Protein AF-0000000082329584 (afdb_homodimer)

Structure (mmCIF, N/CA/C/O backbone):
data_AF-0000000082329584-model_v1
#
loop_
_entity.id
_entity.type
_entity.pdbx_description
1 polymer 'Coenzyme A biosynthesis bifunctional protein CoaBC'
#
loop_
_atom_site.group_PDB
_atom_site.id
_atom_site.type_symbol
_atom_site.label_atom_id
_atom_site.label_alt_id
_atom_site.label_comp_id
_atom_site.label_asym_id
_atom_site.label_entity_id
_atom_site.label_seq_id
_atom_site.pdbx_PDB_ins_code
_atom_site.Cartn_x
_atom_site.Cartn_y
_atom_site.Cartn_z
_atom_site.occupancy
_atom_site.B_iso_or_equiv
_atom_site.auth_seq_id
_atom_site.auth_comp_id
_atom_site.auth_asym_id
_atom_site.auth_atom_id
_atom_site.pdbx_PDB_model_num
ATOM 1 N N . MET A 1 1 ? 5.73 -19.125 0.135 1 86.81 1 MET A N 1
ATOM 2 C CA . MET A 1 1 ? 5.855 -19.391 -1.295 1 86.81 1 MET A CA 1
ATOM 3 C C . MET A 1 1 ? 7.27 -19.844 -1.64 1 86.81 1 MET A C 1
ATOM 5 O O . MET A 1 1 ? 7.473 -20.531 -2.643 1 86.81 1 MET A O 1
ATOM 9 N N . LEU A 1 2 ? 8.305 -19.484 -0.837 1 94.44 2 LEU A N 1
ATOM 10 C CA . LEU A 1 2 ? 9.703 -19.75 -1.174 1 94.44 2 LEU A CA 1
ATOM 11 C C . LEU A 1 2 ? 10.383 -20.562 -0.077 1 94.44 2 LEU A C 1
ATOM 13 O O . LEU A 1 2 ? 11.602 -20.469 0.1 1 94.44 2 LEU A O 1
ATOM 17 N N . GLU A 1 3 ? 9.594 -21.266 0.694 1 91.38 3 GLU A N 1
ATOM 18 C CA . GLU A 1 3 ? 10.164 -22.078 1.765 1 91.38 3 GLU A CA 1
ATOM 19 C C . GLU A 1 3 ? 11.172 -23.078 1.217 1 91.38 3 GLU A C 1
ATOM 21 O O . GLU A 1 3 ? 10.859 -23.859 0.309 1 91.38 3 GLU A O 1
ATOM 26 N N . GLY A 1 4 ? 12.367 -22.984 1.742 1 93.94 4 GLY A N 1
ATOM 27 C CA . GLY A 1 4 ? 13.422 -23.938 1.381 1 93.94 4 GLY A CA 1
ATOM 28 C C . GLY A 1 4 ? 14.125 -23.562 0.09 1 93.94 4 GLY A C 1
ATOM 29 O O . GLY A 1 4 ? 15 -24.312 -0.374 1 93.94 4 GLY A O 1
ATOM 30 N N . VAL A 1 5 ? 13.805 -22.469 -0.531 1 96.75 5 VAL A N 1
ATOM 31 C CA . VAL A 1 5 ? 14.398 -22.062 -1.799 1 96.75 5 VAL A CA 1
ATOM 32 C C . VAL A 1 5 ? 15.633 -21.203 -1.535 1 96.75 5 VAL A C 1
ATOM 34 O O . VAL A 1 5 ? 15.594 -20.281 -0.716 1 96.75 5 VAL A O 1
ATOM 37 N N . ASN A 1 6 ? 16.75 -21.5 -2.18 1 98.25 6 ASN A N 1
ATOM 38 C CA . ASN A 1 6 ? 17.969 -20.703 -2.146 1 98.25 6 ASN A CA 1
ATOM 39 C C . ASN A 1 6 ? 18.047 -19.766 -3.342 1 98.25 6 ASN A C 1
ATOM 41 O O . ASN A 1 6 ? 18.109 -20.203 -4.488 1 98.25 6 ASN A O 1
ATOM 45 N N . VAL A 1 7 ? 18.094 -18.422 -3.053 1 98.5 7 VAL A N 1
ATOM 46 C CA . VAL A 1 7 ? 18.109 -17.422 -4.117 1 98.5 7 VAL A CA 1
ATOM 47 C C . VAL A 1 7 ? 19.453 -16.688 -4.129 1 98.5 7 VAL A C 1
ATOM 49 O O . VAL A 1 7 ? 19.812 -16.031 -3.152 1 98.5 7 VAL A O 1
ATOM 52 N N . ALA A 1 8 ? 20.234 -16.875 -5.176 1 98.62 8 ALA A N 1
ATOM 53 C CA . ALA A 1 8 ? 21.344 -15.953 -5.426 1 98.62 8 ALA A CA 1
ATOM 54 C C . ALA A 1 8 ? 20.859 -14.656 -6.059 1 98.62 8 ALA A C 1
ATOM 56 O O . ALA A 1 8 ? 20.219 -14.672 -7.109 1 98.62 8 ALA A O 1
ATOM 57 N N . LEU A 1 9 ? 21.078 -13.531 -5.438 1 98.69 9 LEU A N 1
ATOM 58 C CA . LEU A 1 9 ? 20.578 -12.234 -5.867 1 98.69 9 LEU A CA 1
ATOM 59 C C . LEU A 1 9 ? 21.672 -11.391 -6.496 1 98.69 9 LEU A C 1
ATOM 61 O O . LEU A 1 9 ? 22.578 -10.914 -5.797 1 98.69 9 LEU A O 1
ATOM 65 N N . GLY A 1 10 ? 21.625 -11.289 -7.812 1 98.62 10 GLY A N 1
ATOM 66 C CA . GLY A 1 10 ? 22.547 -10.438 -8.531 1 98.62 10 GLY A CA 1
ATOM 67 C C . GLY A 1 10 ? 22.078 -9 -8.633 1 98.62 10 GLY A C 1
ATOM 68 O O . GLY A 1 10 ? 21 -8.734 -9.148 1 98.62 10 GLY A O 1
ATOM 69 N N . VAL A 1 11 ? 22.906 -8.094 -8.172 1 98.31 11 VAL A N 1
ATOM 70 C CA . VAL A 1 11 ? 22.562 -6.672 -8.148 1 98.31 11 VAL A CA 1
ATOM 71 C C . VAL A 1 11 ? 23.453 -5.914 -9.125 1 98.31 11 VAL A C 1
ATOM 73 O O . VAL A 1 11 ? 24.688 -6.062 -9.094 1 98.31 11 VAL A O 1
ATOM 76 N N . THR A 1 12 ? 22.859 -5.152 -10.008 1 97.06 12 THR A N 1
ATOM 77 C CA . THR A 1 12 ? 23.641 -4.402 -11 1 97.06 12 THR A CA 1
ATOM 78 C C . THR A 1 12 ? 23.438 -2.9 -10.805 1 97.06 12 THR A C 1
ATOM 80 O O . THR A 1 12 ? 22.75 -2.471 -9.883 1 97.06 12 THR A O 1
ATOM 83 N N . GLY A 1 13 ? 24.109 -2.127 -11.648 1 93.38 13 GLY A N 1
ATOM 84 C CA . GLY A 1 13 ? 24.297 -0.707 -11.391 1 93.38 13 GLY A CA 1
ATOM 85 C C . GLY A 1 13 ? 23.125 0.139 -11.883 1 93.38 13 GLY A C 1
ATOM 86 O O . GLY A 1 13 ? 23.328 1.086 -12.648 1 93.38 13 GLY A O 1
ATOM 87 N N . SER A 1 14 ? 21.953 -0.102 -11.508 1 91.81 14 SER A N 1
ATOM 88 C CA . SER A 1 14 ? 20.766 0.729 -11.68 1 91.81 14 SER A CA 1
ATOM 89 C C . SER A 1 14 ? 20.406 1.456 -10.391 1 91.81 14 SER A C 1
ATOM 91 O O . SER A 1 14 ? 20.656 0.95 -9.297 1 91.81 14 SER A O 1
ATOM 93 N N . ILE A 1 15 ? 19.828 2.637 -10.469 1 90.5 15 ILE A N 1
ATOM 94 C CA . ILE A 1 15 ? 19.406 3.365 -9.281 1 90.5 15 ILE A CA 1
ATOM 95 C C . ILE A 1 15 ? 18.422 2.516 -8.477 1 90.5 15 ILE A C 1
ATOM 97 O O . ILE A 1 15 ? 18.297 2.672 -7.262 1 90.5 15 ILE A O 1
ATOM 101 N N . ALA A 1 16 ? 17.766 1.592 -9.141 1 92.94 16 ALA A N 1
ATOM 102 C CA . ALA A 1 16 ? 16.828 0.688 -8.492 1 92.94 16 ALA A CA 1
ATOM 103 C C . ALA A 1 16 ? 17.547 -0.245 -7.52 1 92.94 16 ALA A C 1
ATOM 105 O O . ALA A 1 16 ? 16.906 -0.926 -6.715 1 92.94 16 ALA A O 1
ATOM 106 N N . ALA A 1 17 ? 18.875 -0.269 -7.543 1 95.38 17 ALA A N 1
ATOM 107 C CA . ALA A 1 17 ? 19.641 -1.095 -6.617 1 95.38 17 ALA A CA 1
ATOM 108 C C . ALA A 1 17 ? 19.328 -0.725 -5.168 1 95.38 17 ALA A C 1
ATOM 110 O O . ALA A 1 17 ? 19.5 -1.542 -4.262 1 95.38 17 ALA A O 1
ATOM 111 N N . VAL A 1 18 ? 18.859 0.45 -4.957 1 92.12 18 VAL A N 1
ATOM 112 C CA . VAL A 1 18 ? 18.516 0.902 -3.611 1 92.12 18 VAL A CA 1
ATOM 113 C C . VAL A 1 18 ? 17.344 0.074 -3.072 1 92.12 18 VAL A C 1
ATOM 115 O O . VAL A 1 18 ? 17.125 0.028 -1.86 1 92.12 18 VAL A O 1
ATOM 118 N N . LYS A 1 19 ? 16.594 -0.593 -3.881 1 94.06 19 LYS A N 1
ATOM 119 C CA . LYS A 1 19 ? 15.438 -1.399 -3.492 1 94.06 19 LYS A CA 1
ATOM 120 C C . LYS A 1 19 ? 15.859 -2.824 -3.143 1 94.06 19 LYS A C 1
ATOM 122 O O . LYS A 1 19 ? 15.039 -3.623 -2.688 1 94.06 19 LYS A O 1
ATOM 127 N N . THR A 1 20 ? 17.078 -3.105 -3.334 1 95 20 THR A N 1
ATOM 128 C CA . THR A 1 20 ? 17.578 -4.469 -3.184 1 95 20 THR A CA 1
ATOM 129 C C . THR A 1 20 ? 17.391 -4.953 -1.749 1 95 20 THR A C 1
ATOM 131 O O . THR A 1 20 ? 17.078 -6.125 -1.521 1 95 20 THR A O 1
ATOM 134 N N . VAL A 1 21 ? 17.578 -4.027 -0.811 1 95 21 VAL A N 1
ATOM 135 C CA . VAL A 1 21 ? 17.469 -4.406 0.594 1 95 21 VAL A CA 1
ATOM 136 C C . VAL A 1 21 ? 16.047 -4.859 0.888 1 95 21 VAL A C 1
ATOM 138 O O . VAL A 1 21 ? 15.828 -5.934 1.459 1 95 21 VAL A O 1
ATOM 141 N N . GLU A 1 22 ? 15.102 -4.117 0.487 1 94.56 22 GLU A N 1
ATOM 142 C CA . GLU A 1 22 ? 13.703 -4.48 0.689 1 94.56 22 GLU A CA 1
ATOM 143 C C . GLU A 1 22 ? 13.352 -5.762 -0.061 1 94.56 22 GLU A C 1
ATOM 145 O O . GLU A 1 22 ? 12.594 -6.594 0.443 1 94.56 22 GLU A O 1
ATOM 150 N N . LEU A 1 23 ? 13.852 -5.879 -1.237 1 97.19 23 LEU A N 1
ATOM 151 C CA . LEU A 1 23 ? 13.609 -7.086 -2.021 1 97.19 23 LEU A CA 1
ATOM 152 C C . LEU A 1 23 ? 14.148 -8.32 -1.302 1 97.19 23 LEU A C 1
ATOM 154 O O . LEU A 1 23 ? 13.461 -9.336 -1.208 1 97.19 23 LEU A O 1
ATOM 158 N N . ALA A 1 24 ? 15.383 -8.203 -0.823 1 97.81 24 ALA A N 1
ATOM 159 C CA . ALA A 1 24 ? 15.984 -9.312 -0.083 1 97.81 24 ALA A CA 1
ATOM 160 C C . ALA A 1 24 ? 15.141 -9.672 1.137 1 97.81 24 ALA A C 1
ATOM 162 O O . ALA A 1 24 ? 14.898 -10.852 1.401 1 97.81 24 ALA A O 1
ATOM 163 N N . HIS A 1 25 ? 14.688 -8.672 1.852 1 95.69 25 HIS A N 1
ATOM 164 C CA . HIS A 1 25 ? 13.836 -8.898 3.012 1 95.69 25 HIS A CA 1
ATOM 165 C C . HIS A 1 25 ? 12.547 -9.609 2.617 1 95.69 25 HIS A C 1
ATOM 167 O O . HIS A 1 25 ? 12.102 -10.523 3.32 1 95.69 25 HIS A O 1
ATOM 173 N N . GLU A 1 26 ? 11.961 -9.18 1.553 1 95.88 26 GLU A N 1
ATOM 174 C CA . GLU A 1 26 ? 10.711 -9.781 1.104 1 95.88 26 GLU A CA 1
ATOM 175 C C . GLU A 1 26 ? 10.914 -11.242 0.709 1 95.88 26 GLU A C 1
ATOM 177 O O . GLU A 1 26 ? 10.094 -12.102 1.051 1 95.88 26 GLU A O 1
ATOM 182 N N . LEU A 1 27 ? 11.992 -11.531 -0.023 1 97.88 27 LEU A N 1
ATOM 183 C CA . LEU A 1 27 ? 12.312 -12.906 -0.39 1 97.88 27 LEU A CA 1
ATOM 184 C C . LEU A 1 27 ? 12.453 -13.781 0.851 1 97.88 27 LEU A C 1
ATOM 186 O O . LEU A 1 27 ? 11.898 -14.883 0.905 1 97.88 27 LEU A O 1
ATOM 190 N N . ARG A 1 28 ? 13.102 -13.258 1.828 1 96.88 28 ARG A N 1
ATOM 191 C CA . ARG A 1 28 ? 13.305 -14.008 3.066 1 96.88 28 ARG A CA 1
ATOM 192 C C . ARG A 1 28 ? 12 -14.156 3.838 1 96.88 28 ARG A C 1
ATOM 194 O O . ARG A 1 28 ? 11.742 -15.211 4.43 1 96.88 28 ARG A O 1
ATOM 201 N N . ARG A 1 29 ? 11.234 -13.125 3.865 1 93.69 29 ARG A N 1
ATOM 202 C CA . ARG A 1 29 ? 9.93 -13.188 4.512 1 93.69 29 ARG A CA 1
ATOM 203 C C . ARG A 1 29 ? 9.062 -14.281 3.9 1 93.69 29 ARG A C 1
ATOM 205 O O . ARG A 1 29 ? 8.258 -14.906 4.598 1 93.69 29 ARG A O 1
ATOM 212 N N . GLN A 1 30 ? 9.289 -14.5 2.625 1 94.31 30 GLN A N 1
ATOM 213 C CA . GLN A 1 30 ? 8.531 -15.523 1.919 1 94.31 30 GLN A CA 1
ATOM 214 C C . GLN A 1 30 ? 9.164 -16.906 2.111 1 94.31 30 GLN A C 1
ATOM 216 O O . GLN A 1 30 ? 8.711 -17.891 1.527 1 94.31 30 GLN A O 1
ATOM 221 N N . GLY A 1 31 ? 10.289 -16.969 2.852 1 95 31 GLY A N 1
ATOM 222 C CA . GLY A 1 31 ? 10.836 -18.25 3.273 1 95 31 GLY A CA 1
ATOM 223 C C . GLY A 1 31 ? 12.172 -18.562 2.639 1 95 31 GLY A C 1
ATOM 224 O O . GLY A 1 31 ? 12.812 -19.562 2.982 1 95 31 GLY A O 1
ATOM 225 N N . ALA A 1 32 ? 12.695 -17.734 1.743 1 97.75 32 ALA A N 1
ATOM 226 C CA . ALA A 1 32 ? 13.914 -18.031 0.999 1 97.75 32 ALA A CA 1
ATOM 227 C C . ALA A 1 32 ? 15.156 -17.688 1.815 1 97.75 32 ALA A C 1
ATOM 229 O O . ALA A 1 32 ? 15.109 -16.844 2.701 1 97.75 32 ALA A O 1
ATOM 230 N N . ASP A 1 33 ? 16.203 -18.391 1.534 1 98.12 33 ASP A N 1
ATOM 231 C CA . ASP A 1 33 ? 17.547 -17.906 1.858 1 98.12 33 ASP A CA 1
ATOM 232 C C . ASP A 1 33 ? 18.141 -17.125 0.695 1 98.12 33 ASP A C 1
ATOM 234 O O . ASP A 1 33 ? 17.953 -17.5 -0.468 1 98.12 33 ASP A O 1
ATOM 238 N N . VAL A 1 34 ? 18.812 -16.047 1.03 1 98.44 34 VAL A N 1
ATOM 239 C CA . VAL A 1 34 ? 19.281 -15.164 -0.033 1 98.44 34 VAL A CA 1
ATOM 240 C C . VAL A 1 34 ? 20.781 -14.891 0.146 1 98.44 34 VAL A C 1
ATOM 242 O O . VAL A 1 34 ? 21.234 -14.609 1.258 1 98.44 34 VAL A O 1
ATOM 245 N N . ARG A 1 35 ? 21.578 -15.016 -0.902 1 98.06 35 ARG A N 1
ATOM 246 C CA . ARG A 1 35 ? 22.969 -14.586 -0.968 1 98.06 35 ARG A CA 1
ATOM 247 C C . ARG A 1 35 ? 23.188 -13.594 -2.105 1 98.06 35 ARG A C 1
ATOM 249 O O . ARG A 1 35 ? 22.703 -13.805 -3.219 1 98.06 35 ARG A O 1
ATOM 256 N N . GLY A 1 36 ? 23.906 -12.547 -1.845 1 97.88 36 GLY A N 1
ATOM 257 C CA . GLY A 1 36 ? 24.031 -11.453 -2.797 1 97.88 36 GLY A CA 1
ATOM 258 C C . GLY A 1 36 ? 25.297 -11.531 -3.635 1 97.88 36 GLY A C 1
ATOM 259 O O . GLY A 1 36 ? 26.344 -11.984 -3.154 1 97.88 36 GLY A O 1
ATOM 260 N N . VAL A 1 37 ? 25.234 -11.125 -4.887 1 97.81 37 VAL A N 1
ATOM 261 C CA . VAL A 1 37 ? 26.328 -10.891 -5.828 1 97.81 37 VAL A CA 1
ATOM 262 C C . VAL A 1 37 ? 26.188 -9.5 -6.445 1 97.81 37 VAL A C 1
ATOM 264 O O . VAL A 1 37 ? 25.125 -9.133 -6.926 1 97.81 37 VAL A O 1
ATOM 267 N N . MET A 1 38 ? 27.25 -8.711 -6.422 1 97.88 38 MET A N 1
ATOM 268 C CA . MET A 1 38 ? 27.125 -7.332 -6.883 1 97.88 38 MET A CA 1
ATOM 269 C C . MET A 1 38 ? 28.156 -7.016 -7.953 1 97.88 38 MET A C 1
ATOM 271 O O . MET A 1 38 ? 29.312 -7.461 -7.855 1 97.88 38 MET A O 1
ATOM 275 N N . THR A 1 39 ? 27.766 -6.25 -8.953 1 95.69 39 THR A N 1
ATOM 276 C CA . THR A 1 39 ? 28.734 -5.648 -9.867 1 95.69 39 THR A CA 1
ATOM 277 C C . THR A 1 39 ? 29.422 -4.445 -9.219 1 95.69 39 THR A C 1
ATOM 279 O O . THR A 1 39 ? 28.922 -3.914 -8.219 1 95.69 39 THR A O 1
ATOM 282 N N . ASP A 1 40 ? 30.5 -4.059 -9.844 1 94.31 40 ASP A N 1
ATOM 283 C CA . ASP A 1 40 ? 31.172 -2.848 -9.383 1 94.31 40 ASP A CA 1
ATOM 284 C C . ASP A 1 40 ? 30.25 -1.636 -9.484 1 94.31 40 ASP A C 1
ATOM 286 O O . ASP A 1 40 ? 30.219 -0.795 -8.586 1 94.31 40 ASP A O 1
ATOM 290 N N . SER A 1 41 ? 29.531 -1.549 -10.516 1 93.81 41 SER A N 1
ATOM 291 C CA . SER A 1 41 ? 28.641 -0.42 -10.75 1 93.81 41 SER A CA 1
ATOM 292 C C . SER A 1 41 ? 27.547 -0.354 -9.695 1 93.81 41 SER A C 1
ATOM 294 O O . SER A 1 41 ? 27.141 0.734 -9.273 1 93.81 41 SER A O 1
ATOM 296 N N . ALA A 1 42 ? 27.016 -1.504 -9.281 1 95.25 42 ALA A N 1
ATOM 297 C CA . ALA A 1 42 ? 25.984 -1.547 -8.25 1 95.25 42 ALA A CA 1
ATOM 298 C C . ALA A 1 42 ? 26.484 -0.954 -6.941 1 95.25 42 ALA A C 1
ATOM 300 O O . ALA A 1 42 ? 25.734 -0.312 -6.207 1 95.25 42 ALA A O 1
ATOM 301 N N . GLN A 1 43 ? 27.75 -1.122 -6.633 1 94.94 43 GLN A N 1
ATOM 302 C CA . GLN A 1 43 ? 28.359 -0.644 -5.398 1 94.94 43 GLN A CA 1
ATOM 303 C C . GLN A 1 43 ? 28.438 0.881 -5.371 1 94.94 43 GLN A C 1
ATOM 305 O O . GLN A 1 43 ? 28.625 1.48 -4.312 1 94.94 43 GLN A O 1
ATOM 310 N N . GLY A 1 44 ? 28.328 1.491 -6.566 1 93.25 44 GLY A N 1
ATOM 311 C CA . GLY A 1 44 ? 28.234 2.941 -6.652 1 93.25 44 GLY A CA 1
ATOM 312 C C . GLY A 1 44 ? 26.859 3.475 -6.332 1 93.25 44 GLY A C 1
ATOM 313 O O . GLY A 1 44 ? 26.641 4.688 -6.312 1 93.25 44 GLY A O 1
ATOM 314 N N . ILE A 1 45 ? 25.906 2.629 -6.07 1 93.31 45 ILE A N 1
ATOM 315 C CA . ILE A 1 45 ? 24.547 3.01 -5.738 1 93.31 45 ILE A CA 1
ATOM 316 C C . ILE A 1 45 ? 24.219 2.59 -4.305 1 93.31 45 ILE A C 1
ATOM 318 O O . ILE A 1 45 ? 23.688 3.383 -3.521 1 93.31 45 ILE A O 1
ATOM 322 N N . ILE A 1 46 ? 24.547 1.36 -3.928 1 94 46 ILE A N 1
ATOM 323 C CA . ILE A 1 46 ? 24.312 0.811 -2.596 1 94 46 ILE A CA 1
ATOM 324 C C . ILE A 1 46 ? 25.547 0.061 -2.125 1 94 46 ILE A C 1
ATOM 326 O O . ILE A 1 46 ? 26.219 -0.62 -2.914 1 94 46 ILE A O 1
ATOM 330 N N . HIS A 1 47 ? 25.891 0.267 -0.901 1 93.69 47 HIS A N 1
ATOM 331 C CA . HIS A 1 47 ? 27.078 -0.366 -0.362 1 93.69 47 HIS A CA 1
ATOM 332 C C . HIS A 1 47 ? 26.859 -1.855 -0.123 1 93.69 47 HIS A C 1
ATOM 334 O O . HIS A 1 47 ? 25.781 -2.264 0.318 1 93.69 47 HIS A O 1
ATOM 340 N N . PRO A 1 48 ? 27.891 -2.758 -0.333 1 95 48 PRO A N 1
ATOM 341 C CA . PRO A 1 48 ? 27.766 -4.195 -0.086 1 95 48 PRO A CA 1
ATOM 342 C C . PRO A 1 48 ? 27.344 -4.512 1.35 1 95 48 PRO A C 1
ATOM 344 O O . PRO A 1 48 ? 26.656 -5.504 1.593 1 95 48 PRO A O 1
ATOM 347 N N . TRP A 1 49 ? 27.672 -3.67 2.305 1 93.75 49 TRP A N 1
ATOM 348 C CA . TRP A 1 49 ? 27.328 -3.898 3.701 1 93.75 49 TRP A CA 1
ATOM 349 C C . TRP A 1 49 ? 25.812 -3.9 3.883 1 93.75 49 TRP A C 1
ATOM 351 O O . TRP A 1 49 ? 25.281 -4.648 4.707 1 93.75 49 TRP A O 1
ATOM 361 N N . ALA A 1 50 ? 25.156 -3 3.16 1 94.06 50 ALA A N 1
ATOM 362 C CA . ALA A 1 50 ? 23.688 -2.951 3.232 1 94.06 50 ALA A CA 1
ATOM 363 C C . ALA A 1 50 ? 23.078 -4.254 2.732 1 94.06 50 ALA A C 1
ATOM 365 O O . ALA A 1 50 ? 22.125 -4.766 3.328 1 94.06 50 ALA A O 1
ATOM 366 N N . VAL A 1 51 ? 23.609 -4.793 1.67 1 95.69 51 VAL A N 1
ATOM 367 C CA . VAL A 1 51 ? 23.109 -6.039 1.099 1 95.69 51 VAL A CA 1
ATOM 368 C C . VAL A 1 51 ? 23.438 -7.203 2.033 1 95.69 51 VAL A C 1
ATOM 370 O O . VAL A 1 51 ? 22.609 -8.102 2.223 1 95.69 51 VAL A O 1
ATOM 373 N N . GLU A 1 52 ? 24.641 -7.207 2.582 1 95.69 52 GLU A N 1
ATOM 374 C CA . GLU A 1 52 ? 25.031 -8.211 3.568 1 95.69 52 GLU A CA 1
ATOM 375 C C . GLU A 1 52 ? 24.062 -8.234 4.75 1 95.69 52 GLU A C 1
ATOM 377 O O . GLU A 1 52 ? 23.641 -9.305 5.191 1 95.69 52 GLU A O 1
ATOM 382 N N . PHE A 1 53 ? 23.812 -7.07 5.184 1 91.94 53 PHE A N 1
ATOM 383 C CA . PHE A 1 53 ? 22.859 -6.938 6.281 1 91.94 53 PHE A CA 1
ATOM 384 C C . PHE A 1 53 ? 21.516 -7.52 5.902 1 91.94 53 PHE A C 1
ATOM 386 O O . PHE A 1 53 ? 20.891 -8.242 6.688 1 91.94 53 PHE A O 1
ATOM 393 N N . ALA A 1 54 ? 21.031 -7.219 4.742 1 94.5 54 ALA A N 1
ATOM 394 C CA . ALA A 1 54 ? 19.703 -7.621 4.281 1 94.5 54 ALA A CA 1
ATOM 395 C C . ALA A 1 54 ? 19.625 -9.133 4.074 1 94.5 54 ALA A C 1
ATOM 397 O O . ALA A 1 54 ? 18.578 -9.742 4.27 1 94.5 54 ALA A O 1
ATOM 398 N N . THR A 1 55 ? 20.688 -9.75 3.676 1 95.81 55 THR A N 1
ATOM 399 C CA . THR A 1 55 ? 20.688 -11.164 3.326 1 95.81 55 THR A CA 1
ATOM 400 C C . THR A 1 55 ? 21.219 -12.008 4.48 1 95.81 55 THR A C 1
ATOM 402 O O . THR A 1 55 ? 21.047 -13.234 4.488 1 95.81 55 THR A O 1
ATOM 405 N N . ASP A 1 56 ? 21.906 -11.367 5.449 1 94 56 ASP A N 1
ATOM 406 C CA . ASP A 1 56 ? 22.562 -12.039 6.57 1 94 56 ASP A CA 1
ATOM 407 C C . ASP A 1 56 ? 23.609 -13.039 6.078 1 94 56 ASP A C 1
ATOM 409 O O . ASP A 1 56 ? 23.703 -14.148 6.605 1 94 56 ASP A O 1
ATOM 413 N N . ASP A 1 57 ? 24.281 -12.695 4.965 1 93.31 57 ASP A N 1
ATOM 414 C CA . ASP A 1 57 ? 25.312 -13.5 4.332 1 93.31 57 ASP A CA 1
ATOM 415 C C . ASP A 1 57 ? 26.359 -12.625 3.646 1 93.31 57 ASP A C 1
ATOM 417 O O . ASP A 1 57 ? 26.094 -11.461 3.34 1 93.31 57 ASP A O 1
ATOM 421 N N . ASP A 1 58 ? 27.531 -13.203 3.432 1 92.94 58 ASP A N 1
ATOM 422 C CA . ASP A 1 58 ? 28.562 -12.477 2.699 1 92.94 58 ASP A CA 1
ATOM 423 C C . ASP A 1 58 ? 28.125 -12.188 1.265 1 92.94 58 ASP A C 1
ATOM 425 O O . ASP A 1 58 ? 27.469 -13.023 0.638 1 92.94 58 ASP A O 1
ATOM 429 N N . VAL A 1 59 ? 28.562 -11.031 0.817 1 95.88 59 VAL A N 1
ATOM 430 C CA . VAL A 1 59 ? 28.203 -10.625 -0.541 1 95.88 59 VAL A CA 1
ATOM 431 C C . VAL A 1 59 ? 29.406 -10.82 -1.465 1 95.88 59 VAL A C 1
ATOM 433 O O . VAL A 1 59 ? 30.516 -10.422 -1.132 1 95.88 59 VAL A O 1
ATOM 436 N N . VAL A 1 60 ? 29.219 -11.438 -2.549 1 94.94 60 VAL A N 1
ATOM 437 C CA . VAL A 1 60 ? 30.266 -11.625 -3.539 1 94.94 60 VAL A CA 1
ATOM 438 C C . VAL A 1 60 ? 30.438 -10.352 -4.359 1 94.94 60 VAL A C 1
ATOM 440 O O . VAL A 1 60 ? 29.516 -9.93 -5.062 1 94.94 60 VAL A O 1
ATOM 443 N N . THR A 1 61 ? 31.531 -9.719 -4.297 1 95.44 61 THR A N 1
ATOM 444 C CA . THR A 1 61 ? 31.797 -8.5 -5.055 1 95.44 61 THR A CA 1
ATOM 445 C C . THR A 1 61 ? 32.969 -8.711 -6.027 1 95.44 61 THR A C 1
ATOM 447 O O . THR A 1 61 ? 33.25 -7.844 -6.852 1 95.44 61 THR A O 1
ATOM 450 N N . GLU A 1 62 ? 33.594 -9.82 -5.891 1 91.81 62 GLU A N 1
ATOM 451 C CA . GLU A 1 62 ? 34.688 -10.242 -6.738 1 91.81 62 GLU A CA 1
ATOM 452 C C . GLU A 1 62 ? 34.781 -11.758 -6.836 1 91.81 62 GLU A C 1
ATOM 454 O O . GLU A 1 62 ? 34.469 -12.469 -5.879 1 91.81 62 GLU A O 1
ATOM 459 N N . ILE A 1 63 ? 35.125 -12.156 -8.008 1 86.94 63 ILE A N 1
ATOM 460 C CA . ILE A 1 63 ? 35.406 -13.586 -8.156 1 86.94 63 ILE A CA 1
ATOM 461 C C . ILE A 1 63 ? 36.844 -13.875 -7.82 1 86.94 63 ILE A C 1
ATOM 463 O O . ILE A 1 63 ? 37.75 -13.297 -8.414 1 86.94 63 ILE A O 1
ATOM 467 N N . THR A 1 64 ? 37 -14.781 -6.961 1 85.88 64 THR A N 1
ATOM 468 C CA . THR A 1 64 ? 38.344 -15.109 -6.504 1 85.88 64 THR A CA 1
ATOM 469 C C . THR A 1 64 ? 38.656 -16.578 -6.773 1 85.88 64 THR A C 1
ATOM 471 O O . THR A 1 64 ? 38 -17.219 -7.586 1 85.88 64 THR A O 1
ATOM 474 N N . GLY A 1 65 ? 39.688 -17.047 -6.191 1 76.88 65 GLY A N 1
ATOM 475 C CA . GLY A 1 65 ? 40.062 -18.453 -6.293 1 76.88 65 GLY A CA 1
ATOM 476 C C . GLY A 1 65 ? 39.031 -19.375 -5.645 1 76.88 65 GLY A C 1
ATOM 477 O O . GLY A 1 65 ? 39.062 -20.594 -5.879 1 76.88 65 GLY A O 1
ATOM 478 N N . SER A 1 66 ? 38.156 -18.797 -4.988 1 76.94 66 SER A N 1
ATOM 479 C CA . SER A 1 66 ? 37.125 -19.594 -4.324 1 76.94 66 SER A CA 1
ATOM 480 C C . SER A 1 66 ? 36 -19.938 -5.281 1 76.94 66 SER A C 1
ATOM 482 O O . SER A 1 66 ? 35.062 -20.656 -4.914 1 76.94 66 SER A O 1
ATOM 484 N N . VAL A 1 67 ? 36.031 -19.531 -6.508 1 83.31 67 VAL A N 1
ATOM 485 C CA . VAL A 1 67 ? 35.125 -19.828 -7.598 1 83.31 67 VAL A CA 1
ATOM 486 C C . VAL A 1 67 ? 33.656 -19.625 -7.133 1 83.31 67 VAL A C 1
ATOM 488 O O . VAL A 1 67 ? 32.844 -20.531 -7.254 1 83.31 67 VAL A O 1
ATOM 491 N N . GLU A 1 68 ? 33.375 -18.5 -6.598 1 88.56 68 GLU A N 1
ATOM 492 C CA . GLU A 1 68 ? 32.062 -18.172 -6.008 1 88.56 68 GLU A CA 1
ATOM 493 C C . GLU A 1 68 ? 30.938 -18.406 -6.996 1 88.56 68 GLU A C 1
ATOM 495 O O . GLU A 1 68 ? 29.844 -18.844 -6.605 1 88.56 68 GLU A O 1
ATOM 500 N N . HIS A 1 69 ? 31.203 -18.141 -8.258 1 90 69 HIS A N 1
ATOM 501 C CA . HIS A 1 69 ? 30.188 -18.312 -9.289 1 90 69 HIS A CA 1
ATOM 502 C C . HIS A 1 69 ? 29.781 -19.766 -9.43 1 90 69 HIS A C 1
ATOM 504 O O . HIS A 1 69 ? 28.609 -20.078 -9.719 1 90 69 HIS A O 1
ATOM 510 N N . VAL A 1 70 ? 30.672 -20.719 -9.258 1 86.31 70 VAL A N 1
ATOM 511 C CA . VAL A 1 70 ? 30.375 -22.141 -9.328 1 86.31 70 VAL A CA 1
ATOM 512 C C . VAL A 1 70 ? 29.688 -22.594 -8.047 1 86.31 70 VAL A C 1
ATOM 514 O O . VAL A 1 70 ? 28.719 -23.359 -8.086 1 86.31 70 VAL A O 1
ATOM 517 N N . ASP A 1 71 ? 30.188 -22.125 -6.957 1 92.31 71 ASP A N 1
ATOM 518 C CA . ASP A 1 71 ? 29.594 -22.469 -5.664 1 92.31 71 ASP A CA 1
ATOM 519 C C . ASP A 1 71 ? 28.125 -22.047 -5.598 1 92.31 71 ASP A C 1
ATOM 521 O O . ASP A 1 71 ? 27.297 -22.766 -5.055 1 92.31 71 ASP A O 1
ATOM 525 N N . LEU A 1 72 ? 27.812 -20.906 -6.16 1 94.62 72 LEU A N 1
ATOM 526 C CA . LEU A 1 72 ? 26.469 -20.359 -6.086 1 94.62 72 LEU A CA 1
ATOM 527 C C . LEU A 1 72 ? 25.578 -20.938 -7.18 1 94.62 72 LEU A C 1
ATOM 529 O O . LEU A 1 72 ? 24.484 -21.422 -6.898 1 94.62 72 LEU A O 1
ATOM 533 N N . CYS A 1 73 ? 26.062 -20.922 -8.406 1 94.19 73 CYS A N 1
ATOM 534 C CA . CYS A 1 73 ? 25.156 -21.125 -9.531 1 94.19 73 CYS A CA 1
ATOM 535 C C . CYS A 1 73 ? 25.609 -22.312 -10.391 1 94.19 73 CYS A C 1
ATOM 537 O O . CYS A 1 73 ? 25.031 -22.562 -11.453 1 94.19 73 CYS A O 1
ATOM 539 N N . GLY A 1 74 ? 26.641 -23.031 -10.016 1 91.81 74 GLY A N 1
ATOM 540 C CA . GLY A 1 74 ? 27.156 -24.141 -10.797 1 91.81 74 GLY A CA 1
ATOM 541 C C . GLY A 1 74 ? 26.328 -25.406 -10.648 1 91.81 74 GLY A C 1
ATOM 542 O O . GLY A 1 74 ? 25.219 -25.359 -10.117 1 91.81 74 GLY A O 1
ATOM 543 N N . TYR A 1 75 ? 26.922 -26.453 -11.297 1 90.06 75 TYR A N 1
ATOM 544 C CA . TYR A 1 75 ? 26.312 -27.75 -11.086 1 90.06 75 TYR A CA 1
ATOM 545 C C . TYR A 1 75 ? 26.234 -28.094 -9.609 1 90.06 75 TYR A C 1
ATOM 547 O O . TYR A 1 75 ? 27.234 -28.031 -8.891 1 90.06 75 TYR A O 1
ATOM 555 N N . ASP A 1 76 ? 25.094 -28.359 -9.133 1 89.06 76 ASP A N 1
ATOM 556 C CA . ASP A 1 76 ? 24.859 -28.672 -7.723 1 89.06 76 ASP A CA 1
ATOM 557 C C . ASP A 1 76 ? 25.172 -27.469 -6.84 1 89.06 76 ASP A C 1
ATOM 559 O O . ASP A 1 76 ? 25.609 -27.625 -5.695 1 89.06 76 ASP A O 1
ATOM 563 N N . GLY A 1 77 ? 25.141 -26.375 -7.387 1 92.94 77 GLY A N 1
ATOM 564 C CA . GLY A 1 77 ? 25.406 -25.156 -6.633 1 92.94 77 GLY A CA 1
ATOM 565 C C . GLY A 1 77 ? 24.375 -24.906 -5.551 1 92.94 77 GLY A C 1
ATOM 566 O O . GLY A 1 77 ? 23.375 -25.625 -5.441 1 92.94 77 GLY A O 1
ATOM 567 N N . TRP A 1 78 ? 24.641 -23.891 -4.801 1 96.81 78 TRP A N 1
ATOM 568 C CA . TRP A 1 78 ? 23.812 -23.516 -3.654 1 96.81 78 TRP A CA 1
ATOM 569 C C . TRP A 1 78 ? 22.453 -23 -4.105 1 96.81 78 TRP A C 1
ATOM 571 O O . TRP A 1 78 ? 21.422 -23.344 -3.521 1 96.81 78 TRP A O 1
ATOM 581 N N . ALA A 1 79 ? 22.453 -22.25 -5.215 1 97.88 79 ALA A N 1
ATOM 582 C CA . ALA A 1 79 ? 21.25 -21.516 -5.621 1 97.88 79 ALA A CA 1
ATOM 583 C C . ALA A 1 79 ? 20.297 -22.422 -6.379 1 97.88 79 ALA A C 1
ATOM 585 O O . ALA A 1 79 ? 20.703 -23.156 -7.277 1 97.88 79 ALA A O 1
ATOM 586 N N . ASP A 1 80 ? 19.047 -22.375 -5.961 1 97.56 80 ASP A N 1
ATOM 587 C CA . ASP A 1 80 ? 17.984 -23.016 -6.734 1 97.56 80 ASP A CA 1
ATOM 588 C C . ASP A 1 80 ? 17.547 -22.125 -7.898 1 97.56 80 ASP A C 1
ATOM 590 O O . ASP A 1 80 ? 16.984 -22.609 -8.883 1 97.56 80 ASP A O 1
ATOM 594 N N . VAL A 1 81 ? 17.766 -20.859 -7.738 1 98.12 81 VAL A N 1
ATOM 595 C CA . VAL A 1 81 ? 17.438 -19.875 -8.75 1 98.12 81 VAL A CA 1
ATOM 596 C C . VAL A 1 81 ? 18.391 -18.688 -8.648 1 98.12 81 VAL A C 1
ATOM 598 O O . VAL A 1 81 ? 18.781 -18.297 -7.551 1 98.12 81 VAL A O 1
ATOM 601 N N . PHE A 1 82 ? 18.875 -18.188 -9.805 1 98.56 82 PHE A N 1
ATOM 602 C CA . PHE A 1 82 ? 19.672 -16.969 -9.867 1 98.56 82 PHE A CA 1
ATOM 603 C C . PHE A 1 82 ? 18.828 -15.789 -10.32 1 98.56 82 PHE A C 1
ATOM 605 O O . PHE A 1 82 ? 18.406 -15.727 -11.477 1 98.56 82 PHE A O 1
ATOM 612 N N . LEU A 1 83 ? 18.469 -14.836 -9.398 1 98.81 83 LEU A N 1
ATOM 613 C CA . LEU A 1 83 ? 17.688 -13.633 -9.648 1 98.81 83 LEU A CA 1
ATOM 614 C C . LEU A 1 83 ? 18.609 -12.43 -9.867 1 98.81 83 LEU A C 1
ATOM 616 O O . LEU A 1 83 ? 19.453 -12.117 -9.023 1 98.81 83 LEU A O 1
ATOM 620 N N . ILE A 1 84 ? 18.5 -11.797 -11.008 1 98.69 84 ILE A N 1
ATOM 621 C CA . ILE A 1 84 ? 19.203 -10.547 -11.266 1 98.69 84 ILE A CA 1
ATOM 622 C C . ILE A 1 84 ? 18.234 -9.383 -11.203 1 98.69 84 ILE A C 1
ATOM 624 O O . ILE A 1 84 ? 17.438 -9.172 -12.133 1 98.69 84 ILE A O 1
ATOM 628 N N . ALA A 1 85 ? 18.25 -8.648 -10.156 1 98.5 85 ALA A N 1
ATOM 629 C CA . ALA A 1 85 ? 17.297 -7.582 -9.867 1 98.5 85 ALA A CA 1
ATOM 630 C C . ALA A 1 85 ? 17.922 -6.512 -8.977 1 98.5 85 ALA A C 1
ATOM 632 O O . ALA A 1 85 ? 18.219 -6.766 -7.812 1 98.5 85 ALA A O 1
ATOM 633 N N . PRO A 1 86 ? 18.125 -5.336 -9.438 1 97.38 86 PRO A N 1
ATOM 634 C CA . PRO A 1 86 ? 17.766 -4.902 -10.797 1 97.38 86 PRO A CA 1
ATOM 635 C C . PRO A 1 86 ? 18.797 -5.348 -11.836 1 97.38 86 PRO A C 1
ATOM 637 O O . PRO A 1 86 ? 19.953 -5.609 -11.492 1 97.38 86 PRO A O 1
ATOM 640 N N . ALA A 1 87 ? 18.312 -5.414 -13.031 1 97.12 87 ALA A N 1
ATOM 641 C CA . ALA A 1 87 ? 19.219 -5.707 -14.148 1 97.12 87 ALA A CA 1
ATOM 642 C C . ALA A 1 87 ? 19.281 -4.535 -15.117 1 97.12 87 ALA A C 1
ATOM 644 O O . ALA A 1 87 ? 18.25 -4.098 -15.648 1 97.12 87 ALA A O 1
ATOM 645 N N . THR A 1 88 ? 20.469 -4.039 -15.383 1 94.62 88 THR A N 1
ATOM 646 C CA . THR A 1 88 ? 20.656 -2.949 -16.328 1 94.62 88 THR A CA 1
ATOM 647 C C . THR A 1 88 ? 20.672 -3.479 -17.766 1 94.62 88 THR A C 1
ATOM 649 O O . THR A 1 88 ? 20.875 -4.672 -18 1 94.62 88 THR A O 1
ATOM 652 N N . ALA A 1 89 ? 20.422 -2.516 -18.734 1 92.25 89 ALA A N 1
ATOM 653 C CA . ALA A 1 89 ? 20.578 -2.859 -20.156 1 92.25 89 ALA A CA 1
ATOM 654 C C . ALA A 1 89 ? 21.953 -3.447 -20.422 1 92.25 89 ALA A C 1
ATOM 656 O O . ALA A 1 89 ? 22.094 -4.418 -21.172 1 92.25 89 ALA A O 1
ATOM 657 N N . ASN A 1 90 ? 22.969 -2.916 -19.797 1 93.31 90 ASN A N 1
ATOM 658 C CA . ASN A 1 90 ? 24.344 -3.371 -19.938 1 93.31 90 ASN A CA 1
ATOM 659 C C . ASN A 1 90 ? 24.484 -4.844 -19.547 1 93.31 90 ASN A C 1
ATOM 661 O O . ASN A 1 90 ? 25.094 -5.625 -20.297 1 93.31 90 ASN A O 1
ATOM 665 N N . THR A 1 91 ? 23.938 -5.168 -18.469 1 95.81 91 THR A N 1
ATOM 666 C CA . THR A 1 91 ? 24.062 -6.523 -17.953 1 95.81 91 THR A CA 1
ATOM 667 C C . THR A 1 91 ? 23.312 -7.516 -18.844 1 95.81 91 THR A C 1
ATOM 669 O O . THR A 1 91 ? 23.859 -8.57 -19.188 1 95.81 91 THR A O 1
ATOM 672 N N . VAL A 1 92 ? 22.109 -7.164 -19.219 1 95.88 92 VAL A N 1
ATOM 673 C CA . VAL A 1 92 ? 21.344 -8.031 -20.109 1 95.88 92 VAL A CA 1
ATOM 674 C C . VAL A 1 92 ? 22.094 -8.227 -21.422 1 95.88 92 VAL A C 1
ATOM 676 O O . VAL A 1 92 ? 22.188 -9.352 -21.922 1 95.88 92 VAL A O 1
ATOM 679 N N . GLY A 1 93 ? 22.578 -7.117 -22 1 94.94 93 GLY A N 1
ATOM 680 C CA . GLY A 1 93 ? 23.359 -7.203 -23.219 1 94.94 93 GLY A CA 1
ATOM 681 C C . GLY A 1 93 ? 24.578 -8.094 -23.078 1 94.94 93 GLY A C 1
ATOM 682 O O . GLY A 1 93 ? 24.875 -8.891 -23.984 1 94.94 93 GLY A O 1
ATOM 683 N N . LYS A 1 94 ? 25.297 -7.957 -21.984 1 95.69 94 LYS A N 1
ATOM 684 C CA . LYS A 1 94 ? 26.484 -8.773 -21.75 1 95.69 94 LYS A CA 1
ATOM 685 C C . LYS A 1 94 ? 26.125 -10.25 -21.641 1 95.69 94 LYS A C 1
ATOM 687 O O . LYS A 1 94 ? 26.812 -11.102 -22.188 1 95.69 94 LYS A O 1
ATOM 692 N N . ILE A 1 95 ? 25.078 -10.539 -20.922 1 95.94 95 ILE A N 1
ATOM 693 C CA . ILE A 1 95 ? 24.641 -11.93 -20.797 1 95.94 95 ILE A CA 1
ATOM 694 C C . ILE A 1 95 ? 24.328 -12.492 -22.188 1 95.94 95 ILE A C 1
ATOM 696 O O . ILE A 1 95 ? 24.781 -13.586 -22.531 1 95.94 95 ILE A O 1
ATOM 700 N N . ALA A 1 96 ? 23.562 -11.734 -22.969 1 95.62 96 ALA A N 1
ATOM 701 C CA . ALA A 1 96 ? 23.188 -12.156 -24.312 1 95.62 96 ALA A CA 1
ATOM 702 C C . ALA A 1 96 ? 24.438 -12.414 -25.172 1 95.62 96 ALA A C 1
ATOM 704 O O . ALA A 1 96 ? 24.422 -13.273 -26.047 1 95.62 96 ALA A O 1
ATOM 705 N N . GLY A 1 97 ? 25.469 -11.656 -24.922 1 94.56 97 GLY A N 1
ATOM 706 C CA . GLY A 1 97 ? 26.703 -11.773 -25.688 1 94.56 97 GLY A CA 1
ATOM 707 C C . GLY A 1 97 ? 27.703 -12.719 -25.047 1 94.56 97 GLY A C 1
ATOM 708 O O . GLY A 1 97 ? 28.859 -12.797 -25.469 1 94.56 97 GLY A O 1
ATOM 709 N N . ALA A 1 98 ? 27.375 -13.359 -23.938 1 91.69 98 ALA A N 1
ATOM 710 C CA . ALA A 1 98 ? 28.234 -14.266 -23.188 1 91.69 98 ALA A CA 1
ATOM 711 C C . ALA A 1 98 ? 29.484 -13.539 -22.672 1 91.69 98 ALA A C 1
ATOM 713 O O . ALA A 1 98 ? 30.578 -14.102 -22.703 1 91.69 98 ALA A O 1
ATOM 714 N N . VAL A 1 99 ? 29.312 -12.344 -22.422 1 89.25 99 VAL A N 1
ATOM 715 C CA . VAL A 1 99 ? 30.359 -11.555 -21.781 1 89.25 99 VAL A CA 1
ATOM 716 C C . VAL A 1 99 ? 30.219 -11.641 -20.266 1 89.25 99 VAL A C 1
ATOM 718 O O . VAL A 1 99 ? 29.188 -11.242 -19.703 1 89.25 99 VAL A O 1
ATOM 721 N N . ASP A 1 100 ? 31.172 -12.164 -19.594 1 89.12 100 ASP A N 1
ATOM 722 C CA . ASP A 1 100 ? 31.078 -12.406 -18.156 1 89.12 100 ASP A CA 1
ATOM 723 C C . ASP A 1 100 ? 32.188 -11.695 -17.406 1 89.12 100 ASP A C 1
ATOM 725 O O . ASP A 1 100 ? 32.906 -12.312 -16.625 1 89.12 100 ASP A O 1
ATOM 729 N N . ASP A 1 101 ? 32.219 -10.391 -17.484 1 90.06 101 ASP A N 1
ATOM 730 C CA . ASP A 1 101 ? 33.312 -9.602 -16.953 1 90.06 101 ASP A CA 1
ATOM 731 C C . ASP A 1 101 ? 32.938 -9.008 -15.594 1 90.06 101 ASP A C 1
ATOM 733 O O . ASP A 1 101 ? 33.688 -8.164 -15.055 1 90.06 101 ASP A O 1
ATOM 737 N N . THR A 1 102 ? 31.844 -9.289 -15.039 1 94.56 102 THR A N 1
ATOM 738 C CA . THR A 1 102 ? 31.453 -8.945 -13.68 1 94.56 102 THR A CA 1
ATOM 739 C C . THR A 1 102 ? 31.047 -10.195 -12.898 1 94.56 102 THR A C 1
ATOM 741 O O . THR A 1 102 ? 30.719 -11.227 -13.5 1 94.56 102 THR A O 1
ATOM 744 N N . PRO A 1 103 ? 31.062 -10.125 -11.578 1 95.94 103 PRO A N 1
ATOM 745 C CA . PRO A 1 103 ? 30.609 -11.289 -10.805 1 95.94 103 PRO A CA 1
ATOM 746 C C . PRO A 1 103 ? 29.203 -11.734 -11.18 1 95.94 103 PRO A C 1
ATOM 748 O O . PRO A 1 103 ? 28.922 -12.938 -11.234 1 95.94 103 PRO A O 1
ATOM 751 N N . VAL A 1 104 ? 28.312 -10.781 -11.492 1 97.62 104 VAL A N 1
ATOM 752 C CA . VAL A 1 104 ? 26.922 -11.094 -11.812 1 97.62 104 VAL A CA 1
ATOM 753 C C . VAL A 1 104 ? 26.844 -11.812 -13.164 1 97.62 104 VAL A C 1
ATOM 755 O O . VAL A 1 104 ? 26.188 -12.852 -13.289 1 97.62 104 VAL A O 1
ATOM 758 N N . THR A 1 105 ? 27.516 -11.25 -14.18 1 96.38 105 THR A N 1
ATOM 759 C CA . THR A 1 105 ? 27.469 -11.883 -15.492 1 96.38 105 THR A CA 1
ATOM 760 C C . THR A 1 105 ? 28.188 -13.234 -15.469 1 96.38 105 THR A C 1
ATOM 762 O O . THR A 1 105 ? 27.781 -14.164 -16.188 1 96.38 105 THR A O 1
ATOM 765 N N . THR A 1 106 ? 29.25 -13.406 -14.672 1 94.56 106 THR A N 1
ATOM 766 C CA . THR A 1 106 ? 29.922 -14.695 -14.523 1 94.56 106 THR A CA 1
ATOM 767 C C . THR A 1 106 ? 28.984 -15.719 -13.898 1 94.56 106 THR A C 1
ATOM 769 O O . THR A 1 106 ? 28.922 -16.859 -14.352 1 94.56 106 THR A O 1
ATOM 772 N N . CYS A 1 107 ? 28.25 -15.32 -12.906 1 96.06 107 CYS A N 1
ATOM 773 C CA . CYS A 1 107 ? 27.25 -16.203 -12.305 1 96.06 107 CYS A CA 1
ATOM 774 C C . CYS A 1 107 ? 26.172 -16.562 -13.312 1 96.06 107 CYS A C 1
ATOM 776 O O . CYS A 1 107 ? 25.703 -17.703 -13.352 1 96.06 107 CYS A O 1
ATOM 778 N N . ALA A 1 108 ? 25.781 -15.562 -14.109 1 96.69 108 ALA A N 1
ATOM 779 C CA . ALA A 1 108 ? 24.766 -15.82 -15.125 1 96.69 108 ALA A CA 1
ATOM 780 C C . ALA A 1 108 ? 25.234 -16.859 -16.141 1 96.69 108 ALA A C 1
ATOM 782 O O . ALA A 1 108 ? 24.5 -17.797 -16.469 1 96.69 108 ALA A O 1
ATOM 783 N N . THR A 1 109 ? 26.422 -16.703 -16.625 1 94.19 109 THR A N 1
ATOM 784 C CA . THR A 1 109 ? 27 -17.656 -17.547 1 94.19 109 THR A CA 1
ATOM 785 C C . THR A 1 109 ? 27.031 -19.047 -16.938 1 94.19 109 THR A C 1
ATOM 787 O O . THR A 1 109 ? 26.656 -20.031 -17.594 1 94.19 109 THR A O 1
ATOM 790 N N . THR A 1 110 ? 27.438 -19.109 -15.703 1 94.5 110 THR A N 1
ATOM 791 C CA . THR A 1 110 ? 27.516 -20.391 -14.992 1 94.5 110 THR A CA 1
ATOM 792 C C . THR A 1 110 ? 26.141 -21 -14.805 1 94.5 110 THR A C 1
ATOM 794 O O . THR A 1 110 ? 25.938 -22.188 -15.07 1 94.5 110 THR A O 1
ATOM 797 N N . ALA A 1 111 ? 25.203 -20.219 -14.391 1 96.06 111 ALA A N 1
ATOM 798 C CA . ALA A 1 111 ? 23.844 -20.688 -14.141 1 96.06 111 ALA A CA 1
ATOM 799 C C . ALA A 1 111 ? 23.203 -21.25 -15.414 1 96.06 111 ALA A C 1
ATOM 801 O O . ALA A 1 111 ? 22.609 -22.328 -15.391 1 96.06 111 ALA A O 1
ATOM 802 N N . LEU A 1 112 ? 23.312 -20.484 -16.484 1 94.75 112 LEU A N 1
ATOM 803 C CA . LEU A 1 112 ? 22.75 -20.906 -17.766 1 94.75 112 LEU A CA 1
ATOM 804 C C . LEU A 1 112 ? 23.359 -22.219 -18.219 1 94.75 112 LEU A C 1
ATOM 806 O O . LEU A 1 112 ? 22.672 -23.094 -18.75 1 94.75 112 LEU A O 1
ATOM 810 N N . GLY A 1 113 ? 24.625 -22.391 -18.016 1 92.69 113 GLY A N 1
ATOM 811 C CA . GLY A 1 113 ? 25.297 -23.625 -18.359 1 92.69 113 GLY A CA 1
ATOM 812 C C . GLY A 1 113 ? 24.891 -24.797 -17.484 1 92.69 113 GLY A C 1
ATOM 813 O O . GLY A 1 113 ? 24.875 -25.953 -17.938 1 92.69 113 GLY A O 1
ATOM 814 N N . ALA A 1 114 ? 24.594 -24.578 -16.266 1 94.75 114 ALA A N 1
ATOM 815 C CA . ALA A 1 114 ? 24.25 -25.609 -15.297 1 94.75 114 ALA A CA 1
ATOM 816 C C . ALA A 1 114 ? 22.75 -25.859 -15.258 1 94.75 114 ALA A C 1
ATOM 818 O O . ALA A 1 114 ? 22.266 -26.641 -14.438 1 94.75 114 ALA A O 1
ATOM 819 N N . ASP A 1 115 ? 22 -25.141 -16.078 1 93.25 115 ASP A N 1
ATOM 820 C CA . ASP A 1 115 ? 20.547 -25.25 -16.172 1 93.25 115 ASP A CA 1
ATOM 821 C C . ASP A 1 115 ? 19.891 -24.797 -14.875 1 93.25 115 ASP A C 1
ATOM 823 O O . ASP A 1 115 ? 18.844 -25.328 -14.484 1 93.25 115 ASP A O 1
ATOM 827 N N . THR A 1 116 ? 20.594 -23.984 -14.125 1 95.06 116 THR A N 1
ATOM 828 C CA . THR A 1 116 ? 19.969 -23.297 -12.992 1 95.06 116 THR A CA 1
ATOM 829 C C . THR A 1 116 ? 19.016 -22.219 -13.477 1 95.06 116 THR A C 1
ATOM 831 O O . THR A 1 116 ? 19.391 -21.359 -14.289 1 95.06 116 THR A O 1
ATOM 834 N N . PRO A 1 117 ? 17.75 -22.25 -13.031 1 97 117 PRO A N 1
ATOM 835 C CA . PRO A 1 117 ? 16.781 -21.234 -13.469 1 97 117 PRO A CA 1
ATOM 836 C C . PRO A 1 117 ? 17.281 -19.812 -13.219 1 97 117 PRO A C 1
ATOM 838 O O . PRO A 1 117 ? 17.891 -19.531 -12.18 1 97 117 PRO A O 1
ATOM 841 N N . VAL A 1 118 ? 17.109 -18.938 -14.18 1 97.94 118 VAL A N 1
ATOM 842 C CA . VAL A 1 118 ? 17.5 -17.531 -14.086 1 97.94 118 VAL A CA 1
ATOM 843 C C . VAL A 1 118 ? 16.297 -16.641 -14.281 1 97.94 118 VAL A C 1
ATOM 845 O O . VAL A 1 118 ? 15.492 -16.859 -15.203 1 97.94 118 VAL A O 1
ATOM 848 N N . VAL A 1 119 ? 16.062 -15.664 -13.406 1 98.5 119 VAL A N 1
ATOM 849 C CA . VAL A 1 119 ? 15.023 -14.648 -13.492 1 98.5 119 VAL A CA 1
ATOM 850 C C . VAL A 1 119 ? 15.656 -13.258 -13.531 1 98.5 119 VAL A C 1
ATOM 852 O O . VAL A 1 119 ? 16.547 -12.961 -12.734 1 98.5 119 VAL A O 1
ATOM 855 N N . ILE A 1 120 ? 15.258 -12.43 -14.469 1 98.38 120 ILE A N 1
ATOM 856 C CA . ILE A 1 120 ? 15.828 -11.094 -14.617 1 98.38 120 ILE A CA 1
ATOM 857 C C . ILE A 1 120 ? 14.734 -10.039 -14.461 1 98.38 120 ILE A C 1
ATOM 859 O O . ILE A 1 120 ? 13.672 -10.141 -15.07 1 98.38 120 ILE A O 1
ATOM 863 N N . ALA A 1 121 ? 14.938 -9.078 -13.602 1 98.06 121 ALA A N 1
ATOM 864 C CA . ALA A 1 121 ? 14.078 -7.906 -13.453 1 98.06 121 ALA A CA 1
ATOM 865 C C . ALA A 1 121 ? 14.773 -6.645 -13.953 1 98.06 121 ALA A C 1
ATOM 867 O O . ALA A 1 121 ? 15.5 -5.988 -13.203 1 98.06 121 ALA A O 1
ATOM 868 N N . PRO A 1 122 ? 14.461 -6.246 -15.195 1 95.81 122 PRO A N 1
ATOM 869 C CA . PRO A 1 122 ? 15.141 -5.086 -15.766 1 95.81 122 PRO A CA 1
ATOM 870 C C . PRO A 1 122 ? 14.727 -3.773 -15.109 1 95.81 122 PRO A C 1
ATOM 872 O O . PRO A 1 122 ? 13.578 -3.627 -14.68 1 95.81 122 PRO A O 1
ATOM 875 N N . ALA A 1 123 ? 15.578 -2.92 -14.961 1 93.38 123 ALA A N 1
ATOM 876 C CA . ALA A 1 123 ? 15.344 -1.548 -14.523 1 93.38 123 ALA A CA 1
ATOM 877 C C . ALA A 1 123 ? 16.281 -0.573 -15.242 1 93.38 123 ALA A C 1
ATOM 879 O O . ALA A 1 123 ? 17.484 -0.6 -15.031 1 93.38 123 ALA A O 1
ATOM 880 N N . MET A 1 124 ? 15.758 0.271 -16.031 1 87.44 124 MET A N 1
ATOM 881 C CA . MET A 1 124 ? 16.516 1.213 -16.844 1 87.44 124 MET A CA 1
ATOM 882 C C . MET A 1 124 ? 15.625 2.326 -17.375 1 87.44 124 MET A C 1
ATOM 884 O O . MET A 1 124 ? 14.414 2.305 -17.172 1 87.44 124 MET A O 1
ATOM 888 N N . HIS A 1 125 ? 16.234 3.338 -17.891 1 84.44 125 HIS A N 1
ATOM 889 C CA . HIS A 1 125 ? 15.453 4.398 -18.531 1 84.44 125 HIS A CA 1
ATOM 890 C C . HIS A 1 125 ? 14.758 3.893 -19.781 1 84.44 125 HIS A C 1
ATOM 892 O O . HIS A 1 125 ? 15.289 3.027 -20.484 1 84.44 125 HIS A O 1
ATOM 898 N N . GLU A 1 126 ? 13.656 4.492 -20.062 1 83.19 126 GLU A N 1
ATOM 899 C CA . GLU A 1 126 ? 12.797 4.004 -21.125 1 83.19 126 GLU A CA 1
ATOM 900 C C . GLU A 1 126 ? 13.531 3.994 -22.469 1 83.19 126 GLU A C 1
ATOM 902 O O . GLU A 1 126 ? 13.477 3.008 -23.203 1 83.19 126 GLU A O 1
ATOM 907 N N . PRO A 1 127 ? 14.289 5.023 -22.812 1 81.69 127 PRO A N 1
ATOM 908 C CA . PRO A 1 127 ? 15 4.973 -24.094 1 81.69 127 PRO A CA 1
ATOM 909 C C . PRO A 1 127 ? 16.016 3.836 -24.156 1 81.69 127 PRO A C 1
ATOM 911 O O . PRO A 1 127 ? 16.297 3.312 -25.234 1 81.69 127 PRO A O 1
ATOM 914 N N . MET A 1 128 ? 16.547 3.51 -22.984 1 84.25 128 MET A N 1
ATOM 915 C CA . MET A 1 128 ? 17.469 2.379 -22.953 1 84.25 128 MET A CA 1
ATOM 916 C C . MET A 1 128 ? 16.734 1.063 -23.156 1 84.25 128 MET A C 1
ATOM 918 O O . MET A 1 128 ? 17.203 0.184 -23.875 1 84.25 128 MET A O 1
ATOM 922 N N . TYR A 1 129 ? 15.586 1.023 -22.578 1 84.06 129 TYR A N 1
ATOM 923 C CA . TYR A 1 129 ? 14.781 -0.186 -22.703 1 84.06 129 TYR A CA 1
ATOM 924 C C . TYR A 1 129 ? 14.297 -0.389 -24.125 1 84.06 129 TYR A C 1
ATOM 926 O O . TYR A 1 129 ? 14.234 -1.521 -24.609 1 84.06 129 TYR A O 1
ATOM 934 N N . ASP A 1 130 ? 14.078 0.671 -24.859 1 86.5 130 ASP A N 1
ATOM 935 C CA . ASP A 1 130 ? 13.531 0.632 -26.203 1 86.5 130 ASP A CA 1
ATOM 936 C C . ASP A 1 130 ? 14.648 0.467 -27.25 1 86.5 130 ASP A C 1
ATOM 938 O O . ASP A 1 130 ? 14.375 0.3 -28.438 1 86.5 130 ASP A O 1
ATOM 942 N N . HIS A 1 131 ? 15.836 0.51 -26.812 1 88.5 131 HIS A N 1
ATOM 943 C CA . HIS A 1 131 ? 16.953 0.316 -27.734 1 88.5 131 HIS A CA 1
ATOM 944 C C . HIS A 1 131 ? 16.859 -1.028 -28.438 1 88.5 131 HIS A C 1
ATOM 946 O O . HIS A 1 131 ? 16.703 -2.066 -27.797 1 88.5 131 HIS A O 1
ATOM 952 N N . PRO A 1 132 ? 16.938 -1.046 -29.734 1 91.94 132 PRO A N 1
ATOM 953 C CA . PRO A 1 132 ? 16.75 -2.293 -30.484 1 91.94 132 PRO A CA 1
ATOM 954 C C . PRO A 1 132 ? 17.703 -3.396 -30.031 1 91.94 132 PRO A C 1
ATOM 956 O O . PRO A 1 132 ? 17.312 -4.566 -29.969 1 91.94 132 PRO A O 1
ATOM 959 N N . GLY A 1 133 ? 18.906 -3.031 -29.734 1 91.75 133 GLY A N 1
ATOM 960 C CA . GLY A 1 133 ? 19.859 -4.016 -29.25 1 91.75 133 GLY A CA 1
ATOM 961 C C . GLY A 1 133 ? 19.469 -4.629 -27.922 1 91.75 133 GLY A C 1
ATOM 962 O O . GLY A 1 133 ? 19.703 -5.812 -27.688 1 91.75 133 GLY A O 1
ATOM 963 N N . VAL A 1 134 ? 18.938 -3.811 -27.062 1 92 134 VAL A N 1
ATOM 964 C CA . VAL A 1 134 ? 18.484 -4.297 -25.75 1 92 134 VAL A CA 1
ATOM 965 C C . VAL A 1 134 ? 17.312 -5.25 -25.938 1 92 134 VAL A C 1
ATOM 967 O O . VAL A 1 134 ? 17.266 -6.324 -25.328 1 92 134 VAL A O 1
ATOM 970 N N . LEU A 1 135 ? 16.406 -4.879 -26.734 1 93.5 135 LEU A N 1
ATOM 971 C CA . LEU A 1 135 ? 15.258 -5.727 -27.016 1 93.5 135 LEU A CA 1
ATOM 972 C C . LEU A 1 135 ? 15.703 -7.059 -27.625 1 93.5 135 LEU A C 1
ATOM 974 O O . LEU A 1 135 ? 15.18 -8.109 -27.25 1 93.5 135 LEU A O 1
ATOM 978 N N . GLU A 1 136 ? 16.625 -7.004 -28.531 1 94.94 136 GLU A N 1
ATOM 979 C CA . GLU A 1 136 ? 17.172 -8.227 -29.125 1 94.94 136 GLU A CA 1
ATOM 980 C C . GLU A 1 136 ? 17.828 -9.102 -28.062 1 94.94 136 GLU A C 1
ATOM 982 O O . GLU A 1 136 ? 17.703 -10.32 -28.094 1 94.94 136 GLU A O 1
ATOM 987 N N . ALA A 1 137 ? 18.562 -8.438 -27.188 1 94.69 137 ALA A N 1
ATOM 988 C CA . ALA A 1 137 ? 19.219 -9.164 -26.094 1 94.69 137 ALA A CA 1
ATOM 989 C C . ALA A 1 137 ? 18.188 -9.867 -25.219 1 94.69 137 ALA A C 1
ATOM 991 O O . ALA A 1 137 ? 18.375 -11.031 -24.844 1 94.69 137 ALA A O 1
ATOM 992 N N . ILE A 1 138 ? 17.172 -9.164 -24.859 1 95.44 138 ILE A N 1
ATOM 993 C CA . ILE A 1 138 ? 16.109 -9.719 -24.031 1 95.44 138 ILE A CA 1
ATOM 994 C C . ILE A 1 138 ? 15.492 -10.938 -24.719 1 95.44 138 ILE A C 1
ATOM 996 O O . ILE A 1 138 ? 15.305 -11.984 -24.094 1 95.44 138 ILE A O 1
ATOM 1000 N N . ASP A 1 139 ? 15.203 -10.836 -26 1 95.88 139 ASP A N 1
ATOM 1001 C CA . ASP A 1 139 ? 14.633 -11.945 -26.766 1 95.88 139 ASP A CA 1
ATOM 1002 C C . ASP A 1 139 ? 15.57 -13.148 -26.766 1 95.88 139 ASP A C 1
ATOM 1004 O O . ASP A 1 139 ? 15.125 -14.281 -26.547 1 95.88 139 ASP A O 1
ATOM 1008 N N . THR A 1 140 ? 16.797 -12.867 -27.016 1 96 140 THR A N 1
ATOM 1009 C CA . THR A 1 140 ? 17.812 -13.922 -27.062 1 96 140 THR A CA 1
ATOM 1010 C C . THR A 1 140 ? 17.875 -14.68 -25.734 1 96 140 THR A C 1
ATOM 1012 O O . THR A 1 140 ? 17.781 -15.906 -25.719 1 96 140 THR A O 1
ATOM 1015 N N . VAL A 1 141 ? 17.969 -13.953 -24.672 1 96.38 141 VAL A N 1
ATOM 1016 C CA . VAL A 1 141 ? 18.109 -14.539 -23.344 1 96.38 141 VAL A CA 1
ATOM 1017 C C . VAL A 1 141 ? 16.828 -15.266 -22.969 1 96.38 141 VAL A C 1
ATOM 1019 O O . VAL A 1 141 ? 16.859 -16.328 -22.344 1 96.38 141 VAL A O 1
ATOM 1022 N N . SER A 1 142 ? 15.727 -14.719 -23.375 1 96 142 SER A N 1
ATOM 1023 C CA . SER A 1 142 ? 14.438 -15.359 -23.141 1 96 142 SER A CA 1
ATOM 1024 C C . SER A 1 142 ? 14.352 -16.703 -23.844 1 96 142 SER A C 1
ATOM 1026 O O . SER A 1 142 ? 13.812 -17.672 -23.312 1 96 142 SER A O 1
ATOM 1028 N N . GLU A 1 143 ? 14.82 -16.781 -25.031 1 95.44 143 GLU A N 1
ATOM 1029 C CA . GLU A 1 143 ? 14.805 -18.016 -25.828 1 95.44 143 GLU A CA 1
ATOM 1030 C C . GLU A 1 143 ? 15.625 -19.109 -25.156 1 95.44 143 GLU A C 1
ATOM 1032 O O . GLU A 1 143 ? 15.391 -20.297 -25.391 1 95.44 143 GLU A O 1
ATOM 1037 N N . TRP A 1 144 ? 16.625 -18.672 -24.359 1 95.44 144 TRP A N 1
ATOM 1038 C CA . TRP A 1 144 ? 17.453 -19.641 -23.641 1 95.44 144 TRP A CA 1
ATOM 1039 C C . TRP A 1 144 ? 16.734 -20.156 -22.406 1 95.44 144 TRP A C 1
ATOM 1041 O O . TRP A 1 144 ? 17.297 -20.953 -21.641 1 95.44 144 TRP A O 1
ATOM 1051 N N . GLY A 1 145 ? 15.492 -19.641 -22.125 1 94 145 GLY A N 1
ATOM 1052 C CA . GLY A 1 145 ? 14.711 -20.141 -21.016 1 94 145 GLY A CA 1
ATOM 1053 C C . GLY A 1 145 ? 14.75 -19.234 -19.797 1 94 145 GLY A C 1
ATOM 1054 O O . GLY A 1 145 ? 14.273 -19.594 -18.719 1 94 145 GLY A O 1
ATOM 1055 N N . VAL A 1 146 ? 15.344 -18.047 -19.922 1 96.31 146 VAL A N 1
ATOM 1056 C CA . VAL A 1 146 ? 15.406 -17.094 -18.828 1 96.31 146 VAL A CA 1
ATOM 1057 C C . VAL A 1 146 ? 14.07 -16.359 -18.719 1 96.31 146 VAL A C 1
ATOM 1059 O O . VAL A 1 146 ? 13.5 -15.922 -19.719 1 96.31 146 VAL A O 1
ATOM 1062 N N . ASP A 1 147 ? 13.555 -16.266 -17.531 1 96.06 147 ASP A N 1
ATOM 1063 C CA . ASP A 1 147 ? 12.312 -15.547 -17.281 1 96.06 147 ASP A CA 1
ATOM 1064 C C . ASP A 1 147 ? 12.57 -14.07 -17 1 96.06 147 ASP A C 1
ATOM 1066 O O . ASP A 1 147 ? 13.508 -13.727 -16.281 1 96.06 147 ASP A O 1
ATOM 1070 N N . PHE A 1 148 ? 11.742 -13.227 -17.562 1 96.62 148 PHE A N 1
ATOM 1071 C CA . PHE A 1 148 ? 11.836 -11.789 -17.328 1 96.62 148 PHE A CA 1
ATOM 1072 C C . PHE A 1 148 ? 10.617 -11.289 -16.562 1 96.62 148 PHE A C 1
ATOM 1074 O O . PHE A 1 148 ? 9.477 -11.641 -16.891 1 96.62 148 PHE A O 1
ATOM 1081 N N . VAL A 1 149 ? 10.82 -10.562 -15.547 1 96.06 149 VAL A N 1
ATOM 1082 C CA . VAL A 1 149 ? 9.773 -9.812 -14.867 1 96.06 149 VAL A CA 1
ATOM 1083 C C . VAL A 1 149 ? 9.703 -8.398 -15.438 1 96.06 149 VAL A C 1
ATOM 1085 O O . VAL A 1 149 ? 10.609 -7.586 -15.219 1 96.06 149 VAL A O 1
ATOM 1088 N N . ASP A 1 150 ? 8.688 -8.078 -16.062 1 90.44 150 ASP A N 1
ATOM 1089 C CA . ASP A 1 150 ? 8.578 -6.82 -16.797 1 90.44 150 ASP A CA 1
ATOM 1090 C C . ASP A 1 150 ? 8.602 -5.625 -15.852 1 90.44 150 ASP A C 1
ATOM 1092 O O . ASP A 1 150 ? 8 -5.668 -14.773 1 90.44 150 ASP A O 1
ATOM 1096 N N . PRO A 1 151 ? 9.328 -4.637 -16.266 1 90.31 151 PRO A N 1
ATOM 1097 C CA . PRO A 1 151 ? 9.336 -3.414 -15.461 1 90.31 151 PRO A CA 1
ATOM 1098 C C . PRO A 1 151 ? 7.992 -2.684 -15.484 1 90.31 151 PRO A C 1
ATOM 1100 O O . PRO A 1 151 ? 7.121 -3.012 -16.297 1 90.31 151 PRO A O 1
ATOM 1103 N N . ARG A 1 152 ? 7.816 -1.832 -14.562 1 86.06 152 ARG A N 1
ATOM 1104 C CA . ARG A 1 152 ? 6.664 -0.937 -14.547 1 86.06 152 ARG A CA 1
ATOM 1105 C C . ARG A 1 152 ? 6.953 0.342 -15.328 1 86.06 152 ARG A C 1
ATOM 1107 O O . ARG A 1 152 ? 7.914 1.052 -15.031 1 86.06 152 ARG A O 1
ATOM 1114 N N . LEU A 1 153 ? 6.156 0.522 -16.328 1 80 153 LEU A N 1
ATOM 1115 C CA . LEU A 1 153 ? 6.371 1.72 -17.141 1 80 153 LEU A CA 1
ATOM 1116 C C . LEU A 1 153 ? 5.66 2.922 -16.516 1 80 153 LEU A C 1
ATOM 1118 O O . LEU A 1 153 ? 4.434 3.031 -16.609 1 80 153 LEU A O 1
ATOM 1122 N N . GLU A 1 154 ? 6.348 3.668 -15.758 1 75.19 154 GLU A N 1
ATOM 1123 C CA . GLU A 1 154 ? 5.809 4.848 -15.086 1 75.19 154 GLU A CA 1
ATOM 1124 C C . GLU A 1 154 ? 6.656 6.082 -15.375 1 75.19 154 GLU A C 1
ATOM 1126 O O . GLU A 1 154 ? 7.879 6.051 -15.242 1 75.19 154 GLU A O 1
ATOM 1131 N N . GLU A 1 155 ? 6.008 7.172 -15.75 1 70.25 155 GLU A N 1
ATOM 1132 C CA . GLU A 1 155 ? 6.633 8.477 -15.945 1 70.25 155 GLU A CA 1
ATOM 1133 C C . GLU A 1 155 ? 7.809 8.391 -16.906 1 70.25 155 GLU A C 1
ATOM 1135 O O . GLU A 1 155 ? 8.875 8.938 -16.656 1 70.25 155 GLU A O 1
ATOM 1140 N N . GLY A 1 156 ? 7.723 7.605 -17.969 1 69.62 156 GLY A N 1
ATOM 1141 C CA . GLY A 1 156 ? 8.758 7.531 -18.984 1 69.62 156 GLY A CA 1
ATOM 1142 C C . GLY A 1 156 ? 9.938 6.68 -18.578 1 69.62 156 GLY A C 1
ATOM 1143 O O . GLY A 1 156 ? 10.969 6.676 -19.25 1 69.62 156 GLY A O 1
ATOM 1144 N N . LYS A 1 157 ? 9.805 6.094 -17.422 1 77.06 157 LYS A N 1
ATOM 1145 C CA . LYS A 1 157 ? 10.867 5.219 -16.938 1 77.06 157 LYS A CA 1
ATOM 1146 C C . LYS A 1 157 ? 10.367 3.785 -16.781 1 77.06 157 LYS A C 1
ATOM 1148 O O . LYS A 1 157 ? 9.195 3.561 -16.469 1 77.06 157 LYS A O 1
ATOM 1153 N N . ALA A 1 158 ? 11.242 2.918 -17.078 1 80.06 158 ALA A N 1
ATOM 1154 C CA . ALA A 1 158 ? 11.008 1.515 -16.75 1 80.06 158 ALA A CA 1
ATOM 1155 C C . ALA A 1 158 ? 11.492 1.189 -15.336 1 80.06 158 ALA A C 1
ATOM 1157 O O . ALA A 1 158 ? 12.633 0.76 -15.148 1 80.06 158 ALA A O 1
ATOM 1158 N N . LYS A 1 159 ? 10.594 1.41 -14.445 1 87.81 159 LYS A N 1
ATOM 1159 C CA . LYS A 1 159 ? 10.914 1.126 -13.047 1 87.81 159 LYS A CA 1
ATOM 1160 C C . LYS A 1 159 ? 10.922 -0.377 -12.781 1 87.81 159 LYS A C 1
ATOM 1162 O O . LYS A 1 159 ? 10.242 -1.14 -13.469 1 87.81 159 LYS A O 1
ATOM 1167 N N . ILE A 1 160 ? 11.688 -0.775 -11.898 1 92.56 160 ILE A N 1
ATOM 1168 C CA . ILE A 1 160 ? 11.797 -2.193 -11.57 1 92.56 160 ILE A CA 1
ATOM 1169 C C . ILE A 1 160 ? 10.43 -2.732 -11.164 1 92.56 160 ILE A C 1
ATOM 1171 O O . ILE A 1 160 ? 9.609 -2.006 -10.594 1 92.56 160 ILE A O 1
ATOM 1175 N N . ALA A 1 161 ? 10.219 -3.934 -11.5 1 93.62 161 ALA A N 1
ATOM 1176 C CA . ALA A 1 161 ? 8.984 -4.629 -11.141 1 93.62 161 ALA A CA 1
ATOM 1177 C C . ALA A 1 161 ? 8.766 -4.605 -9.633 1 93.62 161 ALA A C 1
ATOM 1179 O O . ALA A 1 161 ? 9.711 -4.426 -8.859 1 93.62 161 ALA A O 1
ATOM 1180 N N . SER A 1 162 ? 7.535 -4.734 -9.219 1 92.81 162 SER A N 1
ATOM 1181 C CA . SER A 1 162 ? 7.207 -4.793 -7.801 1 92.81 162 SER A CA 1
ATOM 1182 C C . SER A 1 162 ? 7.824 -6.02 -7.141 1 92.81 162 SER A C 1
ATOM 1184 O O . SER A 1 162 ? 8.117 -7.012 -7.809 1 92.81 162 SER A O 1
ATOM 1186 N N . GLU A 1 163 ? 8.031 -5.953 -5.875 1 94.62 163 GLU A N 1
ATOM 1187 C CA . GLU A 1 163 ? 8.555 -7.086 -5.121 1 94.62 163 GLU A CA 1
ATOM 1188 C C . GLU A 1 163 ? 7.672 -8.32 -5.273 1 94.62 163 GLU A C 1
ATOM 1190 O O . GLU A 1 163 ? 8.172 -9.438 -5.43 1 94.62 163 GLU A O 1
ATOM 1195 N N . GLU A 1 164 ? 6.379 -8.07 -5.25 1 93.62 164 GLU A N 1
ATOM 1196 C CA . GLU A 1 164 ? 5.453 -9.188 -5.371 1 93.62 164 GLU A CA 1
ATOM 1197 C C . GLU A 1 164 ? 5.621 -9.906 -6.707 1 93.62 164 GLU A C 1
ATOM 1199 O O . GLU A 1 164 ? 5.637 -11.133 -6.762 1 93.62 164 GLU A O 1
ATOM 1204 N N . ALA A 1 165 ? 5.719 -9.094 -7.77 1 95.56 165 ALA A N 1
ATOM 1205 C CA . ALA A 1 165 ? 5.91 -9.672 -9.094 1 95.56 165 ALA A CA 1
ATOM 1206 C C . ALA A 1 165 ? 7.188 -10.5 -9.156 1 95.56 165 ALA A C 1
ATOM 1208 O O . ALA A 1 165 ? 7.188 -11.625 -9.664 1 95.56 165 ALA A O 1
ATOM 1209 N N . ILE A 1 166 ? 8.266 -9.938 -8.609 1 97.56 166 ILE A N 1
ATOM 1210 C CA . ILE A 1 166 ? 9.555 -10.609 -8.633 1 97.56 166 ILE A CA 1
ATOM 1211 C C . ILE A 1 166 ? 9.477 -11.898 -7.812 1 97.56 166 ILE A C 1
ATOM 1213 O O . ILE A 1 166 ? 9.914 -12.961 -8.273 1 97.56 166 ILE A O 1
ATOM 1217 N N . VAL A 1 167 ? 8.867 -11.812 -6.656 1 97.12 167 VAL A N 1
ATOM 1218 C CA . VAL A 1 167 ? 8.75 -12.969 -5.773 1 97.12 167 VAL A CA 1
ATOM 1219 C C . VAL A 1 167 ? 7.938 -14.062 -6.457 1 97.12 167 VAL A C 1
ATOM 1221 O O . VAL A 1 167 ? 8.305 -15.242 -6.406 1 97.12 167 VAL A O 1
ATOM 1224 N N . CYS A 1 168 ? 6.848 -13.703 -7.07 1 96.44 168 CYS A N 1
ATOM 1225 C CA . CYS A 1 168 ? 6.004 -14.68 -7.754 1 96.44 168 CYS A CA 1
ATOM 1226 C C . CYS A 1 168 ? 6.777 -15.391 -8.859 1 96.44 168 CYS A C 1
ATOM 1228 O O . CYS A 1 168 ? 6.73 -16.609 -8.961 1 96.44 168 CYS A O 1
ATOM 1230 N N . ASP A 1 169 ? 7.523 -14.641 -9.648 1 97.12 169 ASP A N 1
ATOM 1231 C CA . ASP A 1 169 ? 8.242 -15.234 -10.773 1 97.12 169 ASP A CA 1
ATOM 1232 C C . ASP A 1 169 ? 9.422 -16.078 -10.289 1 97.12 169 ASP A C 1
ATOM 1234 O O . ASP A 1 169 ? 9.758 -17.094 -10.906 1 97.12 169 ASP A O 1
ATOM 1238 N N . VAL A 1 170 ? 10.055 -15.633 -9.211 1 98.12 170 VAL A N 1
ATOM 1239 C CA . VAL A 1 170 ? 11.125 -16.422 -8.609 1 98.12 170 VAL A CA 1
ATOM 1240 C C . VAL A 1 170 ? 10.555 -17.75 -8.117 1 98.12 170 VAL A C 1
ATOM 1242 O O . VAL A 1 170 ? 11.141 -18.812 -8.359 1 98.12 170 VAL A O 1
ATOM 1245 N N . ALA A 1 171 ? 9.414 -17.672 -7.422 1 97.5 171 ALA A N 1
ATOM 1246 C CA . ALA A 1 171 ? 8.766 -18.891 -6.922 1 97.5 171 ALA A CA 1
ATOM 1247 C C . ALA A 1 171 ? 8.375 -19.812 -8.062 1 97.5 171 ALA A C 1
ATOM 1249 O O . ALA A 1 171 ? 8.539 -21.031 -7.973 1 97.5 171 ALA A O 1
ATOM 1250 N N . ARG A 1 172 ? 7.859 -19.266 -9.117 1 96.88 172 ARG A N 1
ATOM 1251 C CA . ARG A 1 172 ? 7.465 -20.031 -10.297 1 96.88 172 ARG A CA 1
ATOM 1252 C C . ARG A 1 172 ? 8.672 -20.703 -10.93 1 96.88 172 ARG A C 1
ATOM 1254 O O . ARG A 1 172 ? 8.609 -21.891 -11.281 1 96.88 172 ARG A O 1
ATOM 1261 N N . ALA A 1 173 ? 9.789 -19.969 -11.031 1 96.5 173 ALA A N 1
ATOM 1262 C CA . ALA A 1 173 ? 11 -20.469 -11.672 1 96.5 173 ALA A CA 1
ATOM 1263 C C . ALA A 1 173 ? 11.648 -21.562 -10.828 1 96.5 173 ALA A C 1
ATOM 1265 O O . ALA A 1 173 ? 12.172 -22.547 -11.367 1 96.5 173 ALA A O 1
ATOM 1266 N N . ALA A 1 174 ? 11.594 -21.438 -9.516 1 95.31 174 ALA A N 1
ATOM 1267 C CA . ALA A 1 174 ? 12.297 -22.328 -8.609 1 95.31 174 ALA A CA 1
ATOM 1268 C C . ALA A 1 174 ? 11.438 -23.547 -8.273 1 95.31 174 ALA A C 1
ATOM 1270 O O . ALA A 1 174 ? 11.945 -24.562 -7.781 1 95.31 174 ALA A O 1
ATOM 1271 N N . GLY A 1 175 ? 10.141 -23.391 -8.438 1 91.31 175 GLY A N 1
ATOM 1272 C CA . GLY A 1 175 ? 9.234 -24.422 -7.953 1 91.31 175 GLY A CA 1
ATOM 1273 C C . GLY A 1 175 ? 8.898 -25.453 -9.008 1 91.31 175 GLY A C 1
ATOM 1274 O O . GLY A 1 175 ? 9.414 -25.406 -10.125 1 91.31 175 GLY A O 1
ATOM 1275 N N . ASP A 1 176 ? 7.973 -26.406 -8.469 1 89.81 176 ASP A N 1
ATOM 1276 C CA . ASP A 1 176 ? 7.434 -27.391 -9.391 1 89.81 176 ASP A CA 1
ATOM 1277 C C . ASP A 1 176 ? 6.309 -26.797 -10.234 1 89.81 176 ASP A C 1
ATOM 1279 O O . ASP A 1 176 ? 5.465 -26.062 -9.727 1 89.81 176 ASP A O 1
ATOM 1283 N N . ARG A 1 177 ? 6.367 -26.906 -11.469 1 92.94 177 ARG A N 1
ATOM 1284 C CA . ARG A 1 177 ? 5.359 -26.391 -12.391 1 92.94 177 ARG A CA 1
ATOM 1285 C C . ARG A 1 177 ? 4.324 -27.453 -12.719 1 92.94 177 ARG A C 1
ATOM 1287 O O . ARG A 1 177 ? 4.098 -27.766 -13.891 1 92.94 177 ARG A O 1
ATOM 1294 N N . SER A 1 178 ? 3.607 -27.859 -11.625 1 96.12 178 SER A N 1
ATOM 1295 C CA . SER A 1 178 ? 2.645 -28.953 -11.727 1 96.12 178 SER A CA 1
ATOM 1296 C C . SER A 1 178 ? 1.414 -28.531 -12.523 1 96.12 178 SER A C 1
ATOM 1298 O O . SER A 1 178 ? 0.62 -29.375 -12.945 1 96.12 178 SER A O 1
ATOM 1300 N N . LEU A 1 179 ? 1.257 -27.219 -12.805 1 97.56 179 LEU A N 1
ATOM 1301 C CA . LEU A 1 179 ? 0.098 -26.734 -13.539 1 97.56 179 LEU A CA 1
ATOM 1302 C C . LEU A 1 179 ? 0.527 -26.062 -14.844 1 97.56 179 LEU A C 1
ATOM 1304 O O . LEU A 1 179 ? -0.224 -25.266 -15.414 1 97.56 179 LEU A O 1
ATOM 1308 N N . GLU A 1 180 ? 1.75 -26.359 -15.227 1 95.69 180 GLU A N 1
ATOM 1309 C CA . GLU A 1 180 ? 2.26 -25.766 -16.469 1 95.69 180 GLU A CA 1
ATOM 1310 C C . GLU A 1 180 ? 1.337 -26.078 -17.641 1 95.69 180 GLU A C 1
ATOM 1312 O O . GLU A 1 180 ? 0.938 -27.219 -17.844 1 95.69 180 GLU A O 1
ATOM 1317 N N . GLY A 1 181 ? 0.96 -25.016 -18.344 1 94.62 181 GLY A N 1
ATOM 1318 C CA . GLY A 1 181 ? 0.129 -25.172 -19.531 1 94.62 181 GLY A CA 1
ATOM 1319 C C . GLY A 1 181 ? -1.356 -25.141 -19.219 1 94.62 181 GLY A C 1
ATOM 1320 O O . GLY A 1 181 ? -2.184 -25.094 -20.125 1 94.62 181 GLY A O 1
ATOM 1321 N N . GLU A 1 182 ? -1.765 -25.234 -17.969 1 97.38 182 GLU A N 1
ATOM 1322 C CA . GLU A 1 182 ? -3.17 -25.219 -17.578 1 97.38 182 GLU A CA 1
ATOM 1323 C C . GLU A 1 182 ? -3.688 -23.781 -17.484 1 97.38 182 GLU A C 1
ATOM 1325 O O . GLU A 1 182 ? -2.967 -22.875 -17.047 1 97.38 182 GLU A O 1
ATOM 1330 N N . ARG A 1 183 ? -4.852 -23.656 -17.969 1 98.38 183 ARG A N 1
ATOM 1331 C CA . ARG A 1 183 ? -5.578 -22.406 -17.797 1 98.38 183 ARG A CA 1
ATOM 1332 C C . ARG A 1 183 ? -6.57 -22.5 -16.641 1 98.38 183 ARG A C 1
ATOM 1334 O O . ARG A 1 183 ? -7.551 -23.234 -16.719 1 98.38 183 ARG A O 1
ATOM 1341 N N . VAL A 1 184 ? -6.336 -21.688 -15.586 1 98.75 184 VAL A N 1
ATOM 1342 C CA . VAL A 1 184 ? -7.164 -21.75 -14.391 1 98.75 184 VAL A CA 1
ATOM 1343 C C . VAL A 1 184 ? -7.922 -20.438 -14.211 1 98.75 184 VAL A C 1
ATOM 1345 O O . VAL A 1 184 ? -7.332 -19.359 -14.297 1 98.75 184 VAL A O 1
ATOM 1348 N N . VAL A 1 185 ? -9.211 -20.516 -14.023 1 98.88 185 VAL A N 1
ATOM 1349 C CA . VAL A 1 185 ? -10.039 -19.344 -13.719 1 98.88 185 VAL A CA 1
ATOM 1350 C C . VAL A 1 185 ? -10.383 -19.344 -12.227 1 98.88 185 VAL A C 1
ATOM 1352 O O . VAL A 1 185 ? -10.758 -20.359 -11.664 1 98.88 185 VAL A O 1
ATOM 1355 N N . VAL A 1 186 ? -10.164 -18.234 -11.57 1 98.88 186 VAL A N 1
ATOM 1356 C CA . VAL A 1 186 ? -10.5 -18.062 -10.164 1 98.88 186 VAL A CA 1
ATOM 1357 C C . VAL A 1 186 ? -11.453 -16.891 -10 1 98.88 186 VAL A C 1
ATOM 1359 O O . VAL A 1 186 ? -11.211 -15.805 -10.547 1 98.88 186 VAL A O 1
ATOM 1362 N N . THR A 1 187 ? -12.594 -17.094 -9.375 1 98.56 187 THR A N 1
ATOM 1363 C CA . THR A 1 187 ? -13.43 -15.969 -8.977 1 98.56 187 THR A CA 1
ATOM 1364 C C . THR A 1 187 ? -13.109 -15.547 -7.543 1 98.56 187 THR A C 1
ATOM 1366 O O . THR A 1 187 ? -12.773 -16.375 -6.703 1 98.56 187 THR A O 1
ATOM 1369 N N . SER A 1 188 ? -13.18 -14.266 -7.285 1 97 188 SER A N 1
ATOM 1370 C CA . SER A 1 188 ? -12.812 -13.742 -5.973 1 97 188 SER A CA 1
ATOM 1371 C C . SER A 1 188 ? -13.539 -12.438 -5.672 1 97 188 SER A C 1
ATOM 1373 O O . SER A 1 188 ? -14.188 -11.859 -6.555 1 97 188 SER A O 1
ATOM 1375 N N . GLY A 1 189 ? -13.445 -12.039 -4.379 1 95 189 GLY A N 1
ATOM 1376 C CA . GLY A 1 189 ? -14.07 -10.797 -3.963 1 95 189 GLY A CA 1
ATOM 1377 C C . GLY A 1 189 ? -15.562 -10.938 -3.705 1 95 189 GLY A C 1
ATOM 1378 O O . GLY A 1 189 ? -16.078 -12.047 -3.598 1 95 189 GLY A O 1
ATOM 1379 N N . ALA A 1 190 ? -16.203 -9.734 -3.578 1 95.31 190 ALA A N 1
ATOM 1380 C CA . ALA A 1 190 ? -17.641 -9.641 -3.355 1 95.31 190 ALA A CA 1
ATOM 1381 C C . ALA A 1 190 ? -18.344 -9.062 -4.578 1 95.31 190 ALA A C 1
ATOM 1383 O O . ALA A 1 190 ? -17.719 -8.414 -5.418 1 95.31 190 ALA A O 1
ATOM 1384 N N . THR A 1 191 ? -19.562 -9.375 -4.75 1 95.62 191 THR A N 1
ATOM 1385 C CA . THR A 1 191 ? -20.375 -8.625 -5.703 1 95.62 191 THR A CA 1
ATOM 1386 C C . THR A 1 191 ? -21.156 -7.523 -4.996 1 95.62 191 THR A C 1
ATOM 1388 O O . THR A 1 191 ? -21.359 -7.582 -3.781 1 95.62 191 THR A O 1
ATOM 1391 N N . ALA A 1 192 ? -21.469 -6.543 -5.684 1 94.69 192 ALA A N 1
ATOM 1392 C CA . ALA A 1 192 ? -22.25 -5.414 -5.172 1 94.69 192 ALA A CA 1
ATOM 1393 C C . ALA A 1 192 ? -23.406 -5.07 -6.117 1 94.69 192 ALA A C 1
ATOM 1395 O O . ALA A 1 192 ? -23.203 -4.949 -7.328 1 94.69 192 ALA A O 1
ATOM 1396 N N . GLU A 1 193 ? -24.547 -4.977 -5.543 1 92.5 193 GLU A N 1
ATOM 1397 C CA . GLU A 1 193 ? -25.734 -4.57 -6.289 1 92.5 193 GLU A CA 1
ATOM 1398 C C . GLU A 1 193 ? -26.125 -3.135 -5.953 1 92.5 193 GLU A C 1
ATOM 1400 O O . GLU A 1 193 ? -26.344 -2.801 -4.789 1 92.5 193 GLU A O 1
ATOM 1405 N N . ALA A 1 194 ? -26.25 -2.348 -6.953 1 87.75 194 ALA A N 1
ATOM 1406 C CA . ALA A 1 194 ? -26.547 -0.931 -6.758 1 87.75 194 ALA A CA 1
ATOM 1407 C C . ALA A 1 194 ? -28.031 -0.724 -6.438 1 87.75 194 ALA A C 1
ATOM 1409 O O . ALA A 1 194 ? -28.906 -1.183 -7.18 1 87.75 194 ALA A O 1
ATOM 1410 N N . ILE A 1 195 ? -28.266 -0.12 -5.293 1 84.25 195 ILE A N 1
ATOM 1411 C CA . ILE A 1 195 ? -29.609 0.331 -4.965 1 84.25 195 ILE A CA 1
ATOM 1412 C C . ILE A 1 195 ? -29.906 1.653 -5.676 1 84.25 195 ILE A C 1
ATOM 1414 O O . ILE A 1 195 ? -30.969 1.832 -6.258 1 84.25 195 ILE A O 1
ATOM 1418 N N . ASP A 1 196 ? -28.984 2.486 -5.656 1 80.25 196 ASP A N 1
ATOM 1419 C CA . ASP A 1 196 ? -28.891 3.758 -6.367 1 80.25 196 ASP A CA 1
ATOM 1420 C C . ASP A 1 196 ? -27.438 4.121 -6.664 1 80.25 196 ASP A C 1
ATOM 1422 O O . ASP A 1 196 ? -26.547 3.307 -6.461 1 80.25 196 ASP A O 1
ATOM 1426 N N . PRO A 1 197 ? -27.188 5.258 -7.141 1 76.88 197 PRO A N 1
ATOM 1427 C CA . PRO A 1 197 ? -25.812 5.543 -7.547 1 76.88 197 PRO A CA 1
ATOM 1428 C C . PRO A 1 197 ? -24.844 5.586 -6.367 1 76.88 197 PRO A C 1
ATOM 1430 O O . PRO A 1 197 ? -23.625 5.5 -6.559 1 76.88 197 PRO A O 1
ATOM 1433 N N . VAL A 1 198 ? -25.328 5.715 -5.238 1 77.62 198 VAL A N 1
ATOM 1434 C CA . VAL A 1 198 ? -24.469 5.902 -4.074 1 77.62 198 VAL A CA 1
ATOM 1435 C C . VAL A 1 198 ? -24.547 4.668 -3.174 1 77.62 198 VAL A C 1
ATOM 1437 O O . VAL A 1 198 ? -23.516 4.188 -2.682 1 77.62 198 VAL A O 1
ATOM 1440 N N . ARG A 1 199 ? -25.75 4.023 -3.066 1 85.81 199 ARG A N 1
ATOM 1441 C CA . ARG A 1 199 ? -25.984 2.926 -2.133 1 85.81 199 ARG A CA 1
ATOM 1442 C C . ARG A 1 199 ? -25.859 1.577 -2.834 1 85.81 199 ARG A C 1
ATOM 1444 O O . ARG A 1 199 ? -26.312 1.416 -3.967 1 85.81 199 ARG A O 1
ATOM 1451 N N . VAL A 1 200 ? -25.281 0.709 -2.072 1 91.19 200 VAL A N 1
ATOM 1452 C CA . VAL A 1 200 ? -25.109 -0.636 -2.611 1 91.19 200 VAL A CA 1
ATOM 1453 C C . VAL A 1 200 ? -25.406 -1.669 -1.524 1 91.19 200 VAL A C 1
ATOM 1455 O O . VAL A 1 200 ? -25.266 -1.38 -0.333 1 91.19 200 VAL A O 1
ATOM 1458 N N . ILE A 1 201 ? -25.844 -2.812 -1.925 1 91.06 201 ILE A N 1
ATOM 1459 C CA . ILE A 1 201 ? -25.859 -4.012 -1.095 1 91.06 201 ILE A CA 1
ATOM 1460 C C . ILE A 1 201 ? -24.688 -4.918 -1.486 1 91.06 201 ILE A C 1
ATOM 1462 O O . ILE A 1 201 ? -24.484 -5.195 -2.67 1 91.06 201 ILE A O 1
ATOM 1466 N N . THR A 1 202 ? -23.922 -5.277 -0.558 1 93.94 202 THR A N 1
ATOM 1467 C CA . THR A 1 202 ? -22.734 -6.086 -0.807 1 93.94 202 THR A CA 1
ATOM 1468 C C . THR A 1 202 ? -22.438 -6.984 0.389 1 93.94 202 THR A C 1
ATOM 1470 O O . THR A 1 202 ? -23.297 -7.203 1.242 1 93.94 202 THR A O 1
ATOM 1473 N N . ASN A 1 203 ? -21.312 -7.625 0.392 1 90.06 203 ASN A N 1
ATOM 1474 C CA . ASN A 1 203 ? -20.875 -8.43 1.526 1 90.06 203 ASN A CA 1
ATOM 1475 C C . ASN A 1 203 ? -19.453 -8.086 1.95 1 90.06 203 ASN A C 1
ATOM 1477 O O . ASN A 1 203 ? -18.781 -7.266 1.312 1 90.06 203 ASN A O 1
ATOM 1481 N N . ARG A 1 204 ? -18.984 -8.727 2.938 1 88.81 204 ARG A N 1
ATOM 1482 C CA . ARG A 1 204 ? -17.766 -8.289 3.619 1 88.81 204 ARG A CA 1
ATOM 1483 C C . ARG A 1 204 ? -16.547 -9 3.053 1 88.81 204 ARG A C 1
ATOM 1485 O O . ARG A 1 204 ? -15.43 -8.82 3.555 1 88.81 204 ARG A O 1
ATOM 1492 N N . SER A 1 205 ? -16.672 -9.648 2.002 1 90.25 205 SER A N 1
ATOM 1493 C CA . SER A 1 205 ? -15.547 -10.406 1.478 1 90.25 205 SER A CA 1
ATOM 1494 C C . SER A 1 205 ? -14.438 -9.484 0.976 1 90.25 205 SER A C 1
ATOM 1496 O O . SER A 1 205 ? -14.711 -8.5 0.285 1 90.25 205 SER A O 1
ATOM 1498 N N . SER A 1 206 ? -13.188 -9.828 1.335 1 88.69 206 SER A N 1
ATOM 1499 C CA . SER A 1 206 ? -12.031 -9.055 0.898 1 88.69 206 SER A CA 1
ATOM 1500 C C . SER A 1 206 ? -11.453 -9.609 -0.396 1 88.69 206 SER A C 1
ATOM 1502 O O . SER A 1 206 ? -10.68 -8.93 -1.078 1 88.69 206 SER A O 1
ATOM 1504 N N . GLY A 1 207 ? -11.758 -10.836 -0.678 1 91.75 207 GLY A N 1
ATOM 1505 C CA . GLY A 1 207 ? -11.195 -11.492 -1.848 1 91.75 207 GLY A CA 1
ATOM 1506 C C . GLY A 1 207 ? -9.805 -12.055 -1.61 1 91.75 207 GLY A C 1
ATOM 1507 O O . GLY A 1 207 ? -9.188 -12.602 -2.525 1 91.75 207 GLY A O 1
ATOM 1508 N N . LYS A 1 208 ? -9.258 -12.008 -0.394 1 91.62 208 LYS A N 1
ATOM 1509 C CA . LYS A 1 208 ? -7.902 -12.445 -0.069 1 91.62 208 LYS A CA 1
ATOM 1510 C C . LYS A 1 208 ? -7.703 -13.922 -0.387 1 91.62 208 LYS A C 1
ATOM 1512 O O . LYS A 1 208 ? -6.68 -14.312 -0.952 1 91.62 208 LYS A O 1
ATOM 1517 N N . MET A 1 209 ? -8.672 -14.703 -0.042 1 92.62 209 MET A N 1
ATOM 1518 C CA . MET A 1 209 ? -8.555 -16.141 -0.279 1 92.62 209 MET A CA 1
ATOM 1519 C C . MET A 1 209 ? -8.477 -16.438 -1.771 1 92.62 209 MET A C 1
ATOM 1521 O O . MET A 1 209 ? -7.609 -17.203 -2.209 1 92.62 209 MET A O 1
ATOM 1525 N N . GLY A 1 210 ? -9.398 -15.875 -2.561 1 95.94 210 GLY A N 1
ATOM 1526 C CA . GLY A 1 210 ? -9.352 -16.078 -4 1 95.94 210 GLY A CA 1
ATOM 1527 C C . GLY A 1 210 ? -8.047 -15.625 -4.625 1 95.94 210 GLY A C 1
ATOM 1528 O O . GLY A 1 210 ? -7.5 -16.312 -5.496 1 95.94 210 GLY A O 1
ATOM 1529 N N . ARG A 1 211 ? -7.523 -14.547 -4.203 1 95.81 211 ARG A N 1
ATOM 1530 C CA . ARG A 1 211 ? -6.254 -14.039 -4.711 1 95.81 211 ARG A CA 1
ATOM 1531 C C . ARG A 1 211 ? -5.102 -14.961 -4.32 1 95.81 211 ARG A C 1
ATOM 1533 O O . ARG A 1 211 ? -4.184 -15.18 -5.113 1 95.81 211 ARG A O 1
ATOM 1540 N N . ALA A 1 212 ? -5.152 -15.43 -3.096 1 95.5 212 ALA A N 1
ATOM 1541 C CA . ALA A 1 212 ? -4.133 -16.375 -2.654 1 95.5 212 ALA A CA 1
ATOM 1542 C C . ALA A 1 212 ? -4.129 -17.625 -3.531 1 95.5 212 ALA A C 1
ATOM 1544 O O . ALA A 1 212 ? -3.066 -18.141 -3.896 1 95.5 212 ALA A O 1
ATOM 1545 N N . VAL A 1 213 ? -5.305 -18.062 -3.914 1 97.88 213 VAL A N 1
ATOM 1546 C CA . VAL A 1 213 ? -5.41 -19.25 -4.754 1 97.88 213 VAL A CA 1
ATOM 1547 C C . VAL A 1 213 ? -4.863 -18.953 -6.148 1 97.88 213 VAL A C 1
ATOM 1549 O O . VAL A 1 213 ? -4.113 -19.75 -6.711 1 97.88 213 VAL A O 1
ATOM 1552 N N . ALA A 1 214 ? -5.25 -17.812 -6.668 1 98.44 214 ALA A N 1
ATOM 1553 C CA . ALA A 1 214 ? -4.738 -17.391 -7.973 1 98.44 214 ALA A CA 1
ATOM 1554 C C . ALA A 1 214 ? -3.213 -17.375 -7.984 1 98.44 214 ALA A C 1
ATOM 1556 O O . ALA A 1 214 ? -2.588 -17.906 -8.906 1 98.44 214 ALA A O 1
ATOM 1557 N N . ARG A 1 215 ? -2.654 -16.812 -6.992 1 97.31 215 ARG A N 1
ATOM 1558 C CA . ARG A 1 215 ? -1.202 -16.719 -6.871 1 97.31 215 ARG A CA 1
ATOM 1559 C C . ARG A 1 215 ? -0.572 -18.109 -6.789 1 97.31 215 ARG A C 1
ATOM 1561 O O . ARG A 1 215 ? 0.438 -18.375 -7.441 1 97.31 215 ARG A O 1
ATOM 1568 N N . ALA A 1 216 ? -1.149 -18.953 -5.996 1 97.62 216 ALA A N 1
ATOM 1569 C CA . ALA A 1 216 ? -0.641 -20.312 -5.824 1 97.62 216 ALA A CA 1
ATOM 1570 C C . ALA A 1 216 ? -0.657 -21.078 -7.145 1 97.62 216 ALA A C 1
ATOM 1572 O O . ALA A 1 216 ? 0.278 -21.812 -7.449 1 97.62 216 ALA A O 1
ATOM 1573 N N . CYS A 1 217 ? -1.741 -20.906 -7.902 1 98.38 217 CYS A N 1
ATOM 1574 C CA . CYS A 1 217 ? -1.823 -21.547 -9.203 1 98.38 217 CYS A CA 1
ATOM 1575 C C . CYS A 1 217 ? -0.766 -21 -10.156 1 98.38 217 CYS A C 1
ATOM 1577 O O . CYS A 1 217 ? -0.116 -21.766 -10.867 1 98.38 217 CYS A O 1
ATOM 1579 N N . TYR A 1 218 ? -0.578 -19.734 -10.141 1 98.19 218 TYR A N 1
ATOM 1580 C CA . TYR A 1 218 ? 0.404 -19.094 -11 1 98.19 218 TYR A CA 1
ATOM 1581 C C . TYR A 1 218 ? 1.805 -19.625 -10.727 1 98.19 218 TYR A C 1
ATOM 1583 O O . TYR A 1 218 ? 2.535 -19.969 -11.656 1 98.19 218 TYR A O 1
ATOM 1591 N N . VAL A 1 219 ? 2.186 -19.688 -9.469 1 97.06 219 VAL A N 1
ATOM 1592 C CA . VAL A 1 219 ? 3.531 -20.094 -9.078 1 97.06 219 VAL A CA 1
ATOM 1593 C C . VAL A 1 219 ? 3.779 -21.547 -9.492 1 97.06 219 VAL A C 1
ATOM 1595 O O . VAL A 1 219 ? 4.926 -21.953 -9.695 1 97.06 219 VAL A O 1
ATOM 1598 N N . ARG A 1 220 ? 2.732 -22.297 -9.711 1 97.19 220 ARG A N 1
ATOM 1599 C CA . ARG A 1 220 ? 2.84 -23.688 -10.133 1 97.19 220 ARG A CA 1
ATOM 1600 C C . ARG A 1 220 ? 2.758 -23.812 -11.648 1 97.19 220 ARG A C 1
ATOM 1602 O O . ARG A 1 220 ? 2.623 -24.922 -12.18 1 97.19 220 ARG A O 1
ATOM 1609 N N . GLY A 1 221 ? 2.779 -22.656 -12.328 1 96.94 221 GLY A N 1
ATOM 1610 C CA . GLY A 1 221 ? 2.971 -22.656 -13.766 1 96.94 221 GLY A CA 1
ATOM 1611 C C . GLY A 1 221 ? 1.704 -22.344 -14.539 1 96.94 221 GLY A C 1
ATOM 1612 O O . GLY A 1 221 ? 1.738 -22.188 -15.766 1 96.94 221 GLY A O 1
ATOM 1613 N N . ALA A 1 222 ? 0.546 -22.156 -13.922 1 98.25 222 ALA A N 1
ATOM 1614 C CA . ALA A 1 222 ? -0.731 -21.953 -14.602 1 98.25 222 ALA A CA 1
ATOM 1615 C C . ALA A 1 222 ? -0.824 -20.547 -15.203 1 98.25 222 ALA A C 1
ATOM 1617 O O . ALA A 1 222 ? -0.157 -19.625 -14.734 1 98.25 222 ALA A O 1
ATOM 1618 N N . ASP A 1 223 ? -1.53 -20.484 -16.297 1 98.19 223 ASP A N 1
ATOM 1619 C CA . ASP A 1 223 ? -2.078 -19.203 -16.719 1 98.19 223 ASP A CA 1
ATOM 1620 C C . ASP A 1 223 ? -3.393 -18.891 -16.016 1 98.19 223 ASP A C 1
ATOM 1622 O O . ASP A 1 223 ? -4.387 -19.594 -16.203 1 98.19 223 ASP A O 1
ATOM 1626 N N . VAL A 1 224 ? -3.418 -17.844 -15.227 1 98.69 224 VAL A N 1
ATOM 1627 C CA . VAL A 1 224 ? -4.543 -17.641 -14.32 1 98.69 224 VAL A CA 1
ATOM 1628 C C . VAL A 1 224 ? -5.352 -16.422 -14.781 1 98.69 224 VAL A C 1
ATOM 1630 O O . VAL A 1 224 ? -4.785 -15.367 -15.07 1 98.69 224 VAL A O 1
ATOM 1633 N N . THR A 1 225 ? -6.598 -16.578 -14.922 1 98.81 225 THR A N 1
ATOM 1634 C CA . THR A 1 225 ? -7.555 -15.484 -15.031 1 98.81 225 THR A CA 1
ATOM 1635 C C . THR A 1 225 ? -8.328 -15.305 -13.727 1 98.81 225 THR A C 1
ATOM 1637 O O . THR A 1 225 ? -8.914 -16.266 -13.211 1 98.81 225 THR A O 1
ATOM 1640 N N . LEU A 1 226 ? -8.242 -14.133 -13.195 1 98.56 226 LEU A N 1
ATOM 1641 C CA . LEU A 1 226 ? -8.93 -13.812 -11.953 1 98.56 226 LEU A CA 1
ATOM 1642 C C . LEU A 1 226 ? -10.117 -12.898 -12.211 1 98.56 226 LEU A C 1
ATOM 1644 O O . LEU A 1 226 ? -9.945 -11.734 -12.578 1 98.56 226 LEU A O 1
ATOM 1648 N N . VAL A 1 227 ? -11.32 -13.461 -12.094 1 98.62 227 VAL A N 1
ATOM 1649 C CA . VAL A 1 227 ? -12.523 -12.641 -12.125 1 98.62 227 VAL A CA 1
ATOM 1650 C C . VAL A 1 227 ? -12.828 -12.117 -10.727 1 98.62 227 VAL A C 1
ATOM 1652 O O . VAL A 1 227 ? -13.273 -12.867 -9.859 1 98.62 227 VAL A O 1
ATOM 1655 N N . HIS A 1 228 ? -12.57 -10.867 -10.586 1 97.5 228 HIS A N 1
ATOM 1656 C CA . HIS A 1 228 ? -12.578 -10.32 -9.234 1 97.5 228 HIS A CA 1
ATOM 1657 C C . HIS A 1 228 ? -13.688 -9.289 -9.062 1 97.5 228 HIS A C 1
ATOM 1659 O O . HIS A 1 228 ? -13.727 -8.289 -9.781 1 97.5 228 HIS A O 1
ATOM 1665 N N . GLY A 1 229 ? -14.609 -9.562 -8.094 1 97.06 229 GLY A N 1
ATOM 1666 C CA . GLY A 1 229 ? -15.594 -8.562 -7.703 1 97.06 229 GLY A CA 1
ATOM 1667 C C . GLY A 1 229 ? -15 -7.434 -6.879 1 97.06 229 GLY A C 1
ATOM 1668 O O . GLY A 1 229 ? -13.789 -7.203 -6.906 1 97.06 229 GLY A O 1
ATOM 1669 N N . VAL A 1 230 ? -15.789 -6.691 -6.234 1 95.12 230 VAL A N 1
ATOM 1670 C CA . VAL A 1 230 ? -15.312 -5.586 -5.406 1 95.12 230 VAL A CA 1
ATOM 1671 C C . VAL A 1 230 ? -14.703 -6.133 -4.117 1 95.12 230 VAL A C 1
ATOM 1673 O O . VAL A 1 230 ? -14.992 -7.266 -3.719 1 95.12 230 VAL A O 1
ATOM 1676 N N . VAL A 1 231 ? -13.82 -5.348 -3.59 1 92.88 231 VAL A N 1
ATOM 1677 C CA . VAL A 1 231 ? -13.43 -5.582 -2.203 1 92.88 231 VAL A CA 1
ATOM 1678 C C . VAL A 1 231 ? -14.492 -5.02 -1.263 1 92.88 231 VAL A C 1
ATOM 1680 O O . VAL A 1 231 ? -14.844 -3.842 -1.346 1 92.88 231 VAL A O 1
ATOM 1683 N N . GLY A 1 232 ? -15.016 -5.848 -0.463 1 92.44 232 GLY A N 1
ATOM 1684 C CA . GLY A 1 232 ? -16.094 -5.43 0.425 1 92.44 232 GLY A CA 1
ATOM 1685 C C . GLY A 1 232 ? -15.68 -4.34 1.396 1 92.44 232 GLY A C 1
ATOM 1686 O O . GLY A 1 232 ? -14.492 -4.043 1.529 1 92.44 232 GLY A O 1
ATOM 1687 N N . PRO A 1 233 ? -16.656 -3.719 2.008 1 93.12 233 PRO A N 1
ATOM 1688 C CA . PRO A 1 233 ? -16.344 -2.645 2.955 1 93.12 233 PRO A CA 1
ATOM 1689 C C . PRO A 1 233 ? -15.484 -3.113 4.125 1 93.12 233 PRO A C 1
ATOM 1691 O O . PRO A 1 233 ? -15.664 -4.23 4.617 1 93.12 233 PRO A O 1
ATOM 1694 N N . ARG A 1 234 ? -14.57 -2.268 4.492 1 90.25 234 ARG A N 1
ATOM 1695 C CA . ARG A 1 234 ? -13.656 -2.615 5.57 1 90.25 234 ARG A CA 1
ATOM 1696 C C . ARG A 1 234 ? -13.164 -1.368 6.297 1 90.25 234 ARG A C 1
ATOM 1698 O O . ARG A 1 234 ? -13.141 -0.277 5.723 1 90.25 234 ARG A O 1
ATOM 1705 N N . PRO A 1 235 ? -12.797 -1.624 7.512 1 90.19 235 PRO A N 1
ATOM 1706 C CA . PRO A 1 235 ? -12.195 -0.489 8.211 1 90.19 235 PRO A CA 1
ATOM 1707 C C . PRO A 1 235 ? -10.891 -0.029 7.574 1 90.19 235 PRO A C 1
ATOM 1709 O O . PRO A 1 235 ? -10.227 -0.806 6.875 1 90.19 235 PRO A O 1
ATOM 1712 N N . ILE A 1 236 ? -10.531 1.161 7.816 1 87.31 236 ILE A N 1
ATOM 1713 C CA . ILE A 1 236 ? -9.328 1.714 7.211 1 87.31 236 ILE A CA 1
ATOM 1714 C C . ILE A 1 236 ? -8.102 0.974 7.734 1 87.31 236 ILE A C 1
ATOM 1716 O O . ILE A 1 236 ? -7.062 0.933 7.074 1 87.31 236 ILE A O 1
ATOM 1720 N N . THR A 1 237 ? -8.156 0.438 8.93 1 79.06 237 THR A N 1
ATOM 1721 C CA . THR A 1 237 ? -7.047 -0.305 9.523 1 79.06 237 THR A CA 1
ATOM 1722 C C . THR A 1 237 ? -6.859 -1.647 8.82 1 79.06 237 THR A C 1
ATOM 1724 O O . THR A 1 237 ? -5.812 -2.285 8.961 1 79.06 237 THR A O 1
ATOM 1727 N N . GLY A 1 238 ? -7.812 -2.115 8.086 1 66.94 238 GLY A N 1
ATOM 1728 C CA . GLY A 1 238 ? -7.738 -3.387 7.387 1 66.94 238 GLY A CA 1
ATOM 1729 C C . GLY A 1 238 ? -7.34 -3.24 5.93 1 66.94 238 GLY A C 1
ATOM 1730 O O . GLY A 1 238 ? -7.348 -4.219 5.18 1 66.94 238 GLY A O 1
ATOM 1731 N N . THR A 1 239 ? -7.156 -2.012 5.441 1 55.34 239 THR A N 1
ATOM 1732 C CA . THR A 1 239 ? -6.883 -1.753 4.031 1 55.34 239 THR A CA 1
ATOM 1733 C C . THR A 1 239 ? -5.406 -1.978 3.721 1 55.34 239 THR A C 1
ATOM 1735 O O . THR A 1 239 ? -4.914 -1.548 2.676 1 55.34 239 THR A O 1
ATOM 1738 N N . GLY A 1 240 ? -4.684 -2.697 4.484 1 58 240 GLY A N 1
ATOM 1739 C CA . GLY A 1 240 ? -3.234 -2.707 4.367 1 58 240 GLY A CA 1
ATOM 1740 C C . GLY A 1 240 ? -2.736 -3.494 3.172 1 58 240 GLY A C 1
ATOM 1741 O O . GLY A 1 240 ? -1.538 -3.504 2.883 1 58 240 GLY A O 1
ATOM 1742 N N . ASP A 1 241 ? -3.666 -4.145 2.367 1 62 241 ASP A N 1
ATOM 1743 C CA . ASP A 1 241 ? -3.078 -4.949 1.301 1 62 241 ASP A CA 1
ATOM 1744 C C . ASP A 1 241 ? -2.908 -4.129 0.024 1 62 241 ASP A C 1
ATOM 1746 O O . ASP A 1 241 ? -3.887 -3.625 -0.532 1 62 241 ASP A O 1
ATOM 1750 N N . SER A 1 242 ? -1.681 -3.605 -0.053 1 67.25 242 SER A N 1
ATOM 1751 C CA . SER A 1 242 ? -1.383 -2.916 -1.305 1 67.25 242 SER A CA 1
ATOM 1752 C C . SER A 1 242 ? -1.197 -3.906 -2.449 1 67.25 242 SER A C 1
ATOM 1754 O O . SER A 1 242 ? -0.321 -4.77 -2.393 1 67.25 242 SER A O 1
ATOM 1756 N N . LEU A 1 243 ? -2.209 -3.904 -3.291 1 80.56 243 LEU A N 1
ATOM 1757 C CA . LEU A 1 243 ? -2.102 -4.75 -4.477 1 80.56 243 LEU A CA 1
ATOM 1758 C C . LEU A 1 243 ? -1.38 -4.02 -5.602 1 80.56 243 LEU A C 1
ATOM 1760 O O . LEU A 1 243 ? -1.612 -2.828 -5.824 1 80.56 243 LEU A O 1
ATOM 1764 N N . GLU A 1 244 ? -0.399 -4.637 -6.117 1 82.31 244 GLU A N 1
ATOM 1765 C CA . GLU A 1 244 ? 0.333 -4.059 -7.242 1 82.31 244 GLU A CA 1
ATOM 1766 C C . GLU A 1 244 ? -0.345 -4.391 -8.57 1 82.31 244 GLU A C 1
ATOM 1768 O O . GLU A 1 244 ? -0.234 -5.512 -9.062 1 82.31 244 GLU A O 1
ATOM 1773 N N . ILE A 1 245 ? -1.017 -3.441 -9.055 1 86 245 ILE A N 1
ATOM 1774 C CA . ILE A 1 245 ? -1.709 -3.58 -10.328 1 86 245 ILE A CA 1
ATOM 1775 C C . ILE A 1 245 ? -0.872 -2.953 -11.445 1 86 245 ILE A C 1
ATOM 1777 O O . ILE A 1 245 ? -0.353 -1.845 -11.289 1 86 245 ILE A O 1
ATOM 1781 N N . ASP A 1 246 ? -0.64 -3.648 -12.484 1 84.31 246 ASP A N 1
ATOM 1782 C CA . ASP A 1 246 ? 0.189 -3.117 -13.562 1 84.31 246 ASP A CA 1
ATOM 1783 C C . ASP A 1 246 ? -0.616 -2.188 -14.469 1 84.31 246 ASP A C 1
ATOM 1785 O O . ASP A 1 246 ? -1.774 -1.881 -14.18 1 84.31 246 ASP A O 1
ATOM 1789 N N . GLY A 1 247 ? 0.019 -1.647 -15.477 1 80.81 247 GLY A N 1
ATOM 1790 C CA . GLY A 1 247 ? -0.593 -0.672 -16.359 1 80.81 247 GLY A CA 1
ATOM 1791 C C . GLY A 1 247 ? -1.814 -1.207 -17.094 1 80.81 247 GLY A C 1
ATOM 1792 O O . GLY A 1 247 ? -2.686 -0.438 -17.5 1 80.81 247 GLY A O 1
ATOM 1793 N N . ASP A 1 248 ? -1.946 -2.5 -17.219 1 86.25 248 ASP A N 1
ATOM 1794 C CA . ASP A 1 248 ? -3.068 -3.115 -17.922 1 86.25 248 ASP A CA 1
ATOM 1795 C C . ASP A 1 248 ? -4.16 -3.543 -16.938 1 86.25 248 ASP A C 1
ATOM 1797 O O . ASP A 1 248 ? -5.156 -4.152 -17.344 1 86.25 248 ASP A O 1
ATOM 1801 N N . GLY A 1 249 ? -3.955 -3.273 -15.711 1 89.31 249 GLY A N 1
ATOM 1802 C CA . GLY A 1 249 ? -4.953 -3.578 -14.703 1 89.31 249 GLY A CA 1
ATOM 1803 C C . GLY A 1 249 ? -4.852 -4.996 -14.172 1 89.31 249 GLY A C 1
ATOM 1804 O O . GLY A 1 249 ? -5.797 -5.508 -13.562 1 89.31 249 GLY A O 1
ATOM 1805 N N . ASN A 1 250 ? -3.715 -5.637 -14.391 1 94.06 250 ASN A N 1
ATOM 1806 C CA . ASN A 1 250 ? -3.555 -7.023 -13.969 1 94.06 250 ASN A CA 1
ATOM 1807 C C . ASN A 1 250 ? -2.678 -7.137 -12.727 1 94.06 250 ASN A C 1
ATOM 1809 O O . ASN A 1 250 ? -1.931 -6.211 -12.406 1 94.06 250 ASN A O 1
ATOM 1813 N N . LEU A 1 251 ? -2.891 -8.203 -12.062 1 94.5 251 LEU A N 1
ATOM 1814 C CA . LEU A 1 251 ? -1.994 -8.562 -10.969 1 94.5 251 LEU A CA 1
ATOM 1815 C C . LEU A 1 251 ? -0.796 -9.352 -11.492 1 94.5 251 LEU A C 1
ATOM 1817 O O . LEU A 1 251 ? -0.864 -9.961 -12.562 1 94.5 251 LEU A O 1
ATOM 1821 N N . PRO A 1 252 ? 0.29 -9.312 -10.75 1 94.19 252 PRO A N 1
ATOM 1822 C CA . PRO A 1 252 ? 1.49 -10 -11.234 1 94.19 252 PRO A CA 1
ATOM 1823 C C . PRO A 1 252 ? 1.244 -11.477 -11.531 1 94.19 252 PRO A C 1
ATOM 1825 O O . PRO A 1 252 ? 1.96 -12.07 -12.344 1 94.19 252 PRO A O 1
ATOM 1828 N N . TYR A 1 253 ? 0.23 -12.031 -10.992 1 96.62 253 TYR A N 1
ATOM 1829 C CA . TYR A 1 253 ? 0.047 -13.477 -11.062 1 96.62 253 TYR A CA 1
ATOM 1830 C C . TYR A 1 253 ? -1.249 -13.828 -11.789 1 96.62 253 TYR A C 1
ATOM 1832 O O . TYR A 1 253 ? -1.642 -14.992 -11.836 1 96.62 253 TYR A O 1
ATOM 1840 N N . ALA A 1 254 ? -1.947 -12.781 -12.359 1 97.62 254 ALA A N 1
ATOM 1841 C CA . ALA A 1 254 ? -3.223 -13.117 -12.992 1 97.62 254 ALA A CA 1
ATOM 1842 C C . ALA A 1 254 ? -3.689 -11.992 -13.914 1 97.62 254 ALA A C 1
ATOM 1844 O O . ALA A 1 254 ? -3.502 -10.812 -13.609 1 97.62 254 ALA A O 1
ATOM 1845 N N . THR A 1 255 ? -4.234 -12.391 -15.023 1 97.44 255 THR A N 1
ATOM 1846 C CA . THR A 1 255 ? -5.066 -11.461 -15.781 1 97.44 255 THR A CA 1
ATOM 1847 C C . THR A 1 255 ? -6.375 -11.188 -15.039 1 97.44 255 THR A C 1
ATOM 1849 O O . THR A 1 255 ? -7.105 -12.117 -14.695 1 97.44 255 THR A O 1
ATOM 1852 N N . VAL A 1 256 ? -6.672 -9.922 -14.859 1 97.44 256 VAL A N 1
ATOM 1853 C CA . VAL A 1 256 ? -7.789 -9.586 -13.984 1 97.44 256 VAL A CA 1
ATOM 1854 C C . VAL A 1 256 ? -8.977 -9.102 -14.82 1 97.44 256 VAL A C 1
ATOM 1856 O O . VAL A 1 256 ? -8.805 -8.32 -15.75 1 97.44 256 VAL A O 1
ATOM 1859 N N . ARG A 1 257 ? -10.125 -9.625 -14.555 1 97.69 257 ARG A N 1
ATOM 1860 C CA . ARG A 1 257 ? -11.406 -9.109 -15.023 1 97.69 257 ARG A CA 1
ATOM 1861 C C . ARG A 1 257 ? -12.227 -8.547 -13.867 1 97.69 257 ARG A C 1
ATOM 1863 O O . ARG A 1 257 ? -12.758 -9.305 -13.055 1 97.69 257 ARG A O 1
ATOM 1870 N N . ASN A 1 258 ? -12.344 -7.273 -13.883 1 96.31 258 ASN A N 1
ATOM 1871 C CA . ASN A 1 258 ? -13.086 -6.621 -12.812 1 96.31 258 ASN A CA 1
ATOM 1872 C C . ASN A 1 258 ? -14.594 -6.672 -13.062 1 96.31 258 ASN A C 1
ATOM 1874 O O . ASN A 1 258 ? -15.047 -6.402 -14.18 1 96.31 258 ASN A O 1
ATOM 1878 N N . VAL A 1 259 ? -15.305 -7.012 -12.055 1 97.38 259 VAL A N 1
ATOM 1879 C CA . VAL A 1 259 ? -16.766 -7.039 -12.125 1 97.38 259 VAL A CA 1
ATOM 1880 C C . VAL A 1 259 ? -17.344 -6.434 -10.844 1 97.38 259 VAL A C 1
ATOM 1882 O O . VAL A 1 259 ? -16.641 -6.285 -9.844 1 97.38 259 VAL A O 1
ATOM 1885 N N . GLU A 1 260 ? -18.578 -6.09 -10.891 1 95.25 260 GLU A N 1
ATOM 1886 C CA . GLU A 1 260 ? -19.203 -5.523 -9.703 1 95.25 260 GLU A CA 1
ATOM 1887 C C . GLU A 1 260 ? -20.438 -6.328 -9.297 1 95.25 260 GLU A C 1
ATOM 1889 O O . GLU A 1 260 ? -20.547 -6.781 -8.156 1 95.25 260 GLU A O 1
ATOM 1894 N N . SER A 1 261 ? -21.328 -6.578 -10.219 1 94.5 261 SER A N 1
ATOM 1895 C CA . SER A 1 261 ? -22.594 -7.246 -9.914 1 94.5 261 SER A CA 1
ATOM 1896 C C . SER A 1 261 ? -22.469 -8.758 -10.07 1 94.5 261 SER A C 1
ATOM 1898 O O . SER A 1 261 ? -21.5 -9.25 -10.672 1 94.5 261 SER A O 1
ATOM 1900 N N . ALA A 1 262 ? -23.469 -9.453 -9.578 1 94.62 262 ALA A N 1
ATOM 1901 C CA . ALA A 1 262 ? -23.531 -10.906 -9.734 1 94.62 262 ALA A CA 1
ATOM 1902 C C . ALA A 1 262 ? -23.672 -11.297 -11.203 1 94.62 262 ALA A C 1
ATOM 1904 O O . ALA A 1 262 ? -23.047 -12.266 -11.656 1 94.62 262 ALA A O 1
ATOM 1905 N N . SER A 1 263 ? -24.469 -10.516 -11.914 1 94.56 263 SER A N 1
ATOM 1906 C CA . SER A 1 263 ? -24.656 -10.781 -13.336 1 94.56 263 SER A CA 1
ATOM 1907 C C . SER A 1 263 ? -23.359 -10.594 -14.109 1 94.56 263 SER A C 1
ATOM 1909 O O . SER A 1 263 ? -23.031 -11.391 -14.984 1 94.56 263 SER A O 1
ATOM 1911 N N . GLU A 1 264 ? -22.625 -9.539 -13.773 1 96.44 264 GLU A N 1
ATOM 1912 C CA . GLU A 1 264 ? -21.344 -9.305 -14.414 1 96.44 264 GLU A CA 1
ATOM 1913 C C . GLU A 1 264 ? -20.344 -10.414 -14.086 1 96.44 264 GLU A C 1
ATOM 1915 O O . GLU A 1 264 ? -19.578 -10.844 -14.945 1 96.44 264 GLU A O 1
ATOM 1920 N N . MET A 1 265 ? -20.344 -10.883 -12.867 1 97.56 265 MET A N 1
ATOM 1921 C CA . MET A 1 265 ? -19.484 -11.977 -12.438 1 97.56 265 MET A CA 1
ATOM 1922 C C . MET A 1 265 ? -19.766 -13.242 -13.234 1 97.56 265 MET A C 1
ATOM 1924 O O . MET A 1 265 ? -18.844 -13.914 -13.695 1 97.56 265 MET A O 1
ATOM 1928 N N . LEU A 1 266 ? -21.031 -13.531 -13.344 1 96.94 266 LEU A N 1
ATOM 1929 C CA . LEU A 1 266 ? -21.438 -14.727 -14.078 1 96.94 266 LEU A CA 1
ATOM 1930 C C . LEU A 1 266 ? -20.984 -14.641 -15.531 1 96.94 266 LEU A C 1
ATOM 1932 O O . LEU A 1 266 ? -20.359 -15.578 -16.047 1 96.94 266 LEU A O 1
ATOM 1936 N N . GLU A 1 267 ? -21.219 -13.539 -16.156 1 97.56 267 GLU A N 1
ATOM 1937 C CA . GLU A 1 267 ? -20.891 -13.383 -17.562 1 97.56 267 GLU A CA 1
ATOM 1938 C C . GLU A 1 267 ? -19.375 -13.43 -17.781 1 97.56 267 GLU A C 1
ATOM 1940 O O . GLU A 1 267 ? -18.906 -14.109 -18.703 1 97.56 267 GLU A O 1
ATOM 1945 N N . ALA A 1 268 ? -18.641 -12.711 -17 1 98.25 268 ALA A N 1
ATOM 1946 C CA . ALA A 1 268 ? -17.188 -12.688 -17.125 1 98.25 268 ALA A CA 1
ATOM 1947 C C . ALA A 1 268 ? -16.594 -14.07 -16.891 1 98.25 268 ALA A C 1
ATOM 1949 O O . ALA A 1 268 ? -15.641 -14.469 -17.562 1 98.25 268 ALA A O 1
ATOM 1950 N N . THR A 1 269 ? -17.109 -14.766 -15.914 1 98.5 269 THR A N 1
ATOM 1951 C CA . THR A 1 269 ? -16.625 -16.109 -15.617 1 98.5 269 THR A CA 1
ATOM 1952 C C . THR A 1 269 ? -16.922 -17.062 -16.766 1 98.5 269 THR A C 1
ATOM 1954 O O . THR A 1 269 ? -16.094 -17.875 -17.141 1 98.5 269 THR A O 1
ATOM 1957 N N . ARG A 1 270 ? -18.141 -16.969 -17.25 1 97.75 270 ARG A N 1
ATOM 1958 C CA . ARG A 1 270 ? -18.531 -17.797 -18.391 1 97.75 270 ARG A CA 1
ATOM 1959 C C . ARG A 1 270 ? -17.562 -17.609 -19.547 1 97.75 270 ARG A C 1
ATOM 1961 O O . ARG A 1 270 ? -17.078 -18.594 -20.109 1 97.75 270 ARG A O 1
ATOM 1968 N N . GLU A 1 271 ? -17.25 -16.406 -19.844 1 98.12 271 GLU A N 1
ATOM 1969 C CA . GLU A 1 271 ? -16.328 -16.109 -20.938 1 98.12 271 GLU A CA 1
ATOM 1970 C C . GLU A 1 271 ? -14.938 -16.656 -20.641 1 98.12 271 GLU A C 1
ATOM 1972 O O . GLU A 1 271 ? -14.297 -17.234 -21.516 1 98.12 271 GLU A O 1
ATOM 1977 N N . ALA A 1 272 ? -14.492 -16.5 -19.438 1 98.31 272 ALA A N 1
ATOM 1978 C CA . ALA A 1 272 ? -13.148 -16.938 -19.062 1 98.31 272 ALA A CA 1
ATOM 1979 C C . ALA A 1 272 ? -13.047 -18.469 -19.062 1 98.31 272 ALA A C 1
ATOM 1981 O O . ALA A 1 272 ? -11.984 -19.016 -19.344 1 98.31 272 ALA A O 1
ATOM 1982 N N . CYS A 1 273 ? -14.117 -19.141 -18.797 1 98.19 273 CYS A N 1
ATOM 1983 C CA . CYS A 1 273 ? -14.109 -20.594 -18.641 1 98.19 273 CYS A CA 1
ATOM 1984 C C . CYS A 1 273 ? -14.242 -21.266 -20 1 98.19 273 CYS A C 1
ATOM 1986 O O . CYS A 1 273 ? -14.133 -22.5 -20.094 1 98.19 273 CYS A O 1
ATOM 1988 N N . ALA A 1 274 ? -14.5 -20.484 -21.031 1 96.88 274 ALA A N 1
ATOM 1989 C CA . ALA A 1 274 ? -14.703 -21.062 -22.344 1 96.88 274 ALA A CA 1
ATOM 1990 C C . ALA A 1 274 ? -13.562 -22.016 -22.719 1 96.88 274 ALA A C 1
ATOM 1992 O O . ALA A 1 274 ? -13.789 -23.078 -23.297 1 96.88 274 ALA A O 1
ATOM 1993 N N . ASP A 1 275 ? -12.305 -21.703 -22.312 1 94.62 275 ASP A N 1
ATOM 1994 C CA . ASP A 1 275 ? -11.156 -22.547 -22.641 1 94.62 275 ASP A CA 1
ATOM 1995 C C . ASP A 1 275 ? -10.359 -22.891 -21.375 1 94.62 275 ASP A C 1
ATOM 1997 O O . ASP A 1 275 ? -9.164 -23.188 -21.453 1 94.62 275 ASP A O 1
ATOM 2001 N N . ALA A 1 276 ? -10.984 -22.828 -20.266 1 97.94 276 ALA A N 1
ATOM 2002 C CA . ALA A 1 276 ? -10.289 -23.078 -19.016 1 97.94 276 ALA A CA 1
ATOM 2003 C C . ALA A 1 276 ? -10.156 -24.578 -18.75 1 97.94 276 ALA A C 1
ATOM 2005 O O . ALA A 1 276 ? -10.922 -25.391 -19.281 1 97.94 276 ALA A O 1
ATOM 2006 N N . ASP A 1 277 ? -9.18 -24.906 -17.953 1 97.88 277 ASP A N 1
ATOM 2007 C CA . ASP A 1 277 ? -8.961 -26.297 -17.547 1 97.88 277 ASP A CA 1
ATOM 2008 C C . ASP A 1 277 ? -9.469 -26.547 -16.141 1 97.88 277 ASP A C 1
ATOM 2010 O O . ASP A 1 277 ? -9.648 -27.703 -15.727 1 97.88 277 ASP A O 1
ATOM 2014 N N . ALA A 1 278 ? -9.734 -25.516 -15.422 1 98.44 278 ALA A N 1
ATOM 2015 C CA . ALA A 1 278 ? -10.289 -25.609 -14.07 1 98.44 278 ALA A CA 1
ATOM 2016 C C . ALA A 1 278 ? -10.891 -24.281 -13.633 1 98.44 278 ALA A C 1
ATOM 2018 O O . ALA A 1 278 ? -10.469 -23.219 -14.094 1 98.44 278 ALA A O 1
ATOM 2019 N N . LEU A 1 279 ? -11.859 -24.359 -12.781 1 98.69 279 LEU A N 1
ATOM 2020 C CA . LEU A 1 279 ? -12.484 -23.203 -12.156 1 98.69 279 LEU A CA 1
ATOM 2021 C C . LEU A 1 279 ? -12.469 -23.312 -10.641 1 98.69 279 LEU A C 1
ATOM 2023 O O . LEU A 1 279 ? -12.852 -24.359 -10.086 1 98.69 279 LEU A O 1
ATOM 2027 N N . VAL A 1 280 ? -11.953 -22.297 -10 1 98.62 280 VAL A N 1
ATOM 2028 C CA . VAL A 1 280 ? -12.078 -22.172 -8.547 1 98.62 280 VAL A CA 1
ATOM 2029 C C . VAL A 1 280 ? -13.07 -21.062 -8.219 1 98.62 280 VAL A C 1
ATOM 2031 O O . VAL A 1 280 ? -12.781 -19.875 -8.445 1 98.62 280 VAL A O 1
ATOM 2034 N N . SER A 1 281 ? -14.195 -21.406 -7.695 1 97.88 281 SER A N 1
ATOM 2035 C CA . SER A 1 281 ? -15.227 -20.438 -7.332 1 97.88 281 SER A CA 1
ATOM 2036 C C . SER A 1 281 ? -15.102 -20.016 -5.871 1 97.88 281 SER A C 1
ATOM 2038 O O . SER A 1 281 ? -15.711 -20.625 -4.988 1 97.88 281 SER A O 1
ATOM 2040 N N . ALA A 1 282 ? -14.398 -18.938 -5.648 1 95.88 282 ALA A N 1
ATOM 2041 C CA . ALA A 1 282 ? -14.117 -18.5 -4.281 1 95.88 282 ALA A CA 1
ATOM 2042 C C . ALA A 1 282 ? -14.781 -17.172 -3.975 1 95.88 282 ALA A C 1
ATOM 2044 O O . ALA A 1 282 ? -14.711 -16.672 -2.848 1 95.88 282 ALA A O 1
ATOM 2045 N N . ALA A 1 283 ? -15.414 -16.547 -4.914 1 96.06 283 ALA A N 1
ATOM 2046 C CA . ALA A 1 283 ? -16.062 -15.25 -4.723 1 96.06 283 ALA A CA 1
ATOM 2047 C C . ALA A 1 283 ? -17.266 -15.367 -3.795 1 96.06 283 ALA A C 1
ATOM 2049 O O . ALA A 1 283 ? -17.953 -16.391 -3.781 1 96.06 283 ALA A O 1
ATOM 2050 N N . ALA A 1 284 ? -17.469 -14.352 -3.039 1 92.44 284 ALA A N 1
ATOM 2051 C CA . ALA A 1 284 ? -18.719 -14.203 -2.307 1 92.44 284 ALA A CA 1
ATOM 2052 C C . ALA A 1 284 ? -19.781 -13.516 -3.166 1 92.44 284 ALA A C 1
ATOM 2054 O O . ALA A 1 284 ? -19.891 -12.289 -3.162 1 92.44 284 ALA A O 1
ATOM 2055 N N . ILE A 1 285 ? -20.547 -14.281 -3.834 1 92.12 285 ILE A N 1
ATOM 2056 C CA . ILE A 1 285 ? -21.516 -13.766 -4.797 1 92.12 285 ILE A CA 1
ATOM 2057 C C . ILE A 1 285 ? -22.859 -13.57 -4.109 1 92.12 285 ILE A C 1
ATOM 2059 O O . ILE A 1 285 ? -23.359 -14.477 -3.432 1 92.12 285 ILE A O 1
ATOM 2063 N N . GLY A 1 286 ? -23.344 -12.383 -4.305 1 87.31 286 GLY A N 1
ATOM 2064 C CA . GLY A 1 286 ? -24.656 -12.094 -3.73 1 87.31 286 GLY A CA 1
ATOM 2065 C C . GLY A 1 286 ? -25.75 -12.992 -4.266 1 87.31 286 GLY A C 1
ATOM 2066 O O . GLY A 1 286 ? -25.844 -13.203 -5.477 1 87.31 286 GLY A O 1
ATOM 2067 N N . ASP A 1 287 ? -26.547 -13.445 -3.391 1 79.75 287 ASP A N 1
ATOM 2068 C CA . ASP A 1 287 ? -27.625 -14.352 -3.754 1 79.75 287 ASP A CA 1
ATOM 2069 C C . ASP A 1 287 ? -28.828 -13.586 -4.289 1 79.75 287 ASP A C 1
ATOM 2071 O O . ASP A 1 287 ? -29.766 -14.18 -4.828 1 79.75 287 ASP A O 1
ATOM 2075 N N . TYR A 1 288 ? -28.781 -12.234 -4.113 1 77.38 288 TYR A N 1
ATOM 2076 C CA . TYR A 1 288 ? -29.938 -11.414 -4.504 1 77.38 288 TYR A CA 1
ATOM 2077 C C . TYR A 1 288 ? -29.484 -10.203 -5.309 1 77.38 288 TYR A C 1
ATOM 2079 O O . TYR A 1 288 ? -28.359 -9.734 -5.164 1 77.38 288 TYR A O 1
ATOM 2087 N N . THR A 1 289 ? -30.344 -9.766 -6.105 1 76.75 289 THR A N 1
ATOM 2088 C CA . THR A 1 289 ? -30.219 -8.477 -6.773 1 76.75 289 THR A CA 1
ATOM 2089 C C . THR A 1 289 ? -31.375 -7.559 -6.395 1 76.75 289 THR A C 1
ATOM 2091 O O . THR A 1 289 ? -32.344 -7.988 -5.746 1 76.75 289 THR A O 1
ATOM 2094 N N . VAL A 1 290 ? -31.172 -6.254 -6.574 1 75.62 290 VAL A N 1
ATOM 2095 C CA . VAL A 1 290 ? -32.188 -5.25 -6.25 1 75.62 290 VAL A CA 1
ATOM 2096 C C . VAL A 1 290 ? -32.531 -4.453 -7.504 1 75.62 290 VAL A C 1
ATOM 2098 O O . VAL A 1 290 ? -31.703 -4.262 -8.383 1 75.62 290 VAL A O 1
ATOM 2101 N N . GLU A 1 291 ? -33.875 -4.215 -7.594 1 70.31 291 GLU A N 1
ATOM 2102 C CA . GLU A 1 291 ? -34.25 -3.258 -8.633 1 70.31 291 GLU A CA 1
ATOM 2103 C C . GLU A 1 291 ? -33.844 -1.842 -8.25 1 70.31 291 GLU A C 1
ATOM 2105 O O . GLU A 1 291 ? -34.469 -1.197 -7.422 1 70.31 291 GLU A O 1
ATOM 2110 N N . GLY A 1 292 ? -32.719 -1.545 -8.742 1 66.06 292 GLY A N 1
ATOM 2111 C CA . GLY A 1 292 ? -32.156 -0.263 -8.383 1 66.06 292 GLY A CA 1
ATOM 2112 C C . GLY A 1 292 ? -32.812 0.913 -9.07 1 66.06 292 GLY A C 1
ATOM 2113 O O . GLY A 1 292 ? -33.688 0.727 -9.914 1 66.06 292 GLY A O 1
ATOM 2114 N N . SER A 1 293 ? -32.688 2.07 -8.328 1 65.19 293 SER A N 1
ATOM 2115 C CA . SER A 1 293 ? -33.125 3.334 -8.914 1 65.19 293 SER A CA 1
ATOM 2116 C C . SER A 1 293 ? -31.938 4.102 -9.492 1 65.19 293 SER A C 1
ATOM 2118 O O . SER A 1 293 ? -30.844 4.102 -8.922 1 65.19 293 SER A O 1
ATOM 2120 N N . ASP A 1 294 ? -32.156 4.695 -10.625 1 62.28 294 ASP A N 1
ATOM 2121 C CA . ASP A 1 294 ? -31.109 5.48 -11.281 1 62.28 294 ASP A CA 1
ATOM 2122 C C . ASP A 1 294 ? -30.875 6.801 -10.547 1 62.28 294 ASP A C 1
ATOM 2124 O O . ASP A 1 294 ? -29.859 7.469 -10.773 1 62.28 294 ASP A O 1
ATOM 2128 N N . GLU A 1 295 ? -31.875 7.109 -9.75 1 59.78 295 GLU A N 1
ATOM 2129 C CA . GLU A 1 295 ? -31.75 8.344 -8.984 1 59.78 295 GLU A CA 1
ATOM 2130 C C . GLU A 1 295 ? -31.562 8.055 -7.496 1 59.78 295 GLU A C 1
ATOM 2132 O O . GLU A 1 295 ? -31.984 7.008 -7.004 1 59.78 295 GLU A O 1
ATOM 2137 N N . LYS A 1 296 ? -30.938 9.016 -6.902 1 59.28 296 LYS A N 1
ATOM 2138 C CA . LYS A 1 296 ? -30.766 8.883 -5.461 1 59.28 296 LYS A CA 1
ATOM 2139 C C . LYS A 1 296 ? -32.125 8.867 -4.75 1 59.28 296 LYS A C 1
ATOM 2141 O O . LYS A 1 296 ? -32.969 9.75 -4.969 1 59.28 296 LYS A O 1
ATOM 2146 N N . ILE A 1 297 ? -32.312 7.902 -3.951 1 61.44 297 ILE A N 1
ATOM 2147 C CA . ILE A 1 297 ? -33.531 7.867 -3.16 1 61.44 297 ILE A CA 1
ATOM 2148 C C . ILE A 1 297 ? -33.406 8.797 -1.958 1 61.44 297 ILE A C 1
ATOM 2150 O O . ILE A 1 297 ? -32.438 8.695 -1.189 1 61.44 297 ILE A O 1
ATOM 2154 N N . ARG A 1 298 ? -34.344 9.695 -1.891 1 53 298 ARG A N 1
ATOM 2155 C CA . ARG A 1 298 ? -34.281 10.742 -0.872 1 53 298 ARG A CA 1
ATOM 2156 C C . ARG A 1 298 ? -34.469 10.156 0.524 1 53 298 ARG A C 1
ATOM 2158 O O . ARG A 1 298 ? -35.219 9.203 0.707 1 53 298 ARG A O 1
ATOM 2165 N N . SER A 1 299 ? -33.688 10.758 1.499 1 60.97 299 SER A N 1
ATOM 2166 C CA . SER A 1 299 ? -33.656 10.312 2.887 1 60.97 299 SER A CA 1
ATOM 2167 C C . SER A 1 299 ? -34.969 10.664 3.613 1 60.97 299 SER A C 1
ATOM 2169 O O . SER A 1 299 ? -35.719 11.531 3.162 1 60.97 299 SER A O 1
ATOM 2171 N N . GLY A 1 300 ? -35.406 9.969 4.559 1 56.34 300 GLY A N 1
ATOM 2172 C CA . GLY A 1 300 ? -36.406 10.375 5.508 1 56.34 300 GLY A CA 1
ATOM 2173 C C . GLY A 1 300 ? -37.656 9.484 5.484 1 56.34 300 GLY A C 1
ATOM 2174 O O . GLY A 1 300 ? -38.438 9.508 6.418 1 56.34 300 GLY A O 1
ATOM 2175 N N . GLN A 1 301 ? -37.875 8.773 4.297 1 60.09 301 GLN A N 1
ATOM 2176 C CA . GLN A 1 301 ? -39.094 7.938 4.277 1 60.09 301 GLN A CA 1
ATOM 2177 C C . GLN A 1 301 ? -38.719 6.461 4.379 1 60.09 301 GLN A C 1
ATOM 2179 O O . GLN A 1 301 ? -37.562 6.078 4.121 1 60.09 301 GLN A O 1
ATOM 2184 N N . GLU A 1 302 ? -39.719 5.703 4.961 1 67.12 302 GLU A N 1
ATOM 2185 C CA . GLU A 1 302 ? -39.531 4.258 4.996 1 67.12 302 GLU A CA 1
ATOM 2186 C C . GLU A 1 302 ? -39.312 3.691 3.592 1 67.12 302 GLU A C 1
ATOM 2188 O O . GLU A 1 302 ? -39.969 4.121 2.643 1 67.12 302 GLU A O 1
ATOM 2193 N N . LEU A 1 303 ? -38.219 2.992 3.418 1 71 303 LEU A N 1
ATOM 2194 C CA . LEU A 1 303 ? -37.906 2.381 2.129 1 71 303 LEU A CA 1
ATOM 2195 C C . LEU A 1 303 ? -37.906 0.86 2.234 1 71 303 LEU A C 1
ATOM 2197 O O . LEU A 1 303 ? -37.406 0.301 3.207 1 71 303 LEU A O 1
ATOM 2201 N N . SER A 1 304 ? -38.75 0.215 1.379 1 75.81 304 SER A N 1
ATOM 2202 C CA . SER A 1 304 ? -38.719 -1.239 1.271 1 75.81 304 SER A CA 1
ATOM 2203 C C . SER A 1 304 ? -38 -1.684 0.006 1 75.81 304 SER A C 1
ATOM 2205 O O . SER A 1 304 ? -38.312 -1.227 -1.093 1 75.81 304 SER A O 1
ATOM 2207 N N . LEU A 1 305 ? -37.031 -2.48 0.219 1 80.19 305 LEU A N 1
ATOM 2208 C CA . LEU A 1 305 ? -36.281 -2.992 -0.924 1 80.19 305 LEU A CA 1
ATOM 2209 C C . LEU A 1 305 ? -36.656 -4.43 -1.235 1 80.19 305 LEU A C 1
ATOM 2211 O O . LEU A 1 305 ? -36.625 -5.293 -0.355 1 80.19 305 LEU A O 1
ATOM 2215 N N . ALA A 1 306 ? -37.094 -4.617 -2.443 1 77.69 306 ALA A N 1
ATOM 2216 C CA . ALA A 1 306 ? -37.375 -5.973 -2.91 1 77.69 306 ALA A CA 1
ATOM 2217 C C . ALA A 1 306 ? -36.125 -6.625 -3.5 1 77.69 306 ALA A C 1
ATOM 2219 O O . ALA A 1 306 ? -35.531 -6.098 -4.438 1 77.69 306 ALA A O 1
ATOM 2220 N N . LEU A 1 307 ? -35.812 -7.793 -2.914 1 81.5 307 LEU A N 1
ATOM 2221 C CA . LEU A 1 307 ? -34.625 -8.523 -3.377 1 81.5 307 LEU A CA 1
ATOM 2222 C C . LEU A 1 307 ? -35.031 -9.727 -4.215 1 81.5 307 LEU A C 1
ATOM 2224 O O . LEU A 1 307 ? -35.938 -10.477 -3.834 1 81.5 307 LEU A O 1
ATOM 2228 N N . GLU A 1 308 ? -34.406 -9.836 -5.422 1 80.44 308 GLU A N 1
ATOM 2229 C CA . GLU A 1 308 ? -34.625 -10.969 -6.309 1 80.44 308 GLU A CA 1
ATOM 2230 C C . GLU A 1 308 ? -33.438 -11.922 -6.316 1 80.44 308 GLU A C 1
ATOM 2232 O O . GLU A 1 308 ? -32.281 -11.47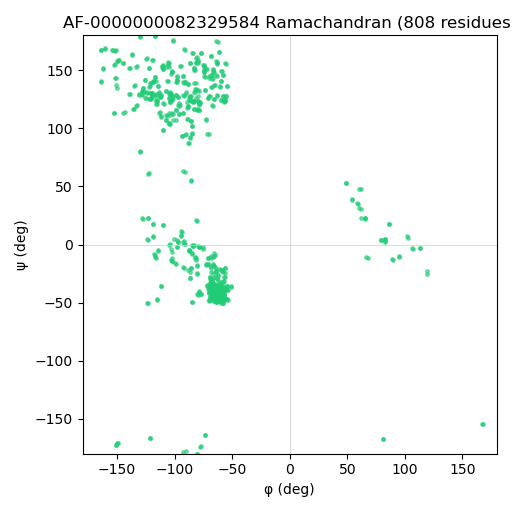7 -6.32 1 80.44 308 GLU A O 1
ATOM 2237 N N . PRO A 1 309 ? -33.75 -13.266 -6.355 1 79.25 309 PRO A N 1
ATOM 2238 C CA . PRO A 1 309 ? -32.625 -14.211 -6.352 1 79.25 309 PRO A CA 1
ATOM 2239 C C . PRO A 1 309 ? -31.781 -14.133 -7.617 1 79.25 309 PRO A C 1
ATOM 2241 O O . PRO A 1 309 ? -32.281 -13.836 -8.695 1 79.25 309 PRO A O 1
ATOM 2244 N N . THR A 1 310 ? -30.484 -14.391 -7.531 1 78.94 310 THR A N 1
ATOM 2245 C CA . THR A 1 310 ? -29.562 -14.422 -8.656 1 78.94 310 THR A CA 1
ATOM 2246 C C . THR A 1 310 ? -29.25 -15.859 -9.062 1 78.94 310 THR A C 1
ATOM 2248 O O . THR A 1 310 ? -29.281 -16.766 -8.227 1 78.94 310 THR A O 1
ATOM 2251 N N . PRO A 1 311 ? -29 -16.016 -10.422 1 76.81 311 PRO A N 1
ATOM 2252 C CA . PRO A 1 311 ? -28.562 -17.359 -10.82 1 76.81 311 PRO A CA 1
ATOM 2253 C C . PRO A 1 311 ? -27.266 -17.781 -10.133 1 76.81 311 PRO A C 1
ATOM 2255 O O . PRO A 1 311 ? -26.391 -16.953 -9.883 1 76.81 311 PRO A O 1
ATOM 2258 N N . LYS A 1 312 ? -27.156 -19.078 -9.922 1 88.06 312 LYS A N 1
ATOM 2259 C CA . LYS A 1 312 ? -25.953 -19.609 -9.281 1 88.06 312 LYS A CA 1
ATOM 2260 C C . LYS A 1 312 ? -24.828 -19.797 -10.297 1 88.06 312 LYS A C 1
ATOM 2262 O O . LYS A 1 312 ? -25.016 -20.484 -11.312 1 88.06 312 LYS A O 1
ATOM 2267 N N . LEU A 1 313 ? -23.781 -19.234 -10.086 1 93.88 313 LEU A N 1
ATOM 2268 C CA . LEU A 1 313 ? -22.641 -19.219 -10.984 1 93.88 313 LEU A CA 1
ATOM 2269 C C . LEU A 1 313 ? -22.188 -20.641 -11.328 1 93.88 313 LEU A C 1
ATOM 2271 O O . LEU A 1 313 ? -22.047 -20.984 -12.5 1 93.88 313 LEU A O 1
ATOM 2275 N N . ILE A 1 314 ? -22.047 -21.484 -10.32 1 94.44 314 ILE A N 1
ATOM 2276 C CA . ILE A 1 314 ? -21.516 -22.844 -10.5 1 94.44 314 ILE A CA 1
ATOM 2277 C C . ILE A 1 314 ? -22.453 -23.656 -11.391 1 94.44 314 ILE A C 1
ATOM 2279 O O . ILE A 1 314 ? -22.016 -24.359 -12.289 1 94.44 314 ILE A O 1
ATOM 2283 N N . ASP A 1 315 ? -23.766 -23.531 -11.156 1 93.62 315 ASP A N 1
ATOM 2284 C CA . ASP A 1 315 ? -24.75 -24.266 -11.938 1 93.62 315 ASP A CA 1
ATOM 2285 C C . ASP A 1 315 ? -24.703 -23.875 -13.406 1 93.62 315 ASP A C 1
ATOM 2287 O O . ASP A 1 315 ? -24.734 -24.734 -14.289 1 93.62 315 ASP A O 1
ATOM 2291 N N . THR A 1 316 ? -24.594 -22.609 -13.602 1 94.62 316 THR A N 1
ATOM 2292 C CA . THR A 1 316 ? -24.562 -22.094 -14.969 1 94.62 316 THR A CA 1
ATOM 2293 C C . THR A 1 316 ? -23.312 -22.578 -15.695 1 94.62 316 THR A C 1
ATOM 2295 O O . THR A 1 316 ? -23.391 -23.047 -16.828 1 94.62 316 THR A O 1
ATOM 2298 N N . ILE A 1 317 ? -22.172 -22.531 -15.086 1 97.12 317 ILE A N 1
ATOM 2299 C CA . ILE A 1 317 ? -20.922 -22.953 -15.719 1 97.12 317 ILE A CA 1
ATOM 2300 C C . ILE A 1 317 ? -20.938 -24.453 -15.953 1 97.12 317 ILE A C 1
ATOM 2302 O O . ILE A 1 317 ? -20.5 -24.938 -17 1 97.12 317 ILE A O 1
ATOM 2306 N N . ARG A 1 318 ? -21.484 -25.188 -14.992 1 96.25 318 ARG A N 1
ATOM 2307 C CA . ARG A 1 318 ? -21.578 -26.641 -15.102 1 96.25 318 ARG A CA 1
ATOM 2308 C C . ARG A 1 318 ? -22.422 -27.047 -16.312 1 96.25 318 ARG A C 1
ATOM 2310 O O . ARG A 1 318 ? -22.062 -27.984 -17.031 1 96.25 318 ARG A O 1
ATOM 2317 N N . GLU A 1 319 ? -23.438 -26.375 -16.5 1 94.94 319 GLU A N 1
ATOM 2318 C CA . GLU A 1 319 ? -24.312 -26.672 -17.641 1 94.94 319 GLU A CA 1
ATOM 2319 C C . GLU A 1 319 ? -23.578 -26.453 -18.953 1 94.94 319 GLU A C 1
ATOM 2321 O O . GLU A 1 319 ? -23.734 -27.234 -19.891 1 94.94 319 GLU A O 1
ATOM 2326 N N . GLU A 1 320 ? -22.766 -25.484 -19.031 1 95.75 320 GLU A N 1
ATOM 2327 C CA . GLU A 1 320 ? -22.078 -25.125 -20.266 1 95.75 320 GLU A CA 1
ATOM 2328 C C . GLU A 1 320 ? -20.781 -25.922 -20.438 1 95.75 320 GLU A C 1
ATOM 2330 O O . GLU A 1 320 ? -20.359 -26.188 -21.562 1 95.75 320 GLU A O 1
ATOM 2335 N N . ARG A 1 321 ? -20.219 -26.281 -19.312 1 96.88 321 ARG A N 1
ATOM 2336 C CA . ARG A 1 321 ? -18.969 -27.031 -19.281 1 96.88 321 ARG A CA 1
ATOM 2337 C C . ARG A 1 321 ? -19.094 -28.25 -18.359 1 96.88 321 ARG A C 1
ATOM 2339 O O . ARG A 1 321 ? -18.516 -28.266 -17.266 1 96.88 321 ARG A O 1
ATOM 2346 N N . PRO A 1 322 ? -19.641 -29.297 -18.766 1 95.25 322 PRO A N 1
ATOM 2347 C CA . PRO A 1 322 ? -19.969 -30.422 -17.891 1 95.25 322 PRO A CA 1
ATOM 2348 C C . PRO A 1 322 ? -18.719 -31.141 -17.375 1 95.25 322 PRO A C 1
ATOM 2350 O O . PRO A 1 322 ? -18.766 -31.734 -16.297 1 95.25 322 PRO A O 1
ATOM 2353 N N . GLU A 1 323 ? -17.594 -31.016 -18.109 1 94.88 323 GLU A N 1
ATOM 2354 C CA . GLU A 1 323 ? -16.422 -31.781 -17.719 1 94.88 323 GLU A CA 1
ATOM 2355 C C . GLU A 1 323 ? -15.406 -30.922 -16.984 1 94.88 323 GLU A C 1
ATOM 2357 O O . GLU A 1 323 ? -14.367 -31.406 -16.531 1 94.88 323 GLU A O 1
ATOM 2362 N N . LEU A 1 324 ? -15.633 -29.625 -16.906 1 97.06 324 LEU A N 1
ATOM 2363 C CA . LEU A 1 324 ? -14.695 -28.719 -16.266 1 97.06 324 LEU A CA 1
ATOM 2364 C C . LEU A 1 324 ? -14.594 -28.984 -14.766 1 97.06 324 LEU A C 1
ATOM 2366 O O . LEU A 1 324 ? -15.609 -28.969 -14.062 1 97.06 324 LEU A O 1
ATOM 2370 N N . PRO A 1 325 ? -13.398 -29.328 -14.289 1 97.56 325 PRO A N 1
ATOM 2371 C CA . PRO A 1 325 ? -13.258 -29.406 -12.828 1 97.56 325 PRO A CA 1
ATOM 2372 C C . PRO A 1 325 ? -13.562 -28.078 -12.141 1 97.56 325 PRO A C 1
ATOM 2374 O O . PRO A 1 325 ? -13 -27.047 -12.516 1 97.56 325 PRO A O 1
ATOM 2377 N N . ILE A 1 326 ? -14.469 -28.109 -11.227 1 97.81 326 ILE A N 1
ATOM 2378 C CA . ILE A 1 326 ? -14.867 -26.922 -10.484 1 97.81 326 ILE A CA 1
ATOM 2379 C C . ILE A 1 326 ? -14.633 -27.141 -8.992 1 97.81 326 ILE A C 1
ATOM 2381 O O . ILE A 1 326 ? -15.062 -28.156 -8.438 1 97.81 326 ILE A O 1
ATOM 2385 N N . VAL A 1 327 ? -13.891 -26.25 -8.422 1 97.62 327 VAL A N 1
ATOM 2386 C CA . VAL A 1 327 ? -13.703 -26.219 -6.977 1 97.62 327 VAL A CA 1
ATOM 2387 C C . VAL A 1 327 ? -14.664 -25.219 -6.344 1 97.62 327 VAL A C 1
ATOM 2389 O O . VAL A 1 327 ? -14.719 -24.062 -6.754 1 97.62 327 VAL A O 1
ATOM 2392 N N . GLY A 1 328 ? -15.406 -25.672 -5.383 1 95.88 328 GLY A N 1
ATOM 2393 C CA . GLY A 1 328 ? -16.359 -24.812 -4.691 1 95.88 328 GLY A CA 1
ATOM 2394 C C . GLY A 1 328 ? -15.898 -24.422 -3.299 1 95.88 328 GLY A C 1
ATOM 2395 O O . GLY A 1 328 ? -15.047 -25.094 -2.709 1 95.88 328 GLY A O 1
ATOM 2396 N N . PHE A 1 329 ? -16.422 -23.312 -2.861 1 93 329 PHE A N 1
ATOM 2397 C CA . PHE A 1 329 ? -16.203 -22.844 -1.495 1 93 329 PHE A CA 1
ATOM 2398 C C . PHE A 1 329 ? -17.531 -22.766 -0.739 1 93 329 PHE A C 1
ATOM 2400 O O . PHE A 1 329 ? -18.562 -22.391 -1.309 1 93 329 PHE A O 1
ATOM 2407 N N . LYS A 1 330 ? -17.516 -23.125 0.465 1 84.5 330 LYS A N 1
ATOM 2408 C CA . LYS A 1 330 ? -18.688 -23.016 1.326 1 84.5 330 LYS A CA 1
ATOM 2409 C C . LYS A 1 330 ? -18.312 -22.469 2.701 1 84.5 330 LYS A C 1
ATOM 2411 O O . LYS A 1 330 ? -17.406 -23 3.359 1 84.5 330 LYS A O 1
ATOM 2416 N N . THR A 1 331 ? -18.844 -21.328 2.992 1 76.75 331 THR A N 1
ATOM 2417 C CA . THR A 1 331 ? -18.641 -20.781 4.328 1 76.75 331 THR A CA 1
ATOM 2418 C C . THR A 1 331 ? -19.656 -21.359 5.312 1 76.75 331 THR A C 1
ATOM 2420 O O . THR A 1 331 ? -20.844 -21.406 5.02 1 76.75 331 THR A O 1
ATOM 2423 N N . GLU A 1 332 ? -19.172 -21.984 6.395 1 69.38 332 GLU A N 1
ATOM 2424 C CA . GLU A 1 332 ? -20.062 -22.578 7.387 1 69.38 332 GLU A CA 1
ATOM 2425 C C . GLU A 1 332 ? -19.875 -21.938 8.758 1 69.38 332 GLU A C 1
ATOM 2427 O O . GLU A 1 332 ? -18.766 -21.547 9.117 1 69.38 332 GLU A O 1
ATOM 2432 N N . THR A 1 333 ? -21.016 -21.75 9.438 1 63.94 333 THR A N 1
ATOM 2433 C CA . THR A 1 333 ? -21 -21.078 10.727 1 63.94 333 THR A CA 1
ATOM 2434 C C . THR A 1 333 ? -21.141 -22.078 11.867 1 63.94 333 THR A C 1
ATOM 2436 O O . THR A 1 333 ? -21.016 -21.719 13.039 1 63.94 333 THR A O 1
ATOM 2439 N N . SER A 1 334 ? -21.469 -23.219 11.727 1 60.69 334 SER A N 1
ATOM 2440 C CA . SER A 1 334 ? -21.922 -24.094 12.805 1 60.69 334 SER A CA 1
ATOM 2441 C C . SER A 1 334 ? -20.75 -24.672 13.578 1 60.69 334 SER A C 1
ATOM 2443 O O . SER A 1 334 ? -20.875 -25.016 14.758 1 60.69 334 SER A O 1
ATOM 2445 N N . GLY A 1 335 ? -19.562 -24.625 13.242 1 65.25 335 GLY A N 1
ATOM 2446 C CA . GLY A 1 335 ? -18.391 -25.156 13.922 1 65.25 335 GLY A CA 1
ATOM 2447 C C . GLY A 1 335 ? -18.375 -26.672 13.977 1 65.25 335 GLY A C 1
ATOM 2448 O O . GLY A 1 335 ? -17.391 -27.266 14.422 1 65.25 335 GLY A O 1
ATOM 2449 N N . ASP A 1 336 ? -19.438 -27.484 13.641 1 78 336 ASP A N 1
ATOM 2450 C CA . ASP A 1 336 ? -19.453 -28.938 13.625 1 78 336 ASP A CA 1
ATOM 2451 C C 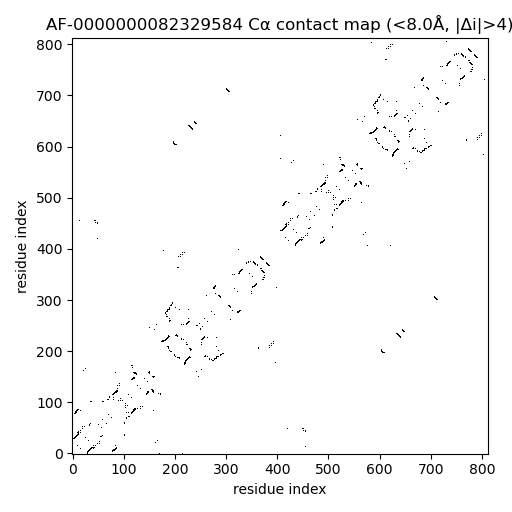. ASP A 1 336 ? -18.828 -29.484 12.352 1 78 336 ASP A C 1
ATOM 2453 O O . ASP A 1 336 ? -19.406 -29.391 11.266 1 78 336 ASP A O 1
ATOM 2457 N N . GLU A 1 337 ? -17.75 -30.188 12.523 1 83.31 337 GLU A N 1
ATOM 2458 C CA . GLU A 1 337 ? -16.969 -30.641 11.383 1 83.31 337 GLU A CA 1
ATOM 2459 C C . GLU A 1 337 ? -17.75 -31.672 10.57 1 83.31 337 GLU A C 1
ATOM 2461 O O . GLU A 1 337 ? -17.734 -31.641 9.336 1 83.31 337 GLU A O 1
ATOM 2466 N N . ARG A 1 338 ? -18.375 -32.656 11.227 1 84.56 338 ARG A N 1
ATOM 2467 C CA . ARG A 1 338 ? -19.109 -33.719 10.523 1 84.56 338 ARG A CA 1
ATOM 2468 C C . ARG A 1 338 ? -20.25 -33.125 9.703 1 84.56 338 ARG A C 1
ATOM 2470 O O . ARG A 1 338 ? -20.453 -33.5 8.547 1 84.56 338 ARG A O 1
ATOM 2477 N N . ALA A 1 339 ? -20.859 -32.188 10.312 1 83.31 339 ALA A N 1
ATOM 2478 C CA . ALA A 1 339 ? -21.953 -31.516 9.617 1 83.31 339 ALA A CA 1
ATOM 2479 C C . ALA A 1 339 ? -21.422 -30.719 8.43 1 83.31 339 ALA A C 1
ATOM 2481 O O . ALA A 1 339 ? -22.062 -30.688 7.367 1 83.31 339 ALA A O 1
ATOM 2482 N N . MET A 1 340 ? -20.359 -30.203 8.641 1 83.88 340 MET A N 1
ATOM 2483 C CA . MET A 1 340 ? -19.75 -29.406 7.578 1 83.88 340 MET A CA 1
ATOM 2484 C C . MET A 1 340 ? -19.359 -30.297 6.398 1 83.88 340 MET A C 1
ATOM 2486 O O . MET A 1 340 ? -19.578 -29.922 5.242 1 83.88 340 MET A O 1
ATOM 2490 N N . ILE A 1 341 ? -18.844 -31.422 6.699 1 88.56 341 ILE A N 1
ATOM 2491 C CA . ILE A 1 341 ? -18.422 -32.344 5.66 1 88.56 341 ILE A CA 1
ATOM 2492 C C . ILE A 1 341 ? -19.625 -32.844 4.887 1 88.56 341 ILE A C 1
ATOM 2494 O O . ILE A 1 341 ? -19.609 -32.906 3.652 1 88.56 341 ILE A O 1
ATOM 2498 N N . GLU A 1 342 ? -20.625 -33.156 5.598 1 87.19 342 GLU A N 1
ATOM 2499 C CA . GLU A 1 342 ? -21.828 -33.656 4.953 1 87.19 342 GLU A CA 1
ATOM 2500 C C . GLU A 1 342 ? -22.453 -32.625 4.027 1 87.19 342 GLU A C 1
ATOM 2502 O O . GLU A 1 342 ? -22.859 -32.938 2.912 1 87.19 342 GLU A O 1
ATOM 2507 N N . GLN A 1 343 ? -22.5 -31.453 4.508 1 85.94 343 GLN A N 1
ATOM 2508 C CA . GLN A 1 343 ? -23.047 -30.375 3.691 1 85.94 343 GLN A CA 1
ATOM 2509 C C . GLN A 1 343 ? -22.172 -30.141 2.459 1 85.94 343 GL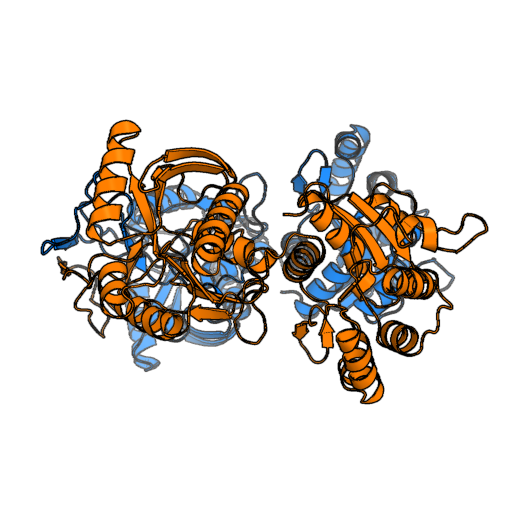N A C 1
ATOM 2511 O O . GLN A 1 343 ? -22.703 -29.922 1.362 1 85.94 343 GLN A O 1
ATOM 2516 N N . ALA A 1 344 ? -20.969 -30.172 2.682 1 88.31 344 ALA A N 1
ATOM 2517 C CA . ALA A 1 344 ? -20.031 -29.984 1.576 1 88.31 344 ALA A CA 1
ATOM 2518 C C . ALA A 1 344 ? -20.172 -31.109 0.541 1 88.31 344 ALA A C 1
ATOM 2520 O O . ALA A 1 344 ? -20.156 -30.844 -0.665 1 88.31 344 ALA A O 1
ATOM 2521 N N . ARG A 1 345 ? -20.328 -32.312 0.972 1 90.62 345 ARG A N 1
ATOM 2522 C CA . ARG A 1 345 ? -20.484 -33.438 0.062 1 90.62 345 ARG A CA 1
ATOM 2523 C C . ARG A 1 345 ? -21.781 -33.344 -0.72 1 90.62 345 ARG A C 1
ATOM 2525 O O . ARG A 1 345 ? -21.828 -33.688 -1.907 1 90.62 345 ARG A O 1
ATOM 25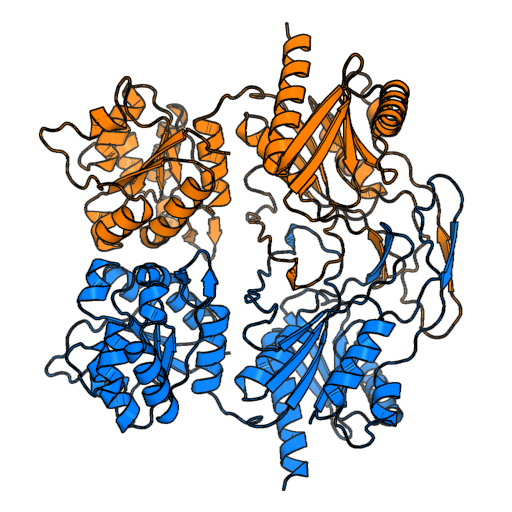32 N N . THR A 1 346 ? -22.734 -32.906 -0.019 1 88.88 346 THR A N 1
ATOM 2533 C CA . THR A 1 346 ? -24.016 -32.719 -0.699 1 88.88 346 THR A CA 1
ATOM 2534 C C . THR A 1 346 ? -23.875 -31.703 -1.829 1 88.88 346 THR A C 1
ATOM 2536 O O . THR A 1 346 ? -24.359 -31.938 -2.939 1 88.88 346 THR A O 1
ATOM 2539 N N . ALA A 1 347 ? -23.25 -30.641 -1.538 1 86.94 347 ALA A N 1
ATOM 2540 C CA . ALA A 1 347 ? -23.031 -29.609 -2.553 1 86.94 347 ALA A CA 1
ATOM 2541 C C . ALA A 1 347 ? -22.172 -30.156 -3.689 1 86.94 347 ALA A C 1
ATOM 2543 O O . ALA A 1 347 ? -22.406 -29.859 -4.859 1 86.94 347 ALA A O 1
ATOM 2544 N N . LEU A 1 348 ? -21.172 -30.922 -3.293 1 92.81 348 LEU A N 1
ATOM 2545 C CA . LEU A 1 348 ? -20.25 -31.531 -4.25 1 92.81 348 LEU A CA 1
ATOM 2546 C C . LEU A 1 348 ? -21 -32.406 -5.23 1 92.81 348 LEU A C 1
ATOM 2548 O O . LEU A 1 348 ? -20.828 -32.312 -6.445 1 92.81 348 LEU A O 1
ATOM 2552 N N . GLU A 1 349 ? -21.812 -33.25 -4.719 1 92.25 349 GLU A N 1
ATOM 2553 C CA . GLU A 1 349 ? -22.562 -34.188 -5.543 1 92.25 349 GLU A CA 1
ATOM 2554 C C . GLU A 1 349 ? -23.594 -33.469 -6.41 1 92.25 349 GLU A C 1
ATOM 2556 O O . GLU A 1 349 ? -23.75 -33.75 -7.594 1 92.25 349 GLU A O 1
ATOM 2561 N N . ARG A 1 350 ? -24.203 -32.531 -5.82 1 90.44 350 ARG A N 1
ATOM 2562 C CA . ARG A 1 350 ? -25.25 -31.812 -6.512 1 90.44 350 ARG A CA 1
ATOM 2563 C C . ARG A 1 350 ? -24.703 -31.062 -7.723 1 90.44 350 ARG A C 1
ATOM 2565 O O . ARG A 1 350 ? -25.297 -31.109 -8.805 1 90.44 350 ARG A O 1
ATOM 2572 N N . ALA A 1 351 ? -23.578 -30.438 -7.574 1 91.81 351 ALA A N 1
ATOM 2573 C CA . ALA A 1 351 ? -23.062 -29.562 -8.617 1 91.81 351 ALA A CA 1
ATOM 2574 C C . ALA A 1 351 ? -21.922 -30.234 -9.383 1 91.81 351 ALA A C 1
ATOM 2576 O O . ALA A 1 351 ? -21.375 -29.641 -10.312 1 91.81 351 ALA A O 1
ATOM 2577 N N . GLY A 1 352 ? -21.594 -31.484 -9.008 1 93.5 352 GLY A N 1
ATOM 2578 C CA . GLY A 1 352 ? -20.5 -32.188 -9.664 1 93.5 352 GLY A CA 1
ATOM 2579 C C . GLY A 1 352 ? -19.156 -31.469 -9.516 1 93.5 352 GLY A C 1
ATOM 2580 O O . GLY A 1 352 ? -18.438 -31.281 -10.5 1 93.5 352 GLY A O 1
ATOM 2581 N N . LEU A 1 353 ? -18.844 -31.078 -8.305 1 96.19 353 LEU A N 1
ATOM 2582 C CA . LEU A 1 353 ? -17.609 -30.344 -8.031 1 96.19 353 LEU A CA 1
ATOM 2583 C C . LEU A 1 353 ? -16.438 -31.297 -7.887 1 96.19 353 LEU A C 1
ATOM 2585 O O . LEU A 1 353 ? -16.609 -32.469 -7.52 1 96.19 353 LEU A O 1
ATOM 2589 N N . ALA A 1 354 ? -15.266 -30.797 -8.25 1 95.94 354 ALA A N 1
ATOM 2590 C CA . ALA A 1 354 ? -14.055 -31.594 -8.031 1 95.94 354 ALA A CA 1
ATOM 2591 C C . ALA A 1 354 ? -13.789 -31.781 -6.543 1 95.94 354 ALA A C 1
ATOM 2593 O O . ALA A 1 354 ? -13.477 -32.906 -6.098 1 95.94 354 ALA A O 1
ATOM 2594 N N . PHE A 1 355 ? -13.836 -30.75 -5.797 1 95.19 355 PHE A N 1
ATOM 2595 C CA . PHE A 1 355 ? -13.852 -30.781 -4.34 1 95.19 355 PHE A CA 1
ATOM 2596 C C . PHE A 1 355 ? -14.375 -29.469 -3.775 1 95.19 355 PHE A C 1
ATOM 2598 O O . PHE A 1 355 ? -14.609 -28.516 -4.523 1 95.19 355 PHE A O 1
ATOM 2605 N N . VAL A 1 356 ? -14.648 -29.484 -2.486 1 95.56 356 VAL A N 1
ATOM 2606 C CA . VAL A 1 356 ? -15.211 -28.312 -1.815 1 95.56 356 VAL A CA 1
ATOM 2607 C C . VAL A 1 356 ? -14.312 -27.906 -0.656 1 95.56 356 VAL A C 1
ATOM 2609 O O . VAL A 1 356 ? -13.82 -28.75 0.094 1 95.56 356 VAL A O 1
ATOM 2612 N N . VAL A 1 357 ? -14.008 -26.609 -0.616 1 95.06 357 VAL A N 1
ATOM 2613 C CA . VAL A 1 357 ? -13.297 -26.047 0.529 1 95.06 357 VAL A CA 1
ATOM 2614 C C . VAL A 1 357 ? -14.305 -25.438 1.507 1 95.06 357 VAL A C 1
ATOM 2616 O O . VAL A 1 357 ? -14.984 -24.469 1.183 1 95.06 357 VAL A O 1
ATOM 2619 N N . ALA A 1 358 ? -14.438 -26.016 2.65 1 89.06 358 ALA A N 1
ATOM 2620 C CA . ALA A 1 358 ? -15.344 -25.516 3.691 1 89.06 358 ALA A CA 1
ATOM 2621 C C . ALA A 1 358 ? -14.57 -24.766 4.777 1 89.06 358 ALA A C 1
ATOM 2623 O O . ALA A 1 358 ? -13.719 -25.344 5.449 1 89.06 358 ALA A O 1
ATOM 2624 N N . ASN A 1 359 ? -14.805 -23.516 4.848 1 82.69 359 ASN A N 1
ATOM 2625 C CA . ASN A 1 359 ? -14.078 -22.734 5.852 1 82.69 359 ASN A CA 1
ATOM 2626 C C . ASN A 1 359 ? -15.031 -22.016 6.801 1 82.69 359 ASN A C 1
ATOM 2628 O O . ASN A 1 359 ? -16.188 -21.781 6.457 1 82.69 359 ASN A O 1
ATOM 2632 N N . ASP A 1 360 ? -14.555 -21.812 7.965 1 71.88 360 ASP A N 1
ATOM 2633 C CA . ASP A 1 360 ? -15.336 -21.141 8.992 1 71.88 360 ASP A CA 1
ATOM 2634 C C . ASP A 1 360 ? -15.445 -19.641 8.703 1 71.88 360 ASP A C 1
ATOM 2636 O O . ASP A 1 360 ? -14.445 -19 8.367 1 71.88 360 ASP A O 1
ATOM 2640 N N . ALA A 1 361 ? -16.672 -19.141 8.812 1 65.38 361 ALA A N 1
ATOM 2641 C CA . ALA A 1 361 ? -16.969 -17.75 8.523 1 65.38 361 ALA A CA 1
ATOM 2642 C C . ALA A 1 361 ? -16.25 -16.828 9.5 1 65.38 361 ALA A C 1
ATOM 2644 O O . ALA A 1 361 ? -15.992 -15.656 9.195 1 65.38 361 ALA A O 1
ATOM 2645 N N . SER A 1 362 ? -15.922 -17.312 10.625 1 62.88 362 SER A N 1
ATOM 2646 C CA . SER A 1 362 ? -15.359 -16.484 11.688 1 62.88 362 SER A CA 1
ATOM 2647 C C . SER A 1 362 ? -13.969 -15.984 11.32 1 62.88 362 SER A C 1
ATOM 2649 O O . SER A 1 362 ? -13.477 -15.016 11.906 1 62.88 362 SER A O 1
ATOM 2651 N N . VAL A 1 363 ? -13.422 -16.5 10.312 1 57.88 363 VAL A N 1
ATOM 2652 C CA . VAL A 1 363 ? -12.039 -16.172 9.992 1 57.88 363 VAL A CA 1
ATOM 2653 C C . VAL A 1 363 ? -11.992 -15.312 8.734 1 57.88 363 VAL A C 1
ATOM 2655 O O . VAL A 1 363 ? -10.93 -15.117 8.148 1 57.88 363 VAL A O 1
ATOM 2658 N N . MET A 1 364 ? -13.164 -14.758 8.406 1 65.5 364 MET A N 1
ATOM 2659 C CA . MET A 1 364 ? -13.18 -13.938 7.199 1 65.5 364 MET A CA 1
ATOM 2660 C C . MET A 1 364 ? -12.312 -12.695 7.375 1 65.5 364 MET A C 1
ATOM 2662 O O . MET A 1 364 ? -12.43 -11.984 8.383 1 65.5 364 MET A O 1
ATOM 2666 N N . GLY A 1 365 ? -11.367 -12.477 6.492 1 65.69 365 GLY A N 1
ATOM 2667 C CA . GLY A 1 365 ? -10.516 -11.297 6.512 1 65.69 365 GLY A CA 1
ATOM 2668 C C . GLY A 1 365 ? -9.203 -11.523 7.23 1 65.69 365 GLY A C 1
ATOM 2669 O O . GLY A 1 365 ? -8.258 -10.742 7.07 1 65.69 365 GLY A O 1
ATOM 2670 N N . ALA A 1 366 ? -9.133 -12.68 7.906 1 71.69 366 ALA A N 1
ATOM 2671 C CA . ALA A 1 366 ? -7.922 -12.969 8.664 1 71.69 366 ALA A CA 1
ATOM 2672 C C . ALA A 1 366 ? -6.852 -13.594 7.773 1 71.69 366 ALA A C 1
ATOM 2674 O O . ALA A 1 366 ? -7.129 -13.984 6.637 1 71.69 366 ALA A O 1
ATOM 2675 N N . ASP A 1 367 ? -5.629 -13.578 8.336 1 77 367 ASP A N 1
ATOM 2676 C CA . ASP A 1 367 ? -4.531 -14.164 7.57 1 77 367 ASP A CA 1
ATOM 2677 C C . ASP A 1 367 ? -4.445 -15.672 7.797 1 77 367 ASP A C 1
ATOM 2679 O O . ASP A 1 367 ? -3.879 -16.406 6.98 1 77 367 ASP A O 1
ATOM 2683 N N . ARG A 1 368 ? -5.039 -16.125 8.898 1 80.81 368 ARG A N 1
ATOM 2684 C CA . ARG A 1 368 ? -5.066 -17.547 9.203 1 80.81 368 ARG A CA 1
ATOM 2685 C C . ARG A 1 368 ? -6.473 -18.109 9.055 1 80.81 368 ARG A C 1
ATOM 2687 O O . ARG A 1 368 ? -7.453 -17.359 9.062 1 80.81 368 ARG A O 1
ATOM 2694 N N . THR A 1 369 ? -6.516 -19.359 8.734 1 84.19 369 THR A N 1
ATOM 2695 C CA . THR A 1 369 ? -7.816 -19.984 8.5 1 84.19 369 THR A CA 1
ATOM 2696 C C . THR A 1 369 ? -7.781 -21.469 8.867 1 84.19 369 THR A C 1
ATOM 2698 O O . THR A 1 369 ? -6.715 -22.016 9.133 1 84.19 369 THR A O 1
ATOM 2701 N N . THR A 1 370 ? -8.922 -22 9.125 1 87.31 370 THR A N 1
ATOM 2702 C CA . THR A 1 370 ? -9.195 -23.422 9.227 1 87.31 370 THR A CA 1
ATOM 2703 C C . THR A 1 370 ? -10.219 -23.859 8.172 1 87.31 370 THR A C 1
ATOM 2705 O O . THR A 1 370 ? -11.211 -23.172 7.953 1 87.31 370 THR A O 1
ATOM 2708 N N . ALA A 1 371 ? -9.836 -24.875 7.48 1 91.81 371 ALA A N 1
ATOM 2709 C CA . ALA A 1 371 ? -10.711 -25.297 6.387 1 91.81 371 ALA A CA 1
ATOM 2710 C C . ALA A 1 371 ? -10.703 -26.812 6.227 1 91.81 371 ALA A C 1
ATOM 2712 O O . ALA A 1 371 ? -9.836 -27.484 6.781 1 91.81 371 ALA A O 1
ATOM 2713 N N . LEU A 1 372 ? -11.711 -27.328 5.672 1 92.12 372 LEU A N 1
ATOM 2714 C CA . LEU A 1 372 ? -11.812 -28.719 5.23 1 92.12 372 LEU A CA 1
ATOM 2715 C C . LEU A 1 372 ? -11.82 -28.812 3.707 1 92.12 372 LEU A C 1
ATOM 2717 O O . LEU A 1 372 ? -12.594 -28.109 3.047 1 92.12 372 LEU A O 1
ATOM 2721 N N . LEU A 1 373 ? -10.875 -29.531 3.178 1 94.94 373 LEU A N 1
ATOM 2722 C CA . LEU A 1 373 ? -10.938 -29.891 1.767 1 94.94 373 LEU A CA 1
ATOM 2723 C C . LEU A 1 373 ? -11.688 -31.203 1.575 1 94.94 373 LEU A C 1
ATOM 2725 O O . LEU A 1 373 ? -11.172 -32.281 1.911 1 94.94 373 LEU A O 1
ATOM 2729 N N . VAL A 1 374 ? -12.867 -31.109 1.044 1 94.12 374 VAL A N 1
ATOM 2730 C CA . VAL A 1 374 ? -13.766 -32.25 0.947 1 94.12 374 VAL A CA 1
ATOM 2731 C C . VAL A 1 374 ? -13.797 -32.781 -0.492 1 94.12 374 VAL A C 1
ATOM 2733 O O . VAL A 1 374 ? -14.25 -32.062 -1.397 1 94.12 374 VAL A O 1
ATOM 2736 N N . HIS A 1 375 ? -13.266 -33.938 -0.669 1 93.75 375 HIS A N 1
ATOM 2737 C CA . HIS A 1 375 ? -13.32 -34.625 -1.94 1 93.75 375 HIS A CA 1
ATOM 2738 C C . HIS A 1 375 ? -14.406 -35.719 -1.925 1 93.75 375 HIS A C 1
ATOM 2740 O O . HIS A 1 375 ? -15.094 -35.875 -0.916 1 93.75 375 HIS A O 1
ATOM 2746 N N . ALA A 1 376 ? -14.617 -36.375 -3.074 1 89.06 376 ALA A N 1
ATOM 2747 C CA . ALA A 1 376 ? -15.672 -37.375 -3.193 1 89.06 376 ALA A CA 1
ATOM 2748 C C . ALA A 1 376 ? -15.477 -38.5 -2.176 1 89.06 376 ALA A C 1
ATOM 2750 O O . ALA A 1 376 ? -16.438 -38.938 -1.546 1 89.06 376 ALA A O 1
ATOM 2751 N N . GLU A 1 377 ? -14.25 -38.844 -1.905 1 88.19 377 GLU A N 1
ATOM 2752 C CA . GLU A 1 377 ? -14.008 -40.031 -1.1 1 88.19 377 GLU A CA 1
ATOM 2753 C C . GLU A 1 377 ? -13.312 -39.688 0.214 1 88.19 377 GLU A C 1
ATOM 2755 O O . GLU A 1 377 ? -13.18 -40.531 1.102 1 88.19 377 GLU A O 1
ATOM 2760 N N . ASP A 1 378 ? -12.859 -38.469 0.295 1 90.44 378 ASP A N 1
ATOM 2761 C CA . ASP A 1 378 ? -12.109 -38.156 1.506 1 90.44 378 ASP A CA 1
ATOM 2762 C C . ASP A 1 378 ? -12.234 -36.656 1.836 1 90.44 378 ASP A C 1
ATOM 2764 O O . ASP A 1 378 ? -12.82 -35.906 1.068 1 90.44 378 ASP A O 1
ATOM 2768 N N . ALA A 1 379 ? -11.812 -36.406 3.086 1 92.94 379 ALA A N 1
ATOM 2769 C CA . ALA A 1 379 ? -11.773 -35.031 3.568 1 92.94 379 ALA A CA 1
ATOM 2770 C C . ALA A 1 379 ? -10.508 -34.75 4.375 1 92.94 379 ALA A C 1
ATOM 2772 O O . ALA A 1 379 ? -10.086 -35.594 5.172 1 92.94 379 ALA A O 1
ATOM 2773 N N . ALA A 1 380 ? -9.812 -33.688 4.039 1 92.5 380 ALA A N 1
ATOM 2774 C CA . ALA A 1 380 ? -8.586 -33.312 4.746 1 92.5 380 ALA A CA 1
ATOM 2775 C C . ALA A 1 380 ? -8.758 -32 5.488 1 92.5 380 ALA A C 1
ATOM 2777 O O . ALA A 1 380 ? -9.344 -31.062 4.953 1 92.5 380 ALA A O 1
ATOM 2778 N N . ARG A 1 381 ? -8.266 -32.031 6.676 1 92.19 381 ARG A N 1
ATOM 2779 C CA . ARG A 1 381 ? -8.328 -30.828 7.48 1 92.19 381 ARG A CA 1
ATOM 2780 C C . ARG A 1 381 ? -7.059 -30 7.305 1 92.19 381 ARG A C 1
ATOM 2782 O O . ARG A 1 381 ? -5.953 -30.547 7.254 1 92.19 381 ARG A O 1
ATOM 2789 N N . TYR A 1 382 ? -7.242 -28.656 7.219 1 93.19 382 TYR A N 1
ATOM 2790 C CA . TYR A 1 382 ? -6.137 -27.719 7.121 1 93.19 382 TYR A CA 1
ATOM 2791 C C . TYR A 1 382 ? -6.25 -26.625 8.188 1 93.19 382 TYR A C 1
ATOM 2793 O O . TYR A 1 382 ? -7.34 -26.109 8.438 1 93.19 382 TYR A O 1
ATOM 2801 N N . GLU A 1 383 ? -5.152 -26.344 8.836 1 91.38 383 GLU A N 1
ATOM 2802 C CA . GLU A 1 383 ? -5.016 -25.203 9.734 1 91.38 383 GLU A CA 1
ATOM 2803 C C . GLU A 1 383 ? -3.717 -24.453 9.469 1 91.38 383 GLU A C 1
ATOM 2805 O O . GLU A 1 383 ? -2.633 -25.031 9.5 1 91.38 383 GLU A O 1
ATOM 2810 N N . GLY A 1 384 ? -3.785 -23.203 9.109 1 91.06 384 GLY A N 1
ATOM 2811 C CA . GLY A 1 384 ? -2.611 -22.406 8.781 1 91.06 384 GLY A CA 1
ATOM 2812 C C . GLY A 1 384 ? -2.951 -21.078 8.109 1 91.06 384 GLY A C 1
ATOM 2813 O O . GLY A 1 384 ? -4.008 -20.5 8.375 1 91.06 384 GLY A O 1
ATOM 2814 N N . THR A 1 385 ? -2.023 -20.578 7.352 1 90.31 385 THR A N 1
ATOM 2815 C CA . THR A 1 385 ? -2.236 -19.312 6.664 1 90.31 385 THR A CA 1
ATOM 2816 C C . THR A 1 385 ? -3.076 -19.516 5.406 1 90.31 385 THR A C 1
ATOM 2818 O O . THR A 1 385 ? -3.145 -20.609 4.867 1 90.31 385 THR A O 1
ATOM 2821 N N . LYS A 1 386 ? -3.697 -18.469 4.938 1 90.38 386 LYS A N 1
ATOM 2822 C CA . LYS A 1 386 ? -4.457 -18.516 3.691 1 90.38 386 LYS A CA 1
ATOM 2823 C C . LYS A 1 386 ? -3.549 -18.859 2.512 1 90.38 386 LYS A C 1
ATOM 2825 O O . LYS A 1 386 ? -3.969 -19.547 1.58 1 90.38 386 LYS A O 1
ATOM 2830 N N . ALA A 1 387 ? -2.336 -18.391 2.561 1 91.69 387 ALA A N 1
ATOM 2831 C CA . ALA A 1 387 ? -1.37 -18.75 1.524 1 91.69 387 ALA A CA 1
ATOM 2832 C C . ALA A 1 387 ? -1.111 -20.25 1.51 1 91.69 387 ALA A C 1
ATOM 2834 O O . ALA A 1 387 ? -1.024 -20.859 0.442 1 91.69 387 ALA A O 1
ATOM 2835 N N . GLY A 1 388 ? -0.967 -20.781 2.717 1 93.19 388 GLY A N 1
ATOM 2836 C CA . GLY A 1 388 ? -0.785 -22.219 2.812 1 93.19 388 GLY A CA 1
ATOM 2837 C C . GLY A 1 388 ? -1.971 -23.016 2.289 1 93.19 388 GLY A C 1
ATOM 2838 O O . GLY A 1 388 ? -1.8 -23.984 1.565 1 93.19 388 GLY A O 1
ATOM 2839 N N . LEU A 1 389 ? -3.156 -22.609 2.682 1 94.19 389 LEU A N 1
ATOM 2840 C CA . LEU A 1 389 ? -4.367 -23.25 2.186 1 94.19 389 LEU A CA 1
ATOM 2841 C C . LEU A 1 389 ? -4.441 -23.172 0.664 1 94.19 389 LEU A C 1
ATOM 2843 O O . LEU A 1 389 ? -4.797 -24.156 0.003 1 94.19 389 LEU A O 1
ATOM 2847 N N . ALA A 1 390 ? -4.109 -22.016 0.121 1 96.69 390 ALA A N 1
ATOM 2848 C CA . ALA A 1 390 ? -4.105 -21.828 -1.326 1 96.69 390 ALA A CA 1
ATOM 2849 C C . ALA A 1 390 ? -3.168 -22.812 -2.012 1 96.69 390 ALA A C 1
ATOM 2851 O O . ALA A 1 390 ? -3.473 -23.312 -3.096 1 96.69 390 ALA A O 1
ATOM 2852 N N . GLY A 1 391 ? -2.033 -23.031 -1.379 1 95.75 391 GLY A N 1
ATOM 2853 C CA . GLY A 1 391 ? -1.112 -24.031 -1.895 1 95.75 391 GLY A CA 1
ATOM 2854 C C . GLY A 1 391 ? -1.721 -25.406 -1.969 1 95.75 391 GLY A C 1
ATOM 2855 O O . GLY A 1 391 ? -1.576 -26.109 -2.977 1 95.75 391 GLY A O 1
ATOM 2856 N N . GLU A 1 392 ? -2.438 -25.812 -0.914 1 95.81 392 GLU A N 1
ATOM 2857 C CA . GLU A 1 392 ? -3.104 -27.109 -0.882 1 95.81 392 GLU A CA 1
ATOM 2858 C C . GLU A 1 392 ? -4.164 -27.219 -1.976 1 95.81 392 GLU A C 1
ATOM 2860 O O . GLU A 1 392 ? -4.312 -28.266 -2.605 1 95.81 392 GLU A O 1
ATOM 2865 N N . ILE A 1 393 ? -4.859 -26.188 -2.146 1 97 393 ILE A N 1
ATOM 2866 C CA . ILE A 1 393 ? -5.902 -26.156 -3.166 1 97 393 ILE A CA 1
ATOM 2867 C C . ILE A 1 393 ? -5.277 -26.312 -4.547 1 97 393 ILE A C 1
ATOM 2869 O O . ILE A 1 393 ? -5.738 -27.141 -5.352 1 97 393 ILE A O 1
ATOM 2873 N N . ALA A 1 394 ? -4.223 -25.578 -4.832 1 97.44 394 ALA A N 1
ATOM 2874 C CA . ALA A 1 394 ? -3.547 -25.656 -6.125 1 97.44 394 ALA A CA 1
ATOM 2875 C C . ALA A 1 394 ? -2.98 -27.047 -6.367 1 97.44 394 ALA A C 1
ATOM 2877 O O . ALA A 1 394 ? -3.064 -27.578 -7.48 1 97.44 394 ALA A O 1
ATOM 2878 N N . ASP A 1 395 ? -2.406 -27.641 -5.32 1 95.94 395 ASP A N 1
ATOM 2879 C CA . ASP A 1 395 ? -1.889 -29 -5.434 1 95.94 395 ASP A CA 1
ATOM 2880 C C . ASP A 1 395 ? -3.006 -29.984 -5.773 1 95.94 395 ASP A C 1
ATOM 2882 O O . ASP A 1 395 ? -2.809 -30.891 -6.574 1 95.94 395 ASP A O 1
ATOM 2886 N N . SER A 1 396 ? -4.105 -29.812 -5.152 1 95.94 396 SER A N 1
ATOM 2887 C CA . SER A 1 396 ? -5.25 -30.672 -5.418 1 95.94 396 SER A CA 1
ATOM 2888 C C . SER A 1 396 ? -5.742 -30.516 -6.852 1 95.94 396 SER A C 1
ATOM 2890 O O . SER A 1 396 ? -6.105 -31.5 -7.496 1 95.94 396 SER A O 1
ATOM 2892 N N . ILE A 1 397 ? -5.762 -29.312 -7.336 1 96.62 397 ILE A N 1
ATOM 2893 C CA . ILE A 1 397 ? -6.164 -29.047 -8.711 1 96.62 397 ILE A CA 1
ATOM 2894 C C . ILE A 1 397 ? -5.203 -29.75 -9.672 1 96.62 397 ILE A C 1
ATOM 2896 O O . ILE A 1 397 ? -5.633 -30.375 -10.648 1 96.62 397 ILE A O 1
ATOM 2900 N N . ALA A 1 398 ? -3.906 -29.656 -9.398 1 96.31 398 ALA A N 1
ATOM 2901 C CA . ALA A 1 398 ? -2.896 -30.297 -10.234 1 96.31 398 ALA A CA 1
ATOM 2902 C C . ALA A 1 398 ? -3.1 -31.812 -10.266 1 96.31 398 ALA A C 1
ATOM 2904 O O . ALA A 1 398 ? -2.938 -32.438 -11.312 1 96.31 398 ALA A O 1
ATOM 2905 N N . ALA A 1 399 ? -3.443 -32.344 -9.117 1 93.06 399 ALA A N 1
ATOM 2906 C CA . ALA A 1 399 ? -3.643 -33.781 -9.008 1 93.06 399 ALA A CA 1
ATOM 2907 C C . ALA A 1 399 ? -4.836 -34.25 -9.836 1 93.06 399 ALA A C 1
ATOM 2909 O O . ALA A 1 399 ? -4.828 -35.344 -10.398 1 93.06 399 ALA A O 1
ATOM 2910 N N . ILE A 1 400 ? -5.836 -33.438 -9.922 1 90.31 400 ILE A N 1
ATOM 2911 C CA . ILE A 1 400 ? -7.035 -33.75 -10.688 1 90.31 400 ILE A CA 1
ATOM 2912 C C . ILE A 1 400 ? -6.719 -33.719 -12.18 1 90.31 400 ILE A C 1
ATOM 2914 O O . ILE A 1 400 ? -7.164 -34.594 -12.93 1 90.31 400 ILE A O 1
ATOM 2918 N N . GLY A 1 401 ? -6.02 -32.656 -12.664 1 80.31 401 GLY A N 1
ATOM 2919 C CA . GLY A 1 401 ? -5.648 -32.531 -14.062 1 80.31 401 GLY A CA 1
ATOM 2920 C C . GLY A 1 401 ? -4.715 -33.656 -14.531 1 80.31 401 GLY A C 1
ATOM 2921 O O . GLY A 1 401 ? -4.773 -34.062 -15.688 1 80.31 401 GLY A O 1
ATOM 2922 N N . GLY A 1 402 ? -3.695 -34 -13.711 1 70.12 402 GLY A N 1
ATOM 2923 C CA . GLY A 1 402 ? -2.785 -35.094 -14.023 1 70.12 402 GLY A CA 1
ATOM 2924 C C . GLY A 1 402 ? -3.49 -36.438 -14.203 1 70.12 402 GLY A C 1
ATOM 2925 O O . GLY A 1 402 ? -3.107 -37.25 -15.062 1 70.12 402 GLY A O 1
ATOM 2926 N N . ASP A 1 403 ? -4.48 -36.656 -13.438 1 56.56 403 ASP A N 1
ATOM 2927 C CA . ASP A 1 403 ? -5.258 -37.875 -13.547 1 56.56 403 ASP A CA 1
ATOM 2928 C C . ASP A 1 403 ? -6.062 -37.906 -14.844 1 56.56 403 ASP A C 1
ATOM 2930 O O . ASP A 1 403 ? -6.242 -38.969 -15.445 1 56.56 403 ASP A O 1
ATOM 2934 N N . ALA A 1 404 ? -6.445 -36.75 -15.398 1 48.84 404 ALA A N 1
ATOM 2935 C CA . ALA A 1 404 ? -7.215 -36.688 -16.641 1 48.84 404 ALA A CA 1
ATOM 2936 C C . ALA A 1 404 ? -6.312 -36.906 -17.844 1 48.84 404 ALA A C 1
ATOM 2938 O O . ALA A 1 404 ? -6.766 -37.406 -18.891 1 48.84 404 ALA A O 1
ATOM 2939 N N . ASN A 1 405 ? -5.109 -36.312 -17.828 1 45.06 405 ASN A N 1
ATOM 2940 C CA . ASN A 1 405 ? -4.195 -36.438 -18.953 1 45.06 405 ASN A CA 1
ATOM 2941 C C . ASN A 1 405 ? -3.441 -37.781 -18.906 1 45.06 405 ASN A C 1
ATOM 2943 O O . ASN A 1 405 ? -2.664 -38.062 -19.812 1 45.06 405 ASN A O 1
ATOM 2947 N N . GLY A 1 406 ? -3.357 -38.5 -17.797 1 40.69 406 GLY A N 1
ATOM 2948 C CA . GLY A 1 406 ? -2.816 -39.875 -17.844 1 40.69 406 GLY A CA 1
ATOM 2949 C C . GLY A 1 406 ? -3.863 -40.906 -18.141 1 40.69 406 GLY A C 1
ATOM 2950 O O . GLY A 1 406 ? -5.062 -40.688 -17.984 1 40.69 406 GLY A O 1
ATOM 2951 N N . MET B 1 1 ? 1.424 19.516 -0.612 1 87 1 MET B N 1
ATOM 2952 C CA . MET B 1 1 ? 1.595 19.828 0.803 1 87 1 MET B CA 1
ATOM 2953 C C . MET B 1 1 ? 2.895 20.594 1.037 1 87 1 MET B C 1
ATOM 2955 O O . MET B 1 1 ? 3.031 21.297 2.031 1 87 1 MET B O 1
ATOM 2959 N N . LEU B 1 2 ? 3.924 20.453 0.137 1 94.5 2 LEU B N 1
ATOM 2960 C CA . LEU B 1 2 ? 5.25 21.016 0.364 1 94.5 2 LEU B CA 1
ATOM 2961 C C . LEU B 1 2 ? 5.648 21.953 -0.777 1 94.5 2 LEU B C 1
ATOM 2963 O O . LEU B 1 2 ? 6.836 22.125 -1.052 1 94.5 2 LEU B O 1
ATOM 2967 N N . GLU B 1 3 ? 4.664 22.453 -1.473 1 91.44 3 GLU B N 1
ATOM 2968 C CA . GLU B 1 3 ? 4.957 23.359 -2.58 1 91.44 3 GLU B CA 1
ATOM 2969 C C . GLU B 1 3 ? 5.766 24.562 -2.107 1 91.44 3 GLU B C 1
ATOM 2971 O O . GLU B 1 3 ? 5.367 25.266 -1.169 1 91.44 3 GLU B O 1
ATOM 2976 N N . GLY B 1 4 ? 6.902 24.734 -2.727 1 93.88 4 GLY B N 1
ATOM 2977 C CA . GLY B 1 4 ? 7.742 25.891 -2.443 1 93.88 4 GLY B CA 1
ATOM 2978 C C . GLY B 1 4 ? 8.617 25.703 -1.218 1 93.88 4 GLY B C 1
ATOM 2979 O O . GLY B 1 4 ? 9.344 26.625 -0.822 1 93.88 4 GLY B O 1
ATOM 2980 N N . VAL B 1 5 ? 8.594 24.578 -0.58 1 96.75 5 VAL B N 1
ATOM 2981 C CA . VAL B 1 5 ? 9.359 24.312 0.632 1 96.75 5 VAL B CA 1
ATOM 2982 C C . VAL B 1 5 ? 10.727 23.734 0.263 1 96.75 5 VAL B C 1
ATOM 2984 O O . VAL B 1 5 ? 10.82 22.828 -0.557 1 96.75 5 VAL B O 1
ATOM 2987 N N . ASN B 1 6 ? 11.805 24.297 0.819 1 98.25 6 ASN B N 1
ATOM 2988 C CA . ASN B 1 6 ? 13.156 23.766 0.682 1 98.25 6 ASN B CA 1
ATOM 2989 C C . ASN B 1 6 ? 13.539 22.875 1.858 1 98.25 6 ASN B C 1
ATOM 2991 O O . ASN B 1 6 ? 13.602 23.344 3 1 98.25 6 ASN B O 1
ATOM 2995 N N . VAL B 1 7 ? 13.852 21.578 1.552 1 98.5 7 VAL B N 1
ATOM 2996 C CA . VAL B 1 7 ? 14.164 20.609 2.604 1 98.5 7 VAL B CA 1
ATOM 2997 C C . VAL B 1 7 ? 15.633 20.203 2.5 1 98.5 7 VAL B C 1
ATOM 2999 O O . VAL B 1 7 ? 16.047 19.625 1.49 1 98.5 7 VAL B O 1
ATOM 3002 N N . ALA B 1 8 ? 16.453 20.547 3.484 1 98.62 8 ALA B N 1
ATOM 3003 C CA . ALA B 1 8 ? 17.75 19.891 3.633 1 98.62 8 ALA B CA 1
ATOM 3004 C C . ALA B 1 8 ? 17.594 18.531 4.297 1 98.62 8 ALA B C 1
ATOM 3006 O O . ALA B 1 8 ? 17.047 18.422 5.395 1 98.62 8 ALA B O 1
ATOM 3007 N N . LEU B 1 9 ? 18.016 17.469 3.645 1 98.69 9 LEU B N 1
ATOM 3008 C CA . LEU B 1 9 ? 17.844 16.094 4.105 1 98.69 9 LEU B CA 1
ATOM 3009 C C . LEU B 1 9 ? 19.156 15.531 4.637 1 98.69 9 LEU B C 1
ATOM 3011 O O . LEU B 1 9 ? 20.078 15.242 3.865 1 98.69 9 LEU B O 1
ATOM 3015 N N . GLY B 1 10 ? 19.234 15.445 5.957 1 98.62 10 GLY B N 1
ATOM 3016 C CA . GLY B 1 10 ? 20.375 14.82 6.594 1 98.62 10 GLY B CA 1
ATOM 3017 C C . GLY B 1 10 ? 20.234 13.312 6.723 1 98.62 10 GLY B C 1
ATOM 3018 O O . GLY B 1 10 ? 19.281 12.82 7.32 1 98.62 10 GLY B O 1
ATOM 3019 N N . VAL B 1 11 ? 21.203 12.602 6.184 1 98.31 11 VAL B N 1
ATOM 3020 C CA . VAL B 1 11 ? 21.188 11.141 6.18 1 98.31 11 VAL B CA 1
ATOM 3021 C C . VAL B 1 11 ? 22.297 10.609 7.07 1 98.31 11 VAL B C 1
ATOM 3023 O O . VAL B 1 11 ? 23.453 11.023 6.949 1 98.31 11 VAL B O 1
ATOM 3026 N N . THR B 1 12 ? 21.953 9.75 7.988 1 97.12 12 THR B N 1
ATOM 3027 C CA . THR B 1 12 ? 22.938 9.195 8.906 1 97.12 12 THR B CA 1
ATOM 3028 C C . THR B 1 12 ? 23.062 7.688 8.719 1 97.12 12 THR B C 1
ATOM 3030 O O . THR B 1 12 ? 22.406 7.105 7.855 1 97.12 12 THR B O 1
ATOM 3033 N N . GLY B 1 13 ? 23.953 7.09 9.508 1 93.38 13 GLY B N 1
ATOM 3034 C CA . GLY B 1 13 ? 24.422 5.742 9.227 1 93.38 13 GLY B CA 1
ATOM 3035 C C . GLY B 1 13 ? 23.516 4.668 9.797 1 93.38 13 GLY B C 1
ATOM 3036 O O . GLY B 1 13 ? 23.984 3.795 10.539 1 93.38 13 GLY B O 1
ATOM 3037 N N . SER B 1 14 ? 22.281 4.637 9.516 1 91.88 14 SER B N 1
ATOM 3038 C CA . SER B 1 14 ? 21.328 3.568 9.773 1 91.88 14 SER B CA 1
ATOM 3039 C C . SER B 1 14 ? 21.031 2.77 8.508 1 91.88 14 SER B C 1
ATOM 3041 O O . SER B 1 14 ? 21.094 3.309 7.402 1 91.88 14 SER B O 1
ATOM 3043 N N . ILE B 1 15 ? 20.75 1.485 8.625 1 90.62 15 ILE B N 1
ATOM 3044 C CA . ILE B 1 15 ? 20.391 0.669 7.473 1 90.62 15 ILE B CA 1
ATOM 3045 C C . ILE B 1 15 ? 19.188 1.277 6.762 1 90.62 15 ILE B C 1
ATOM 3047 O O . ILE B 1 15 ? 19.016 1.089 5.559 1 90.62 15 ILE B O 1
ATOM 3051 N N . ALA B 1 16 ? 18.406 2.037 7.473 1 93 16 ALA B N 1
ATOM 3052 C CA . ALA B 1 16 ? 17.234 2.707 6.906 1 93 16 ALA B CA 1
ATOM 3053 C C . ALA B 1 16 ? 17.656 3.768 5.891 1 93 16 ALA B C 1
ATOM 3055 O O . ALA B 1 16 ? 16.812 4.285 5.148 1 93 16 ALA B O 1
ATOM 3056 N N . ALA B 1 17 ? 18.938 4.082 5.82 1 95.38 17 ALA B N 1
ATOM 3057 C CA . ALA B 1 17 ? 19.422 5.047 4.84 1 95.38 17 ALA B CA 1
ATOM 3058 C C . ALA B 1 17 ? 19.094 4.605 3.418 1 95.38 17 ALA B C 1
ATOM 3060 O O . ALA B 1 17 ? 19.016 5.434 2.506 1 95.38 17 ALA B O 1
ATOM 3061 N N . VAL B 1 18 ? 18.875 3.354 3.229 1 92.19 18 VAL B N 1
ATOM 3062 C CA . VAL B 1 18 ? 18.531 2.824 1.914 1 92.19 18 VAL B CA 1
ATOM 3063 C C . VAL B 1 18 ? 17.172 3.371 1.477 1 92.19 18 VAL B C 1
ATOM 3065 O O . VAL B 1 18 ? 16.844 3.352 0.288 1 92.19 18 VAL B O 1
ATOM 3068 N N . LYS B 1 19 ? 16.359 3.865 2.352 1 94.06 19 LYS B N 1
ATOM 3069 C CA . LYS B 1 19 ? 15.031 4.398 2.064 1 94.06 19 LYS B CA 1
ATOM 3070 C C . LYS B 1 19 ? 15.102 5.875 1.695 1 94.06 19 LYS B C 1
ATOM 3072 O O . LYS B 1 19 ? 14.086 6.473 1.316 1 94.06 19 LYS B O 1
ATOM 3077 N N . THR B 1 20 ? 16.25 6.426 1.79 1 95 20 THR B N 1
ATOM 3078 C CA . THR B 1 20 ? 16.422 7.863 1.615 1 95 20 THR B CA 1
ATOM 3079 C C . THR B 1 20 ? 16.016 8.289 0.204 1 95 20 THR B C 1
ATOM 3081 O O . THR B 1 20 ? 15.438 9.359 0.013 1 95 20 THR B O 1
ATOM 3084 N N . VAL B 1 21 ? 16.328 7.41 -0.753 1 94.94 21 VAL B N 1
ATOM 3085 C CA . VAL B 1 21 ? 16.016 7.738 -2.141 1 94.94 21 VAL B CA 1
ATOM 3086 C C . VAL B 1 21 ? 14.508 7.871 -2.316 1 94.94 21 VAL B C 1
ATOM 3088 O O . VAL B 1 21 ? 14.023 8.867 -2.861 1 94.94 21 VAL B O 1
ATOM 3091 N N . GLU B 1 22 ? 13.789 6.938 -1.852 1 94.5 22 GLU B N 1
ATOM 3092 C CA . GLU B 1 22 ? 12.336 6.984 -1.94 1 94.5 22 GLU B CA 1
ATOM 3093 C C . GLU B 1 22 ? 11.773 8.164 -1.152 1 94.5 22 GLU B C 1
ATOM 3095 O O . GLU B 1 22 ? 10.812 8.805 -1.586 1 94.5 22 GLU B O 1
ATOM 3100 N N . LEU B 1 23 ? 12.336 8.398 -0.017 1 97.12 23 LEU B N 1
ATOM 3101 C CA . LEU B 1 23 ? 11.898 9.531 0.795 1 97.12 23 LEU B CA 1
ATOM 3102 C C . LEU B 1 23 ? 12.094 10.844 0.047 1 97.12 23 LEU B C 1
ATOM 3104 O O . LEU B 1 23 ? 11.195 11.688 0.018 1 97.12 23 LEU B O 1
ATOM 3108 N N . ALA B 1 24 ? 13.273 11 -0.533 1 97.81 24 ALA B N 1
ATOM 3109 C CA . ALA B 1 24 ? 13.555 12.203 -1.31 1 97.81 24 ALA B CA 1
ATOM 3110 C C . ALA B 1 24 ? 12.555 12.359 -2.455 1 97.81 24 ALA B C 1
ATOM 3112 O O . ALA B 1 24 ? 12.039 13.461 -2.688 1 97.81 24 ALA B O 1
ATOM 3113 N N . HIS B 1 25 ? 12.281 11.281 -3.141 1 95.69 25 HIS B N 1
ATOM 3114 C CA . HIS B 1 25 ? 11.305 11.297 -4.227 1 95.69 25 HIS B CA 1
ATOM 3115 C C . HIS B 1 25 ? 9.93 11.719 -3.727 1 95.69 25 HIS B C 1
ATOM 3117 O O . HIS B 1 25 ? 9.234 12.5 -4.383 1 95.69 25 HIS B O 1
ATOM 3123 N N . GLU B 1 26 ? 9.539 11.172 -2.619 1 95.88 26 GLU B N 1
ATOM 3124 C CA . GLU B 1 26 ? 8.227 11.492 -2.066 1 95.88 26 GLU B CA 1
ATOM 3125 C C . GLU B 1 26 ? 8.133 12.961 -1.677 1 95.88 26 GLU B C 1
ATOM 3127 O O . GLU B 1 26 ? 7.125 13.625 -1.943 1 95.88 26 GLU B O 1
ATOM 3132 N N . LEU B 1 27 ? 9.188 13.492 -1.041 1 97.88 27 LEU B N 1
ATOM 3133 C CA . LEU B 1 27 ? 9.227 14.914 -0.69 1 97.88 27 LEU B CA 1
ATOM 3134 C C . LEU B 1 27 ? 9.07 15.781 -1.931 1 97.88 27 LEU B C 1
ATOM 3136 O O . LEU B 1 27 ? 8.281 16.734 -1.932 1 97.88 27 LEU B O 1
ATOM 3140 N N . ARG B 1 28 ? 9.727 15.414 -2.957 1 96.88 28 ARG B N 1
ATOM 3141 C CA . ARG B 1 28 ? 9.664 16.172 -4.203 1 96.88 28 ARG B CA 1
ATOM 3142 C C . ARG B 1 28 ? 8.297 16.031 -4.863 1 96.88 28 ARG B C 1
ATOM 3144 O O . ARG B 1 28 ? 7.77 17 -5.422 1 96.88 28 ARG B O 1
ATOM 3151 N N . ARG B 1 29 ? 7.781 14.852 -4.84 1 93.62 29 ARG B N 1
ATOM 3152 C CA . ARG B 1 29 ? 6.449 14.617 -5.375 1 93.62 29 ARG B CA 1
ATOM 3153 C C . ARG B 1 29 ? 5.414 15.5 -4.691 1 93.62 29 ARG B C 1
ATOM 3155 O O . ARG B 1 29 ? 4.441 15.93 -5.316 1 93.62 29 ARG B O 1
ATOM 3162 N N . GLN B 1 30 ? 5.688 15.781 -3.441 1 94.38 30 GLN B N 1
ATOM 3163 C CA . GLN B 1 30 ? 4.781 16.625 -2.668 1 94.38 30 GLN B CA 1
ATOM 3164 C C . GLN B 1 30 ? 5.082 18.109 -2.9 1 94.38 30 GLN B C 1
ATOM 3166 O O . GLN B 1 30 ? 4.469 18.969 -2.271 1 94.38 30 GLN B O 1
ATOM 3171 N N . GLY B 1 31 ? 6.09 18.406 -3.723 1 95 31 GLY B N 1
ATOM 3172 C CA . GLY B 1 31 ? 6.309 19.766 -4.172 1 95 31 GLY B CA 1
ATOM 3173 C C . GLY B 1 31 ? 7.598 20.375 -3.646 1 95 31 GLY B C 1
ATOM 3174 O O . GLY B 1 31 ? 7.977 21.469 -4.035 1 95 31 GLY B O 1
ATOM 3175 N N . ALA B 1 32 ? 8.367 19.688 -2.805 1 97.75 32 ALA B N 1
ATOM 3176 C CA . ALA B 1 32 ? 9.547 20.25 -2.156 1 97.75 32 ALA B CA 1
ATOM 3177 C C . ALA B 1 32 ? 10.766 20.188 -3.074 1 97.75 32 ALA B C 1
ATOM 3179 O O . ALA B 1 32 ? 10.836 19.328 -3.959 1 97.75 32 ALA B O 1
ATOM 3180 N N . ASP B 1 33 ? 11.648 21.109 -2.869 1 98.19 33 ASP B N 1
ATOM 3181 C CA . ASP B 1 33 ? 13.031 20.922 -3.303 1 98.19 33 ASP B CA 1
ATOM 3182 C C . ASP B 1 33 ? 13.875 20.281 -2.197 1 98.19 33 ASP B C 1
ATOM 3184 O O . ASP B 1 33 ? 13.711 20.625 -1.021 1 98.19 33 ASP B O 1
ATOM 3188 N N . VAL B 1 34 ? 14.742 19.375 -2.598 1 98.44 34 VAL B N 1
ATOM 3189 C CA . VAL B 1 34 ? 15.477 18.625 -1.583 1 98.44 34 VAL B CA 1
ATOM 3190 C C . VAL B 1 34 ? 16.969 18.688 -1.881 1 98.44 34 VAL B C 1
ATOM 3192 O O . VAL B 1 34 ? 17.391 18.5 -3.025 1 98.44 34 VAL B O 1
ATOM 3195 N N . ARG B 1 35 ? 17.812 19.016 -0.895 1 98.06 35 ARG B N 1
ATOM 3196 C CA . ARG B 1 35 ? 19.266 18.891 -0.945 1 98.06 35 ARG B CA 1
ATOM 3197 C C . ARG B 1 35 ? 19.781 17.984 0.162 1 98.06 35 ARG B C 1
ATOM 3199 O O . ARG B 1 35 ? 19.344 18.094 1.312 1 98.06 35 ARG B O 1
ATOM 3206 N N . GLY B 1 36 ? 20.703 17.109 -0.167 1 97.88 36 GLY B N 1
ATOM 3207 C CA . GLY B 1 36 ? 21.141 16.078 0.762 1 97.88 36 GLY B CA 1
ATOM 3208 C C . GLY B 1 36 ? 22.422 16.438 1.495 1 97.88 36 GLY B C 1
ATOM 3209 O O . GLY B 1 36 ? 23.297 17.109 0.938 1 97.88 36 GLY B O 1
ATOM 3210 N N . VAL B 1 37 ? 22.547 16.047 2.75 1 97.88 37 VAL B N 1
ATOM 3211 C CA . VAL B 1 37 ? 23.734 16.062 3.598 1 97.88 37 VAL B CA 1
ATOM 3212 C C . VAL B 1 37 ? 23.953 14.688 4.211 1 97.88 37 VAL B C 1
ATOM 3214 O O . VAL B 1 37 ? 23.031 14.094 4.777 1 97.88 37 VAL B O 1
ATOM 3217 N N . MET B 1 38 ? 25.156 14.133 4.098 1 97.88 38 MET B N 1
ATOM 3218 C CA . MET B 1 38 ? 25.375 12.766 4.559 1 97.88 38 MET B CA 1
ATOM 3219 C C 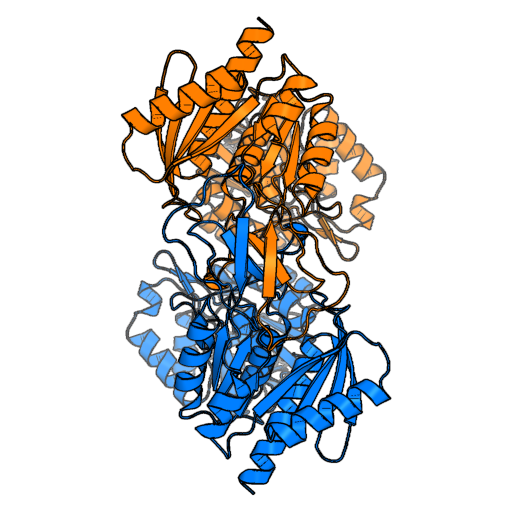. MET B 1 38 ? 26.531 12.695 5.535 1 97.88 38 MET B C 1
ATOM 3221 O O . MET B 1 38 ? 27.547 13.383 5.352 1 97.88 38 MET B O 1
ATOM 3225 N N . THR B 1 39 ? 26.406 11.875 6.547 1 95.69 39 THR B N 1
ATOM 3226 C CA . THR B 1 39 ? 27.547 11.508 7.371 1 95.69 39 THR B CA 1
ATOM 3227 C C . THR B 1 39 ? 28.422 10.469 6.66 1 95.69 39 THR B C 1
ATOM 3229 O O . THR B 1 39 ? 27.969 9.836 5.699 1 95.69 39 THR B O 1
ATOM 3232 N N . ASP B 1 40 ? 29.609 10.336 7.195 1 94.31 40 ASP B N 1
ATOM 3233 C CA . ASP B 1 40 ? 30.484 9.289 6.676 1 94.31 40 ASP B CA 1
ATOM 3234 C C . ASP B 1 40 ? 29.859 7.91 6.84 1 94.31 40 ASP B C 1
ATOM 3236 O O . ASP B 1 40 ? 29.938 7.074 5.938 1 94.31 40 ASP B O 1
ATOM 3240 N N . SER B 1 41 ? 29.266 7.68 7.934 1 93.81 41 SER B N 1
ATOM 3241 C CA . SER B 1 41 ? 28.656 6.387 8.227 1 93.81 41 SER B CA 1
ATOM 3242 C C . SER B 1 41 ? 27.531 6.074 7.262 1 93.81 41 SER B C 1
ATOM 3244 O O . SER B 1 41 ? 27.328 4.922 6.871 1 93.81 41 SER B O 1
ATOM 3246 N N . ALA B 1 42 ? 26.734 7.078 6.895 1 95.25 42 ALA B N 1
ATOM 3247 C CA . ALA B 1 42 ? 25.641 6.887 5.949 1 95.25 42 ALA B CA 1
ATOM 3248 C C . ALA B 1 42 ? 26.156 6.406 4.598 1 95.25 42 ALA B C 1
ATOM 3250 O O . ALA B 1 42 ? 25.5 5.605 3.924 1 95.25 42 ALA B O 1
ATOM 3251 N N . GLN B 1 43 ? 27.328 6.844 4.199 1 94.94 43 GLN B N 1
ATOM 3252 C CA . GLN B 1 43 ? 27.922 6.5 2.916 1 94.94 43 GLN B CA 1
ATOM 3253 C C . GLN B 1 43 ? 28.312 5.023 2.871 1 94.94 43 GLN B C 1
ATOM 3255 O O . GLN B 1 43 ? 28.547 4.469 1.795 1 94.94 43 GLN B O 1
ATOM 3260 N N . GLY B 1 44 ? 28.453 4.422 4.066 1 93.19 44 GLY B N 1
ATOM 3261 C CA . GLY B 1 44 ? 28.688 2.988 4.148 1 93.19 44 GLY B CA 1
ATOM 3262 C C . GLY B 1 44 ? 27.422 2.162 3.936 1 93.19 44 GLY B C 1
ATOM 3263 O O . GLY B 1 44 ? 27.484 0.932 3.914 1 93.19 44 GLY B O 1
ATOM 3264 N N . ILE B 1 45 ? 26.297 2.779 3.758 1 93.38 45 ILE B N 1
ATOM 3265 C CA . ILE B 1 45 ? 25.031 2.107 3.535 1 93.38 45 ILE B CA 1
ATOM 3266 C C . ILE B 1 45 ? 24.516 2.432 2.135 1 93.38 45 ILE B C 1
ATOM 3268 O O . ILE B 1 45 ? 24.109 1.533 1.39 1 93.38 45 ILE B O 1
ATOM 3272 N N . ILE B 1 46 ? 24.516 3.699 1.748 1 94 46 ILE B N 1
ATOM 3273 C CA . ILE B 1 46 ? 24.062 4.172 0.444 1 94 46 ILE B CA 1
ATOM 3274 C C . ILE B 1 46 ? 25.078 5.168 -0.121 1 94 46 ILE B C 1
ATOM 3276 O O . ILE B 1 46 ? 25.625 5.988 0.617 1 94 46 ILE B O 1
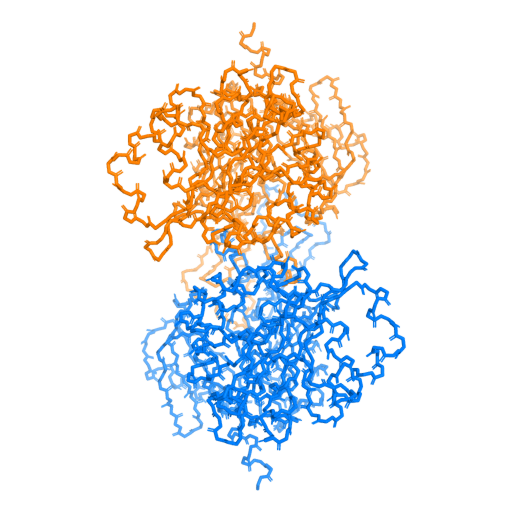ATOM 3280 N N . HIS B 1 47 ? 25.344 5.035 -1.361 1 93.62 47 HIS B N 1
ATOM 3281 C CA . HIS B 1 47 ? 26.328 5.906 -1.988 1 93.62 47 HIS B CA 1
ATOM 3282 C C . HIS B 1 47 ? 25.766 7.309 -2.197 1 93.62 47 HIS B C 1
ATOM 3284 O O . HIS B 1 47 ? 24.594 7.469 -2.547 1 93.62 47 HIS B O 1
ATOM 3290 N N . PRO B 1 48 ? 26.594 8.414 -2.072 1 95 48 PRO B N 1
ATOM 3291 C CA . PRO B 1 48 ? 26.125 9.781 -2.297 1 95 48 PRO B CA 1
ATOM 3292 C C . PRO B 1 48 ? 25.531 9.984 -3.691 1 95 48 PRO B C 1
ATOM 3294 O O . PRO B 1 48 ? 24.625 10.805 -3.869 1 95 48 PRO B O 1
ATOM 3297 N N . TRP B 1 49 ? 25.953 9.234 -4.672 1 93.75 49 TRP B N 1
ATOM 3298 C CA . TRP B 1 49 ? 25.453 9.359 -6.035 1 93.75 49 TRP B CA 1
ATOM 3299 C C . TRP B 1 49 ? 23.969 9.031 -6.09 1 93.75 49 TRP B C 1
ATOM 3301 O O . TRP B 1 49 ? 23.219 9.633 -6.863 1 93.75 49 TRP B O 1
ATOM 3311 N N . ALA B 1 50 ? 23.578 8.016 -5.332 1 94 50 ALA B N 1
ATOM 3312 C CA . ALA B 1 50 ? 22.172 7.645 -5.281 1 94 50 ALA B CA 1
ATOM 3313 C C . ALA B 1 50 ? 21.328 8.789 -4.727 1 94 50 ALA B C 1
ATOM 3315 O O . ALA B 1 50 ? 20.234 9.07 -5.238 1 94 50 ALA B O 1
ATOM 3316 N N . VAL B 1 51 ? 21.797 9.438 -3.707 1 95.69 51 VAL B N 1
ATOM 3317 C CA . VAL B 1 51 ? 21.094 10.555 -3.086 1 95.69 51 VAL B CA 1
ATOM 3318 C C . VAL B 1 51 ? 21.078 11.75 -4.035 1 95.69 51 VAL B C 1
ATOM 3320 O O . VAL B 1 51 ? 20.078 12.453 -4.148 1 95.69 51 VAL B O 1
ATOM 3323 N N . GLU B 1 52 ? 22.219 12.016 -4.68 1 95.69 52 GLU B N 1
ATOM 3324 C CA . GLU B 1 52 ? 22.297 13.07 -5.684 1 95.69 52 GLU B CA 1
ATOM 3325 C C . GLU B 1 52 ? 21.266 12.875 -6.785 1 95.69 52 GLU B C 1
ATOM 3327 O O . GLU B 1 52 ? 20.578 13.82 -7.18 1 95.69 52 GLU B O 1
ATOM 3332 N N . PHE B 1 53 ? 21.234 11.688 -7.211 1 91.75 53 PHE B N 1
ATOM 3333 C CA . PHE B 1 53 ? 20.25 11.344 -8.234 1 91.75 53 PHE B CA 1
ATOM 3334 C C . PHE B 1 53 ? 18.828 11.625 -7.742 1 91.75 53 PHE B C 1
ATOM 3336 O O . PHE B 1 53 ? 18.016 12.195 -8.469 1 91.75 53 PHE B O 1
ATOM 3343 N N . ALA B 1 54 ? 18.516 11.219 -6.547 1 94.44 54 ALA B N 1
ATOM 3344 C CA . ALA B 1 54 ? 17.172 11.328 -5.98 1 94.44 54 ALA B CA 1
ATOM 3345 C C . ALA B 1 54 ? 16.797 12.789 -5.75 1 94.44 54 ALA B C 1
ATOM 3347 O O . ALA B 1 54 ? 15.617 13.148 -5.859 1 94.44 54 ALA B O 1
ATOM 3348 N N . THR B 1 55 ? 17.734 13.625 -5.438 1 95.75 55 THR B N 1
ATOM 3349 C CA . THR B 1 55 ? 17.453 15.008 -5.074 1 95.75 55 THR B CA 1
ATOM 3350 C C . THR B 1 55 ? 17.688 15.938 -6.262 1 95.75 55 THR B C 1
ATOM 3352 O O . THR B 1 55 ? 17.266 17.094 -6.238 1 95.75 55 THR B O 1
ATOM 3355 N N . ASP B 1 56 ? 18.406 15.445 -7.293 1 94 56 ASP B N 1
ATOM 3356 C CA . ASP B 1 56 ? 18.812 16.234 -8.453 1 94 56 ASP B CA 1
ATOM 3357 C C . ASP B 1 56 ? 19.641 17.438 -8.039 1 94 56 ASP B C 1
ATOM 3359 O O . ASP B 1 56 ? 19.453 18.547 -8.555 1 94 56 ASP B O 1
ATOM 3363 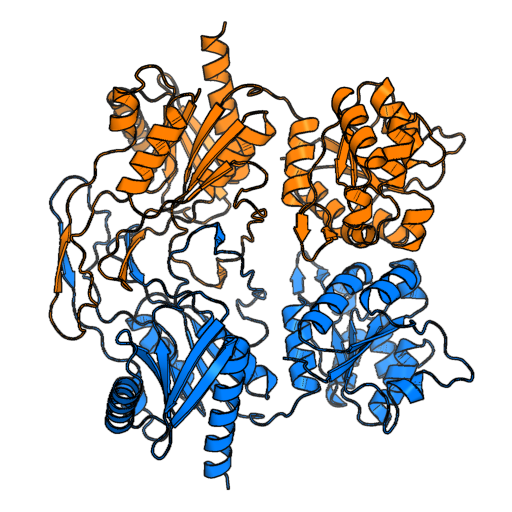N N . ASP B 1 57 ? 20.469 17.25 -6.984 1 93.12 57 ASP B N 1
ATOM 3364 C CA . ASP B 1 57 ? 21.344 18.281 -6.43 1 93.12 57 ASP B CA 1
ATOM 3365 C C . ASP B 1 57 ? 22.609 17.656 -5.836 1 93.12 57 ASP B C 1
ATOM 3367 O O . ASP B 1 57 ? 22.625 16.469 -5.52 1 93.12 57 ASP B O 1
ATOM 3371 N N . ASP B 1 58 ? 23.641 18.484 -5.707 1 92.75 58 ASP B N 1
ATOM 3372 C CA . ASP B 1 58 ? 24.859 18 -5.07 1 92.75 58 ASP B CA 1
ATOM 3373 C C . ASP B 1 58 ? 24.609 17.641 -3.605 1 92.75 58 ASP B C 1
ATOM 3375 O O . ASP B 1 58 ? 23.828 18.312 -2.924 1 92.75 58 ASP B O 1
ATOM 3379 N N . VAL B 1 59 ? 25.328 16.609 -3.203 1 95.81 59 VAL B N 1
ATOM 3380 C CA . VAL B 1 59 ? 25.172 16.156 -1.824 1 95.81 59 VAL B CA 1
ATOM 3381 C C . VAL B 1 59 ? 26.375 16.609 -0.999 1 95.81 59 VAL B C 1
ATOM 3383 O O . VAL B 1 59 ? 27.531 16.469 -1.425 1 95.81 59 VAL B O 1
ATOM 3386 N N . VAL B 1 60 ? 26.156 17.188 0.108 1 94.94 60 VAL B N 1
ATOM 3387 C CA . VAL B 1 60 ? 27.219 17.609 1.011 1 94.94 60 VAL B CA 1
ATOM 3388 C C . VAL B 1 60 ? 27.734 16.422 1.801 1 94.94 60 VAL B C 1
ATOM 3390 O O . VAL B 1 60 ? 26.984 15.805 2.572 1 94.94 60 VAL B O 1
ATOM 3393 N N . THR B 1 61 ? 28.922 16.031 1.653 1 95.5 61 THR B N 1
ATOM 3394 C CA . THR B 1 61 ? 29.516 14.914 2.375 1 95.5 61 THR B CA 1
ATOM 3395 C C . THR B 1 61 ? 30.672 15.383 3.252 1 95.5 61 THR B C 1
ATOM 3397 O O . THR B 1 61 ? 31.219 14.609 4.043 1 95.5 61 THR B O 1
ATOM 3400 N N . GLU B 1 62 ? 31.031 16.609 3.066 1 91.81 62 GLU B N 1
ATOM 3401 C CA . GLU B 1 62 ? 32.094 17.266 3.826 1 91.81 62 GLU B CA 1
ATOM 3402 C C . GLU B 1 62 ? 31.844 18.766 3.934 1 91.81 62 GLU B C 1
ATOM 3404 O O . GLU B 1 62 ? 31.297 19.375 3.012 1 91.81 62 GLU B O 1
ATOM 3409 N N . ILE B 1 63 ? 32.188 19.234 5.059 1 87.12 63 ILE B N 1
ATOM 3410 C CA . ILE B 1 63 ? 32.156 20.688 5.203 1 87.12 63 ILE B CA 1
ATOM 3411 C C . ILE B 1 63 ? 33.469 21.297 4.75 1 87.12 63 ILE B C 1
ATOM 3413 O O . ILE B 1 63 ? 34.531 20.922 5.262 1 87.12 63 ILE B O 1
ATOM 3417 N N . THR B 1 64 ? 33.344 22.188 3.902 1 85.88 64 THR B N 1
ATOM 3418 C CA . THR B 1 64 ? 34.562 22.797 3.342 1 85.88 64 THR B CA 1
ATOM 3419 C C . THR B 1 64 ? 34.562 24.312 3.596 1 85.88 64 THR B C 1
ATOM 3421 O O . THR B 1 64 ? 33.844 24.797 4.465 1 85.88 64 THR B O 1
ATOM 3424 N N . GLY B 1 65 ? 35.406 24.969 2.938 1 76.88 65 GLY B N 1
ATOM 3425 C CA . GLY B 1 65 ? 35.469 26.422 3.025 1 76.88 65 GLY B CA 1
ATOM 3426 C C . GLY B 1 65 ? 34.25 27.109 2.469 1 76.88 65 GLY B C 1
ATOM 3427 O O . GLY B 1 65 ? 34 28.297 2.713 1 76.88 65 GLY B O 1
ATOM 3428 N N . SER B 1 66 ? 33.438 26.344 1.883 1 76.88 66 SER B N 1
ATOM 3429 C CA . SER B 1 66 ? 32.219 26.891 1.315 1 76.88 66 SER B CA 1
ATOM 3430 C C . SER B 1 66 ? 31.125 27 2.369 1 76.88 66 SER B C 1
ATOM 3432 O O . SER B 1 66 ? 30.031 27.5 2.09 1 76.88 66 SER B O 1
ATOM 3434 N N . VAL B 1 67 ? 31.344 26.609 3.576 1 83.75 67 VAL B N 1
ATOM 3435 C CA . VAL B 1 67 ? 30.469 26.703 4.742 1 83.75 67 VAL B CA 1
ATOM 3436 C C . VAL B 1 67 ? 29.078 26.188 4.391 1 83.75 67 VAL B C 1
ATOM 3438 O O . VAL B 1 67 ? 28.078 26.891 4.59 1 83.75 67 VAL B O 1
ATOM 3441 N N . GLU B 1 68 ? 28.984 25.016 3.865 1 88.69 68 GLU B N 1
ATOM 3442 C CA . GLU B 1 68 ? 27.766 24.406 3.373 1 88.69 68 GLU B CA 1
ATOM 3443 C C . GLU B 1 68 ? 26.672 24.391 4.449 1 88.69 68 GLU B C 1
ATOM 3445 O O . GLU B 1 68 ? 25.5 24.578 4.152 1 88.69 68 GLU B O 1
ATOM 3450 N N . HIS B 1 69 ? 27.094 24.203 5.688 1 90.06 69 HIS B N 1
ATOM 3451 C CA . HIS B 1 69 ? 26.141 24.156 6.793 1 90.06 69 HIS B CA 1
ATOM 3452 C C . HIS B 1 69 ? 25.438 25.5 6.984 1 90.06 69 HIS B C 1
ATOM 3454 O O . HIS B 1 69 ? 24.266 25.531 7.367 1 90.06 69 HIS B O 1
ATOM 3460 N N . VAL B 1 70 ? 26.094 26.609 6.75 1 86.12 70 VAL B N 1
ATOM 3461 C CA . VAL B 1 70 ? 25.516 27.938 6.859 1 86.12 70 VAL B CA 1
ATOM 3462 C C . VAL B 1 70 ? 24.641 28.219 5.637 1 86.12 70 VAL B C 1
ATOM 3464 O O . VAL B 1 70 ? 23.531 28.75 5.766 1 86.12 70 VAL B O 1
ATOM 3467 N N . ASP B 1 71 ? 25.125 27.859 4.508 1 92.25 71 ASP B N 1
ATOM 3468 C CA . ASP B 1 71 ? 24.375 28.047 3.268 1 92.25 71 ASP B CA 1
ATOM 3469 C C . ASP B 1 71 ? 23.047 27.312 3.314 1 92.25 71 ASP B C 1
ATOM 3471 O O . ASP B 1 71 ? 22.031 27.828 2.846 1 92.25 71 ASP B O 1
ATOM 3475 N N . LEU B 1 72 ? 23.016 26.141 3.898 1 94.56 72 LEU B N 1
ATOM 3476 C CA . LEU B 1 72 ? 21.828 25.312 3.928 1 94.56 72 LEU B CA 1
ATOM 3477 C C . LEU B 1 72 ? 20.922 25.703 5.094 1 94.56 72 LEU B C 1
ATOM 3479 O O . LEU B 1 72 ? 19.719 25.938 4.906 1 94.56 72 LEU B O 1
ATOM 3483 N N . CYS B 1 73 ? 21.5 25.812 6.277 1 94.25 73 CYS B N 1
ATOM 3484 C CA . CYS B 1 73 ? 20.656 25.828 7.473 1 94.25 73 CYS B CA 1
ATOM 3485 C C . CYS B 1 73 ? 20.922 27.078 8.297 1 94.25 73 CYS B C 1
ATOM 3487 O O . CYS B 1 73 ? 20.391 27.219 9.406 1 94.25 73 CYS B O 1
ATOM 3489 N N . GLY B 1 74 ? 21.734 28 7.852 1 91.81 74 GLY B N 1
ATOM 3490 C CA . GLY B 1 74 ? 22.062 29.219 8.594 1 91.81 74 GLY B CA 1
ATOM 3491 C C . GLY B 1 74 ? 20.953 30.25 8.531 1 91.81 74 GLY B C 1
ATOM 3492 O O . GLY B 1 74 ? 19.844 29.969 8.094 1 91.81 74 GLY B O 1
ATOM 3493 N N . TYR B 1 75 ? 21.375 31.422 9.125 1 90 75 TYR B N 1
ATOM 3494 C CA . TYR B 1 75 ? 20.469 32.562 8.984 1 90 75 TYR B CA 1
ATOM 3495 C C . TYR B 1 75 ? 20.188 32.844 7.516 1 90 75 TYR B C 1
ATOM 3497 O O . TYR B 1 75 ? 21.125 33 6.723 1 90 75 TYR B O 1
ATOM 3505 N N . ASP B 1 76 ? 18.984 32.875 7.129 1 89 76 ASP B N 1
ATOM 3506 C CA . ASP B 1 76 ? 18.562 33.094 5.746 1 89 76 ASP B CA 1
ATOM 3507 C C . ASP B 1 76 ? 19.078 31.984 4.828 1 89 76 ASP B C 1
ATOM 3509 O O . ASP B 1 76 ? 19.359 32.219 3.654 1 89 76 ASP B O 1
ATOM 3513 N N . GLY B 1 77 ? 19.344 30.922 5.371 1 93 77 GLY B N 1
ATOM 3514 C CA . GLY B 1 77 ? 19.781 29.781 4.59 1 93 77 GLY B CA 1
ATOM 3515 C C . GLY B 1 77 ? 18.75 29.297 3.592 1 93 77 GLY B C 1
ATOM 3516 O O . GLY B 1 77 ? 17.625 29.781 3.572 1 93 77 GLY B O 1
ATOM 3517 N N . TRP B 1 78 ? 19.156 28.359 2.818 1 96.75 78 TRP B N 1
ATOM 3518 C CA . TRP B 1 78 ? 18.359 27.797 1.738 1 96.75 78 TRP B CA 1
ATOM 3519 C C . TRP B 1 78 ? 17.188 27 2.295 1 96.75 78 TRP B C 1
ATOM 3521 O O . TRP B 1 78 ? 16.062 27.109 1.797 1 96.75 78 TRP B O 1
ATOM 3531 N N . ALA B 1 79 ? 17.438 26.281 3.391 1 97.88 79 ALA B N 1
ATOM 3532 C CA . ALA B 1 79 ? 16.453 25.312 3.885 1 97.88 79 ALA B CA 1
ATOM 3533 C C . ALA B 1 79 ? 15.383 26 4.727 1 97.88 79 ALA B C 1
ATOM 3535 O O . ALA B 1 79 ? 15.695 26.812 5.594 1 97.88 79 ALA B O 1
ATOM 3536 N N . ASP B 1 80 ? 14.148 25.688 4.422 1 97.5 80 ASP B N 1
ATOM 3537 C CA . ASP B 1 80 ? 13.039 26.078 5.285 1 97.5 80 ASP B CA 1
ATOM 3538 C C . ASP B 1 80 ? 12.906 25.125 6.473 1 97.5 80 ASP B C 1
ATOM 3540 O O . ASP B 1 80 ? 12.328 25.5 7.5 1 97.5 80 ASP B O 1
ATOM 3544 N N . VAL B 1 81 ? 13.375 23.938 6.273 1 98.12 81 VAL B N 1
ATOM 3545 C CA . VAL B 1 81 ? 13.352 22.906 7.301 1 98.12 81 VAL B CA 1
ATOM 3546 C C . VAL B 1 81 ? 14.531 21.953 7.113 1 98.12 81 VAL B C 1
ATOM 3548 O O . VAL B 1 81 ? 14.922 21.656 5.98 1 98.12 81 VAL B O 1
ATOM 3551 N N . PHE B 1 82 ? 15.211 21.625 8.211 1 98.56 82 PHE B N 1
ATOM 3552 C CA . PHE B 1 82 ? 16.266 20.609 8.203 1 98.56 82 PHE B CA 1
ATOM 3553 C C . PHE B 1 82 ? 15.734 19.266 8.711 1 98.56 82 PHE B C 1
ATOM 3555 O O . PHE B 1 82 ? 15.438 19.125 9.898 1 98.56 82 PHE B O 1
ATOM 3562 N N . LEU B 1 83 ? 15.523 18.219 7.809 1 98.81 83 LEU B N 1
ATOM 3563 C CA . LEU B 1 83 ? 15.039 16.875 8.109 1 98.81 83 LEU B CA 1
ATOM 3564 C C . LEU B 1 83 ? 16.203 15.906 8.25 1 98.81 83 LEU B C 1
ATOM 3566 O O . LEU B 1 83 ? 17.031 15.773 7.34 1 98.81 83 LEU B O 1
ATOM 3570 N N . ILE B 1 84 ? 16.344 15.289 9.391 1 98.69 84 ILE B N 1
ATOM 3571 C CA . ILE B 1 84 ? 17.328 14.227 9.578 1 98.69 84 ILE B CA 1
ATOM 3572 C C . ILE B 1 84 ? 16.625 12.867 9.586 1 98.69 84 ILE B C 1
ATOM 3574 O O . ILE B 1 84 ? 15.977 12.5 10.57 1 98.69 84 ILE B O 1
ATOM 3578 N N . ALA B 1 85 ? 16.719 12.148 8.539 1 98.5 85 ALA B N 1
ATOM 3579 C CA . ALA B 1 85 ? 15.992 10.898 8.32 1 98.5 85 ALA B CA 1
ATOM 3580 C C . ALA B 1 85 ? 16.766 9.977 7.375 1 98.5 85 ALA B C 1
ATOM 3582 O O . ALA B 1 85 ? 16.906 10.281 6.188 1 98.5 85 ALA B O 1
ATOM 3583 N N . PRO B 1 86 ? 17.25 8.883 7.809 1 97.44 86 PRO B N 1
ATOM 3584 C CA . PRO B 1 86 ? 17.125 8.398 9.188 1 97.44 86 PRO B CA 1
ATOM 3585 C C . PRO B 1 86 ? 18.109 9.062 10.141 1 97.44 86 PRO B C 1
ATOM 3587 O O . PRO B 1 86 ? 19.156 9.562 9.711 1 97.44 86 PRO B O 1
ATOM 3590 N N . ALA B 1 87 ? 17.719 9.039 11.367 1 97.19 87 ALA B N 1
ATOM 3591 C CA . ALA B 1 87 ? 18.609 9.531 12.414 1 97.19 87 ALA B CA 1
ATOM 3592 C C . ALA B 1 87 ? 19.016 8.406 13.367 1 97.19 87 ALA B C 1
ATOM 3594 O O . ALA B 1 87 ? 18.141 7.766 13.969 1 97.19 87 ALA B O 1
ATOM 3595 N N . THR B 1 88 ? 20.297 8.18 13.531 1 94.69 88 THR B N 1
ATOM 3596 C CA . THR B 1 88 ? 20.797 7.172 14.453 1 94.69 88 THR B CA 1
ATOM 3597 C C . THR B 1 88 ? 20.797 7.699 15.883 1 94.69 88 THR B C 1
ATOM 3599 O O . THR B 1 88 ? 20.75 8.914 16.109 1 94.69 88 THR B O 1
ATOM 3602 N N . ALA B 1 89 ? 20.859 6.715 16.859 1 92.25 89 ALA B N 1
ATOM 3603 C CA . ALA B 1 89 ? 21.047 7.098 18.25 1 92.25 89 ALA B CA 1
ATOM 3604 C C . ALA B 1 89 ? 22.281 7.977 18.422 1 92.25 89 ALA B C 1
ATOM 3606 O O . ALA B 1 89 ? 22.25 8.961 19.156 1 92.25 89 ALA B O 1
ATOM 3607 N N . ASN B 1 90 ? 23.312 7.668 17.719 1 93.25 90 ASN B N 1
ATOM 3608 C CA . ASN B 1 90 ? 24.578 8.414 17.75 1 93.25 90 ASN B CA 1
ATOM 3609 C C . ASN B 1 90 ? 24.359 9.875 17.375 1 93.25 90 ASN B C 1
ATOM 3611 O O . ASN B 1 90 ? 24.828 10.781 18.062 1 93.25 90 ASN B O 1
ATOM 3615 N N . THR B 1 91 ? 23.672 10.062 16.344 1 95.94 91 THR B N 1
ATOM 3616 C CA . THR B 1 91 ? 23.453 11.414 15.828 1 95.94 91 THR B CA 1
ATOM 3617 C C . THR B 1 91 ? 22.594 12.227 16.781 1 95.94 91 THR B C 1
ATOM 3619 O O . THR B 1 91 ? 22.906 13.383 17.094 1 95.94 91 THR B O 1
ATOM 3622 N N . VAL B 1 92 ? 21.516 11.625 17.25 1 95.94 92 VAL B N 1
ATOM 3623 C CA . VAL B 1 92 ? 20.656 12.32 18.203 1 95.94 92 VAL B CA 1
ATOM 3624 C C . VAL B 1 92 ? 21.438 12.688 19.453 1 95.94 92 VAL B C 1
ATOM 3626 O O . VAL B 1 92 ? 21.344 13.805 19.953 1 95.94 92 VAL B O 1
ATOM 3629 N N . GLY B 1 93 ? 22.203 11.719 19.984 1 95.06 93 GLY B N 1
ATOM 3630 C CA . GLY B 1 93 ? 23.047 11.984 21.141 1 95.06 93 GLY B CA 1
ATOM 3631 C C . GLY B 1 93 ? 24.031 13.117 20.906 1 95.06 93 GLY B C 1
ATOM 3632 O O . GLY B 1 93 ? 24.219 13.969 21.781 1 95.06 93 GLY B O 1
ATOM 3633 N N . LYS B 1 94 ? 24.672 13.125 19.75 1 95.69 94 LYS B N 1
ATOM 3634 C CA . LYS B 1 94 ? 25.625 14.18 19.422 1 95.69 94 LYS B CA 1
ATOM 3635 C C . LYS B 1 94 ? 24.938 15.539 19.359 1 95.69 94 LYS B C 1
ATOM 3637 O O . LYS B 1 94 ? 25.484 16.531 19.859 1 95.69 94 LYS B O 1
ATOM 3642 N N . ILE B 1 95 ? 23.797 15.586 18.734 1 95.94 95 ILE B N 1
ATOM 3643 C CA . ILE B 1 95 ? 23.062 16.844 18.656 1 95.94 95 ILE B CA 1
ATOM 3644 C C . ILE B 1 95 ? 22.75 17.344 20.078 1 95.94 95 ILE B C 1
ATOM 3646 O O . ILE B 1 95 ? 22.984 18.516 20.391 1 95.94 95 ILE B O 1
ATOM 3650 N N . ALA B 1 96 ? 22.25 16.438 20.906 1 95.62 96 ALA B N 1
ATOM 3651 C CA . ALA B 1 96 ? 21.906 16.797 22.281 1 95.62 96 ALA B CA 1
ATOM 3652 C C . ALA B 1 96 ? 23.125 17.312 23.031 1 95.62 96 ALA B C 1
ATOM 3654 O O . ALA B 1 96 ? 22.984 18.172 23.922 1 95.62 96 ALA B O 1
ATOM 3655 N N . GLY B 1 97 ? 24.281 16.797 22.703 1 94.56 97 GLY B N 1
ATOM 3656 C CA . GLY B 1 97 ? 25.516 17.203 23.344 1 94.56 97 GLY B CA 1
ATOM 3657 C C . GLY B 1 97 ? 26.234 18.328 22.641 1 94.56 97 GLY B C 1
ATOM 3658 O O . GLY B 1 97 ? 27.375 18.656 22.969 1 94.56 97 GLY B O 1
ATOM 3659 N N . ALA B 1 98 ? 25.672 18.875 21.578 1 91.75 98 ALA B N 1
ATOM 3660 C CA . ALA B 1 98 ? 26.25 19.938 20.75 1 91.75 98 ALA B CA 1
ATOM 3661 C C . ALA B 1 98 ? 27.578 19.5 20.141 1 91.75 98 ALA B C 1
ATOM 3663 O O . ALA B 1 98 ? 28.531 20.281 20.078 1 91.75 98 ALA B O 1
ATOM 3664 N N . VAL B 1 99 ? 27.656 18.281 19.906 1 89.31 99 VAL B N 1
ATOM 3665 C CA . VAL B 1 99 ? 28.797 17.734 19.172 1 89.31 99 VAL B CA 1
ATOM 3666 C C . VAL B 1 99 ? 28.516 17.766 17.672 1 89.31 99 VAL B C 1
ATOM 3668 O O . VAL B 1 99 ? 27.562 17.156 17.203 1 89.31 99 VAL B O 1
ATOM 3671 N N . ASP B 1 100 ? 29.281 18.469 16.922 1 89.19 100 ASP B N 1
ATOM 3672 C CA . ASP B 1 100 ? 29.016 18.672 15.5 1 89.19 100 ASP B CA 1
ATOM 3673 C C . ASP B 1 100 ? 30.203 18.219 14.656 1 89.19 100 ASP B C 1
ATOM 3675 O O . ASP B 1 100 ? 30.703 18.969 13.82 1 89.19 100 ASP B O 1
ATOM 3679 N N . ASP B 1 101 ? 30.531 16.969 14.742 1 90.12 101 ASP B N 1
ATOM 3680 C CA . ASP B 1 101 ? 31.719 16.422 14.102 1 90.12 101 ASP B CA 1
ATOM 3681 C C . ASP B 1 101 ? 31.375 15.75 12.773 1 90.12 101 ASP B C 1
ATOM 3683 O O . ASP B 1 101 ? 32.219 15.078 12.18 1 90.12 101 ASP B O 1
ATOM 3687 N N . THR B 1 102 ? 30.203 15.781 12.32 1 94.56 102 THR B N 1
ATOM 3688 C CA . THR B 1 102 ? 29.781 15.352 10.984 1 94.56 102 THR B CA 1
ATOM 3689 C C . THR B 1 102 ? 29.062 16.469 10.258 1 94.56 102 THR B C 1
ATOM 3691 O O . THR B 1 102 ? 28.562 17.422 10.891 1 94.56 102 THR B O 1
ATOM 3694 N N . PRO B 1 103 ? 28.969 16.391 8.938 1 95.94 103 PRO B N 1
ATOM 3695 C CA . PRO B 1 103 ? 28.219 17.422 8.211 1 95.94 103 PRO B CA 1
ATOM 3696 C C . PRO B 1 103 ? 26.781 17.562 8.711 1 95.94 103 PRO B C 1
ATOM 3698 O O . PRO B 1 103 ? 26.25 18.672 8.805 1 95.94 103 PRO B O 1
ATOM 3701 N N . VAL B 1 104 ? 26.141 16.422 9.078 1 97.62 104 VAL B N 1
ATOM 3702 C CA . VAL B 1 104 ? 24.75 16.438 9.516 1 97.62 104 VAL B CA 1
ATOM 3703 C C . VAL B 1 104 ? 24.625 17.125 10.875 1 97.62 104 VAL B C 1
ATOM 3705 O O . VAL B 1 104 ? 23.781 18 11.055 1 97.62 104 VAL B O 1
ATOM 3708 N N . THR B 1 105 ? 25.484 16.75 11.836 1 96.38 105 THR B N 1
ATOM 3709 C CA . THR B 1 105 ? 25.406 17.375 13.148 1 96.38 105 THR B CA 1
ATOM 3710 C C . THR B 1 105 ? 25.797 18.844 13.078 1 96.38 105 THR B C 1
ATOM 3712 O O . THR B 1 105 ? 25.281 19.672 13.828 1 96.38 105 THR B O 1
ATOM 3715 N N . THR B 1 106 ? 26.734 19.219 12.188 1 94.62 106 THR B N 1
ATOM 3716 C CA . THR B 1 106 ? 27.094 20.625 12 1 94.62 106 THR B CA 1
ATOM 3717 C C . THR B 1 106 ? 25.906 21.422 11.461 1 94.62 106 THR B C 1
ATOM 3719 O O . THR B 1 106 ? 25.625 22.531 11.93 1 94.62 106 THR B O 1
ATOM 3722 N N . CYS B 1 107 ? 25.203 20.859 10.531 1 96.06 107 CYS B N 1
ATOM 3723 C CA . CYS B 1 107 ? 24 21.5 10.016 1 96.06 107 CYS B CA 1
ATOM 3724 C C . CYS B 1 107 ? 22.953 21.625 11.109 1 96.06 107 CYS B C 1
ATOM 3726 O O . CYS B 1 107 ? 22.25 22.641 11.195 1 96.06 107 CYS B O 1
ATOM 3728 N N . ALA B 1 108 ? 22.859 20.578 11.938 1 96.69 108 ALA B N 1
ATOM 3729 C CA . ALA B 1 108 ? 21.891 20.609 13.031 1 96.69 108 ALA B CA 1
ATOM 3730 C C . ALA B 1 108 ? 22.203 21.734 14.008 1 96.69 108 ALA B C 1
ATOM 3732 O O . ALA B 1 108 ? 21.312 22.484 14.414 1 96.69 108 ALA B O 1
ATOM 3733 N N . THR B 1 109 ? 23.438 21.844 14.398 1 94.19 109 THR B N 1
ATOM 3734 C CA . THR B 1 109 ? 23.875 22.922 15.289 1 94.19 109 THR B CA 1
ATOM 3735 C C . THR B 1 109 ? 23.547 24.281 14.688 1 94.19 109 THR B C 1
ATOM 3737 O O . THR B 1 109 ? 23.016 25.156 15.375 1 94.19 109 THR B O 1
ATOM 3740 N N . THR B 1 110 ? 23.828 24.406 13.422 1 94.5 110 THR B N 1
ATOM 3741 C CA . THR B 1 110 ? 23.562 25.656 12.711 1 94.5 110 THR B CA 1
ATOM 3742 C C . THR B 1 110 ? 22.078 25.953 12.648 1 94.5 110 THR B C 1
ATOM 3744 O O . THR B 1 110 ? 21.641 27.078 12.938 1 94.5 110 THR B O 1
ATOM 3747 N N . ALA B 1 111 ? 21.297 25 12.305 1 96.06 111 ALA B N 1
ATOM 3748 C CA . ALA B 1 111 ? 19.844 25.141 12.172 1 96.06 111 ALA B CA 1
ATOM 3749 C C . ALA B 1 111 ? 19.219 25.562 13.492 1 96.06 111 ALA B C 1
ATOM 3751 O O . ALA B 1 111 ? 18.406 26.484 13.531 1 96.06 111 ALA B O 1
ATOM 3752 N N . LEU B 1 112 ? 19.578 24.859 14.547 1 94.81 112 LEU B N 1
ATOM 3753 C CA . LEU B 1 112 ? 19.031 25.156 15.859 1 94.81 112 LEU B CA 1
ATOM 3754 C C . LEU B 1 112 ? 19.391 26.578 16.281 1 94.81 112 LEU B C 1
ATOM 3756 O O . LEU B 1 112 ? 18.562 27.281 16.875 1 94.81 112 LEU B O 1
ATOM 3760 N N . GLY B 1 113 ? 20.562 27.016 15.977 1 92.75 113 GLY B N 1
ATOM 3761 C CA . GLY B 1 113 ? 20.969 28.375 16.281 1 92.75 113 GLY B CA 1
ATOM 3762 C C . GLY B 1 113 ? 20.25 29.422 15.461 1 92.75 113 GLY B C 1
ATOM 3763 O O . GLY B 1 113 ? 20.031 30.547 15.922 1 92.75 113 GLY B O 1
ATOM 3764 N N . ALA B 1 114 ? 19.906 29.141 14.266 1 94.69 114 ALA B N 1
ATOM 3765 C CA . ALA B 1 114 ? 19.281 30.062 13.328 1 94.69 114 ALA B CA 1
ATOM 3766 C C . ALA B 1 114 ? 17.75 29.969 13.414 1 94.69 114 ALA B C 1
ATOM 3768 O O . ALA B 1 114 ? 17.047 30.625 12.641 1 94.69 114 ALA B O 1
ATOM 3769 N N . ASP B 1 115 ? 17.25 29.109 14.289 1 93.25 115 ASP B N 1
ATOM 3770 C CA . ASP B 1 115 ? 15.828 28.891 14.508 1 93.25 115 ASP B CA 1
ATOM 3771 C C . ASP B 1 115 ? 15.172 28.297 13.266 1 93.25 115 ASP B C 1
ATOM 3773 O O . ASP B 1 115 ? 14.016 28.594 12.961 1 93.25 115 ASP B O 1
ATOM 3777 N N . THR B 1 116 ? 15.984 27.656 12.438 1 95.06 116 THR B N 1
ATOM 3778 C CA . THR B 1 116 ? 15.43 26.844 11.352 1 95.06 116 THR B CA 1
ATOM 3779 C C . THR B 1 116 ? 14.773 25.578 11.906 1 95.06 116 THR B C 1
ATOM 3781 O O . THR B 1 116 ? 15.391 24.844 12.68 1 95.06 116 THR B O 1
ATOM 3784 N N . PRO B 1 117 ? 13.492 25.328 11.555 1 97.06 117 PRO B N 1
ATOM 3785 C CA . PRO B 1 117 ? 12.82 24.141 12.062 1 97.06 117 PRO B CA 1
ATOM 3786 C C . PRO B 1 117 ? 13.594 22.859 11.766 1 97.06 117 PRO B C 1
ATOM 3788 O O . PRO B 1 117 ? 14.156 22.719 10.672 1 97.06 117 PRO B O 1
ATOM 3791 N N . VAL B 1 118 ? 13.695 21.969 12.734 1 97.94 118 VAL B N 1
ATOM 3792 C CA . VAL B 1 118 ? 14.375 20.688 12.586 1 97.94 118 VAL B CA 1
ATOM 3793 C C . VAL B 1 118 ? 13.406 19.547 12.883 1 97.94 118 VAL B C 1
ATOM 3795 O O . VAL B 1 118 ? 12.656 19.594 13.859 1 97.94 118 VAL B O 1
ATOM 3798 N N . VAL B 1 119 ? 13.32 18.547 12.023 1 98.5 119 VAL B N 1
ATOM 3799 C CA . VAL B 1 119 ? 12.531 17.328 12.18 1 98.5 119 VAL B CA 1
ATOM 3800 C C . VAL B 1 119 ? 13.453 16.109 12.148 1 98.5 119 VAL B C 1
ATOM 3802 O O . VAL B 1 119 ? 14.328 16.016 11.281 1 98.5 119 VAL B O 1
ATOM 3805 N N . ILE B 1 120 ? 13.328 15.227 13.102 1 98.44 120 ILE B N 1
ATOM 3806 C CA . ILE B 1 120 ? 14.188 14.055 13.195 1 98.44 120 ILE B CA 1
ATOM 3807 C C . ILE B 1 120 ? 13.336 12.789 13.117 1 98.44 120 ILE B C 1
ATOM 3809 O O . ILE B 1 120 ? 12.328 12.664 13.82 1 98.44 120 ILE B O 1
ATOM 3813 N N . ALA B 1 121 ? 13.672 11.883 12.25 1 98.06 121 ALA B N 1
ATOM 3814 C CA . ALA B 1 121 ? 13.078 10.547 12.164 1 98.06 121 ALA B CA 1
ATOM 3815 C C . ALA B 1 121 ? 14.07 9.469 12.594 1 98.06 121 ALA B C 1
ATOM 3817 O O . ALA B 1 121 ? 14.859 8.984 11.781 1 98.06 121 ALA B O 1
ATOM 3818 N N . PRO B 1 122 ? 13.953 9.031 13.844 1 95.81 122 PRO B N 1
ATOM 3819 C CA . PRO B 1 122 ? 14.914 8.047 14.344 1 95.81 122 PRO B CA 1
ATOM 3820 C C . PRO B 1 122 ? 14.742 6.672 13.703 1 95.81 122 PRO B C 1
ATOM 3822 O O . PRO B 1 122 ? 13.625 6.277 13.367 1 95.81 122 PRO B O 1
ATOM 3825 N N . ALA B 1 123 ? 15.734 6.02 13.5 1 93.56 123 ALA B N 1
ATOM 3826 C CA . ALA B 1 123 ? 15.773 4.625 13.062 1 93.56 123 ALA B CA 1
ATOM 3827 C C . ALA B 1 123 ? 16.938 3.883 13.695 1 93.56 123 ALA B C 1
ATOM 3829 O O . ALA B 1 123 ? 18.109 4.176 13.398 1 93.56 123 ALA B O 1
ATOM 3830 N N . MET B 1 124 ? 16.703 2.957 14.523 1 87.75 124 MET B N 1
ATOM 3831 C CA . MET B 1 124 ? 17.703 2.213 15.258 1 87.75 124 MET B CA 1
ATOM 3832 C C . MET B 1 124 ? 17.125 0.935 15.852 1 87.75 124 MET B C 1
ATOM 3834 O O . MET B 1 124 ? 15.922 0.683 15.734 1 87.75 124 MET B O 1
ATOM 3838 N N . HIS B 1 125 ? 17.969 0.08 16.312 1 84.69 125 HIS B N 1
ATOM 3839 C CA . HIS B 1 125 ? 17.5 -1.117 17 1 84.69 125 HIS B CA 1
ATOM 3840 C C . HIS B 1 125 ? 16.812 -0.763 18.312 1 84.69 125 HIS B C 1
ATOM 3842 O O . HIS B 1 125 ? 17.203 0.206 18.969 1 84.69 125 HIS B O 1
ATOM 3848 N N . GLU B 1 126 ? 15.898 -1.572 18.672 1 83.38 126 GLU B N 1
ATOM 3849 C CA . GLU B 1 126 ? 15.039 -1.273 19.812 1 83.38 126 GLU B CA 1
ATOM 3850 C C . GLU B 1 126 ? 15.859 -1.091 21.078 1 83.38 126 GLU B C 1
ATOM 3852 O O . GLU B 1 126 ? 15.648 -0.132 21.828 1 83.38 126 GLU B O 1
ATOM 3857 N N . PRO B 1 127 ? 16.844 -1.925 21.359 1 81.81 127 PRO B N 1
ATOM 3858 C CA . PRO B 1 127 ? 17.625 -1.704 22.578 1 81.81 127 PRO B CA 1
ATOM 3859 C C . PRO B 1 127 ? 18.375 -0.372 22.562 1 81.81 127 PRO B C 1
ATOM 3861 O O . PRO B 1 127 ? 18.609 0.211 23.625 1 81.81 127 PRO B O 1
ATOM 3864 N N . MET B 1 128 ? 18.734 0.048 21.359 1 84.5 128 MET B N 1
ATOM 3865 C CA . MET B 1 128 ? 19.375 1.353 21.25 1 84.5 128 MET B CA 1
ATOM 3866 C C . MET B 1 128 ? 18.391 2.477 21.531 1 84.5 128 MET B C 1
ATOM 3868 O O . MET B 1 128 ? 18.719 3.447 22.219 1 84.5 128 MET B O 1
ATOM 3872 N N . TYR B 1 129 ? 17.219 2.262 21.047 1 84.25 129 TYR B N 1
ATOM 3873 C CA . TYR B 1 129 ? 16.188 3.268 21.234 1 84.25 129 TYR B CA 1
ATOM 3874 C C . TYR B 1 129 ? 15.781 3.373 22.703 1 84.25 129 TYR B C 1
ATOM 3876 O O . TYR B 1 129 ? 15.516 4.469 23.203 1 84.25 129 TYR B O 1
ATOM 3884 N N . ASP B 1 130 ? 15.844 2.285 23.438 1 86.62 130 ASP B N 1
ATOM 3885 C CA . ASP B 1 130 ? 15.414 2.215 24.828 1 86.62 130 ASP B CA 1
ATOM 3886 C C . ASP B 1 130 ? 16.547 2.627 25.766 1 86.62 130 ASP B C 1
ATOM 3888 O O . ASP B 1 130 ? 16.328 2.744 26.984 1 86.62 130 ASP B O 1
ATOM 3892 N N . HIS B 1 131 ? 17.688 2.848 25.25 1 88.56 131 HIS B N 1
ATOM 3893 C CA . HIS B 1 131 ? 18.812 3.287 26.078 1 88.56 131 HIS B CA 1
ATOM 3894 C C . HIS B 1 131 ? 18.484 4.586 26.812 1 88.56 131 HIS B C 1
ATOM 3896 O O . HIS B 1 131 ? 18.031 5.555 26.188 1 88.56 131 HIS B O 1
ATOM 3902 N N . PRO B 1 132 ? 18.656 4.621 28.094 1 92.12 132 PRO B N 1
ATOM 3903 C CA . PRO B 1 132 ? 18.266 5.809 28.859 1 92.12 132 PRO B CA 1
ATOM 3904 C C . PRO B 1 132 ? 18.922 7.086 28.344 1 92.12 132 PRO B C 1
ATOM 3906 O O . PRO B 1 132 ? 18.281 8.148 28.328 1 92.12 132 PRO B O 1
ATOM 3909 N N . GLY B 1 133 ? 20.141 6.984 27.953 1 91.69 133 GLY B N 1
ATOM 3910 C CA . GLY B 1 133 ? 20.828 8.148 27.406 1 91.69 133 GLY B CA 1
ATOM 3911 C C . GLY B 1 133 ? 20.188 8.648 26.109 1 91.69 133 GLY B C 1
ATOM 3912 O O . GLY B 1 133 ? 20.156 9.852 25.859 1 91.69 133 GLY B O 1
ATOM 3913 N N . VAL B 1 134 ? 19.781 7.734 25.281 1 92 134 VAL B N 1
ATOM 3914 C CA . VAL B 1 134 ? 19.141 8.102 24.016 1 92 134 VAL B CA 1
ATOM 3915 C C . VAL B 1 134 ? 17.812 8.773 24.297 1 92 134 VAL B C 1
ATOM 3917 O O . VAL B 1 134 ? 17.484 9.812 23.719 1 92 134 VAL B O 1
ATOM 3920 N N . LEU B 1 135 ? 17.078 8.227 25.172 1 93.62 135 LEU B N 1
ATOM 3921 C CA . LEU B 1 135 ? 15.789 8.805 25.562 1 93.62 135 LEU B CA 1
ATOM 3922 C C . LEU B 1 135 ? 15.977 10.203 26.141 1 93.62 135 LEU B C 1
ATOM 3924 O O . LEU B 1 135 ? 15.219 11.117 25.812 1 93.62 135 LEU B O 1
ATOM 3928 N N . GLU B 1 136 ? 16.969 10.359 26.969 1 95 136 GLU B N 1
ATOM 3929 C CA . GLU B 1 136 ? 17.281 11.672 27.516 1 95 136 GLU B CA 1
ATOM 3930 C C . GLU B 1 136 ? 17.656 12.664 26.422 1 95 136 GLU B C 1
ATOM 3932 O O . GLU B 1 136 ? 17.266 13.828 26.469 1 95 136 GLU B O 1
ATOM 3937 N N . ALA B 1 137 ? 18.438 12.18 25.484 1 94.69 137 ALA B N 1
ATOM 3938 C CA . ALA B 1 137 ? 18.828 13.023 24.359 1 94.69 137 ALA B CA 1
ATOM 3939 C C . ALA B 1 137 ? 17.609 13.477 23.562 1 94.69 137 ALA B C 1
ATOM 3941 O O . ALA B 1 137 ? 17.5 14.648 23.188 1 94.69 137 ALA B O 1
ATOM 3942 N N . ILE B 1 138 ? 16.734 12.555 23.281 1 95.5 138 ILE B N 1
ATOM 3943 C CA . ILE B 1 138 ? 15.516 12.859 22.547 1 95.5 138 ILE B CA 1
ATOM 3944 C C . ILE B 1 138 ? 14.711 13.914 23.297 1 95.5 138 ILE B C 1
ATOM 3946 O O . ILE B 1 138 ? 14.25 14.898 22.703 1 95.5 138 ILE B O 1
ATOM 3950 N N . ASP B 1 139 ? 14.547 13.773 24.578 1 95.94 139 ASP B N 1
ATOM 3951 C CA . ASP B 1 139 ? 13.812 14.734 25.406 1 95.94 139 ASP B CA 1
ATOM 3952 C C . ASP B 1 139 ? 14.461 16.125 25.344 1 95.94 139 ASP B C 1
ATOM 3954 O O . ASP B 1 139 ? 13.773 17.125 25.172 1 95.94 139 ASP B O 1
ATOM 3958 N N . THR B 1 140 ? 15.75 16.109 25.484 1 96.06 140 THR B N 1
ATOM 3959 C CA . THR B 1 140 ? 16.5 17.344 25.469 1 96.06 140 THR B CA 1
ATOM 3960 C C . THR B 1 140 ? 16.297 18.094 24.141 1 96.06 140 THR B C 1
ATOM 3962 O O . THR B 1 140 ? 15.945 19.266 24.141 1 96.06 140 THR B O 1
ATOM 3965 N N . VAL B 1 141 ? 16.469 17.391 23.078 1 96.44 141 VAL B N 1
ATOM 3966 C CA . VAL B 1 141 ? 16.375 17.984 21.75 1 96.44 141 VAL B CA 1
ATOM 3967 C C . VAL B 1 141 ? 14.93 18.406 21.484 1 96.44 141 VAL B C 1
ATOM 3969 O O . VAL B 1 141 ? 14.688 19.453 20.859 1 96.44 141 VAL B O 1
ATOM 3972 N N . SER B 1 142 ? 14.008 17.641 21.953 1 96.06 142 SER B N 1
ATOM 3973 C CA . SER B 1 142 ? 12.594 17.984 21.828 1 96.06 142 SER B CA 1
ATOM 3974 C C . SER B 1 142 ? 12.273 19.281 22.562 1 96.06 142 SER B C 1
ATOM 3976 O O . SER B 1 142 ? 11.492 20.109 22.078 1 96.06 142 SER B O 1
ATOM 3978 N N . GLU B 1 143 ? 12.812 19.484 23.719 1 95.44 143 GLU B N 1
ATOM 3979 C CA . GLU B 1 143 ? 12.594 20.688 24.516 1 95.44 143 GLU B CA 1
ATOM 3980 C C . GLU B 1 143 ? 13.094 21.922 23.797 1 95.44 143 GLU B C 1
ATOM 3982 O O . GLU B 1 143 ? 12.633 23.031 24.062 1 95.44 143 GLU B O 1
ATOM 3987 N N . TRP B 1 144 ? 14.094 21.703 22.906 1 95.44 144 TRP B N 1
ATOM 3988 C CA . TRP B 1 144 ? 14.633 22.828 22.141 1 95.44 144 TRP B CA 1
ATOM 3989 C C . TRP B 1 144 ? 13.727 23.172 20.969 1 95.44 144 TRP B C 1
ATOM 3991 O O . TRP B 1 144 ? 14.031 24.062 20.172 1 95.44 144 TRP B O 1
ATOM 4001 N N . GLY B 1 145 ? 12.602 22.391 20.781 1 94.06 145 GLY B N 1
ATOM 4002 C CA . GLY B 1 145 ? 11.648 22.703 19.734 1 94.06 145 GLY B CA 1
ATOM 4003 C C . GLY B 1 145 ? 11.781 21.797 18.516 1 94.06 145 GLY B C 1
ATOM 4004 O O . GLY B 1 145 ? 11.156 22.047 17.484 1 94.06 145 GLY B O 1
ATOM 4005 N N . VAL B 1 146 ? 12.625 20.797 18.594 1 96.38 146 VAL B N 1
ATOM 4006 C CA . VAL B 1 146 ? 12.805 19.859 17.484 1 96.38 146 VAL B CA 1
ATOM 4007 C C . VAL B 1 146 ? 11.664 18.844 17.469 1 96.38 146 VAL B C 1
ATOM 4009 O O . VAL B 1 146 ? 11.281 18.312 18.516 1 96.38 146 VAL B O 1
ATOM 4012 N N . ASP B 1 147 ? 11.094 18.641 16.328 1 96.12 147 ASP B N 1
ATOM 4013 C CA . ASP B 1 147 ? 10.008 17.656 16.172 1 96.12 147 ASP B CA 1
ATOM 4014 C C . ASP B 1 147 ? 10.555 16.281 15.859 1 96.12 147 ASP B C 1
ATOM 4016 O O . ASP B 1 147 ? 11.5 16.141 15.078 1 96.12 147 ASP B O 1
ATOM 4020 N N . PHE B 1 148 ? 9.977 15.273 16.484 1 96.75 148 PHE B N 1
ATOM 4021 C CA . PHE B 1 148 ? 10.359 13.891 16.219 1 96.75 148 PHE B CA 1
ATOM 4022 C C . PHE B 1 148 ? 9.219 13.133 15.555 1 96.75 148 PHE B C 1
ATOM 4024 O O . PHE B 1 148 ? 8.07 13.234 15.969 1 96.75 148 PHE B O 1
ATOM 4031 N N . VAL B 1 149 ? 9.492 12.461 14.516 1 96.12 149 VAL B N 1
ATOM 4032 C CA . VAL B 1 149 ? 8.578 11.484 13.922 1 96.12 149 VAL B CA 1
ATOM 4033 C C . VAL B 1 149 ? 8.867 10.094 14.484 1 96.12 149 VAL B C 1
ATOM 4035 O O . VAL B 1 149 ? 9.906 9.5 14.195 1 96.12 149 VAL B O 1
ATOM 4038 N N . ASP B 1 150 ? 8 9.586 15.195 1 90.44 150 ASP B N 1
ATOM 4039 C CA . ASP B 1 150 ? 8.227 8.344 15.922 1 90.44 150 ASP B CA 1
ATOM 4040 C C . ASP B 1 150 ? 8.438 7.172 14.969 1 90.44 150 ASP B C 1
ATOM 4042 O O . ASP B 1 150 ? 7.754 7.07 13.945 1 90.44 150 ASP B O 1
ATOM 4046 N N . PRO B 1 151 ? 9.391 6.371 15.312 1 90.31 151 PRO B N 1
ATOM 4047 C CA . PRO B 1 151 ? 9.602 5.168 14.5 1 90.31 151 PRO B CA 1
ATOM 4048 C C . PRO B 1 151 ? 8.461 4.16 14.633 1 90.31 151 PRO B C 1
ATOM 4050 O O . PRO B 1 151 ? 7.609 4.301 15.516 1 90.31 151 PRO B O 1
ATOM 4053 N N . ARG B 1 152 ? 8.398 3.281 13.711 1 86.12 152 ARG B N 1
ATOM 4054 C CA . ARG B 1 152 ? 7.473 2.154 13.789 1 86.12 152 ARG B CA 1
ATOM 4055 C C . ARG B 1 152 ? 8.102 0.978 14.523 1 86.12 152 ARG B C 1
ATOM 4057 O O . ARG B 1 152 ? 9.172 0.498 14.148 1 86.12 152 ARG B O 1
ATOM 4064 N N . LEU B 1 153 ? 7.457 0.632 15.594 1 80.12 153 LEU B N 1
ATOM 4065 C CA . LEU B 1 153 ? 7.992 -0.483 16.359 1 80.12 153 LEU B CA 1
ATOM 4066 C C . LEU B 1 153 ? 7.508 -1.816 15.805 1 80.12 153 LEU B C 1
ATOM 4068 O O . LEU B 1 153 ? 6.348 -2.184 15.984 1 80.12 153 LEU B O 1
ATOM 4072 N N . GLU B 1 154 ? 8.289 -2.406 14.992 1 75.38 154 GLU B N 1
ATOM 4073 C CA . GLU B 1 154 ? 7.965 -3.682 14.359 1 75.38 154 GLU B CA 1
ATOM 4074 C C . GLU B 1 154 ? 9.078 -4.699 14.57 1 75.38 154 GLU B C 1
ATOM 4076 O O . GLU B 1 154 ? 10.25 -4.406 14.312 1 75.38 154 GLU B O 1
ATOM 4081 N N . GLU B 1 155 ? 8.719 -5.902 14.977 1 70.31 155 GLU B N 1
ATOM 4082 C CA . GLU B 1 155 ? 9.633 -7.035 15.102 1 70.31 155 GLU B CA 1
ATOM 4083 C C . GLU B 1 155 ? 10.836 -6.684 15.969 1 70.31 155 GLU B C 1
ATOM 4085 O O . GLU B 1 155 ? 11.977 -6.98 15.609 1 70.31 155 GLU B O 1
ATOM 4090 N N . GLY B 1 156 ? 10.68 -5.922 17.047 1 69.75 156 GLY B N 1
ATOM 4091 C CA . GLY B 1 156 ? 11.75 -5.617 17.969 1 69.75 156 GLY B CA 1
ATOM 4092 C C . GLY B 1 156 ? 12.68 -4.531 17.469 1 69.75 156 GLY B C 1
ATOM 4093 O O . GLY B 1 156 ? 13.742 -4.293 18.062 1 69.75 156 GLY B O 1
ATOM 4094 N N . LYS B 1 157 ? 12.312 -4.004 16.344 1 77.25 157 LYS B N 1
ATOM 4095 C CA . LYS B 1 157 ? 13.109 -2.922 15.773 1 77.25 157 LYS B CA 1
ATOM 4096 C C . LYS B 1 157 ? 12.297 -1.636 15.68 1 77.25 157 LYS B C 1
ATOM 4098 O O . LYS B 1 157 ? 11.078 -1.679 15.469 1 77.25 157 LYS B O 1
ATOM 4103 N N . ALA B 1 158 ? 12.977 -0.59 15.898 1 80.5 158 ALA B N 1
ATOM 4104 C CA . ALA B 1 158 ? 12.414 0.724 15.602 1 80.5 158 ALA B CA 1
ATOM 4105 C C . ALA B 1 158 ? 12.695 1.132 14.164 1 80.5 158 ALA B C 1
ATOM 4107 O O . ALA B 1 158 ? 13.703 1.792 13.883 1 80.5 158 ALA B O 1
ATOM 4108 N N . LYS B 1 159 ? 11.805 0.715 13.336 1 87.94 159 LYS B N 1
ATOM 4109 C CA . LYS B 1 159 ? 11.945 1.05 11.922 1 87.94 159 LYS B CA 1
ATOM 4110 C C . LYS B 1 159 ? 11.602 2.516 11.672 1 87.94 159 LYS B C 1
ATOM 4112 O O . LYS B 1 159 ? 10.828 3.115 12.414 1 87.94 159 LYS B O 1
ATOM 4117 N N . ILE B 1 160 ? 12.188 3.064 10.734 1 92.62 160 ILE B N 1
ATOM 4118 C CA . ILE B 1 160 ? 11.953 4.469 10.414 1 92.62 160 ILE B CA 1
ATOM 4119 C C . ILE B 1 160 ? 10.477 4.691 10.117 1 92.62 160 ILE B C 1
ATOM 4121 O O . ILE B 1 160 ? 9.797 3.799 9.602 1 92.62 160 ILE B O 1
ATOM 4125 N N . ALA B 1 161 ? 10.039 5.812 10.477 1 93.69 161 ALA B N 1
ATOM 4126 C CA . ALA B 1 161 ? 8.656 6.219 10.219 1 93.69 161 ALA B CA 1
ATOM 4127 C C . ALA B 1 161 ? 8.32 6.129 8.734 1 93.69 161 ALA B C 1
ATOM 4129 O O . ALA B 1 161 ? 9.219 6.145 7.887 1 93.69 161 ALA B O 1
ATOM 4130 N N . SER B 1 162 ? 7.066 5.984 8.43 1 92.81 162 SER B N 1
ATOM 4131 C CA . SER B 1 162 ? 6.621 5.957 7.043 1 92.81 162 SER B CA 1
ATOM 4132 C C . SER B 1 162 ? 6.902 7.281 6.344 1 92.81 162 SER B C 1
ATOM 4134 O O . SER B 1 162 ? 7.02 8.32 6.996 1 92.81 162 SER B O 1
ATOM 4136 N N . GLU B 1 163 ? 7.012 7.25 5.07 1 94.62 163 GLU B N 1
ATOM 4137 C CA . GLU B 1 163 ? 7.219 8.461 4.281 1 94.62 163 GLU B CA 1
ATOM 4138 C C . GLU B 1 163 ? 6.102 9.477 4.52 1 94.62 163 GLU B C 1
ATOM 4140 O O . GLU B 1 163 ? 6.355 10.672 4.641 1 94.62 163 GLU B O 1
ATOM 4145 N N . GLU B 1 164 ? 4.895 8.945 4.582 1 93.56 164 GLU B N 1
ATOM 4146 C CA . GLU B 1 164 ? 3.756 9.836 4.785 1 93.56 164 GLU B CA 1
ATOM 4147 C C . GLU B 1 164 ? 3.871 10.578 6.113 1 93.56 164 GLU B C 1
ATOM 4149 O O . GLU B 1 164 ? 3.617 11.789 6.176 1 93.56 164 GLU B O 1
ATOM 4154 N N . ALA B 1 165 ? 4.23 9.828 7.16 1 95.62 165 ALA B N 1
ATOM 4155 C CA . ALA B 1 165 ? 4.395 10.445 8.477 1 95.62 165 ALA B CA 1
ATOM 4156 C C . ALA B 1 165 ? 5.461 11.531 8.438 1 95.62 165 ALA B C 1
ATOM 4158 O O . ALA B 1 165 ? 5.258 12.633 8.953 1 95.62 165 ALA B O 1
ATOM 4159 N N . ILE B 1 166 ? 6.586 11.211 7.809 1 97.56 166 ILE B N 1
ATOM 4160 C CA . ILE B 1 166 ? 7.699 12.156 7.73 1 97.56 166 ILE B CA 1
ATOM 4161 C C . ILE B 1 166 ? 7.277 13.383 6.934 1 97.56 166 ILE B C 1
ATOM 4163 O O . ILE B 1 166 ? 7.512 14.523 7.363 1 97.56 166 ILE B O 1
ATOM 4167 N N . VAL B 1 167 ? 6.605 13.148 5.824 1 97.12 167 VAL B N 1
ATOM 4168 C CA . VAL B 1 167 ? 6.172 14.25 4.961 1 97.12 167 VAL B CA 1
ATOM 4169 C C . VAL B 1 167 ? 5.195 15.148 5.719 1 97.12 167 VAL B C 1
ATOM 4171 O O . VAL B 1 167 ? 5.293 16.375 5.648 1 97.12 167 VAL B O 1
ATOM 4174 N N . CYS B 1 168 ? 4.266 14.555 6.414 1 96.44 168 CYS B N 1
ATOM 4175 C CA . CYS B 1 168 ? 3.287 15.328 7.172 1 96.44 168 CYS B CA 1
ATOM 4176 C C . CYS B 1 168 ? 3.973 16.203 8.219 1 96.44 168 CYS B C 1
ATOM 4178 O O . CYS B 1 168 ? 3.668 17.391 8.336 1 96.44 168 CYS B O 1
ATOM 4180 N N . ASP B 1 169 ? 4.926 15.648 8.93 1 97.12 169 ASP B N 1
ATOM 4181 C CA . ASP B 1 169 ? 5.586 16.391 10 1 97.12 169 ASP B CA 1
ATOM 4182 C C . ASP B 1 169 ? 6.508 17.469 9.43 1 97.12 169 ASP B C 1
ATOM 4184 O O . ASP B 1 169 ? 6.672 18.531 10.023 1 97.12 169 ASP B O 1
ATOM 4188 N N . VAL B 1 170 ? 7.141 17.172 8.305 1 98.12 170 VAL B N 1
ATOM 4189 C CA . VAL B 1 170 ? 7.957 18.172 7.629 1 98.12 170 VAL B CA 1
ATOM 4190 C C . VAL B 1 170 ? 7.078 19.344 7.195 1 98.12 170 VAL B C 1
ATOM 4192 O O . VAL B 1 170 ? 7.434 20.5 7.402 1 98.12 170 VAL B O 1
ATOM 4195 N N . ALA B 1 171 ? 5.934 19.016 6.602 1 97.5 171 ALA B N 1
ATOM 4196 C CA . ALA B 1 171 ? 5 20.047 6.164 1 97.5 171 ALA B CA 1
ATOM 4197 C C . ALA B 1 171 ? 4.504 20.875 7.348 1 97.5 171 ALA B C 1
ATOM 4199 O O . ALA B 1 171 ? 4.395 22.094 7.254 1 97.5 171 ALA B O 1
ATOM 4200 N N . ARG B 1 172 ? 4.207 20.234 8.43 1 96.88 172 ARG B N 1
ATOM 4201 C CA . ARG B 1 172 ? 3.752 20.906 9.648 1 96.88 172 ARG B CA 1
ATOM 4202 C C . ARG B 1 172 ? 4.828 21.828 10.188 1 96.88 172 ARG B C 1
ATOM 4204 O O . ARG B 1 172 ? 4.539 22.969 10.555 1 96.88 172 ARG B O 1
ATOM 4211 N N . ALA B 1 173 ? 6.078 21.359 10.195 1 96.5 173 ALA B N 1
ATOM 4212 C CA . ALA B 1 173 ? 7.199 22.109 10.742 1 96.5 173 ALA B CA 1
ATOM 4213 C C . ALA B 1 173 ? 7.523 23.312 9.859 1 96.5 173 ALA B C 1
ATOM 4215 O O . ALA B 1 173 ? 7.863 24.391 10.367 1 96.5 173 ALA B O 1
ATOM 4216 N N . ALA B 1 174 ? 7.406 23.172 8.562 1 95.38 174 ALA B N 1
ATOM 4217 C CA . ALA B 1 174 ? 7.816 24.188 7.609 1 95.38 174 ALA B CA 1
ATOM 4218 C C . ALA B 1 174 ? 6.691 25.188 7.363 1 95.38 174 ALA B C 1
ATOM 4220 O O . ALA B 1 174 ? 6.926 26.281 6.84 1 95.38 174 ALA B O 1
ATOM 4221 N N . GLY B 1 175 ? 5.473 24.75 7.613 1 91.44 175 GLY B N 1
ATOM 4222 C CA . GLY B 1 175 ? 4.32 25.547 7.219 1 91.44 175 GLY B CA 1
ATOM 4223 C C . GLY B 1 175 ? 3.859 26.516 8.305 1 91.44 175 GLY B C 1
ATOM 4224 O O . GLY B 1 175 ? 4.477 26.594 9.367 1 91.44 175 GLY B O 1
ATOM 4225 N N . ASP B 1 176 ? 2.691 27.203 7.844 1 89.56 176 ASP B N 1
ATOM 4226 C CA . ASP B 1 176 ? 2.031 28.078 8.812 1 89.56 176 ASP B CA 1
ATOM 4227 C C . ASP B 1 176 ? 1.13 27.266 9.742 1 89.56 176 ASP B C 1
ATOM 4229 O O . ASP B 1 176 ? 0.423 26.359 9.305 1 89.56 176 ASP B O 1
ATOM 4233 N N . ARG B 1 177 ? 1.269 27.359 10.969 1 92.88 177 ARG B N 1
ATOM 4234 C CA . ARG B 1 177 ? 0.478 26.641 11.977 1 92.88 177 ARG B CA 1
ATOM 4235 C C . ARG B 1 177 ? -0.735 27.469 12.391 1 92.88 177 ARG B C 1
ATOM 4237 O O . ARG B 1 177 ? -0.931 27.734 13.578 1 92.88 177 ARG B O 1
ATOM 4244 N N . SER B 1 178 ? -1.611 27.703 11.344 1 96.06 178 SER B N 1
ATOM 4245 C CA . SER B 1 178 ? -2.775 28.562 11.531 1 96.06 178 SER B CA 1
ATOM 4246 C C . SER B 1 178 ? -3.818 27.891 12.422 1 96.06 178 SER B C 1
ATOM 4248 O O . SER B 1 178 ? -4.738 28.562 12.914 1 96.06 178 SER B O 1
ATOM 4250 N N . LEU B 1 179 ? -3.664 26.578 12.703 1 97.56 179 LEU B N 1
ATOM 4251 C CA . LEU B 1 179 ? -4.625 25.859 13.531 1 97.56 179 LEU B CA 1
ATOM 4252 C C . LEU B 1 179 ? -3.955 25.312 14.789 1 97.56 179 LEU B C 1
ATOM 4254 O O . LEU B 1 179 ? -4.469 24.391 15.422 1 97.56 179 LEU B O 1
ATOM 4258 N N . GLU B 1 180 ? -2.801 25.875 15.07 1 95.69 180 GLU B N 1
ATOM 4259 C CA . GLU B 1 180 ? -2.076 25.422 16.25 1 95.69 180 GLU B CA 1
ATOM 4260 C C . GLU B 1 180 ? -2.945 25.531 17.5 1 95.69 180 GLU B C 1
ATOM 4262 O O . GLU B 1 180 ? -3.564 26.562 17.75 1 95.69 180 GLU B O 1
ATOM 4267 N N . GLY B 1 181 ? -3.029 24.422 18.219 1 94.56 181 GLY B N 1
ATOM 4268 C CA . GLY B 1 181 ? -3.775 24.391 19.469 1 94.56 181 GLY B CA 1
ATOM 4269 C C . GLY B 1 181 ? -5.238 24.031 19.281 1 94.56 181 GLY B C 1
ATOM 4270 O O . GLY B 1 181 ? -5.961 23.828 20.266 1 94.56 181 GLY B O 1
ATOM 4271 N N . GLU B 1 182 ? -5.766 24.047 18.078 1 97.38 182 GLU B N 1
ATOM 4272 C CA . GLU B 1 182 ? -7.156 23.719 17.797 1 97.38 182 GLU B CA 1
ATOM 4273 C C . GLU B 1 182 ? -7.355 22.203 17.734 1 97.38 182 GLU B C 1
ATOM 4275 O O . GLU B 1 182 ? -6.496 21.484 17.219 1 97.38 182 GLU B O 1
ATOM 4280 N N . ARG B 1 183 ? -8.422 21.828 18.297 1 98.38 183 ARG B N 1
ATOM 4281 C CA . ARG B 1 183 ? -8.867 20.438 18.188 1 98.38 183 ARG B CA 1
ATOM 4282 C C . ARG B 1 183 ? -9.945 20.297 17.109 1 98.38 183 ARG B C 1
ATOM 4284 O O . ARG B 1 183 ? -11.055 20.812 17.266 1 98.38 183 ARG B O 1
ATOM 4291 N N . VAL B 1 184 ? -9.633 19.547 16.031 1 98.75 184 VAL B N 1
ATOM 4292 C CA . VAL B 1 184 ? -10.547 19.422 14.914 1 98.75 184 VAL B CA 1
ATOM 4293 C C . VAL B 1 184 ? -11.008 17.984 14.781 1 98.75 184 VAL B C 1
ATOM 4295 O O . VAL B 1 184 ? -10.195 17.047 14.812 1 98.75 184 VAL B O 1
ATOM 4298 N N . VAL B 1 185 ? -12.297 17.766 14.695 1 98.88 185 VAL B N 1
ATOM 4299 C CA . VAL B 1 185 ? -12.875 16.453 14.445 1 98.88 185 VAL B CA 1
ATOM 4300 C C . VAL B 1 185 ? -13.32 16.344 12.992 1 98.88 185 VAL B C 1
ATOM 4302 O O . VAL B 1 185 ? -13.961 17.266 12.469 1 98.88 185 VAL B O 1
ATOM 4305 N N . VAL B 1 186 ? -12.922 15.32 12.305 1 98.88 186 VAL B N 1
ATOM 4306 C CA . VAL B 1 186 ? -13.328 15.062 10.93 1 98.88 186 VAL B CA 1
ATOM 4307 C C . VAL B 1 186 ? -14.008 13.703 10.836 1 98.88 186 VAL B C 1
ATOM 4309 O O . VAL B 1 186 ? -13.492 12.703 11.344 1 98.88 186 VAL B O 1
ATOM 4312 N N . THR B 1 187 ? -15.203 13.648 10.312 1 98.56 187 THR B N 1
ATOM 4313 C CA . THR B 1 187 ? -15.805 12.367 9.969 1 98.56 187 THR B CA 1
ATOM 4314 C C . THR B 1 187 ? -15.523 12.008 8.508 1 98.56 187 THR B C 1
ATOM 4316 O O . THR B 1 187 ? -15.445 12.891 7.652 1 98.56 187 THR B O 1
ATOM 4319 N N . SER B 1 188 ? -15.336 10.734 8.242 1 96.94 188 SER B N 1
ATOM 4320 C CA . SER B 1 188 ? -14.977 10.297 6.898 1 96.94 188 SER B CA 1
ATOM 4321 C C . SER B 1 188 ? -15.414 8.859 6.648 1 96.94 188 SER B C 1
ATOM 4323 O O . SER B 1 188 ? -15.836 8.164 7.57 1 96.94 188 SER B O 1
ATOM 4325 N N . GLY B 1 189 ? -15.344 8.492 5.352 1 95 189 GLY B N 1
ATOM 4326 C CA . GLY B 1 189 ? -15.711 7.133 4.973 1 95 189 GLY B CA 1
ATOM 4327 C C . GLY B 1 189 ? -17.203 6.938 4.836 1 95 189 GLY B C 1
ATOM 4328 O O . GLY B 1 189 ? -17.969 7.91 4.781 1 95 189 GLY B O 1
ATOM 4329 N N . ALA B 1 190 ? -17.578 5.625 4.746 1 95.19 190 ALA B N 1
ATOM 4330 C CA . ALA B 1 190 ? -18.969 5.211 4.637 1 95.19 190 ALA B CA 1
ATOM 4331 C C . ALA B 1 190 ? -19.438 4.5 5.906 1 95.19 190 ALA B C 1
ATOM 4333 O O . ALA B 1 190 ? -18.609 4.008 6.684 1 95.19 190 ALA B O 1
ATOM 4334 N N . THR B 1 191 ? -20.656 4.551 6.18 1 95.56 191 THR B N 1
ATOM 4335 C CA . THR B 1 191 ? -21.219 3.652 7.188 1 95.56 191 THR B CA 1
ATOM 4336 C C . THR B 1 191 ? -21.797 2.402 6.535 1 95.56 191 THR B C 1
ATOM 4338 O O . THR B 1 191 ? -22.094 2.402 5.336 1 95.56 191 THR B O 1
ATOM 4341 N N . ALA B 1 192 ? -21.828 1.377 7.238 1 94.62 192 ALA B N 1
ATOM 4342 C CA . ALA B 1 192 ? -22.375 0.104 6.777 1 94.62 192 ALA B CA 1
ATOM 4343 C C . ALA B 1 192 ? -23.344 -0.48 7.805 1 94.62 192 ALA B C 1
ATOM 4345 O O . ALA B 1 192 ? -23.031 -0.543 8.992 1 94.62 192 ALA B O 1
ATOM 4346 N N . GLU B 1 193 ? -24.484 -0.82 7.328 1 92.44 193 GLU B N 1
ATOM 4347 C CA . GLU B 1 193 ? -25.484 -1.472 8.156 1 92.44 193 GLU B CA 1
ATOM 4348 C C . GLU B 1 193 ? -25.578 -2.961 7.84 1 92.44 193 GLU B C 1
ATOM 4350 O O . GLU B 1 193 ? -25.812 -3.342 6.691 1 92.44 193 GLU B O 1
ATOM 4355 N N . ALA B 1 194 ? -25.453 -3.756 8.836 1 87.81 194 ALA B N 1
ATOM 4356 C CA . ALA B 1 194 ? -25.453 -5.207 8.648 1 87.81 194 ALA B CA 1
ATOM 4357 C C . ALA B 1 194 ? -26.875 -5.73 8.445 1 87.81 194 ALA B C 1
ATOM 4359 O O . ALA B 1 194 ? -27.766 -5.461 9.258 1 87.81 194 ALA B O 1
ATOM 4360 N N . ILE B 1 195 ? -27.062 -6.387 7.32 1 84.25 195 ILE B N 1
ATOM 4361 C CA . ILE B 1 195 ? -28.312 -7.125 7.098 1 84.25 195 ILE B CA 1
ATOM 4362 C C . ILE B 1 195 ? -28.234 -8.469 7.812 1 84.25 195 ILE B C 1
ATOM 4364 O O . ILE B 1 195 ? -29.188 -8.875 8.477 1 84.25 195 ILE B O 1
ATOM 4368 N N . ASP B 1 196 ? -27.172 -9.086 7.715 1 80.19 196 ASP B N 1
ATOM 4369 C CA . ASP B 1 196 ? -26.75 -10.305 8.406 1 80.19 196 ASP B CA 1
ATOM 4370 C C . ASP B 1 196 ? -25.234 -10.336 8.578 1 80.19 196 ASP B C 1
ATOM 4372 O O . ASP B 1 196 ? -24.547 -9.344 8.312 1 80.19 196 ASP B O 1
ATOM 4376 N N . PRO B 1 197 ? -24.703 -11.383 9.023 1 76.94 197 PRO B N 1
ATOM 4377 C CA . PRO B 1 197 ? -23.266 -11.359 9.32 1 76.94 197 PRO B CA 1
ATOM 4378 C C . PRO B 1 197 ? -22.406 -11.203 8.062 1 76.94 197 PRO B C 1
ATOM 4380 O O . PRO B 1 197 ? -21.234 -10.852 8.156 1 76.94 197 PRO B O 1
ATOM 4383 N N . VAL B 1 198 ? -22.953 -11.438 6.977 1 77.75 198 VAL B N 1
ATOM 4384 C CA . VAL B 1 198 ? -22.172 -11.438 5.746 1 77.75 198 VAL B CA 1
ATOM 4385 C C . VAL B 1 198 ? -22.578 -10.258 4.867 1 77.75 198 VAL B C 1
ATOM 4387 O O . VAL B 1 198 ? -21.734 -9.57 4.297 1 77.75 198 VAL B O 1
ATOM 4390 N N . ARG B 1 199 ? -23.891 -9.898 4.863 1 85.69 199 ARG B N 1
ATOM 4391 C CA . ARG B 1 199 ? -24.438 -8.891 3.959 1 85.69 199 ARG B CA 1
ATOM 4392 C C . ARG B 1 199 ? -24.547 -7.539 4.66 1 85.69 199 ARG B C 1
ATOM 4394 O O . ARG B 1 199 ? -24.938 -7.473 5.828 1 85.69 199 ARG B O 1
ATOM 4401 N N . VAL B 1 200 ? -24.234 -6.566 3.865 1 91.31 200 VAL B N 1
ATOM 4402 C CA . VAL B 1 200 ? -24.328 -5.215 4.402 1 91.31 200 VAL B CA 1
ATOM 4403 C C . VAL B 1 200 ? -24.922 -4.277 3.354 1 91.31 200 VAL B C 1
ATOM 4405 O O . VAL B 1 200 ? -24.812 -4.535 2.152 1 91.31 200 VAL B O 1
ATOM 4408 N N . ILE B 1 201 ? -25.562 -3.256 3.797 1 91.06 201 ILE B N 1
ATOM 4409 C CA . ILE B 1 201 ? -25.906 -2.096 2.979 1 91.06 201 ILE B CA 1
ATOM 4410 C C . ILE B 1 201 ? -24.938 -0.951 3.285 1 91.06 201 ILE B C 1
ATOM 4412 O O . ILE B 1 201 ? -24.703 -0.624 4.453 1 91.06 201 ILE B O 1
ATOM 4416 N N . THR B 1 202 ? -24.359 -0.435 2.303 1 93.94 202 THR B N 1
ATOM 4417 C CA . THR B 1 202 ? -23.359 0.619 2.465 1 93.94 202 THR B CA 1
ATOM 4418 C C . THR B 1 202 ? -23.344 1.548 1.254 1 93.94 202 THR B C 1
ATOM 4420 O O . THR B 1 202 ? -24.297 1.561 0.469 1 93.94 202 THR B O 1
ATOM 4423 N N . ASN B 1 203 ? -22.391 2.42 1.168 1 89.94 203 ASN B N 1
ATOM 4424 C CA . ASN B 1 203 ? -22.234 3.293 0.009 1 89.94 203 ASN B CA 1
ATOM 4425 C C . ASN B 1 203 ? -20.812 3.264 -0.526 1 89.94 203 ASN B C 1
ATOM 4427 O O . ASN B 1 203 ? -19.938 2.611 0.051 1 89.94 203 ASN B O 1
ATOM 4431 N N . ARG B 1 204 ? -20.578 3.965 -1.541 1 88.69 204 ARG B N 1
ATOM 4432 C CA . ARG B 1 204 ? -19.344 3.801 -2.318 1 88.69 204 ARG B CA 1
ATOM 4433 C C . ARG B 1 204 ? -18.266 4.766 -1.845 1 88.69 204 ARG B C 1
ATOM 4435 O O . ARG B 1 204 ? -17.188 4.836 -2.438 1 88.69 204 ARG B O 1
ATOM 4442 N N . SER B 1 205 ? -18.453 5.391 -0.787 1 90.25 205 SER B N 1
ATOM 4443 C CA . SER B 1 205 ? -17.469 6.383 -0.347 1 90.25 205 SER B CA 1
ATOM 4444 C C . SER B 1 205 ? -16.156 5.727 0.053 1 90.25 205 SER B C 1
ATOM 4446 O O . SER B 1 205 ? -16.156 4.711 0.75 1 90.25 205 SER B O 1
ATOM 4448 N N . SER B 1 206 ? -15.047 6.34 -0.403 1 88.69 206 SER B N 1
ATOM 4449 C CA . SER B 1 206 ? -13.719 5.836 -0.067 1 88.69 206 SER B CA 1
ATOM 4450 C C . SER B 1 206 ? -13.172 6.516 1.183 1 88.69 206 SER B C 1
ATOM 4452 O O . SER B 1 206 ? -12.219 6.027 1.793 1 88.69 206 SER B O 1
ATOM 4454 N N . GLY B 1 207 ? -13.719 7.645 1.507 1 91.75 207 GLY B N 1
ATOM 4455 C CA . GLY B 1 207 ? -13.219 8.414 2.637 1 91.75 207 GLY B CA 1
ATOM 4456 C C . GLY B 1 207 ? -12.016 9.266 2.295 1 91.75 207 GLY B C 1
ATOM 4457 O O . GLY B 1 207 ? -11.453 9.93 3.166 1 91.75 207 GLY B O 1
ATOM 4458 N N . LYS B 1 208 ? -11.57 9.336 1.031 1 91.62 208 LYS B N 1
ATOM 4459 C CA . LYS B 1 208 ? -10.367 10.055 0.604 1 91.62 208 LYS B CA 1
ATOM 4460 C C . LYS B 1 208 ? -10.477 11.539 0.922 1 91.62 208 LYS B C 1
ATOM 4462 O O . LYS B 1 208 ? -9.516 12.148 1.406 1 91.62 208 LYS B O 1
ATOM 4467 N N . MET B 1 209 ? -11.625 12.094 0.667 1 92.56 209 MET B N 1
ATOM 4468 C CA . MET B 1 209 ? -11.805 13.523 0.909 1 92.56 209 MET B CA 1
ATOM 4469 C C . MET B 1 209 ? -11.672 13.844 2.395 1 92.56 209 MET B C 1
ATOM 4471 O O . MET B 1 209 ? -10.961 14.781 2.77 1 92.56 209 MET B O 1
ATOM 4475 N N . GLY B 1 210 ? -12.383 13.094 3.252 1 95.94 210 GLY B N 1
ATOM 4476 C CA . GLY B 1 210 ? -12.266 13.312 4.688 1 95.94 210 GLY B CA 1
ATOM 4477 C C . GLY B 1 210 ? -10.844 13.156 5.199 1 95.94 210 GLY B C 1
ATOM 4478 O O . GLY B 1 210 ? -10.391 13.945 6.027 1 95.94 210 GLY B O 1
ATOM 4479 N N . ARG B 1 211 ? -10.133 12.219 4.715 1 95.81 211 ARG B N 1
ATOM 4480 C CA . ARG B 1 211 ? -8.75 12.008 5.113 1 95.81 211 ARG B CA 1
ATOM 4481 C C . ARG B 1 211 ? -7.859 13.156 4.645 1 95.81 211 ARG B C 1
ATOM 4483 O O . ARG B 1 211 ? -6.949 13.578 5.359 1 95.81 211 ARG B O 1
ATOM 4490 N N . ALA B 1 212 ? -8.109 13.602 3.436 1 95.44 212 ALA B N 1
ATOM 4491 C CA . ALA B 1 212 ? -7.363 14.742 2.922 1 95.44 212 ALA B CA 1
ATOM 4492 C C . ALA B 1 212 ? -7.559 15.969 3.809 1 95.44 212 ALA B C 1
ATOM 4494 O O . ALA B 1 212 ? -6.605 16.703 4.09 1 95.44 212 ALA B O 1
ATOM 4495 N N . VAL B 1 213 ? -8.766 16.141 4.285 1 97.88 213 VAL B N 1
ATOM 4496 C CA . VAL B 1 213 ? -9.062 17.297 5.145 1 97.88 213 VAL B CA 1
ATOM 4497 C C . VAL B 1 213 ? -8.344 17.125 6.484 1 97.88 213 VAL B C 1
ATOM 4499 O O . VAL B 1 213 ? -7.746 18.078 6.996 1 97.88 213 VAL B O 1
ATOM 4502 N N . ALA B 1 214 ? -8.43 15.922 7.027 1 98.44 214 ALA B N 1
ATOM 4503 C CA . ALA B 1 214 ? -7.734 15.641 8.281 1 98.44 214 ALA B CA 1
ATOM 4504 C C . ALA B 1 214 ? -6.246 15.961 8.172 1 98.44 214 ALA B C 1
ATOM 4506 O O . ALA B 1 214 ? -5.68 16.625 9.047 1 98.44 214 ALA B O 1
ATOM 4507 N N . ARG B 1 215 ? -5.668 15.523 7.133 1 97.31 215 ARG B N 1
ATOM 4508 C CA . ARG B 1 215 ? -4.242 15.75 6.895 1 97.31 215 ARG B CA 1
ATOM 4509 C C . ARG B 1 215 ? -3.939 17.234 6.773 1 97.31 215 ARG B C 1
ATOM 4511 O O . ARG B 1 215 ? -2.963 17.734 7.344 1 97.31 215 ARG B O 1
ATOM 4518 N N . ALA B 1 216 ? -4.746 17.938 6.039 1 97.62 216 ALA B N 1
ATOM 4519 C CA . ALA B 1 216 ? -4.559 19.375 5.84 1 97.62 216 ALA B CA 1
ATOM 4520 C C . ALA B 1 216 ? -4.637 20.125 7.164 1 97.62 216 ALA B C 1
ATOM 4522 O O . ALA B 1 216 ? -3.863 21.047 7.402 1 97.62 216 ALA B O 1
ATOM 4523 N N . CYS B 1 217 ? -5.586 19.719 8.008 1 98.38 217 CYS B N 1
ATOM 4524 C CA . CYS B 1 217 ? -5.707 20.344 9.312 1 98.38 217 CYS B CA 1
ATOM 4525 C C . CYS B 1 217 ? -4.48 20.062 10.172 1 98.38 217 CYS B C 1
ATOM 4527 O O . CYS B 1 217 ? -3.959 20.953 10.844 1 98.38 217 CYS B O 1
ATOM 4529 N N . TYR B 1 218 ? -4.023 18.859 10.133 1 98.19 218 TYR B N 1
ATOM 4530 C CA . TYR B 1 218 ? -2.857 18.453 10.914 1 98.19 218 TYR B CA 1
ATOM 4531 C C . TYR B 1 218 ? -1.633 19.266 10.531 1 98.19 218 TYR B C 1
ATOM 4533 O O . TYR B 1 218 ? -0.923 19.781 11.406 1 98.19 218 TYR B O 1
ATOM 4541 N N . VAL B 1 219 ? -1.378 19.406 9.242 1 97.06 219 VAL B N 1
ATOM 4542 C CA . VAL B 1 219 ? -0.19 20.094 8.742 1 97.06 219 VAL B CA 1
ATOM 4543 C C . VAL B 1 219 ? -0.229 21.562 9.156 1 97.06 219 VAL B C 1
ATOM 4545 O O . VAL B 1 219 ? 0.815 22.203 9.273 1 97.06 219 VAL B O 1
ATOM 4548 N N . ARG B 1 220 ? -1.396 22.062 9.453 1 97.25 220 ARG B N 1
ATOM 4549 C CA . ARG B 1 220 ? -1.559 23.453 9.867 1 97.25 220 ARG B CA 1
ATOM 4550 C C . ARG B 1 220 ? -1.544 23.578 11.391 1 97.25 220 ARG B C 1
ATOM 4552 O O . ARG B 1 220 ? -1.871 24.625 11.938 1 97.25 220 ARG B O 1
ATOM 4559 N N . GLY B 1 221 ? -1.229 22.453 12.07 1 96.94 221 GLY B N 1
ATOM 4560 C CA . GLY B 1 221 ? -0.93 22.516 13.492 1 96.94 221 GLY B CA 1
ATOM 4561 C C . GLY B 1 221 ? -2.027 21.938 14.359 1 96.94 221 GLY B C 1
ATOM 4562 O O . GLY B 1 221 ? -1.86 21.797 15.57 1 96.94 221 GLY B O 1
ATOM 4563 N N . ALA B 1 222 ? -3.156 21.5 13.828 1 98.19 222 ALA B N 1
ATOM 4564 C CA . ALA B 1 222 ? -4.301 21.031 14.609 1 98.19 222 ALA B CA 1
ATOM 4565 C C . ALA B 1 222 ? -4.035 19.641 15.203 1 98.19 222 ALA B C 1
ATOM 4567 O O . ALA B 1 222 ? -3.221 18.891 14.68 1 98.19 222 ALA B O 1
ATOM 4568 N N . ASP B 1 223 ? -4.625 19.438 16.344 1 98.19 223 ASP B N 1
ATOM 4569 C CA . ASP B 1 223 ? -4.844 18.078 16.812 1 98.19 223 ASP B CA 1
ATOM 4570 C C . ASP B 1 223 ? -6.113 17.484 16.203 1 98.19 223 ASP B C 1
ATOM 4572 O O . ASP B 1 223 ? -7.219 17.953 16.469 1 98.19 223 ASP B O 1
ATOM 4576 N N . VAL B 1 224 ? -5.98 16.438 15.414 1 98.69 224 VAL B N 1
ATOM 4577 C CA . VAL B 1 224 ? -7.098 15.977 14.602 1 98.69 224 VAL B CA 1
ATOM 4578 C C . VAL B 1 224 ? -7.586 14.625 15.109 1 98.69 224 VAL B C 1
ATOM 4580 O O . VAL B 1 224 ? -6.781 13.719 15.344 1 98.69 224 VAL B O 1
ATOM 4583 N N . THR B 1 225 ? -8.82 14.508 15.352 1 98.75 225 THR B N 1
ATOM 4584 C CA . THR B 1 225 ? -9.508 13.234 15.523 1 98.75 225 THR B CA 1
ATOM 4585 C C . THR B 1 225 ? -10.32 12.883 14.281 1 98.75 225 THR B C 1
ATOM 4587 O O . THR B 1 225 ? -11.141 13.672 13.828 1 98.75 225 THR B O 1
ATOM 4590 N N . LEU B 1 226 ? -10.031 11.742 13.734 1 98.56 226 LEU B N 1
ATOM 4591 C CA . LEU B 1 226 ? -10.719 11.266 12.547 1 98.56 226 LEU B CA 1
ATOM 4592 C C . LEU B 1 226 ? -11.664 10.117 12.891 1 98.56 226 LEU B C 1
ATOM 4594 O O . LEU B 1 226 ? -11.211 9.016 13.234 1 98.56 226 LEU B O 1
ATOM 4598 N N . VAL B 1 227 ? -12.953 10.406 12.875 1 98.62 227 VAL B N 1
ATOM 4599 C CA . VAL B 1 227 ? -13.945 9.344 12.992 1 98.62 227 VAL B CA 1
ATOM 4600 C C . VAL B 1 227 ? -14.242 8.75 11.617 1 98.62 227 VAL B C 1
ATOM 4602 O O . VAL B 1 227 ? -14.914 9.383 10.797 1 98.62 227 VAL B O 1
ATOM 4605 N N . HIS B 1 228 ? -13.734 7.586 11.445 1 97.5 228 HIS B N 1
ATOM 4606 C CA . HIS B 1 228 ? -13.727 7.035 10.094 1 97.5 228 HIS B CA 1
ATOM 4607 C C . HIS B 1 228 ? -14.594 5.785 10.008 1 97.5 228 HIS B C 1
ATOM 4609 O O . HIS B 1 228 ? -14.352 4.805 10.719 1 97.5 228 HIS B O 1
ATOM 4615 N N . GLY B 1 229 ? -15.625 5.836 9.117 1 97.06 229 GLY B N 1
ATOM 4616 C CA . GLY B 1 229 ? -16.391 4.645 8.797 1 97.06 229 GLY B CA 1
ATOM 4617 C C . GLY B 1 229 ? -15.641 3.658 7.922 1 97.06 229 GLY B C 1
ATOM 4618 O O . GLY B 1 229 ? -14.406 3.691 7.863 1 97.06 229 GLY B O 1
ATOM 4619 N N . VAL B 1 230 ? -16.281 2.758 7.328 1 95.12 230 VAL B N 1
ATOM 4620 C CA . VAL B 1 230 ? -15.648 1.78 6.457 1 95.12 230 VAL B CA 1
ATOM 4621 C C . VAL B 1 230 ? -15.281 2.436 5.125 1 95.12 230 VAL B C 1
ATOM 4623 O O . VAL B 1 230 ? -15.836 3.477 4.766 1 95.12 230 VAL B O 1
ATOM 4626 N N . VAL B 1 231 ? -14.289 1.851 4.52 1 92.88 231 VAL B N 1
ATOM 4627 C CA . VAL B 1 231 ? -14.07 2.152 3.111 1 92.88 231 VAL B CA 1
ATOM 4628 C C . VAL B 1 231 ? -15.055 1.368 2.252 1 92.88 231 VAL B C 1
ATOM 4630 O O . VAL B 1 231 ? -15.141 0.142 2.352 1 92.88 231 VAL B O 1
ATOM 4633 N N . GLY B 1 232 ? -15.812 2.062 1.509 1 92.5 232 GLY B N 1
ATOM 4634 C CA . GLY B 1 232 ? -16.844 1.413 0.704 1 92.5 232 GLY B CA 1
ATOM 4635 C C . GLY B 1 232 ? -16.266 0.433 -0.305 1 92.5 232 GLY B C 1
ATOM 4636 O O . GLY B 1 232 ? -15.062 0.404 -0.538 1 92.5 232 GLY B O 1
ATOM 4637 N N . PRO B 1 233 ? -17.141 -0.396 -0.852 1 93.12 233 PRO B N 1
ATOM 4638 C CA . PRO B 1 233 ? -16.688 -1.389 -1.828 1 93.12 233 PRO B CA 1
ATOM 4639 C C . PRO B 1 233 ? -16.031 -0.753 -3.059 1 93.12 233 PRO B C 1
ATOM 4641 O O . PRO B 1 233 ? -16.484 0.295 -3.525 1 93.12 233 PRO B O 1
ATOM 4644 N N . ARG B 1 234 ? -14.984 -1.387 -3.506 1 90.25 234 ARG B N 1
ATOM 4645 C CA . ARG B 1 234 ? -14.258 -0.855 -4.652 1 90.25 234 ARG B CA 1
ATOM 4646 C C . ARG B 1 234 ? -13.562 -1.972 -5.426 1 90.25 234 ARG B C 1
ATOM 4648 O O . ARG B 1 234 ? -13.258 -3.025 -4.867 1 90.25 234 ARG B O 1
ATOM 4655 N N . PRO B 1 235 ? -13.375 -1.649 -6.668 1 90.25 235 PRO B N 1
ATOM 4656 C CA . PRO B 1 235 ? -12.594 -2.631 -7.43 1 90.25 235 PRO B CA 1
ATOM 4657 C C . PRO B 1 235 ? -11.172 -2.797 -6.898 1 90.25 235 PRO B C 1
ATOM 4659 O O . PRO B 1 235 ? -10.648 -1.895 -6.242 1 90.25 235 PRO B O 1
ATOM 4662 N N . ILE B 1 236 ? -10.594 -3.889 -7.176 1 87.5 236 ILE B N 1
ATOM 4663 C CA . ILE B 1 236 ? -9.25 -4.168 -6.676 1 87.5 236 ILE B CA 1
ATOM 4664 C C . ILE B 1 236 ? -8.258 -3.186 -7.285 1 87.5 236 ILE B C 1
ATOM 4666 O O . ILE B 1 236 ? -7.203 -2.916 -6.703 1 87.5 236 ILE B O 1
ATOM 4670 N N . THR B 1 237 ? -8.516 -2.676 -8.461 1 79.31 237 THR B N 1
ATOM 4671 C CA . THR B 1 237 ? -7.645 -1.714 -9.133 1 79.31 237 THR B CA 1
ATOM 4672 C C . THR B 1 237 ? -7.703 -0.357 -8.438 1 79.31 237 THR B C 1
ATOM 4674 O O . THR B 1 237 ? -6.836 0.493 -8.648 1 79.31 237 THR B O 1
ATOM 4677 N N . GLY B 1 238 ? -8.664 -0.104 -7.633 1 67.62 238 GLY B N 1
ATOM 4678 C CA . GLY B 1 238 ? -8.812 1.157 -6.922 1 67.62 238 GLY B CA 1
ATOM 4679 C C . GLY B 1 238 ? -8.281 1.111 -5.504 1 67.62 238 GLY B C 1
ATOM 4680 O O . GLY B 1 238 ? -8.453 2.064 -4.738 1 67.62 238 GLY B O 1
ATOM 4681 N N . THR B 1 239 ? -7.793 -0.052 -5.039 1 55.59 239 THR B N 1
ATOM 4682 C CA . THR B 1 239 ? -7.355 -0.235 -3.658 1 55.59 239 THR B CA 1
ATOM 4683 C C . THR B 1 239 ? -5.945 0.317 -3.461 1 55.59 239 THR B C 1
ATOM 4685 O O . THR B 1 239 ? -5.289 0.013 -2.463 1 55.59 239 THR B O 1
ATOM 4688 N N . GLY B 1 240 ? -5.465 1.167 -4.273 1 57.97 240 GLY B N 1
ATOM 4689 C CA . GLY B 1 240 ? -4.047 1.498 -4.281 1 57.97 240 GLY B CA 1
ATOM 4690 C C . GLY B 1 240 ? -3.637 2.383 -3.119 1 57.97 240 GLY B C 1
ATOM 4691 O O . GLY B 1 240 ? -2.447 2.643 -2.92 1 57.97 240 GLY B O 1
ATOM 4692 N N . ASP B 1 241 ? -4.605 2.842 -2.244 1 62.16 241 ASP B N 1
ATOM 4693 C CA . ASP B 1 241 ? -4.121 3.764 -1.22 1 62.16 241 ASP B CA 1
ATOM 4694 C C . ASP B 1 241 ? -3.688 3.012 0.036 1 62.16 241 ASP B C 1
ATOM 4696 O O . ASP B 1 241 ? -4.492 2.322 0.663 1 62.16 241 ASP B O 1
ATOM 4700 N N . SER B 1 242 ? -2.375 2.766 0.019 1 67.38 242 SER B N 1
ATOM 4701 C CA . SER B 1 242 ? -1.849 2.172 1.244 1 67.38 242 SER B CA 1
ATOM 4702 C C . SER B 1 242 ? -1.792 3.195 2.373 1 67.38 242 SER B C 1
ATOM 4704 O O . SER B 1 242 ? -1.136 4.23 2.246 1 67.38 242 SER B O 1
ATOM 4706 N N . LEU B 1 243 ? -2.707 2.971 3.299 1 80.69 243 LEU B N 1
ATOM 4707 C CA . LEU B 1 243 ? -2.691 3.834 4.477 1 80.69 243 LEU B CA 1
ATOM 4708 C C . LEU B 1 243 ? -1.739 3.289 5.535 1 80.69 243 LEU B C 1
ATOM 4710 O O . LEU B 1 243 ? -1.688 2.08 5.766 1 80.69 243 LEU B O 1
ATOM 4714 N N . GLU B 1 244 ? -0.882 4.117 5.965 1 82.19 244 GLU B N 1
ATOM 4715 C CA . GLU B 1 244 ? 0.045 3.729 7.023 1 82.19 244 GLU B CA 1
ATOM 4716 C C . GLU B 1 244 ? -0.582 3.914 8.406 1 82.19 244 GLU B C 1
ATOM 4718 O O . GLU B 1 244 ? -0.684 5.039 8.898 1 82.19 244 GLU B O 1
ATOM 4723 N N . ILE B 1 245 ? -0.993 2.85 8.938 1 85.94 245 ILE B N 1
ATOM 4724 C CA . ILE B 1 245 ? -1.596 2.844 10.266 1 85.94 245 ILE B CA 1
ATOM 4725 C C . ILE B 1 245 ? -0.556 2.422 11.305 1 85.94 245 ILE B C 1
ATOM 4727 O O . ILE B 1 245 ? 0.176 1.45 11.094 1 85.94 245 ILE B O 1
ATOM 4731 N N . ASP B 1 246 ? -0.397 3.166 12.328 1 84.19 246 ASP B N 1
ATOM 4732 C CA . ASP B 1 246 ? 0.614 2.836 13.328 1 84.19 246 ASP B CA 1
ATOM 4733 C C . ASP B 1 246 ? 0.107 1.763 14.289 1 84.19 246 ASP B C 1
ATOM 4735 O O . ASP B 1 246 ? -0.978 1.211 14.094 1 84.19 246 ASP B O 1
ATOM 4739 N N . GLY B 1 247 ? 0.93 1.379 15.242 1 80.81 247 GLY B N 1
ATOM 4740 C CA . GLY B 1 247 ? 0.621 0.3 16.172 1 80.81 247 GLY B CA 1
ATOM 4741 C C . GLY B 1 247 ? -0.626 0.561 16.984 1 80.81 247 GLY B C 1
ATOM 4742 O O . GLY B 1 247 ? -1.27 -0.378 17.469 1 80.81 247 GLY B O 1
ATOM 4743 N N . ASP B 1 248 ? -1.03 1.796 17.125 1 86.25 248 ASP B N 1
ATOM 4744 C CA . ASP B 1 248 ? -2.199 2.154 17.922 1 86.25 248 ASP B CA 1
ATOM 4745 C C . ASP B 1 248 ? -3.434 2.322 17.047 1 86.25 248 ASP B C 1
ATOM 4747 O O . ASP B 1 248 ? -4.504 2.703 17.531 1 86.25 248 ASP B O 1
ATOM 4751 N N . GLY B 1 249 ? -3.281 2.098 15.797 1 89.25 249 GLY B N 1
ATOM 4752 C CA . GLY B 1 249 ? -4.398 2.168 14.875 1 89.25 249 GLY B CA 1
ATOM 4753 C C . GLY B 1 249 ? -4.652 3.57 14.352 1 89.25 249 GLY B C 1
ATOM 4754 O O . GLY B 1 249 ? -5.73 3.857 13.828 1 89.25 249 GLY B O 1
ATOM 4755 N N . ASN B 1 250 ? -3.662 4.438 14.484 1 94 250 ASN B N 1
ATOM 4756 C CA . ASN B 1 250 ? -3.844 5.824 14.062 1 94 250 ASN B CA 1
ATOM 4757 C C . ASN B 1 250 ? -3.113 6.117 12.758 1 94 250 ASN B C 1
ATOM 4759 O O . ASN B 1 250 ? -2.209 5.375 12.367 1 94 250 ASN B O 1
ATOM 4763 N N . LEU B 1 251 ? -3.598 7.109 12.125 1 94.5 251 LEU B N 1
ATOM 4764 C CA . LEU B 1 251 ? -2.893 7.652 10.969 1 94.5 251 LEU B CA 1
ATOM 4765 C C . LEU B 1 251 ? -1.856 8.688 11.398 1 94.5 251 LEU B C 1
ATOM 4767 O O . LEU B 1 251 ? -1.965 9.266 12.484 1 94.5 251 LEU B O 1
ATOM 4771 N N . PRO B 1 252 ? -0.862 8.883 10.562 1 94.12 252 PRO B N 1
ATOM 4772 C CA . PRO B 1 252 ? 0.194 9.82 10.961 1 94.12 252 PRO B CA 1
ATOM 4773 C C . PRO B 1 252 ? -0.344 11.211 11.297 1 94.12 252 PRO B C 1
ATOM 4775 O O . PRO B 1 252 ? 0.29 11.953 12.047 1 94.12 252 PRO B O 1
ATOM 4778 N N . TYR B 1 253 ? -1.497 11.523 10.836 1 96.62 253 TYR B N 1
ATOM 4779 C CA . TYR B 1 253 ? -1.983 12.898 10.945 1 96.62 253 TYR B CA 1
ATOM 4780 C C . TYR B 1 253 ? -3.264 12.961 11.766 1 96.62 253 TYR B C 1
ATOM 4782 O O . TYR B 1 253 ? -3.898 14.008 11.859 1 96.62 253 TYR B O 1
ATOM 4790 N N . ALA B 1 254 ? -3.67 11.781 12.391 1 97.62 254 ALA B N 1
ATOM 4791 C CA . ALA B 1 254 ? -4.934 11.836 13.125 1 97.62 254 ALA B CA 1
ATOM 4792 C C . ALA B 1 254 ? -5.07 10.648 14.07 1 97.62 254 ALA B C 1
ATOM 4794 O O . ALA B 1 254 ? -4.66 9.531 13.742 1 97.62 254 ALA B O 1
ATOM 4795 N N . THR B 1 255 ? -5.59 10.938 15.219 1 97.44 255 THR B N 1
ATOM 4796 C CA . THR B 1 255 ? -6.141 9.859 16.031 1 97.44 255 THR B CA 1
ATOM 4797 C C . THR B 1 255 ? -7.41 9.297 15.391 1 97.44 255 THR B C 1
ATOM 4799 O O . THR B 1 255 ? -8.352 10.039 15.109 1 97.44 255 THR B O 1
ATOM 4802 N N . VAL B 1 256 ? -7.445 7.992 15.227 1 97.44 256 VAL B N 1
ATOM 4803 C CA . VAL B 1 256 ? -8.531 7.41 14.445 1 97.44 256 VAL B CA 1
ATOM 4804 C C . VAL B 1 256 ? -9.508 6.688 15.367 1 97.44 256 VAL B C 1
ATOM 4806 O O . VAL B 1 256 ? -9.094 5.965 16.281 1 97.44 256 VAL B O 1
ATOM 4809 N N . ARG B 1 257 ? -10.758 6.941 15.195 1 97.62 257 ARG B N 1
ATOM 4810 C CA . ARG B 1 257 ? -11.859 6.16 15.758 1 97.62 257 ARG B CA 1
ATOM 4811 C C . ARG B 1 257 ? -12.625 5.426 14.664 1 97.62 257 ARG B C 1
ATOM 4813 O O . ARG B 1 257 ? -13.367 6.039 13.898 1 97.62 257 ARG B O 1
ATOM 4820 N N . ASN B 1 258 ? -12.461 4.148 14.688 1 96.38 258 ASN B N 1
ATOM 4821 C CA . ASN B 1 258 ? -13.125 3.34 13.672 1 96.38 258 ASN B CA 1
ATOM 4822 C C . ASN B 1 258 ? -14.578 3.066 14.047 1 96.38 258 ASN B C 1
ATOM 4824 O O . ASN B 1 258 ? -14.883 2.711 15.188 1 96.38 258 ASN B O 1
ATOM 4828 N N . VAL B 1 259 ? -15.43 3.242 13.102 1 97.31 259 VAL B N 1
ATOM 4829 C CA . VAL B 1 259 ? -16.844 2.949 13.281 1 97.31 259 VAL B CA 1
ATOM 4830 C C . VAL B 1 259 ? -17.391 2.219 12.055 1 97.31 259 VAL B C 1
ATOM 4832 O O . VAL B 1 259 ? -16.75 2.215 11 1 97.31 259 VAL B O 1
ATOM 4835 N N . GLU B 1 260 ? -18.5 1.617 12.188 1 95.19 260 GLU B N 1
ATOM 4836 C CA . GLU B 1 260 ? -19.094 0.917 11.047 1 95.19 260 GLU B CA 1
ATOM 4837 C C . GLU B 1 260 ? -20.5 1.426 10.75 1 95.19 260 GLU B C 1
ATOM 4839 O O . GLU B 1 260 ? -20.797 1.829 9.625 1 95.19 260 GLU B O 1
ATOM 4844 N N . SER B 1 261 ? -21.328 1.497 11.742 1 94.38 261 SER B N 1
ATOM 4845 C CA . SER B 1 261 ? -22.734 1.868 11.547 1 94.38 261 SER B CA 1
ATOM 4846 C C . SER B 1 261 ? -22.938 3.371 11.711 1 94.38 261 SER B C 1
ATOM 4848 O O . SER B 1 261 ? -22.062 4.066 12.242 1 94.38 261 SER B O 1
ATOM 4850 N N . ALA B 1 262 ? -24.109 3.822 11.312 1 94.5 262 ALA B N 1
ATOM 4851 C CA . ALA B 1 262 ? -24.469 5.227 11.484 1 94.5 262 ALA B CA 1
ATOM 4852 C C . ALA B 1 262 ? -24.562 5.59 12.961 1 94.5 262 ALA B C 1
ATOM 4854 O O . ALA B 1 262 ? -24.141 6.672 13.375 1 94.5 262 ALA B O 1
ATOM 4855 N N . SER B 1 263 ? -25.109 4.652 13.719 1 94.44 263 SER B N 1
ATOM 4856 C CA . SER B 1 263 ? -25.25 4.887 15.156 1 94.44 263 SER B CA 1
ATOM 4857 C C . SER B 1 263 ? -23.875 4.992 15.82 1 94.44 263 SER B C 1
ATOM 4859 O O . SER B 1 263 ? -23.656 5.855 16.672 1 94.44 263 SER B O 1
ATOM 4861 N N . GLU B 1 264 ? -22.969 4.121 15.43 1 96.38 264 GLU B N 1
ATOM 4862 C CA . GLU B 1 264 ? -21.609 4.18 15.961 1 96.38 264 GLU B CA 1
ATOM 4863 C C . GLU B 1 264 ? -20.922 5.48 15.562 1 96.38 264 GLU B C 1
ATOM 4865 O O . GLU B 1 264 ? -20.203 6.074 16.359 1 96.38 264 GLU B O 1
ATOM 4870 N N . MET B 1 265 ? -21.125 5.926 14.352 1 97.5 265 MET B N 1
ATOM 4871 C CA . MET B 1 265 ? -20.547 7.18 13.867 1 97.5 265 MET B CA 1
ATOM 4872 C C . MET B 1 265 ? -21.047 8.359 14.695 1 97.5 265 MET B C 1
ATOM 4874 O O . MET B 1 265 ? -20.25 9.219 15.086 1 97.5 265 MET B O 1
ATOM 4878 N N . LEU B 1 266 ? -22.328 8.367 14.898 1 96.81 266 LEU B N 1
ATOM 4879 C CA . LEU B 1 266 ? -22.922 9.445 15.68 1 96.81 266 LEU B CA 1
ATOM 4880 C C . LEU B 1 266 ? -22.344 9.484 17.094 1 96.81 266 LEU B C 1
ATOM 4882 O O . LEU B 1 266 ? -21.906 10.531 17.562 1 96.81 266 LEU B O 1
ATOM 4886 N N . GLU B 1 267 ? -22.281 8.359 17.719 1 97.5 267 GLU B N 1
ATOM 4887 C CA . GLU B 1 267 ? -21.812 8.289 19.094 1 97.5 267 GLU B CA 1
ATOM 4888 C C . GLU B 1 267 ? -20.344 8.664 19.203 1 97.5 267 GLU B C 1
ATOM 4890 O O . GLU B 1 267 ? -19.953 9.445 20.078 1 97.5 267 GLU B O 1
ATOM 4895 N N . ALA B 1 268 ? -19.531 8.117 18.344 1 98.25 268 ALA B N 1
ATOM 4896 C CA . ALA B 1 268 ? -18.109 8.414 18.344 1 98.25 268 ALA B CA 1
ATOM 4897 C C . ALA B 1 268 ? -17.859 9.898 18.078 1 98.25 268 ALA B C 1
ATOM 4899 O O . ALA B 1 268 ? -16.953 10.5 18.688 1 98.25 268 ALA B O 1
ATOM 4900 N N . THR B 1 269 ? -18.578 10.445 17.156 1 98.5 269 THR B N 1
ATOM 4901 C CA . THR B 1 269 ? -18.422 11.859 16.828 1 98.5 269 THR B CA 1
ATOM 4902 C C . THR B 1 269 ? -18.844 12.742 18.016 1 98.5 269 THR B C 1
ATOM 4904 O O . THR B 1 269 ? -18.172 13.727 18.328 1 98.5 269 THR B O 1
ATOM 4907 N N . ARG B 1 270 ? -19.969 12.383 18.594 1 97.69 270 ARG B N 1
ATOM 4908 C CA . ARG B 1 270 ? -20.438 13.109 19.766 1 97.69 270 ARG B CA 1
ATOM 4909 C C . ARG B 1 270 ? -19.359 13.164 20.844 1 97.69 270 ARG B C 1
ATOM 4911 O O . ARG B 1 270 ? -19.062 14.234 21.375 1 97.69 270 ARG B O 1
ATOM 4918 N N . GLU B 1 271 ? -18.781 12.055 21.109 1 98.06 271 GLU B N 1
ATOM 4919 C CA . GLU B 1 271 ? -17.719 11.977 22.125 1 98.06 271 GLU B CA 1
ATOM 4920 C C . GLU B 1 271 ? -16.516 12.812 21.719 1 98.06 271 GLU B C 1
ATOM 4922 O O . GLU B 1 271 ? -15.945 13.539 22.547 1 98.06 271 GLU B O 1
ATOM 4927 N N . ALA B 1 272 ? -16.125 12.742 20.484 1 98.31 272 ALA B N 1
ATOM 4928 C CA . ALA B 1 272 ? -14.953 13.461 20 1 98.31 272 ALA B CA 1
ATOM 4929 C C . ALA B 1 272 ? -15.188 14.969 20.016 1 98.31 272 ALA B C 1
ATOM 4931 O O . ALA B 1 272 ? -14.25 15.742 20.219 1 98.31 272 ALA B O 1
ATOM 4932 N N . CYS B 1 273 ? -16.406 15.391 19.828 1 98.12 273 CYS B N 1
ATOM 4933 C CA . CYS B 1 273 ? -16.719 16.812 19.703 1 98.12 273 CYS B CA 1
ATOM 4934 C C . CYS B 1 273 ? -16.891 17.453 21.062 1 98.12 273 CYS B C 1
ATOM 4936 O O . CYS B 1 273 ? -17.047 18.688 21.172 1 98.12 273 CYS B O 1
ATOM 4938 N N . ALA B 1 274 ? -16.891 16.641 22.094 1 96.81 274 ALA B N 1
ATOM 4939 C CA . ALA B 1 274 ? -17.109 17.188 23.438 1 96.81 274 ALA B CA 1
ATOM 4940 C C . ALA B 1 274 ? -16.188 18.359 23.719 1 96.81 274 ALA B C 1
ATOM 4942 O O . ALA B 1 274 ? -16.594 19.344 24.328 1 96.81 274 ALA B O 1
ATOM 4943 N N . ASP B 1 275 ? -14.914 18.328 23.219 1 94.5 275 ASP B N 1
ATOM 4944 C CA . ASP B 1 275 ? -13.953 19.391 23.469 1 94.5 275 ASP B CA 1
ATOM 4945 C C . ASP B 1 275 ? -13.352 19.906 22.156 1 94.5 275 ASP B C 1
ATOM 4947 O O . ASP B 1 275 ? -12.25 20.453 22.141 1 94.5 275 ASP B O 1
ATOM 4951 N N . ALA B 1 276 ? -14.047 19.688 21.094 1 97.94 276 ALA B N 1
ATOM 4952 C CA . ALA B 1 276 ? -13.523 20.078 19.781 1 97.94 276 ALA B CA 1
ATOM 4953 C C . ALA B 1 276 ? -13.742 21.562 19.516 1 97.94 276 ALA B C 1
ATOM 4955 O O . ALA B 1 276 ? -14.625 22.188 20.125 1 97.94 276 ALA B O 1
ATOM 4956 N N . ASP B 1 277 ? -12.922 22.094 18.656 1 97.88 277 ASP B N 1
ATOM 4957 C CA . ASP B 1 277 ? -13.039 23.5 18.25 1 97.88 277 ASP B CA 1
ATOM 4958 C C . ASP B 1 277 ? -13.703 23.625 16.875 1 97.88 277 ASP B C 1
ATOM 4960 O O . ASP B 1 277 ? -14.156 24.703 16.5 1 97.88 277 ASP B O 1
ATOM 4964 N N . ALA B 1 278 ? -13.789 22.547 16.172 1 98.44 278 ALA B N 1
ATOM 4965 C CA . ALA B 1 278 ? -14.461 22.5 14.867 1 98.44 278 ALA B CA 1
ATOM 4966 C C . ALA B 1 278 ? -14.789 21.078 14.469 1 98.44 278 ALA B C 1
ATOM 4968 O O . ALA B 1 278 ? -14.109 20.125 14.883 1 98.44 278 ALA B O 1
ATOM 4969 N N . LEU B 1 279 ? -15.828 20.922 13.703 1 98.69 279 LEU B N 1
ATOM 4970 C CA . LEU B 1 279 ? -16.234 19.656 13.125 1 98.69 279 LEU B CA 1
ATOM 4971 C C . LEU B 1 279 ? -16.359 19.75 11.609 1 98.69 279 LEU B C 1
ATOM 4973 O O . LEU B 1 279 ? -17 20.672 11.102 1 98.69 279 LEU B O 1
ATOM 4977 N N . VAL B 1 280 ? -15.688 18.875 10.93 1 98.62 280 VAL B N 1
ATOM 4978 C CA . VAL B 1 280 ? -15.891 18.703 9.492 1 98.62 280 VAL B CA 1
ATOM 4979 C C . VAL B 1 280 ? -16.641 17.406 9.227 1 98.62 280 VAL B C 1
ATOM 4981 O O . VAL B 1 280 ? -16.094 16.312 9.43 1 98.62 280 VAL B O 1
ATOM 4984 N N . SER B 1 281 ? -17.844 17.484 8.797 1 97.81 281 SER B N 1
ATOM 4985 C CA . SER B 1 281 ? -18.672 16.312 8.508 1 97.81 281 SER B CA 1
ATOM 4986 C C . SER B 1 281 ? -18.578 15.922 7.039 1 97.81 281 SER B C 1
ATOM 4988 O O . SER B 1 281 ? -19.375 16.375 6.215 1 97.81 281 SER B O 1
ATOM 4990 N N . ALA B 1 282 ? -17.672 15.016 6.758 1 95.81 282 ALA B N 1
ATOM 4991 C CA . ALA B 1 282 ? -17.406 14.648 5.367 1 95.81 282 ALA B CA 1
ATOM 4992 C C . ALA B 1 282 ? -17.797 13.195 5.105 1 95.81 282 ALA B C 1
ATOM 4994 O O . ALA B 1 282 ? -17.703 12.711 3.973 1 95.81 282 ALA B O 1
ATOM 4995 N N . ALA B 1 283 ? -18.188 12.461 6.09 1 96 283 ALA B N 1
ATOM 4996 C CA . ALA B 1 283 ? -18.547 11.055 5.938 1 96 283 ALA B CA 1
ATOM 4997 C C . ALA B 1 283 ? -19.828 10.898 5.109 1 96 283 ALA B C 1
ATOM 4999 O O . ALA B 1 283 ? -20.703 11.75 5.16 1 96 283 ALA B O 1
ATOM 5000 N N . ALA B 1 284 ? -19.859 9.852 4.363 1 92.25 284 ALA B N 1
ATOM 5001 C CA . ALA B 1 284 ? -21.109 9.43 3.732 1 92.25 284 ALA B CA 1
ATOM 5002 C C . ALA B 1 284 ? -21.922 8.531 4.66 1 92.25 284 ALA B C 1
ATOM 5004 O O . ALA B 1 284 ? -21.75 7.309 4.656 1 92.25 284 ALA B O 1
ATOM 5005 N N . ILE B 1 285 ? -22.766 9.117 5.395 1 92 285 ILE B N 1
ATOM 5006 C CA . ILE B 1 285 ? -23.516 8.414 6.422 1 92 285 ILE B CA 1
ATOM 5007 C C . ILE B 1 285 ? -24.844 7.918 5.844 1 92 285 ILE B C 1
ATOM 5009 O O . ILE B 1 285 ? -25.578 8.68 5.211 1 92 285 ILE B O 1
ATOM 5013 N N . GLY B 1 286 ? -25.031 6.648 6.059 1 87.12 286 GLY B N 1
ATOM 5014 C CA . GLY B 1 286 ? -26.297 6.078 5.59 1 87.12 286 GLY B CA 1
ATOM 5015 C C . GLY B 1 286 ? -27.516 6.719 6.223 1 87.12 286 GLY B C 1
ATOM 5016 O O . GLY B 1 286 ? -27.562 6.922 7.438 1 87.12 286 GLY B O 1
ATOM 5017 N N . ASP B 1 287 ? -28.453 6.98 5.414 1 79.25 287 ASP B N 1
ATOM 5018 C CA . ASP B 1 287 ? -29.672 7.633 5.867 1 79.25 287 ASP B CA 1
ATOM 5019 C C . ASP B 1 287 ? -30.641 6.625 6.488 1 79.25 287 ASP B C 1
ATOM 5021 O O . ASP B 1 287 ? -31.641 7.008 7.102 1 79.25 287 ASP B O 1
ATOM 5025 N N . TYR B 1 288 ? -30.328 5.312 6.297 1 76.75 288 TYR B N 1
ATOM 5026 C CA . TYR B 1 288 ? -31.234 4.27 6.766 1 76.75 288 TYR B CA 1
ATOM 5027 C C . TYR B 1 288 ? -30.469 3.191 7.531 1 76.75 288 TYR B C 1
ATOM 5029 O O . TYR B 1 288 ? -29.281 2.98 7.297 1 76.75 288 TYR B O 1
ATOM 5037 N N . THR B 1 289 ? -31.156 2.582 8.383 1 76.31 289 THR B N 1
ATOM 5038 C CA . THR B 1 289 ? -30.703 1.357 9.031 1 76.31 289 THR B CA 1
ATOM 5039 C C . THR B 1 289 ? -31.656 0.203 8.734 1 76.31 289 THR B C 1
ATOM 5041 O O . THR B 1 289 ? -32.719 0.408 8.172 1 76.31 289 THR B O 1
ATOM 5044 N N . VAL B 1 290 ? -31.141 -1.018 8.883 1 75.06 290 VAL B N 1
ATOM 5045 C CA . VAL B 1 290 ? -31.938 -2.221 8.625 1 75.06 290 VAL B CA 1
ATOM 5046 C C . VAL B 1 290 ? -32 -3.068 9.891 1 75.06 290 VAL B C 1
ATOM 5048 O O . VAL B 1 290 ? -31.078 -3.062 10.703 1 75.06 290 VAL B O 1
ATOM 5051 N N . GLU B 1 291 ? -33.281 -3.602 10.094 1 69.75 291 GLU B N 1
ATOM 5052 C CA . GLU B 1 291 ? -33.344 -4.609 11.148 1 69.75 291 GLU B CA 1
ATOM 5053 C C . GLU B 1 291 ? -32.625 -5.898 10.727 1 69.75 291 GLU B C 1
ATOM 5055 O O . GLU B 1 291 ? -33.188 -6.68 9.938 1 69.75 291 GLU B O 1
ATOM 5060 N N . GLY B 1 292 ? -31.469 -5.938 11.125 1 65.5 292 GLY B N 1
ATOM 5061 C CA . GLY B 1 292 ? -30.641 -7.059 10.711 1 65.5 292 GLY B CA 1
ATOM 5062 C C . GLY B 1 292 ? -30.984 -8.344 11.43 1 65.5 292 GLY B C 1
ATOM 5063 O O . GLY B 1 292 ? -31.812 -8.352 12.344 1 65.5 292 GLY B O 1
ATOM 5064 N N . SER B 1 293 ? -30.641 -9.453 10.664 1 64.62 293 SER B N 1
ATOM 5065 C CA . SER B 1 293 ? -30.734 -10.781 11.273 1 64.62 293 SER B CA 1
ATOM 5066 C C . SER B 1 293 ? -29.375 -11.266 11.75 1 64.62 293 SER B C 1
ATOM 5068 O O . SER B 1 293 ? -28.359 -11.023 11.094 1 64.62 293 SER B O 1
ATOM 5070 N N . ASP B 1 294 ? -29.375 -11.883 12.891 1 62.25 294 ASP B N 1
ATOM 5071 C CA . ASP B 1 294 ? -28.125 -12.422 13.445 1 62.25 294 ASP B CA 1
ATOM 5072 C C . ASP B 1 294 ? -27.672 -13.664 12.688 1 62.25 294 ASP B C 1
ATOM 5074 O O . ASP B 1 294 ? -26.531 -14.086 12.82 1 62.25 294 ASP B O 1
ATOM 5078 N N . GLU B 1 295 ? -28.641 -14.188 11.969 1 59.69 295 GLU B N 1
ATOM 5079 C CA . GLU B 1 295 ? -28.328 -15.375 11.18 1 59.69 295 GLU B CA 1
ATOM 5080 C C . GLU B 1 295 ? -28.328 -15.062 9.688 1 59.69 295 GLU B C 1
ATOM 5082 O O . GLU B 1 295 ? -29 -14.133 9.242 1 59.69 295 GLU B O 1
ATOM 5087 N N . LYS B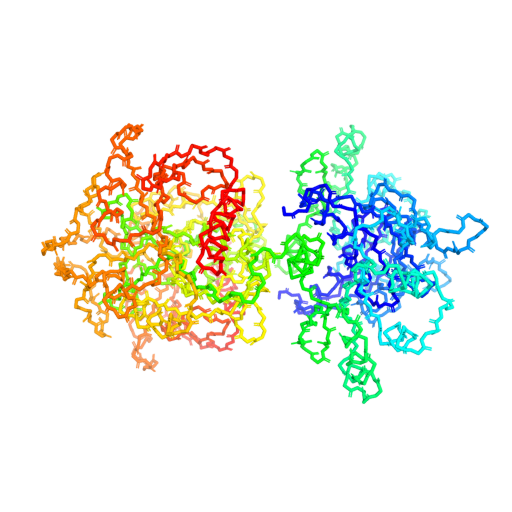 1 296 ? -27.562 -15.875 9.031 1 59.41 296 LYS B N 1
ATOM 5088 C CA . LYS B 1 296 ? -27.547 -15.719 7.578 1 59.41 296 LYS B CA 1
ATOM 5089 C C . LYS B 1 296 ? -28.922 -16 6.98 1 59.41 296 LYS B C 1
ATOM 5091 O O . LYS B 1 296 ? -29.531 -17.031 7.266 1 59.41 296 LYS B O 1
ATOM 5096 N N . ILE B 1 297 ? -29.375 -15.094 6.211 1 61.19 297 ILE B N 1
ATOM 5097 C CA . ILE B 1 297 ? -30.641 -15.328 5.52 1 61.19 297 ILE B CA 1
ATOM 5098 C C . ILE B 1 297 ? -30.391 -16.219 4.297 1 61.19 297 ILE B C 1
ATOM 5100 O O . ILE B 1 297 ? -29.547 -15.906 3.455 1 61.19 297 ILE B O 1
ATOM 5104 N N . ARG B 1 298 ? -31.109 -17.297 4.297 1 53.34 298 ARG B N 1
ATOM 5105 C CA . ARG B 1 298 ? -30.906 -18.312 3.264 1 53.34 298 ARG B CA 1
ATOM 5106 C C . ARG B 1 298 ? -31.312 -17.797 1.894 1 53.34 298 ARG B C 1
ATOM 5108 O O . ARG B 1 298 ? -32.281 -17.031 1.782 1 53.34 298 ARG B O 1
ATOM 5115 N N . SER B 1 299 ? -30.531 -18.219 0.855 1 61 299 SER B N 1
ATOM 5116 C CA . SER B 1 299 ? -30.703 -17.797 -0.528 1 61 299 SER B CA 1
ATOM 5117 C C . SER B 1 299 ? -31.938 -18.422 -1.151 1 61 299 SER B C 1
ATOM 5119 O O . SER B 1 299 ? -32.469 -19.422 -0.642 1 61 299 SER B O 1
ATOM 5121 N N . GLY B 1 300 ? -32.594 -17.875 -2.062 1 56.25 300 GLY B N 1
ATOM 5122 C CA . GLY B 1 300 ? -33.594 -18.5 -2.93 1 56.25 300 GLY B CA 1
ATOM 5123 C C . GLY B 1 300 ? -34.969 -17.891 -2.816 1 56.25 300 GLY B C 1
ATOM 5124 O O . GLY B 1 300 ? -35.812 -18.078 -3.691 1 56.25 300 GLY B O 1
ATOM 5125 N N . GLN B 1 301 ? -35.281 -17.25 -1.586 1 60.19 301 GLN B N 1
ATOM 5126 C CA . GLN B 1 301 ? -36.625 -16.672 -1.477 1 60.19 301 GLN B CA 1
ATOM 5127 C C . GLN B 1 301 ? -36.594 -15.156 -1.598 1 60.19 301 GLN B C 1
ATOM 5129 O O . GLN B 1 301 ? -35.531 -14.539 -1.431 1 60.19 301 GLN B O 1
ATOM 5134 N N . GLU B 1 302 ? -37.75 -14.633 -2.09 1 67.25 302 GLU B N 1
ATOM 5135 C CA . GLU B 1 302 ? -37.906 -13.18 -2.127 1 67.25 302 GLU B CA 1
ATOM 5136 C C . GLU B 1 302 ? -37.719 -12.578 -0.739 1 67.25 302 GLU B C 1
ATOM 5138 O O . GLU B 1 302 ? -38.188 -13.125 0.254 1 67.25 302 GLU B O 1
ATOM 5143 N N . LEU B 1 303 ? -36.781 -11.648 -0.643 1 71.12 303 LEU B N 1
ATOM 5144 C CA . LEU B 1 303 ? -36.531 -10.977 0.626 1 71.12 303 LEU B CA 1
ATOM 5145 C C . LEU B 1 303 ? -36.844 -9.492 0.534 1 71.12 303 LEU B C 1
ATOM 5147 O O . LEU B 1 303 ? -36.531 -8.844 -0.466 1 71.12 303 LEU B O 1
ATOM 5151 N N . SER B 1 304 ? -37.75 -9.039 1.453 1 75.94 304 SER B N 1
ATOM 5152 C CA . SER B 1 304 ? -38 -7.609 1.569 1 75.94 304 SER B CA 1
ATOM 5153 C C . SER B 1 304 ? -37.312 -7.008 2.779 1 75.94 304 SER B C 1
ATOM 5155 O O . SER B 1 304 ? -37.438 -7.516 3.896 1 75.94 304 SER B O 1
ATOM 5157 N N . LEU B 1 305 ? -36.531 -6.027 2.508 1 80.12 305 LEU B N 1
ATOM 5158 C CA . LEU B 1 305 ? -35.844 -5.355 3.594 1 80.12 305 LEU B CA 1
ATOM 5159 C C . LEU B 1 305 ? -36.5 -4.031 3.943 1 80.12 305 LEU B C 1
ATOM 5161 O O . LEU B 1 305 ? -36.719 -3.195 3.066 1 80.12 305 LEU B O 1
ATOM 5165 N N . ALA B 1 306 ? -36.844 -3.922 5.188 1 77.19 306 ALA B N 1
ATOM 5166 C CA . ALA B 1 306 ? -37.375 -2.656 5.68 1 77.19 306 ALA B CA 1
ATOM 5167 C C . ALA B 1 306 ? -36.281 -1.746 6.184 1 77.19 306 ALA B C 1
ATOM 5169 O O . ALA B 1 306 ? -35.5 -2.125 7.07 1 77.19 306 ALA B O 1
ATOM 5170 N N . LEU B 1 307 ? -36.25 -0.55 5.578 1 80.75 307 LEU B N 1
ATOM 5171 C CA . LEU B 1 307 ? -35.219 0.417 5.961 1 80.75 307 LEU B CA 1
ATOM 5172 C C . LEU B 1 307 ? -35.812 1.516 6.836 1 80.75 307 LEU B C 1
ATOM 5174 O O . LEU B 1 307 ? -36.875 2.057 6.527 1 80.75 307 LEU B O 1
ATOM 5178 N N . GLU B 1 308 ? -35.156 1.771 7.996 1 79.69 308 GLU B N 1
ATOM 5179 C CA . GLU B 1 308 ? -35.562 2.834 8.906 1 79.69 308 GLU B CA 1
ATOM 5180 C C . GLU B 1 308 ? -34.594 4.02 8.844 1 79.69 308 GLU B C 1
ATOM 5182 O O . GLU B 1 308 ? -33.375 3.836 8.75 1 79.69 308 GLU B O 1
ATOM 5187 N N . PRO B 1 309 ? -35.188 5.258 8.914 1 78.12 309 PRO B N 1
ATOM 5188 C CA . PRO B 1 309 ? -34.312 6.43 8.836 1 78.12 309 PRO B CA 1
ATOM 5189 C C . PRO B 1 309 ? -33.375 6.539 10.031 1 78.12 309 PRO B C 1
ATOM 5191 O O . PRO B 1 309 ? -33.719 6.145 11.148 1 78.12 309 PRO B O 1
ATOM 5194 N N . THR B 1 310 ? -32.188 7.078 9.859 1 77.69 310 THR B N 1
ATOM 5195 C CA . THR B 1 310 ? -31.188 7.32 10.914 1 77.69 310 THR B CA 1
ATOM 5196 C C . THR B 1 310 ? -31.172 8.797 11.305 1 77.69 310 THR B C 1
ATOM 5198 O O . THR B 1 310 ? -31.469 9.664 10.477 1 77.69 310 THR B O 1
ATOM 5201 N N . PRO B 1 311 ? -30.875 9.031 12.648 1 75.56 311 PRO B N 1
ATOM 5202 C CA . PRO B 1 311 ? -30.703 10.438 13.016 1 75.56 311 PRO B CA 1
ATOM 5203 C C . PRO B 1 311 ? -29.594 11.125 12.234 1 75.56 311 PRO B C 1
ATOM 5205 O O . PRO B 1 311 ? -28.578 10.5 11.914 1 75.56 311 PRO B O 1
ATOM 5208 N N . LYS B 1 312 ? -29.781 12.414 12.023 1 87.75 312 LYS B N 1
ATOM 5209 C CA . LYS B 1 312 ? -28.766 13.188 11.297 1 87.75 312 LYS B CA 1
ATOM 5210 C C . LYS B 1 312 ? -27.641 13.625 12.219 1 87.75 312 LYS B C 1
ATOM 5212 O O . LYS B 1 312 ? -27.891 14.25 13.25 1 87.75 312 LYS B O 1
ATOM 5217 N N . LEU B 1 313 ? -26.516 13.305 11.914 1 93.62 313 LEU B N 1
ATOM 5218 C CA . LEU B 1 313 ? -25.328 13.539 12.727 1 93.62 313 LEU B CA 1
ATOM 5219 C C . LEU B 1 313 ? -25.172 15.023 13.039 1 93.62 313 LEU B C 1
ATOM 5221 O O . LEU B 1 313 ? -25.016 15.406 14.203 1 93.62 313 LEU B O 1
ATOM 5225 N N . ILE B 1 314 ? -25.312 15.883 12.039 1 94.19 314 ILE B N 1
ATOM 5226 C CA . ILE B 1 314 ? -25.062 17.312 12.188 1 94.19 314 ILE B CA 1
ATOM 5227 C C . ILE B 1 314 ? -26.094 17.906 13.156 1 94.19 314 ILE B C 1
ATOM 5229 O O . ILE B 1 314 ? -25.734 18.719 14.023 1 94.19 314 ILE B O 1
ATOM 5233 N N . ASP B 1 315 ? -27.359 17.5 13.023 1 93.44 315 ASP B N 1
ATOM 5234 C CA . ASP B 1 315 ? -28.406 18.031 13.883 1 93.44 315 ASP B CA 1
ATOM 5235 C C . ASP B 1 315 ? -28.156 17.656 15.344 1 93.44 315 ASP B C 1
ATOM 5237 O O . ASP B 1 315 ? -28.312 18.5 16.234 1 93.44 315 ASP B O 1
ATOM 5241 N N . THR B 1 316 ? -27.766 16.453 15.523 1 94.44 316 THR B N 1
ATOM 5242 C CA . THR B 1 316 ? -27.516 15.969 16.875 1 94.44 316 THR B CA 1
ATOM 5243 C C . THR B 1 316 ? -26.344 16.719 17.5 1 94.44 316 THR B C 1
ATOM 5245 O O . THR B 1 316 ? -26.438 17.172 18.656 1 94.44 316 THR B O 1
ATOM 5248 N N . ILE B 1 317 ? -25.266 16.906 16.812 1 97 317 ILE B N 1
ATOM 5249 C CA . ILE B 1 317 ? -24.094 17.609 17.344 1 97 317 ILE B CA 1
ATOM 5250 C C . ILE B 1 317 ? -24.422 19.078 17.594 1 97 317 ILE B C 1
ATOM 5252 O O . ILE B 1 317 ? -24.016 19.641 18.594 1 97 317 ILE B O 1
ATOM 5256 N N . ARG B 1 318 ? -25.188 19.656 16.688 1 96.12 318 ARG B N 1
ATOM 5257 C CA . ARG B 1 318 ? -25.594 21.062 16.812 1 96.12 318 ARG B CA 1
ATOM 5258 C C . ARG B 1 318 ? -26.391 21.281 18.094 1 96.12 318 ARG B C 1
ATOM 5260 O O . ARG B 1 318 ? -26.188 22.281 18.797 1 96.12 318 ARG B O 1
ATOM 5267 N N . GLU B 1 319 ? -27.219 20.422 18.375 1 94.88 319 GLU B N 1
ATOM 5268 C CA . GLU B 1 319 ? -28.031 20.516 19.578 1 94.88 319 GLU B CA 1
ATOM 5269 C C . GLU B 1 319 ? -27.172 20.469 20.828 1 94.88 319 GLU B C 1
ATOM 5271 O O . GLU B 1 319 ? -27.422 21.203 21.781 1 94.88 319 GLU B O 1
ATOM 5276 N N . GLU B 1 320 ? -26.172 19.703 20.828 1 95.69 320 GLU B N 1
ATOM 5277 C CA . GLU B 1 320 ? -25.328 19.516 22 1 95.69 320 GLU B CA 1
ATOM 5278 C C . GLU B 1 320 ? -24.234 20.578 22.078 1 95.69 320 GLU B C 1
ATOM 5280 O O . GLU B 1 320 ? -23.781 20.922 23.156 1 95.69 320 GLU B O 1
ATOM 5285 N N . ARG B 1 321 ? -23.859 21.031 20.906 1 96.81 321 ARG B N 1
ATOM 5286 C CA . ARG B 1 321 ? -22.812 22.047 20.781 1 96.81 321 ARG B CA 1
ATOM 5287 C C . ARG B 1 321 ? -23.266 23.203 19.891 1 96.81 321 ARG B C 1
ATOM 5289 O O . ARG B 1 321 ? -22.797 23.344 18.75 1 96.81 321 ARG B O 1
ATOM 5296 N N . PRO B 1 322 ? -24 24.094 20.344 1 95.19 322 PRO B N 1
ATOM 5297 C CA . PRO B 1 322 ? -24.625 25.125 19.531 1 95.19 322 PRO B CA 1
ATOM 5298 C C . PRO B 1 322 ? -23.625 26.094 18.906 1 95.19 322 PRO B C 1
ATOM 5300 O O . PRO B 1 322 ? -23.875 26.656 17.844 1 95.19 322 PRO B O 1
ATOM 5303 N N . GLU B 1 323 ? -22.422 26.219 19.547 1 94.81 323 GLU B N 1
ATOM 5304 C CA . GLU B 1 323 ? -21.484 27.234 19.062 1 94.81 323 GLU B CA 1
ATOM 5305 C C . GLU B 1 323 ? -20.359 26.594 18.25 1 94.81 323 GLU B C 1
ATOM 5307 O O . GLU B 1 323 ? -19.5 27.297 17.719 1 94.81 323 GLU B O 1
ATOM 5312 N N . LEU B 1 324 ? -20.312 25.297 18.156 1 97 324 LEU B N 1
ATOM 5313 C CA . LEU B 1 324 ? -19.25 24.594 17.438 1 97 324 LEU B CA 1
ATOM 5314 C C . LEU B 1 324 ? -19.344 24.875 15.945 1 97 324 LEU B C 1
ATOM 5316 O O . LEU B 1 324 ? -20.375 24.625 15.32 1 97 324 LEU B O 1
ATOM 5320 N N . PRO B 1 325 ? -18.281 25.469 15.367 1 97.5 325 PRO B N 1
ATOM 5321 C CA . PRO B 1 325 ? -18.281 25.547 13.906 1 97.5 325 PRO B CA 1
ATOM 5322 C C . PRO B 1 325 ? -18.344 24.188 13.234 1 97.5 325 PRO B C 1
ATOM 5324 O O . PRO B 1 325 ? -17.531 23.297 13.555 1 97.5 325 PRO B O 1
ATOM 5327 N N . ILE B 1 326 ? -19.312 24.016 12.406 1 97.75 326 ILE B N 1
ATOM 5328 C CA . ILE B 1 326 ? -19.484 22.766 11.688 1 97.75 326 ILE B CA 1
ATOM 5329 C C . ILE B 1 326 ? -19.438 23.016 10.18 1 97.75 326 ILE B C 1
ATOM 5331 O O . ILE B 1 326 ? -20.125 23.906 9.672 1 97.75 326 ILE B O 1
ATOM 5335 N N . VAL B 1 327 ? -18.562 22.281 9.547 1 97.5 327 VAL B N 1
ATOM 5336 C CA . VAL B 1 327 ? -18.484 22.281 8.086 1 97.5 327 VAL B CA 1
ATOM 5337 C C . VAL B 1 327 ? -19.266 21.094 7.527 1 97.5 327 VAL B C 1
ATOM 5339 O O . VAL B 1 327 ? -19.031 19.953 7.93 1 97.5 327 VAL B O 1
ATOM 5342 N N . GLY B 1 328 ? -20.156 21.359 6.637 1 95.75 328 GLY B N 1
ATOM 5343 C CA . GLY B 1 328 ? -20.938 20.312 6.016 1 95.75 328 GLY B CA 1
ATOM 5344 C C . GLY B 1 328 ? -20.516 20.016 4.586 1 95.75 328 GLY B C 1
ATOM 5345 O O . GLY B 1 328 ? -19.891 20.859 3.936 1 95.75 328 GLY B O 1
ATOM 5346 N N . PHE B 1 329 ? -20.797 18.797 4.18 1 92.88 329 PHE B N 1
ATOM 5347 C CA . PHE B 1 329 ? -20.609 18.375 2.797 1 92.88 329 PHE B CA 1
ATOM 5348 C C . PHE B 1 329 ? -21.938 18.016 2.148 1 92.88 329 PHE B C 1
ATOM 5350 O O . PHE B 1 329 ? -22.812 17.422 2.795 1 92.88 329 PHE B O 1
ATOM 5357 N N . LYS B 1 330 ? -22.094 18.375 0.95 1 84.31 330 LYS B N 1
ATOM 5358 C CA . LYS B 1 330 ? -23.281 18 0.187 1 84.31 330 LYS B CA 1
ATOM 5359 C C . LYS B 1 330 ? -22.906 17.531 -1.219 1 84.31 330 LYS B C 1
ATOM 5361 O O . LYS B 1 330 ? -22.219 18.25 -1.946 1 84.31 330 LYS B O 1
ATOM 5366 N N . THR B 1 331 ? -23.203 16.281 -1.475 1 76.62 331 THR B N 1
ATOM 5367 C CA . THR B 1 331 ? -23 15.781 -2.828 1 76.62 331 THR B CA 1
ATOM 5368 C C . THR B 1 331 ? -24.188 16.109 -3.715 1 76.62 331 THR B C 1
ATOM 5370 O O . THR B 1 331 ? -25.344 15.883 -3.318 1 76.62 331 THR B O 1
ATOM 5373 N N . GLU B 1 332 ? -23.969 16.812 -4.828 1 69.06 332 GLU B N 1
ATOM 5374 C CA . GLU B 1 332 ? -25.047 17.188 -5.734 1 69.06 332 GLU B CA 1
ATOM 5375 C C . GLU B 1 332 ? -24.844 16.594 -7.121 1 69.06 332 GLU B C 1
ATOM 5377 O O . GLU B 1 332 ? -23.703 16.438 -7.574 1 69.06 332 GLU B O 1
ATOM 5382 N N . THR B 1 333 ? -25.953 16.141 -7.699 1 63.75 333 THR B N 1
ATOM 5383 C CA . THR B 1 333 ? -25.891 15.477 -9 1 63.75 333 THR B CA 1
ATOM 5384 C C . THR B 1 333 ? -26.344 16.406 -10.109 1 63.75 333 THR B C 1
ATOM 5386 O O . THR B 1 333 ? -26.25 16.062 -11.289 1 63.75 333 THR B O 1
ATOM 5389 N N . SER B 1 334 ? -26.891 17.453 -9.938 1 60.62 334 SER B N 1
ATOM 5390 C CA . SER B 1 334 ? -27.609 18.203 -10.969 1 60.62 334 SER B CA 1
ATOM 5391 C C . SER B 1 334 ? -26.656 19 -11.836 1 60.62 334 SER B C 1
ATOM 5393 O O . SER B 1 334 ? -26.953 19.297 -12.992 1 60.62 334 SER B O 1
ATOM 5395 N N . GLY B 1 335 ? -25.469 19.219 -11.578 1 65.19 335 GLY B N 1
ATOM 5396 C CA . GLY B 1 335 ? -24.5 19.984 -12.352 1 65.19 335 GLY B CA 1
ATOM 5397 C C . GLY B 1 335 ? -24.812 21.469 -12.391 1 65.19 335 GLY B C 1
ATOM 5398 O O . GLY B 1 335 ? -24.031 22.266 -12.914 1 65.19 335 GLY B O 1
ATOM 5399 N N . ASP B 1 336 ? -26 22.031 -11.969 1 77.81 336 ASP B N 1
ATOM 5400 C CA . ASP B 1 336 ? -26.344 23.438 -11.938 1 77.81 336 ASP B CA 1
ATOM 5401 C C . ASP B 1 336 ? -25.75 24.125 -10.711 1 77.81 336 ASP B C 1
ATOM 5403 O O . ASP B 1 336 ? -26.203 23.922 -9.586 1 77.81 336 ASP B O 1
ATOM 5407 N N . GLU B 1 337 ? -24.859 25.047 -10.984 1 83.19 337 GLU B N 1
ATOM 5408 C CA . GLU B 1 337 ? -24.109 25.672 -9.898 1 83.19 337 GLU B CA 1
ATOM 5409 C C . GLU B 1 337 ? -25.031 26.531 -9.023 1 83.19 337 GLU B C 1
ATOM 5411 O O . GLU B 1 337 ? -24.906 26.5 -7.793 1 83.19 337 GLU B O 1
ATOM 5416 N N . ARG B 1 338 ? -25.922 27.359 -9.617 1 84.31 338 ARG B N 1
ATOM 5417 C CA . ARG B 1 338 ? -26.812 28.219 -8.844 1 84.31 338 ARG B CA 1
ATOM 5418 C C . ARG B 1 338 ? -27.719 27.406 -7.934 1 84.31 338 ARG B C 1
ATOM 5420 O O . ARG B 1 338 ? -27.906 27.75 -6.77 1 84.31 338 ARG B O 1
ATOM 5427 N N . ALA B 1 339 ? -28.141 26.344 -8.5 1 83.25 339 ALA B N 1
ATOM 5428 C CA . ALA B 1 339 ? -29 25.453 -7.719 1 83.25 339 ALA B CA 1
ATOM 5429 C C . ALA B 1 339 ? -28.219 24.797 -6.582 1 83.25 339 ALA B C 1
ATOM 5431 O O . ALA B 1 339 ? -28.734 24.641 -5.477 1 83.25 339 ALA B O 1
ATOM 5432 N N . MET B 1 340 ? -27.094 24.531 -6.883 1 83.88 340 MET B N 1
ATOM 5433 C CA . MET B 1 340 ? -26.234 23.906 -5.879 1 83.88 340 MET B CA 1
ATOM 5434 C C . MET B 1 340 ? -25.953 24.875 -4.73 1 83.88 340 MET B C 1
ATOM 5436 O O . MET B 1 340 ? -25.984 24.469 -3.564 1 83.88 340 MET B O 1
ATOM 5440 N N . ILE B 1 341 ? -25.734 26.078 -5.07 1 88.5 341 ILE B N 1
ATOM 5441 C CA . ILE B 1 341 ? -25.438 27.094 -4.062 1 88.5 341 ILE B CA 1
ATOM 5442 C C . ILE B 1 341 ? -26.656 27.328 -3.191 1 88.5 341 ILE B C 1
ATOM 5444 O O . ILE B 1 341 ? -26.562 27.406 -1.965 1 88.5 341 ILE B O 1
ATOM 5448 N N . GLU B 1 342 ? -27.75 27.391 -3.82 1 87.06 342 GLU B N 1
ATOM 5449 C CA . GLU B 1 342 ? -28.984 27.625 -3.08 1 87.06 342 GLU B CA 1
ATOM 5450 C C . GLU B 1 342 ? -29.281 26.484 -2.111 1 87.06 342 GLU B C 1
ATOM 5452 O O . GLU B 1 342 ? -29.656 26.719 -0.963 1 87.06 342 GLU B O 1
ATOM 5457 N N . GLN B 1 343 ? -29.125 25.344 -2.594 1 85.69 343 GLN B N 1
ATOM 5458 C CA . GLN B 1 343 ? -29.344 24.188 -1.74 1 85.69 343 GLN B CA 1
ATOM 5459 C C . GLN B 1 343 ? -28.344 24.156 -0.583 1 85.69 343 GLN B C 1
ATOM 5461 O O . GLN B 1 343 ? -28.719 23.844 0.55 1 85.69 343 GLN B O 1
ATOM 5466 N N . ALA B 1 344 ? -27.203 24.453 -0.905 1 88.06 344 ALA B N 1
ATOM 5467 C CA . ALA B 1 344 ? -26.156 24.484 0.119 1 88.06 344 ALA B CA 1
ATOM 5468 C C . ALA B 1 344 ? -26.453 25.547 1.171 1 88.06 344 ALA B C 1
ATOM 5470 O O . ALA B 1 344 ? -26.281 25.312 2.369 1 88.06 344 ALA B O 1
ATOM 5471 N N . ARG B 1 345 ? -26.906 26.688 0.757 1 90.5 345 ARG B N 1
ATOM 5472 C CA . ARG B 1 345 ? -27.219 27.766 1.684 1 90.5 345 ARG B CA 1
ATOM 5473 C C . ARG B 1 345 ? -28.406 27.406 2.568 1 90.5 345 ARG B C 1
ATOM 5475 O O . ARG B 1 345 ? -28.422 27.734 3.758 1 90.5 345 ARG B O 1
ATOM 5482 N N . THR B 1 346 ? -29.297 26.766 1.946 1 88.56 346 THR B N 1
ATOM 5483 C CA . THR B 1 346 ? -30.438 26.312 2.727 1 88.56 346 THR B CA 1
ATOM 5484 C C . THR B 1 346 ? -30 25.359 3.834 1 88.56 346 THR B C 1
ATOM 5486 O O . THR B 1 346 ? -30.422 25.484 4.98 1 88.56 346 THR B O 1
ATOM 5489 N N . ALA B 1 347 ? -29.172 24.453 3.488 1 86.62 347 ALA B N 1
ATOM 5490 C CA . ALA B 1 347 ? -28.656 23.516 4.473 1 86.62 347 ALA B CA 1
ATOM 5491 C C . ALA B 1 347 ? -27.828 24.234 5.539 1 86.62 347 ALA B C 1
ATOM 5493 O O . ALA B 1 347 ? -27.922 23.906 6.727 1 86.62 347 ALA B O 1
ATOM 5494 N N . LEU B 1 348 ? -27.078 25.203 5.066 1 92.62 348 LEU B N 1
ATOM 5495 C CA . LEU B 1 348 ? -26.234 26 5.945 1 92.62 348 LEU B CA 1
ATOM 5496 C C . LEU B 1 348 ? -27.078 26.719 6.992 1 92.62 348 LEU B C 1
ATOM 5498 O O . LEU B 1 348 ? -26.781 26.656 8.188 1 92.62 348 LEU B O 1
ATOM 5502 N N . GLU B 1 349 ? -28.094 27.344 6.547 1 91.94 349 GLU B N 1
ATOM 5503 C CA . GLU B 1 349 ? -28.969 28.094 7.438 1 91.94 349 GLU B CA 1
ATOM 5504 C C . GLU B 1 349 ? -29.734 27.188 8.383 1 91.94 349 GLU B C 1
ATOM 5506 O O . GLU B 1 349 ? -29.844 27.469 9.578 1 91.94 349 GLU B O 1
ATOM 5511 N N . ARG B 1 350 ? -30.172 26.141 7.844 1 90.06 350 ARG B N 1
ATOM 5512 C CA . ARG B 1 350 ? -30.984 25.219 8.617 1 90.06 350 ARG B CA 1
ATOM 5513 C C . ARG B 1 350 ? -30.203 24.609 9.766 1 90.06 350 ARG B C 1
ATOM 5515 O O . ARG B 1 350 ? -30.688 24.562 10.898 1 90.06 350 ARG B O 1
ATOM 5522 N N . ALA B 1 351 ? -28.969 24.266 9.523 1 91.62 351 ALA B N 1
ATOM 5523 C CA . ALA B 1 351 ? -28.188 23.531 10.516 1 91.62 351 ALA B CA 1
ATOM 5524 C C . ALA B 1 351 ? -27.172 24.438 11.195 1 91.62 351 ALA B C 1
ATOM 5526 O O . ALA B 1 351 ? -26.422 24 12.07 1 91.62 351 ALA B O 1
ATOM 5527 N N . GLY B 1 352 ? -27.141 25.719 10.797 1 93.31 352 GLY B N 1
ATOM 5528 C CA . GLY B 1 352 ? -26.188 26.656 11.375 1 93.31 352 GLY B CA 1
ATOM 5529 C C . GLY B 1 352 ? -24.734 26.25 11.109 1 93.31 352 GLY B C 1
ATOM 5530 O O . GLY B 1 352 ? -23.922 26.234 12.023 1 93.31 352 GLY B O 1
ATOM 5531 N N . LEU B 1 353 ? -24.438 25.922 9.875 1 96 353 LEU B N 1
ATOM 5532 C CA . LEU B 1 353 ? -23.109 25.469 9.5 1 96 353 LEU B CA 1
ATOM 5533 C C . LEU B 1 353 ? -22.188 26.656 9.266 1 96 353 LEU B C 1
ATOM 5535 O O . LEU B 1 353 ? -22.641 27.75 8.93 1 96 353 LEU B O 1
ATOM 5539 N N . ALA B 1 354 ? -20.906 26.438 9.531 1 95.81 354 ALA B N 1
ATOM 5540 C CA . ALA B 1 354 ? -19.922 27.469 9.227 1 95.81 354 ALA B CA 1
ATOM 5541 C C . ALA B 1 354 ? -19.828 27.703 7.719 1 95.81 354 ALA B C 1
ATOM 5543 O O . ALA B 1 354 ? -19.797 28.844 7.262 1 95.81 354 ALA B O 1
ATOM 5544 N N . PHE B 1 355 ? -19.703 26.672 6.965 1 95.06 355 PHE B N 1
ATOM 5545 C CA . PHE B 1 355 ? -19.844 26.688 5.516 1 95.06 355 PHE B CA 1
ATOM 5546 C C . PHE B 1 355 ? -20.109 25.281 4.984 1 95.06 355 PHE B C 1
ATOM 5548 O O . PHE B 1 355 ? -20.078 24.312 5.742 1 95.06 355 PHE B O 1
ATOM 5555 N N . VAL B 1 356 ? -20.469 25.219 3.719 1 95.44 356 VAL B N 1
ATOM 5556 C CA . VAL B 1 356 ? -20.828 23.953 3.084 1 95.44 356 VAL B CA 1
ATOM 5557 C C . VAL B 1 356 ? -19.953 23.734 1.854 1 95.44 356 VAL B C 1
ATOM 5559 O O . VAL B 1 356 ? -19.719 24.672 1.074 1 95.44 356 VAL B O 1
ATOM 5562 N N . VAL B 1 357 ? -19.375 22.547 1.786 1 95 357 VAL B N 1
ATOM 5563 C CA . VAL B 1 357 ? -18.656 22.141 0.585 1 95 357 VAL B CA 1
ATOM 5564 C C . VAL B 1 357 ? -19.578 21.312 -0.313 1 95 357 VAL B C 1
ATOM 5566 O O . VAL B 1 357 ? -20 20.219 0.056 1 95 357 VAL B O 1
ATOM 5569 N N . ALA B 1 358 ? -19.938 21.828 -1.437 1 89 358 ALA B N 1
ATOM 5570 C CA . ALA B 1 358 ? -20.781 21.156 -2.404 1 89 358 ALA B CA 1
ATOM 5571 C C . ALA B 1 358 ? -19.969 20.578 -3.555 1 89 358 ALA B C 1
ATOM 5573 O O . ALA B 1 358 ? -19.312 21.312 -4.289 1 89 358 ALA B O 1
ATOM 5574 N N . ASN B 1 359 ? -19.922 19.297 -3.621 1 82.56 359 ASN B N 1
ATOM 5575 C CA . ASN B 1 359 ? -19.141 18.688 -4.688 1 82.56 359 ASN B CA 1
ATOM 5576 C C . ASN B 1 359 ? -19.984 17.766 -5.562 1 82.56 359 ASN B C 1
ATOM 5578 O O . ASN B 1 359 ? -21.031 17.281 -5.129 1 82.56 359 ASN B O 1
ATOM 5582 N N . ASP B 1 360 ? -19.562 17.672 -6.766 1 71.56 360 ASP B N 1
ATOM 5583 C CA . ASP B 1 360 ? -20.266 16.828 -7.73 1 71.56 360 ASP B CA 1
ATOM 5584 C C . ASP B 1 360 ? -20 15.352 -7.449 1 71.56 360 ASP B C 1
ATOM 5586 O O . ASP B 1 360 ? -18.859 14.945 -7.211 1 71.56 360 ASP B O 1
ATOM 5590 N N . ALA B 1 361 ? -21.094 14.586 -7.457 1 65.25 361 ALA B N 1
ATOM 5591 C CA . ALA B 1 361 ? -21.047 13.156 -7.16 1 65.25 361 ALA B CA 1
ATOM 5592 C C . ALA B 1 361 ? -20.219 12.406 -8.203 1 65.25 361 ALA B C 1
ATOM 5594 O O . ALA B 1 361 ? -19.688 11.328 -7.93 1 65.25 361 ALA B O 1
ATOM 5595 N N . SER B 1 362 ? -20.109 12.953 -9.344 1 62.5 362 SER B N 1
ATOM 5596 C CA . SER B 1 362 ? -19.469 12.258 -10.453 1 62.5 362 SER B CA 1
ATOM 5597 C C . SER B 1 362 ? -17.969 12.094 -10.211 1 62.5 362 SER B C 1
ATOM 5599 O O . SER B 1 362 ? -17.328 11.258 -10.844 1 62.5 362 SER B O 1
ATOM 5601 N N . VAL B 1 363 ? -17.484 12.719 -9.234 1 57.66 363 VAL B N 1
ATOM 5602 C CA . VAL B 1 363 ? -16.047 12.711 -9.031 1 57.66 363 VAL B CA 1
ATOM 5603 C C . VAL B 1 363 ? -15.695 11.883 -7.797 1 57.66 363 VAL B C 1
ATOM 5605 O O . VAL B 1 363 ? -14.57 11.938 -7.297 1 57.66 363 VAL B O 1
ATOM 5608 N N . MET B 1 364 ? -16.672 11.078 -7.379 1 65.38 364 MET B N 1
ATOM 5609 C CA . MET B 1 364 ? -16.406 10.273 -6.191 1 65.38 364 MET B CA 1
ATOM 5610 C C . MET B 1 364 ? -15.305 9.258 -6.457 1 65.38 364 MET B C 1
ATOM 5612 O O . MET B 1 364 ? -15.352 8.539 -7.457 1 65.38 364 MET B O 1
ATOM 5616 N N . GLY B 1 365 ? -14.273 9.25 -5.656 1 65.75 365 GLY B N 1
ATOM 5617 C CA . GLY B 1 365 ? -13.188 8.289 -5.762 1 65.75 365 GLY B CA 1
ATOM 5618 C C . GLY B 1 365 ? -12.016 8.797 -6.578 1 65.75 365 GLY B C 1
ATOM 5619 O O . GLY B 1 365 ? -10.914 8.25 -6.508 1 65.75 365 GLY B O 1
ATOM 5620 N N . ALA B 1 366 ? -12.258 9.938 -7.246 1 71.5 366 ALA B N 1
ATOM 5621 C CA . ALA B 1 366 ? -11.203 10.484 -8.094 1 71.5 366 ALA B CA 1
ATOM 5622 C C . ALA B 1 366 ? -10.227 11.328 -7.285 1 71.5 366 ALA B C 1
ATOM 5624 O O . ALA B 1 366 ? -10.492 11.664 -6.129 1 71.5 366 ALA B O 1
ATOM 5625 N N . ASP B 1 367 ? -9.07 11.586 -7.93 1 76.94 367 ASP B N 1
ATOM 5626 C CA . ASP B 1 367 ? -8.07 12.398 -7.25 1 76.94 367 ASP B CA 1
ATOM 5627 C C . ASP B 1 367 ? -8.336 13.891 -7.473 1 76.94 367 ASP B C 1
ATOM 5629 O O . ASP B 1 367 ? -7.879 14.727 -6.695 1 76.94 367 ASP B O 1
ATOM 5633 N N . ARG B 1 368 ? -9.109 14.188 -8.523 1 80.88 368 ARG B N 1
ATOM 5634 C CA . ARG B 1 368 ? -9.469 15.57 -8.812 1 80.88 368 ARG B CA 1
ATOM 5635 C C . ARG B 1 368 ? -10.953 15.812 -8.547 1 80.88 368 ARG B C 1
ATOM 5637 O O . ARG B 1 368 ? -11.742 14.867 -8.492 1 80.88 368 ARG B O 1
ATOM 5644 N N . THR B 1 369 ? -11.25 17.016 -8.203 1 84.19 369 THR B N 1
ATOM 5645 C CA . THR B 1 369 ? -12.633 17.344 -7.863 1 84.19 369 THR B CA 1
ATOM 5646 C C . THR B 1 369 ? -12.953 18.797 -8.219 1 84.19 369 THR B C 1
ATOM 5648 O O . THR B 1 369 ? -12.055 19.562 -8.562 1 84.19 369 THR B O 1
ATOM 5651 N N . THR B 1 370 ? -14.211 19.062 -8.383 1 87.31 370 THR B N 1
ATOM 5652 C CA . THR B 1 370 ? -14.805 20.391 -8.445 1 87.31 370 THR B CA 1
ATOM 5653 C C . THR B 1 370 ? -15.797 20.594 -7.309 1 87.31 370 THR B C 1
ATOM 5655 O O . THR B 1 370 ? -16.594 19.703 -7.016 1 87.31 370 THR B O 1
ATOM 5658 N N . ALA B 1 371 ? -15.594 21.672 -6.637 1 91.81 371 ALA B N 1
ATOM 5659 C CA . ALA B 1 371 ? -16.453 21.906 -5.473 1 91.81 371 ALA B CA 1
ATOM 5660 C C . ALA B 1 371 ? -16.75 23.391 -5.297 1 91.81 371 ALA B C 1
ATOM 5662 O O . ALA B 1 371 ? -16.109 24.234 -5.91 1 91.81 371 ALA B O 1
ATOM 5663 N N . LEU B 1 372 ? -17.812 23.688 -4.664 1 92.12 372 LEU B N 1
ATOM 5664 C CA . LEU B 1 372 ? -18.188 25.016 -4.207 1 92.12 372 LEU B CA 1
ATOM 5665 C C . LEU B 1 372 ? -18.094 25.125 -2.688 1 92.12 372 LEU B C 1
ATOM 5667 O O . LEU B 1 372 ? -18.641 24.281 -1.972 1 92.12 372 LEU B O 1
ATOM 5671 N N . LEU B 1 373 ? -17.281 26.031 -2.227 1 94.94 373 LEU B N 1
ATOM 5672 C CA . LEU B 1 373 ? -17.312 26.391 -0.812 1 94.94 373 LEU B CA 1
ATOM 5673 C C . LEU B 1 373 ? -18.312 27.5 -0.552 1 94.94 373 LEU B C 1
ATOM 5675 O O . LEU B 1 373 ? -18.062 28.656 -0.921 1 94.94 373 LEU B O 1
ATOM 5679 N N . VAL B 1 374 ? -19.391 27.172 0.073 1 94 374 VAL B N 1
ATOM 5680 C CA . VAL B 1 374 ? -20.5 28.094 0.25 1 94 374 VAL B CA 1
ATOM 5681 C C . VAL B 1 374 ? -20.531 28.594 1.689 1 94 374 VAL B C 1
ATOM 5683 O O . VAL B 1 374 ? -20.75 27.828 2.623 1 94 374 VAL B O 1
ATOM 5686 N N . HIS B 1 375 ? -20.266 29.844 1.836 1 93.75 375 HIS B N 1
ATOM 5687 C CA . HIS B 1 375 ? -20.375 30.531 3.113 1 93.75 375 HIS B CA 1
ATOM 5688 C C . HIS B 1 375 ? -21.672 31.344 3.193 1 93.75 375 HIS B C 1
ATOM 5690 O O . HIS B 1 375 ? -22.453 31.359 2.244 1 93.75 375 HIS B O 1
ATOM 5696 N N . ALA B 1 376 ? -21.938 31.953 4.363 1 88.88 376 ALA B N 1
ATOM 5697 C CA . ALA B 1 376 ? -23.172 32.688 4.574 1 88.88 376 ALA B CA 1
ATOM 5698 C C . ALA B 1 376 ? -23.297 33.812 3.553 1 88.88 376 ALA B C 1
ATOM 5700 O O . ALA B 1 376 ? -24.391 34.031 3.002 1 88.88 376 ALA B O 1
ATOM 5701 N N . GLU B 1 377 ? -22.219 34.438 3.193 1 88.06 377 GLU B N 1
ATOM 5702 C CA . GLU B 1 377 ? -22.312 35.656 2.379 1 88.06 377 GLU B CA 1
ATOM 5703 C C . GLU B 1 377 ? -21.656 35.438 1.011 1 88.06 377 GLU B C 1
ATOM 5705 O O . GLU B 1 377 ? -21.797 36.281 0.121 1 88.06 377 GLU B O 1
ATOM 5710 N N . ASP B 1 378 ? -20.953 34.375 0.882 1 90.44 378 ASP B N 1
ATOM 5711 C CA . ASP B 1 378 ? -20.266 34.188 -0.389 1 90.44 378 ASP B CA 1
ATOM 5712 C C . ASP B 1 378 ? -20.078 32.719 -0.718 1 90.44 378 ASP B C 1
ATOM 5714 O O . ASP B 1 378 ? -20.422 31.844 0.087 1 90.44 378 ASP B O 1
ATOM 5718 N N . ALA B 1 379 ? -19.688 32.531 -2 1 92.88 379 ALA B N 1
ATOM 5719 C CA . ALA B 1 379 ? -19.391 31.203 -2.494 1 92.88 379 ALA B CA 1
ATOM 5720 C C . ALA B 1 379 ? -18.156 31.219 -3.4 1 92.88 379 ALA B C 1
ATOM 5722 O O . ALA B 1 379 ? -18 32.125 -4.215 1 92.88 379 ALA B O 1
ATOM 5723 N N . ALA B 1 380 ? -17.219 30.328 -3.129 1 92.38 380 ALA B N 1
ATOM 5724 C CA . ALA B 1 380 ? -16.016 30.219 -3.938 1 92.38 380 ALA B CA 1
ATOM 5725 C C . ALA B 1 380 ? -15.953 28.891 -4.668 1 92.38 380 ALA B C 1
ATOM 5727 O O . ALA B 1 380 ? -16.266 27.844 -4.094 1 92.38 380 ALA B O 1
ATOM 5728 N N . ARG B 1 381 ? -15.57 29.031 -5.895 1 92.12 381 ARG B N 1
ATOM 5729 C CA . ARG B 1 381 ? -15.43 27.812 -6.695 1 92.12 381 ARG B CA 1
ATOM 5730 C C . ARG B 1 381 ? -14 27.281 -6.633 1 92.12 381 ARG B C 1
ATOM 5732 O O . ARG B 1 381 ? -13.039 28.062 -6.672 1 92.12 381 ARG B O 1
ATOM 5739 N N . TYR B 1 382 ? -13.883 25.938 -6.543 1 93.19 382 TYR B N 1
ATOM 5740 C CA . TYR B 1 382 ? -12.586 25.266 -6.547 1 93.19 382 TYR B CA 1
ATOM 5741 C C . TYR B 1 382 ? -12.547 24.172 -7.609 1 93.19 382 TYR B C 1
ATOM 5743 O O . TYR B 1 382 ? -13.508 23.422 -7.777 1 93.19 382 TYR B O 1
ATOM 5751 N N . GLU B 1 383 ? -11.477 24.141 -8.344 1 91.38 383 GLU B N 1
ATOM 5752 C CA . GLU B 1 383 ? -11.156 23.047 -9.266 1 91.38 383 GLU B CA 1
ATOM 5753 C C . GLU B 1 383 ? -9.711 22.594 -9.109 1 91.38 383 GLU B C 1
ATOM 5755 O O . GLU B 1 383 ? -8.789 23.406 -9.219 1 91.38 383 GLU B O 1
ATOM 5760 N N . GLY B 1 384 ? -9.469 21.359 -8.766 1 91.06 384 GLY B N 1
ATOM 5761 C CA . GLY B 1 384 ? -8.133 20.844 -8.539 1 91.06 384 GLY B CA 1
ATOM 5762 C C . GLY B 1 384 ? -8.117 19.484 -7.859 1 91.06 384 GLY B C 1
ATOM 5763 O O . GLY B 1 384 ? -9.039 18.688 -8.039 1 91.06 384 GLY B O 1
ATOM 5764 N N . THR B 1 385 ? -7.035 19.203 -7.176 1 90.38 385 THR B N 1
ATOM 5765 C CA . THR B 1 385 ? -6.91 17.922 -6.484 1 90.38 385 THR B CA 1
ATOM 5766 C C . THR B 1 385 ? -7.668 17.953 -5.16 1 90.38 385 THR B C 1
ATOM 5768 O O . THR B 1 385 ? -7.93 19.016 -4.609 1 90.38 385 THR B O 1
ATOM 5771 N N . LYS B 1 386 ? -8.016 16.797 -4.652 1 90.31 386 LYS B N 1
ATOM 5772 C CA . LYS B 1 386 ? -8.664 16.703 -3.35 1 90.31 386 LYS B CA 1
ATOM 5773 C C . LYS B 1 386 ? -7.762 17.234 -2.244 1 90.31 386 LYS B C 1
ATOM 5775 O O . LYS B 1 386 ? -8.242 17.828 -1.275 1 90.31 386 LYS B O 1
ATOM 5780 N N . ALA B 1 387 ? -6.477 17.047 -2.396 1 91.69 387 ALA B N 1
ATOM 5781 C CA . ALA B 1 387 ? -5.531 17.609 -1.438 1 91.69 387 ALA B CA 1
ATOM 5782 C C . ALA B 1 387 ? -5.605 19.141 -1.429 1 91.69 387 ALA B C 1
ATOM 5784 O O . ALA B 1 387 ? -5.566 19.766 -0.365 1 91.69 387 ALA B O 1
ATOM 5785 N N . GLY B 1 388 ? -5.68 19.672 -2.637 1 93.12 388 GLY B N 1
ATOM 5786 C CA . GLY B 1 388 ? -5.824 21.109 -2.734 1 93.12 388 GLY B CA 1
ATOM 5787 C C . GLY B 1 388 ? -7.105 21.641 -2.111 1 93.12 388 GLY B C 1
ATOM 5788 O O . GLY B 1 388 ? -7.094 22.641 -1.397 1 93.12 388 GLY B O 1
ATOM 5789 N N . LEU B 1 389 ? -8.203 20.984 -2.404 1 94.25 389 LEU B N 1
ATOM 5790 C CA . LEU B 1 389 ? -9.484 21.344 -1.809 1 94.25 389 LEU B CA 1
ATOM 5791 C C . LEU B 1 389 ? -9.414 21.266 -0.287 1 94.25 389 LEU B C 1
ATOM 5793 O O . LEU B 1 389 ? -9.922 22.156 0.408 1 94.25 389 LEU B O 1
ATOM 5797 N N . ALA B 1 390 ? -8.797 20.219 0.211 1 96.69 390 ALA B N 1
ATOM 5798 C CA . ALA B 1 390 ? -8.633 20.047 1.651 1 96.69 390 ALA B CA 1
ATOM 5799 C C . ALA B 1 390 ? -7.883 21.219 2.268 1 96.69 390 ALA B C 1
ATOM 5801 O O . ALA B 1 390 ? -8.203 21.656 3.375 1 96.69 390 ALA B O 1
ATOM 5802 N N . GLY B 1 391 ? -6.879 21.672 1.546 1 95.81 391 GLY B N 1
ATOM 5803 C CA . GLY B 1 391 ? -6.164 22.859 1.993 1 95.81 391 GLY B CA 1
ATOM 5804 C C . GLY B 1 391 ? -7.051 24.078 2.125 1 95.81 391 GLY B C 1
ATOM 5805 O O . GLY B 1 391 ? -6.984 24.797 3.125 1 95.81 391 GLY B O 1
ATOM 5806 N N . GLU B 1 392 ? -7.918 24.312 1.141 1 95.81 392 GLU B N 1
ATOM 5807 C CA . GLU B 1 392 ? -8.852 25.422 1.172 1 95.81 392 GLU B CA 1
ATOM 5808 C C . GLU B 1 392 ? -9.82 25.312 2.348 1 95.81 392 GLU B C 1
ATOM 5810 O O . GLU B 1 392 ? -10.141 26.297 2.996 1 95.81 392 GLU B O 1
ATOM 5815 N N . ILE B 1 393 ? -10.25 24.156 2.566 1 97.06 393 ILE B N 1
ATOM 5816 C CA . ILE B 1 393 ? -11.18 23.906 3.666 1 97.06 393 ILE B CA 1
ATOM 5817 C C . ILE B 1 393 ? -10.492 24.219 4.996 1 97.06 393 ILE B C 1
ATOM 5819 O O . ILE B 1 393 ? -11.055 24.922 5.84 1 97.06 393 ILE B O 1
ATOM 5823 N N . ALA B 1 394 ? -9.281 23.719 5.188 1 97.44 394 ALA B N 1
ATOM 5824 C CA . ALA B 1 394 ? -8.539 23.938 6.426 1 97.44 394 ALA B CA 1
ATOM 5825 C C . ALA B 1 394 ? -8.273 25.438 6.633 1 97.44 394 ALA B C 1
ATOM 5827 O O . ALA B 1 394 ? -8.375 25.938 7.754 1 97.44 394 ALA B O 1
ATOM 5828 N N . ASP B 1 395 ? -7.934 26.125 5.551 1 95.94 395 ASP B N 1
ATOM 5829 C CA . ASP B 1 395 ? -7.719 27.562 5.633 1 95.94 395 ASP B CA 1
ATOM 5830 C C . ASP B 1 395 ? -8.992 28.297 6.07 1 95.94 395 ASP B C 1
ATOM 5832 O O . ASP B 1 395 ? -8.938 29.234 6.867 1 95.94 395 ASP B O 1
ATOM 5836 N N . SER B 1 396 ? -10.078 27.875 5.543 1 95.94 396 SER B N 1
ATOM 5837 C CA . SER B 1 396 ? -11.367 28.469 5.906 1 95.94 396 SER B CA 1
ATOM 5838 C C . SER B 1 396 ? -11.688 28.234 7.375 1 95.94 396 SER B C 1
ATOM 5840 O O . SER B 1 396 ? -12.211 29.109 8.055 1 95.94 396 SER B O 1
ATOM 5842 N N . ILE B 1 397 ? -11.398 27.047 7.848 1 96.56 397 ILE B N 1
ATOM 5843 C CA . ILE B 1 397 ? -11.617 26.719 9.25 1 96.56 397 ILE B CA 1
ATOM 5844 C C . ILE B 1 397 ? -10.766 27.625 10.133 1 96.56 397 ILE B C 1
ATOM 5846 O O . ILE B 1 397 ? -11.234 28.141 11.148 1 96.56 397 ILE B O 1
ATOM 5850 N N . ALA B 1 398 ? -9.5 27.812 9.75 1 96.31 398 ALA B N 1
ATOM 5851 C CA . ALA B 1 398 ? -8.594 28.672 10.508 1 96.31 398 ALA B CA 1
ATOM 5852 C C . ALA B 1 398 ? -9.117 30.109 10.578 1 96.31 398 ALA B C 1
ATOM 5854 O O . ALA B 1 398 ? -9.008 30.766 11.609 1 96.31 398 ALA B O 1
ATOM 5855 N N . ALA B 1 399 ? -9.664 30.531 9.477 1 93.06 399 ALA B N 1
ATOM 5856 C CA . ALA B 1 399 ? -10.18 31.891 9.391 1 93.06 399 ALA B CA 1
ATOM 5857 C C . ALA B 1 399 ? -11.375 32.094 10.32 1 93.06 399 ALA B C 1
ATOM 5859 O O . ALA B 1 399 ? -11.555 33.156 10.891 1 93.06 399 ALA B O 1
ATOM 5860 N N . ILE B 1 400 ? -12.164 31.109 10.477 1 90.31 400 ILE B N 1
ATOM 5861 C CA . ILE B 1 400 ? -13.344 31.156 11.336 1 90.31 400 ILE B CA 1
ATOM 5862 C C . ILE B 1 400 ? -12.906 31.203 12.805 1 90.31 400 ILE B C 1
ATOM 5864 O O . ILE B 1 400 ? -13.469 31.953 13.602 1 90.31 400 ILE B O 1
ATOM 5868 N N . GLY B 1 401 ? -11.953 30.312 13.203 1 80.06 401 GLY B N 1
ATOM 5869 C CA . GLY B 1 401 ? -11.453 30.281 14.57 1 80.06 401 GLY B CA 1
ATOM 5870 C C . GLY B 1 401 ? -10.758 31.562 14.977 1 80.06 401 GLY B C 1
ATOM 5871 O O . GLY B 1 401 ? -10.812 31.969 16.141 1 80.06 401 GLY B O 1
ATOM 5872 N N . GLY B 1 402 ? -9.914 32.156 14.086 1 70.06 402 GLY B N 1
ATOM 5873 C CA . GLY B 1 402 ? -9.242 33.406 14.336 1 70.06 402 GLY B CA 1
ATOM 5874 C C . GLY B 1 402 ? -10.203 34.562 14.578 1 70.06 402 GLY B C 1
ATOM 5875 O O . GLY B 1 402 ? -9.938 35.438 15.414 1 70.06 402 GLY B O 1
ATOM 5876 N N . ASP B 1 403 ? -11.281 34.562 13.898 1 56.69 403 ASP B N 1
ATOM 5877 C CA . ASP B 1 403 ? -12.297 35.594 14.078 1 56.69 403 ASP B CA 1
ATOM 5878 C C . ASP B 1 403 ? -12.984 35.438 15.438 1 56.69 403 ASP B C 1
ATOM 5880 O O . ASP B 1 403 ? -13.336 36.438 16.062 1 56.69 403 ASP B O 1
ATOM 5884 N N . ALA B 1 404 ? -13.07 34.25 16.016 1 48.91 404 ALA B N 1
ATOM 5885 C CA . ALA B 1 404 ? -13.711 34.031 17.312 1 48.91 404 ALA B CA 1
ATOM 5886 C C . ALA B 1 404 ? -12.789 34.438 18.453 1 48.91 404 ALA B C 1
ATOM 5888 O O . ALA B 1 404 ? -13.258 34.812 19.531 1 48.91 404 ALA B O 1
ATOM 5889 N N . ASN B 1 405 ? -11.508 34.125 18.328 1 44.66 405 ASN B N 1
ATOM 5890 C CA . ASN B 1 405 ? -10.562 34.469 19.391 1 44.66 405 ASN B CA 1
ATOM 5891 C C . ASN B 1 405 ? -10.125 35.906 19.312 1 44.66 405 ASN B C 1
ATOM 5893 O O . ASN B 1 405 ? -9.375 36.406 20.156 1 44.66 405 ASN B O 1
ATOM 5897 N N . GLY B 1 406 ? -10.281 36.656 18.188 1 40.28 406 GLY B N 1
ATOM 5898 C CA . GLY B 1 406 ? -10.047 38.094 18.188 1 40.28 406 GLY B CA 1
ATOM 5899 C C . GLY B 1 406 ? -11.273 38.906 18.594 1 40.28 406 GLY B C 1
ATOM 5900 O O . GLY B 1 406 ? -12.398 38.406 18.516 1 40.28 406 GLY B O 1
#

Sequence (812 aa):
MLEGVNVALGVTGSIAAVKTVELAHELRRQGADVRGVMTDSAQGIIHPWAVEFATDDDVVTEITGSVEHVDLCGYDGWADVFLIAPATANTVGKIAGAVDDTPVTTCATTALGADTPVVIAPAMHEPMYDHPGVLEAIDTVSEWGVDFVDPRLEEGKAKIASEEAIVCDVARAAGDRSLEGERVVVTSGATAEAIDPVRVITNRSSGKMGRAVARACYVRGADVTLVHGVVGPRPITGTGDSLEIDGDGNLPYATVRNVESASEMLEATREACADADALVSAAAIGDYTVEGSDEKIRSGQELSLALEPTPKLIDTIREERPELPIVGFKTETSGDERAMIEQARTALERAGLAFVVANDASVMGADRTTALLVHAEDAARYEGTKAGLAGEIADSIAAIGGDANGMLEGVNVALGVTGSIAAVKTVELAHELRRQGADVRGVMTDSAQGIIHPWAVEFATDDDVVTEITGSVEHVDLCGYDGWADVFLIAPATANTVGKIAGAVDDTPVTTCATTALGADTPVVIAPAMHEPMYDHPGVLEAIDTVSEWGVDFVDPRLEEGKAKIASEEAIVCDVARAAGDRSLEGERVVVTSGATAEAIDPVRVITNRSSGKMGRAVARACYVRGADVTLVHGVVGPRPITGTGDSLEIDGDGNLPYATVRNVESASEMLEATREACADADALVSAAAIGDYTVEGSDEKIRSGQELSLALEPTPKLIDTIREERPELPIVGFKTETSGDERAMIEQARTALERAGLAFVVANDASVMGADRTTALLVHAEDAARYEGTKAGLAGEIADSIAAIGGDANG

Secondary structure (DSSP, 8-state):
--TT-EEEEEE-SSGGGGGHHHHHHHHHHTT-EEEEEE-HHHHTTB-HHHHHHHHTS--B-S--TT-HHHHHHSTT-S-SEEEEEEE-HHHHHHHHTT---SHHHHHHHHHHHTT--EEEEE-EEHHHHT-HHHHHHHHHHHHTT-EE-PPEEETTEEEPPPHHHHHHHHHHHHS--TTTT-EEEEEESB--EESSSSEEEEE----HHHHHHHHHHHHTT-EEEEEE-BBPPB-GGG--------TTS-BTTBEEEE--SHHHHHHHHHHHHTT-SEEEE--B--SEEE---SSPPPTTS-EEEEEEEPPPHHHHHHHH-TTS-EEEEEEE-S--HHHHHHHHHHHHHHHT-SEEEEEEGGGTT-SEEEEEEE-SS-EEEEEEEHHHHHHHHHHHHHHHHHHHH-/--TT-EEEEEE-SSGGGGGHHHHHHHHHHTT-EEEEEE-HHHHTTB-HHHHHHHHTS--B-S--TT-HHHHHHSTT-S-SEEEEEEE-HHHHHHHHTT---SHHHHHHHHHHHTT--EEEEE-EEHHHHT-HHHHHHHHHHHHTT-EE-PPEEETTEEEPPPHHHHHHHHHHHHS--TTTT-EEEEEESB--EESSSSEEEEE----HHHHHHHHHHHHTT-EEEEEE-BBPPB-GGG--------TTS-BTTBEEEE--SHHHHHHHHHHHHTT-SEEEE--B--SEEE---SSPPPTTS-EEEEEEEPPPHHHHHHHH-TTS-EEEEEEE-S--HHHHHHHHHHHHHHHT-SEEEEEEGGGTT-SEEEEEEE-SS-EEEEEEEHHHHHHHHHHHHHHHHHHHH-

InterPro domains:
  IPR003382 Flavoprotein [PF02441] (6-170)
  IPR005252 Coenzyme A biosynthesis bifunctional protein CoaBC [MF_02225] (5-400)
  IPR005252 Coenzyme A biosynthesis bifunctional protein CoaBC [TIGR00521] (3-397)
  IPR007085 DNA/pantothenate metabolism flavoprotein, C-terminal [PF04127] (179-399)
  IPR035929 CoaB-like superfamily [G3DSA:3.40.50.10300] (173-401)
  IPR035929 CoaB-like superfamily [SSF102645] (170-399)
  IPR036551 Flavin prenyltransferase-like [G3DSA:3.40.50.1950] (2-172)
  IPR036551 Flavin prenyltransferase-like [SSF52507] (4-203)

pLDDT: mean 90.03, std 10.43, range [40.28, 98.88]

Foldseek 3Di:
DQAPAEEEEEEEQDLLLVCLLVLLQVLVVVHYQYEYEYEPNSCVNPNQVSNCVSRVHHYHFDQDPVRVLCCDQAAVHPHLEYEYPADELVLLLCLLVLNQPGSNSSSSNRNLVNVRAYEYWYWWFLVSCPPPSSVVSVVSVVVSVHHYQFFACDPRTRHTDDSVLSSLVRLLRSDALLQAPAEEEFEFAKAWAAQEPVDIDIDQFQRVLRVLLLSLLQSSHYAYAYEYEDGHDDDPVLPPDDFDAGPQRDGSRYHYHYDHALVRSLVVRLVSCPPGQAYEYHYHHDQWHWPHDHDDDDPDDDDDTDTHGDDDSLQVSCVVPVPHAYEEEAEDAPPDPVVQQVVQLVVCVVSVHQWYWYWYPVQRSHQWTWIWTHGNVDIDIDTGGSSVVSNVVSVSSSVVSVVVVD/DQAPAEEEEEEEQDLLLVCLLVLLQVLVVVHYQYEYEYEPNSCVNPNQVSNCVSRVHHYHFDQDPVRVLCQDQAQVHPHLEYEYPADELVLLLCLLVLNQPGSNSSSSNRNLVNVRAYEYWYWWFLVSCVPPSSVVSVVSVVVSVHHYQFFACDPRTRHTDDSVLSSLVRLLRSDALLQAPAEEEFEFAKAWAAQEPVDIDIDQFQRVLSVLLLSLLQSSHYAYAYEYEDGHDDDPVLPPDDFDAGPQRDGSRYHYHYDHALVRSLVVRLVSCPPGQAYEYHYHHDQWHWPHDHDDDDPDDDDDTDTHGDDDSLQVSCVVPVPHAYEEEDEDAPPDPVVQQVVQLVVCVVSVHQWYWYWYPVCRSHQWTWIWTHGNVDIDIDTGGSSVVSNVVSVSSSVVSVVVVD

Organism: NCBI:txid2816475

Nearest PDB structures (foldseek):
  6tgv-assembly1_D  TM=6.861E-01  e=1.959E-30  Mycolicibacterium smegmatis MC2 155
  6tgv-assembly1_A-3  TM=6.716E-01  e=1.304E-30  Mycolicibacterium smegmatis MC2 155
  6tgv-assembly1_B  TM=6.992E-01  e=1.498E-29  Mycolicibacterium smegmatis MC2 155
  2gk4-assembly1_A  TM=8.314E-01  e=2.429E-18  Streptococcus pneumoniae TIGR4
  2gk4-assembly1_B  TM=7.895E-01  e=3.026E-16  Streptococcus pneumoniae TIGR4

Radius of gyration: 28.75 Å; Cα contacts (8 Å, |Δi|>4): 1987; chains: 2; bounding box: 80×78×59 Å

Solvent-accessible surface area (backbone atoms only — not comparable to full-atom values): 39786 Å² total; per-residue (Å²): 118,28,68,85,37,30,36,32,39,21,31,23,59,25,80,61,31,43,49,38,40,61,42,41,42,51,45,38,73,37,39,25,46,46,37,42,25,27,24,74,58,17,46,55,29,25,22,64,58,39,47,20,62,41,39,74,36,76,56,42,65,62,74,54,95,77,42,51,38,44,54,36,24,21,75,89,24,64,30,50,25,44,36,28,49,26,25,26,60,66,54,47,39,28,50,53,67,72,43,50,90,40,45,37,34,35,23,48,56,34,11,62,72,46,69,33,39,38,37,38,24,39,23,44,50,34,73,57,58,67,30,66,66,39,46,50,20,52,52,53,40,37,74,75,67,38,44,72,42,68,44,41,81,51,95,74,25,26,37,54,42,52,61,66,42,48,49,45,52,49,29,27,60,55,43,67,50,70,29,54,85,34,31,38,34,29,29,16,10,6,19,39,34,47,45,22,84,53,35,29,42,34,30,58,34,60,24,59,61,26,51,30,31,35,40,35,31,21,26,19,38,24,49,28,38,32,41,30,22,16,26,23,48,36,47,69,83,70,42,62,67,62,62,67,58,48,96,85,55,22,43,76,45,25,48,53,44,81,31,40,31,51,68,47,43,41,52,55,45,51,62,60,49,72,78,36,61,30,35,37,48,50,39,49,64,48,48,52,39,50,85,48,39,91,51,75,77,75,76,75,55,79,43,75,45,59,31,41,62,46,86,57,55,68,60,57,47,36,73,78,36,75,81,49,43,28,34,42,59,43,77,44,81,79,85,48,64,69,60,48,50,52,52,42,48,50,54,25,63,73,64,61,37,58,30,27,40,39,29,51,54,87,38,69,86,52,66,47,45,51,37,34,44,36,40,93,88,46,73,44,81,47,76,46,41,42,59,56,51,15,42,53,51,36,51,52,52,32,54,55,53,52,59,69,77,96,116,26,69,84,36,29,37,33,38,21,31,23,58,25,80,60,31,44,48,37,39,60,43,40,43,51,44,38,72,37,40,24,48,46,37,43,28,28,24,72,57,16,47,55,29,26,21,63,58,39,48,20,62,42,38,74,36,76,56,42,67,65,74,54,93,77,41,51,38,43,53,37,24,22,75,90,23,65,30,51,25,43,36,28,48,27,26,26,59,66,55,48,38,28,50,54,67,71,42,50,89,38,45,38,34,35,24,46,55,34,12,61,74,46,68,33,40,37,38,36,24,41,23,44,50,34,73,56,58,65,30,66,68,38,46,50,20,52,51,52,39,38,73,76,66,37,44,72,43,66,44,39,81,51,94,75,24,26,38,54,41,52,61,67,41,47,50,44,51,50,30,27,60,55,44,68,51,71,29,54,86,35,31,37,34,28,28,15,10,6,19,40,35,50,43,21,83,53,35,30,40,33,29,57,35,60,24,59,63,28,50,30,30,36,41,34,32,23,26,18,38,24,48,28,38,32,38,30,21,16,26,22,48,35,46,69,84,67,42,61,67,61,61,69,58,49,100,86,56,22,43,77,44,26,48,55,45,82,30,40,32,51,68,48,42,40,52,52,46,51,62,59,48,72,78,37,60,31,38,38,48,49,38,49,64,49,47,51,40,50,84,48,38,90,50,77,76,73,74,76,57,80,43,74,46,59,33,40,61,48,86,57,56,68,61,56,46,34,71,77,36,78,82,50,42,28,34,43,59,42,76,44,81,79,83,49,64,69,60,49,51,52,52,41,48,51,53,26,65,73,64,60,35,58,30,27,41,37,29,50,53,87,38,69,86,53,66,48,45,50,35,35,44,38,40,92,87,47,70,46,82,46,77,47,40,42,57,56,52,15,42,53,51,37,52,52,51,31,53,55,54,52,59,70,77,96